Protein AF-0000000065789751 (afdb_homodimer)

pLDDT: mean 86.47, std 15.75, range [20.45, 98.56]

InterPro domains:
  IPR000896 Hemocyanin/hexamerin middle domain [PF00372] (161-437)
  IPR005203 Hemocyanin, C-terminal [PF03723] (447-679)
  IPR005204 Hemocyanin, N-terminal [PF03722] (34-156)
  IPR008922 Di-copper centre-containing domain superfamily [G3DSA:1.10.1280.10] (160-444)
  IPR008922 Di-copper centre-containing domain superfamily [SSF48056] (162-445)
  IPR013788 Hemocyanin/hexamerin [PR00187] (224-237)
  IPR013788 Hemocyanin/hexamerin [PR00187] (238-255)
  IPR013788 Hemocyanin/hexamerin [PR00187] (271-283)
  IPR013788 Hemocyanin/hexamerin [PR00187] (423-438)
  IPR013788 Hemocyanin/hexamerin [PS00209] (227-246)
  IPR013788 Hemocyanin/hexamerin [PS00210] (420-428)
  IPR013788 Hemocyanin/hexamerin [PTHR11511] (4-683)
  IPR014756 Immunoglobulin E-set [SSF81296] (447-680)
  IPR036697 Hemocyanin, N-terminal domain superfamily [G3DSA:1.20.1370.10] (34-159)
  IPR036697 Hemocyanin, N-terminal domain superfamily [SSF48050] (34-160)
  IPR037020 Hemocyanin, C-terminal domain superfamily [G3DSA:2.60.40.1520] (445-703)

Secondary structure (DSSP, 8-state):
-HHHHHHHHHHHHHT-----------EEE--HHHHHHHHHHHHTTTTTTS--TTSHHHHHHHH--TTTTGGGBS-HHHHHHHHHHHHH--PPTTS---TTSHHHHHHHHHHHHHHHTBSSHHHHHHHHHHHHHHS-HHHHHHHHHHHHHH-GGGTT-----HHHH-GGGTS-HHHHHHHHHHHHHTS-S-HHHHHHTTEEEETTEEEEE-----TTT-SSGGGGGHHHHT-HHHHHHHHHHHHHS-TTS--GGGGGGGGTHHHHHHHHHHHHHHHHHHHHHHTT--SPPP--TTS-B---B----B-SSSBPP-B-TTB--SSTTTHHHHHHHHHHHHHHHHHHHHTEEEETTEEEETTSTTHHHHHHHHHHT-TTSS-TTS---TT--HHHHHHHHHTTPPPPSSSS-----GGG-TTTGGGSHHHHHHHHHHHHHHHHHHTTSPPPPHHHH--TTEEEEEEEEPPEEEEEEEEEEE-GGGS---HHHHHS-----EEEEEEEEEE---EEEEEEEESS-EEEEEEEEEEESB-TTSPBPPHHHHGGGPEEEEEEEEEEPSEEEEEEEEGGG-TTEEPPPPPHHHHHHHHHTTEEEHHHHH-TTSEEGGGSS---BTT-EEEEEEEEEEE--------TTGGGT-SSSSPTTTTSSS---GGGG--TTEEEEEEEEEE-S-SSGGGGSSS-SS---S-----/-HHHHHHHHHHHHHT-----------EEE--HHHHHHHHHHHHTTTTTTS--TTSHHHHHHHH--TTTTGGGBS-HHHHHHHHHHHHH--PPTTS---TTSHHHHHHHHHHHHHHHTBSSHHHHHHHHHHHHHHS-HHHHHHHHHHHHHH-GGGTT-----HHHH-GGGTS-HHHHHHHHHHHHHTS-S-HHHHHHTTEEEETTEEEEE-----TTT-SSGGGGGHHHHT-HHHHHHHHHHHHHS-TTS--GGGGGGGGTHHHHHHHHHHHHHHHHHHHHHHTT--SPPP--TTS-B---B----B-SSSBPP-B-TTB--S-TTTHHHHHHHHHHHHHHHHHHHHTEEEETTEEEETTSTTHHHHHHHHHHT-TTSS-TT--S-TT--HHHHHHHHHTTPPPPSSSS-----GGG-TTTGGGSHHHHHHHHHHHHHHHHHHTTSPPPPHHHH--TTEEEEEEEEPPEEEEEEEEEEE-GGGS---HHHHHS-----EEEEEEEEEE---EEEEEEEESS-EEEEEEEEEEESB-TTSPBPPHHHHGGGPEEEEEEEEEEPSEEEEEEEEGGG-TTEEPPPPPHHHHHHHHHTTEEEHHHHH-TTSEEGGGSS---BTT-EEEEEEEEEEE--------TTGGGT-SSSSPTTTTSSS---GGGG--TTEEEEEEEEEE-S-SSGGGGPSS-SS---S-----

Organism: Manduca sexta (NCBI:txid7130)

Radius of gyration: 35.44 Å; Cα contacts (8 Å, |Δi|>4): 2575; chains: 2; bounding box: 70×118×83 Å

Sequence (1406 aa):
MKTVIILAGLVALALGSEVPVKHSFKVKDVDAAFVERQKKVLDLFQDVDQVNPNDEYYKIGKEYNIEANIDNYSNKKAVEEFLQLYRTGFLPKYYEFSPFYDRLRDEAIGVFHLFYYAKDFDTFYKSAAWARVYLNEGQFLYAYYIAVIQRKDTQGFVVPAPYEVYPQFFANLNTMLKVYRTKMQDGVVSADLAAQHGIVKEKNYYVYYANYSNSLVYNNEEQRLSYFTEDIGLNSYYYYFHSHLPFWWNSERYGALKSRRGEIYYYFYQQLMARYYFERLSNGLGDIPEFSWYSPVKSGYYPLMSSYYYPFAQRPNYWNVHSEENYEKVRFLDTYEMSFLQFLQNGHFKAFDQKIDFHDFKAINFVGNYWQDNADLYGEEVTKDYQRSYEIIARQVLGAAPKPFDKYTFMPSALDFYQTSLRDPMFYQLYNRILKYIYEYKQYLQPYSSEKLAFKGVKVVDVVVDKLVTFFEYYDFDASNSVFWSKEEVKSSYPHDFKIRQPRLNHKPFSVSIDIKSEAAVDAVVKIFMAPKYDDNGFPLKLENNWNKFFELDWFTYKFVAGDNKIVRNSNDFLIFKDDSVPMTELYKLLEQNKVPHDMSEDYGYLPKRLMLPRGTEGGFPFQFFVFVYPFNADSKDLAPFEAFIQDNKPLGYPFDRPVVDAYFKQHNMFFKDVFVYHDGEYFPYKFNVPSHVMHSNVVPKHMKTVIILAGLVALALGSEVPVKHSFKVKDVDAAFVERQKKVLDLFQDVDQVNPNDEYYKIGKEYNIEANIDNYSNKKAVEEFLQLYRTGFLPKYYEFSPFYDRLRDEAIGVFHLFYYAKDFDTFYKSAAWARVYLNEGQFLYAYYIAVIQRKDTQGFVVPAPYEVYPQFFANLNTMLKVYRTKMQDGVVSADLAAQHGIVKEKNYYVYYANYSNSLVYNNEEQRLSYFTEDIGLNSYYYYFHSHLPFWWNSERYGALKSRRGEIYYYFYQQLMARYYFERLSNGLGDIPEFSWYSPVKSGYYPLMSSYYYPFAQRPNYWNVHSEENYEKVRFLDTYEMSFLQFLQNGHFKAFDQKIDFHDFKAINFVGNYWQDNADLYGEEVTKDYQRSYEIIARQVLGAAPKPFDKYTFMPSALDFYQTSLRDPMFYQLYNRILKYIYEYKQYLQPYSSEKLAFKGVKVVDVVVDKLVTFFEYYDFDASNSVFWSKEEVKSSYPHDFKIRQPRLNHKPFSVSIDIKSEAAVDAVVKIFMAPKYDDNGFPLKLENNWNKFFELDWFTYKFVAGDNKIVRNSNDFLIFKDDSVPMTELYKLLEQNKVPHDMSEDYGYLPKRLMLPRGTEGGFPFQFFVFVYPFNADSKDLAPFEAFIQDNKPLGYPFDRPVVDAYFKQHNMFFKDVFVYHDGEYFPYKFNVPSHVMHSNVVPKH

Structure (mmCIF, N/CA/C/O backbone):
data_AF-0000000065789751-model_v1
#
loop_
_entity.id
_entity.type
_entity.pdbx_description
1 polymer 'Arylphorin subunit beta'
#
loop_
_atom_site.group_PDB
_atom_site.id
_atom_site.type_symbol
_atom_site.label_atom_id
_atom_site.label_alt_id
_atom_site.label_comp_id
_atom_site.label_asym_id
_atom_site.label_entity_id
_atom_site.label_seq_id
_atom_site.pdbx_PDB_ins_code
_atom_site.Cartn_x
_atom_site.Cartn_y
_atom_site.Cartn_z
_atom_site.occupancy
_atom_site.B_iso_or_equiv
_atom_site.auth_seq_id
_atom_site.auth_comp_id
_atom_site.auth_asym_id
_atom_site.auth_atom_id
_atom_site.pdbx_PDB_model_num
ATOM 1 N N . MET A 1 1 ? -34.25 -2.006 12.555 1 27.34 1 MET A N 1
ATOM 2 C CA . MET A 1 1 ? -34.562 -3.217 11.797 1 27.34 1 MET A CA 1
ATOM 3 C C . MET A 1 1 ? -33.312 -3.736 11.086 1 27.34 1 MET A C 1
ATOM 5 O O . MET A 1 1 ? -33.156 -4.945 10.914 1 27.34 1 MET A O 1
ATOM 9 N N . LYS A 1 2 ? -32.5 -2.736 10.586 1 33.53 2 LYS A N 1
ATOM 10 C CA . LYS A 1 2 ? -31.297 -3.16 9.906 1 33.53 2 LYS A CA 1
ATOM 11 C C . LYS A 1 2 ? -30.297 -3.766 10.898 1 33.53 2 LYS A C 1
ATOM 13 O O . LYS A 1 2 ? -29.547 -4.68 10.547 1 33.53 2 LYS A O 1
ATOM 18 N N . THR A 1 3 ? -30.406 -3.223 12.133 1 36.12 3 THR A N 1
ATOM 19 C CA . THR A 1 3 ? -29.562 -3.766 13.188 1 36.12 3 THR A CA 1
ATOM 20 C C . THR A 1 3 ? -29.938 -5.211 13.5 1 36.12 3 THR A C 1
ATOM 22 O O . THR A 1 3 ? -29.062 -6.047 13.742 1 36.12 3 THR A O 1
ATOM 25 N N . VAL A 1 4 ? -31.297 -5.414 13.531 1 39 4 VAL A N 1
ATOM 26 C CA . VAL A 1 4 ? -31.812 -6.719 13.922 1 39 4 VAL A CA 1
ATOM 27 C C . VAL A 1 4 ? -31.484 -7.75 12.844 1 39 4 VAL A C 1
ATOM 29 O O . VAL A 1 4 ? -31.141 -8.891 13.148 1 39 4 VAL A O 1
ATOM 32 N N . ILE A 1 5 ? -31.578 -7.344 11.625 1 38.19 5 ILE A N 1
ATOM 33 C CA . ILE A 1 5 ? -31.344 -8.266 10.516 1 38.19 5 ILE A CA 1
ATOM 34 C C . ILE A 1 5 ? -29.859 -8.57 10.406 1 38.19 5 ILE A C 1
ATOM 36 O O . ILE A 1 5 ? -29.469 -9.719 10.156 1 38.19 5 ILE A O 1
ATOM 40 N N . ILE A 1 6 ? -29.078 -7.656 10.797 1 39.62 6 ILE A N 1
ATOM 41 C CA . ILE A 1 6 ? -27.641 -7.852 10.828 1 39.62 6 ILE A CA 1
ATOM 42 C C . ILE A 1 6 ? -27.281 -8.82 11.953 1 39.62 6 ILE A C 1
ATOM 44 O O . ILE A 1 6 ? -26.453 -9.719 11.766 1 39.62 6 ILE A O 1
ATOM 48 N N . LEU A 1 7 ? -28.031 -8.727 13.055 1 40.28 7 LEU A N 1
ATOM 49 C CA . LEU A 1 7 ? -27.812 -9.625 14.18 1 40.28 7 LEU A CA 1
ATOM 50 C C . LEU A 1 7 ? -28.25 -11.047 13.828 1 40.28 7 LEU A C 1
ATOM 52 O O . LEU A 1 7 ? -27.594 -12.016 14.203 1 40.28 7 LEU A O 1
ATOM 56 N N . ALA A 1 8 ? -29.391 -11.156 13.289 1 40.75 8 ALA A N 1
ATOM 57 C CA . ALA A 1 8 ? -29.938 -12.469 12.977 1 40.75 8 ALA A CA 1
ATOM 58 C C . ALA A 1 8 ? -29.078 -13.195 11.945 1 40.75 8 ALA A C 1
ATOM 60 O O . ALA A 1 8 ? -28.891 -14.406 12.023 1 40.75 8 ALA A O 1
ATOM 61 N N . GLY A 1 9 ? -28.531 -12.594 10.953 1 39.56 9 GLY A N 1
ATOM 62 C CA . GLY A 1 9 ? -27.609 -13.203 10.008 1 39.56 9 GLY A CA 1
ATOM 63 C C . GLY A 1 9 ? -26.281 -13.594 10.625 1 39.56 9 GLY A C 1
ATOM 64 O O . GLY A 1 9 ? -25.703 -14.625 10.266 1 39.56 9 GLY A O 1
ATOM 65 N N . LEU A 1 10 ? -25.891 -12.898 11.602 1 40.59 10 LEU A N 1
ATOM 66 C CA . LEU A 1 10 ? -24.672 -13.164 12.344 1 40.59 10 LEU A CA 1
ATOM 67 C C . LEU A 1 10 ? -24.844 -14.359 13.273 1 40.59 10 LEU A C 1
ATOM 69 O O . LEU A 1 10 ? -23.922 -15.156 13.445 1 40.59 10 LEU A O 1
ATOM 73 N N . VAL A 1 11 ? -25.938 -14.398 14.078 1 41.47 11 VAL A N 1
ATOM 74 C CA . VAL A 1 11 ? -26.219 -15.57 14.906 1 41.47 11 VAL A CA 1
ATOM 75 C C . VAL A 1 11 ? -26.266 -16.828 14.031 1 41.47 11 VAL A C 1
ATOM 77 O O . VAL A 1 11 ? -25.781 -17.891 14.438 1 41.47 11 VAL A O 1
ATOM 80 N N . ALA A 1 12 ? -26.891 -16.703 12.953 1 38.91 12 ALA A N 1
ATOM 81 C CA . ALA A 1 12 ? -26.953 -17.891 12.102 1 38.91 12 ALA A CA 1
ATOM 82 C C . ALA A 1 12 ? -25.547 -18.281 11.617 1 38.91 12 ALA A C 1
ATOM 84 O O . ALA A 1 12 ? -25.281 -19.469 11.391 1 38.91 12 ALA A O 1
ATOM 85 N N . LEU A 1 13 ? -24.734 -17.344 11.422 1 41.69 13 LEU A N 1
ATOM 86 C CA . LEU A 1 13 ? -23.375 -17.703 11.031 1 41.69 13 LEU A CA 1
ATOM 87 C C . LEU A 1 13 ? -22.641 -18.375 12.18 1 41.69 13 LEU A C 1
ATOM 89 O O . LEU A 1 13 ? -21.781 -19.234 11.961 1 41.69 13 LEU A O 1
ATOM 93 N N . ALA A 1 14 ? -22.75 -17.891 13.43 1 38.88 14 ALA A N 1
ATOM 94 C CA . ALA A 1 14 ? -22.172 -18.609 14.562 1 38.88 14 ALA A CA 1
ATOM 95 C C . ALA A 1 14 ? -22.656 -20.047 14.633 1 38.88 14 ALA A C 1
ATOM 97 O O . ALA A 1 14 ? -22 -20.906 15.195 1 38.88 14 ALA A O 1
ATOM 98 N N . LEU A 1 15 ? -23.969 -20.156 14.672 1 36.88 15 LEU A N 1
ATOM 99 C CA . LEU A 1 15 ? -24.438 -21.531 14.734 1 36.88 15 LEU A CA 1
ATOM 100 C C . LEU A 1 15 ? -24 -22.312 13.5 1 36.88 15 LEU A C 1
ATOM 102 O O . LEU A 1 15 ? -24.547 -23.391 13.211 1 36.88 15 LEU A O 1
ATOM 106 N N . GLY A 1 16 ? -23.516 -21.656 12.531 1 35.94 16 GLY A N 1
ATOM 107 C CA . GLY A 1 16 ? -23.125 -22.469 11.391 1 35.94 16 GLY A CA 1
ATOM 108 C C . GLY A 1 16 ? -22.297 -23.688 11.781 1 35.94 16 GLY A C 1
ATOM 109 O O . GLY A 1 16 ? -21.578 -23.656 12.773 1 35.94 16 GLY A O 1
ATOM 110 N N . SER A 1 17 ? -22.828 -24.812 11.398 1 37.44 17 SER A N 1
ATOM 111 C CA . SER A 1 17 ? -22.312 -26.172 11.32 1 37.44 17 SER A CA 1
ATOM 112 C C . SER A 1 17 ? -20.844 -26.188 10.945 1 37.44 17 SER A C 1
ATOM 114 O O . SER A 1 17 ? -20.359 -25.281 10.242 1 37.44 17 SER A O 1
ATOM 116 N N . GLU A 1 18 ? -20.031 -26.688 11.773 1 41 18 GLU A N 1
ATOM 117 C CA . GLU A 1 18 ? -18.703 -27.188 11.422 1 41 18 GLU A CA 1
ATOM 118 C C . GLU A 1 18 ? -18.609 -27.516 9.938 1 41 18 GLU A C 1
ATOM 120 O O . GLU A 1 18 ? -19.406 -28.297 9.414 1 41 18 GLU A O 1
ATOM 125 N N . VAL A 1 19 ? -18.562 -26.703 9.188 1 40.47 19 VAL A N 1
ATOM 126 C CA . VAL A 1 19 ? -18.266 -27.172 7.84 1 40.47 19 VAL A CA 1
ATOM 127 C C . VAL A 1 19 ? -17.156 -28.219 7.898 1 40.47 19 VAL A C 1
ATOM 129 O O . VAL A 1 19 ? -15.984 -27.891 8.117 1 40.47 19 VAL A O 1
ATOM 132 N N . PRO A 1 20 ? -17.375 -29.312 8.547 1 43.41 20 PRO A N 1
ATOM 133 C CA . PRO A 1 20 ? -16.297 -30.297 8.438 1 43.41 20 PRO A CA 1
ATOM 134 C C . PRO A 1 20 ? -15.969 -30.641 6.984 1 43.41 20 PRO A C 1
ATOM 136 O O . PRO A 1 20 ? -16.812 -31.172 6.266 1 43.41 20 PRO A O 1
ATOM 139 N N . VAL A 1 21 ? -15.578 -30 6.164 1 45.81 21 VAL A N 1
ATOM 140 C CA . VAL A 1 21 ? -15.305 -30.641 4.879 1 45.81 21 VAL A CA 1
ATOM 141 C C . VAL A 1 21 ? -14.242 -31.719 5.059 1 45.81 21 VAL A C 1
ATOM 143 O O . VAL A 1 21 ? -13.086 -31.422 5.371 1 45.81 21 VAL A O 1
ATOM 146 N N . LYS A 1 22 ? -14.578 -32.844 5.488 1 50.69 22 LYS A N 1
ATOM 147 C CA . LYS A 1 22 ? -13.664 -33.969 5.434 1 50.69 22 LYS A CA 1
ATOM 148 C C . LYS A 1 22 ? -13.102 -34.156 4.023 1 50.69 22 LYS A C 1
ATOM 150 O O . LYS A 1 22 ? -13.852 -34.406 3.084 1 50.69 22 LYS A O 1
ATOM 155 N N . HIS A 1 23 ? -12 -33.531 3.715 1 61.28 23 HIS A N 1
ATOM 156 C CA . HIS A 1 23 ? -11.352 -33.719 2.42 1 61.28 23 HIS A CA 1
ATOM 157 C C . HIS A 1 23 ? -10.742 -35.094 2.297 1 61.28 23 HIS A C 1
ATOM 159 O O . HIS A 1 23 ? -9.945 -35.5 3.141 1 61.28 23 HIS A O 1
ATOM 165 N N . SER A 1 24 ? -11.445 -36 1.68 1 73.94 24 SER A N 1
ATOM 166 C CA . SER A 1 24 ? -10.859 -37.312 1.408 1 73.94 24 SER A CA 1
ATOM 167 C C . SER A 1 24 ? -9.727 -37.219 0.395 1 73.94 24 SER A C 1
ATOM 169 O O . SER A 1 24 ? -9.883 -36.625 -0.668 1 73.94 24 SER A O 1
ATOM 171 N N . PHE A 1 25 ? -8.492 -37.5 0.925 1 84.81 25 PHE A N 1
ATOM 172 C CA . PHE A 1 25 ? -7.336 -37.562 0.041 1 84.81 25 PHE A CA 1
ATOM 173 C C . PHE A 1 25 ? -6.578 -38.844 0.214 1 84.81 25 PHE A C 1
ATOM 175 O O . PHE A 1 25 ? -6.703 -39.531 1.243 1 84.81 25 PHE A O 1
ATOM 182 N N . LYS A 1 26 ? -5.98 -39.219 -0.856 1 88.81 26 LYS A N 1
ATOM 183 C CA . LYS A 1 26 ? -5.191 -40.438 -0.838 1 88.81 26 LYS A CA 1
ATOM 184 C C . LYS A 1 26 ? -3.934 -40.281 0.011 1 88.81 26 LYS A C 1
ATOM 186 O O . LYS A 1 26 ? -3.297 -39.219 -0.016 1 88.81 26 LYS A O 1
ATOM 191 N N . VAL A 1 27 ? -3.549 -41.344 0.786 1 93.56 27 VAL A N 1
ATOM 192 C CA . VAL A 1 27 ? -2.369 -41.312 1.645 1 93.56 27 VAL A CA 1
ATOM 193 C C . VAL A 1 27 ? -1.405 -42.438 1.264 1 93.56 27 VAL A C 1
ATOM 195 O O . VAL A 1 27 ? -1.802 -43.406 0.629 1 93.56 27 VAL A O 1
ATOM 198 N N . LYS A 1 28 ? -0.257 -42.25 1.501 1 93.56 28 LYS A N 1
ATOM 199 C CA . LYS A 1 28 ? 0.771 -43.25 1.303 1 93.56 28 LYS A CA 1
ATOM 200 C C . LYS A 1 28 ? 1.51 -43.562 2.605 1 93.56 28 LYS A C 1
ATOM 202 O O . LYS A 1 28 ? 1.759 -42.656 3.402 1 93.56 28 LYS A O 1
ATOM 207 N N . ASP A 1 29 ? 1.923 -44.812 2.771 1 95.56 29 ASP A N 1
ATOM 208 C CA . ASP A 1 29 ? 2.629 -45.25 3.979 1 95.56 29 ASP A CA 1
ATOM 209 C C . ASP A 1 29 ? 4.121 -44.938 3.875 1 95.56 29 ASP A C 1
ATOM 211 O O . ASP A 1 29 ? 4.711 -45.062 2.799 1 95.56 29 ASP A O 1
ATOM 215 N N . VAL A 1 30 ? 4.695 -44.594 4.941 1 96.44 30 VAL A N 1
ATOM 216 C CA . VAL A 1 30 ? 6.125 -44.281 4.996 1 96.44 30 VAL A CA 1
ATOM 217 C C . VAL A 1 30 ? 6.734 -44.938 6.238 1 96.44 30 VAL A C 1
ATOM 219 O O . VAL A 1 30 ? 6.016 -45.344 7.156 1 96.44 30 VAL A O 1
ATOM 222 N N . ASP A 1 31 ? 8.039 -45.094 6.324 1 95.38 31 ASP A N 1
ATOM 223 C CA . ASP A 1 31 ? 8.695 -45.75 7.449 1 95.38 31 ASP A CA 1
ATOM 224 C C . ASP A 1 31 ? 9.055 -44.75 8.539 1 95.38 31 ASP A C 1
ATOM 226 O O . ASP A 1 31 ? 8.891 -43.531 8.359 1 95.38 31 ASP A O 1
ATOM 230 N N . ALA A 1 32 ? 9.547 -45.281 9.617 1 95.81 32 ALA A N 1
ATOM 231 C CA . ALA A 1 32 ? 9.812 -44.469 10.805 1 95.81 32 ALA A CA 1
ATOM 232 C C . ALA A 1 32 ? 10.945 -43.469 10.547 1 95.81 32 ALA A C 1
ATOM 234 O O . ALA A 1 32 ? 10.93 -42.344 11.07 1 95.81 32 ALA A O 1
ATOM 235 N N . ALA A 1 33 ? 11.961 -43.875 9.906 1 95.62 33 ALA A N 1
ATOM 236 C CA . ALA A 1 33 ? 13.078 -43 9.586 1 95.62 33 ALA A CA 1
ATOM 237 C C . ALA A 1 33 ? 12.617 -41.812 8.727 1 95.62 33 ALA A C 1
ATOM 239 O O . ALA A 1 33 ? 13.07 -40.688 8.93 1 95.62 33 ALA A O 1
ATOM 240 N N . PHE A 1 34 ? 11.75 -42.156 7.781 1 96.44 34 PHE A N 1
ATOM 241 C CA . PHE A 1 34 ? 11.148 -41.125 6.945 1 96.44 34 PHE A CA 1
ATOM 242 C C . PHE A 1 34 ? 10.391 -40.125 7.801 1 96.44 34 PHE A C 1
ATOM 244 O O . PHE A 1 34 ? 10.516 -38.906 7.602 1 96.44 34 PHE A O 1
ATOM 251 N N . VAL A 1 35 ? 9.609 -40.562 8.742 1 97.62 35 VAL A N 1
ATOM 252 C CA . VAL A 1 35 ? 8.766 -39.75 9.578 1 97.62 35 VAL A CA 1
ATOM 253 C C . VAL A 1 35 ? 9.633 -38.781 10.398 1 97.62 35 VAL A C 1
ATOM 255 O O . VAL A 1 35 ? 9.32 -37.594 10.523 1 97.62 35 VAL A O 1
ATOM 258 N N . GLU A 1 36 ? 10.664 -39.281 10.992 1 96.75 36 GLU A N 1
ATOM 259 C CA . GLU A 1 36 ? 11.562 -38.469 11.797 1 96.75 36 GLU A CA 1
ATOM 260 C C . GLU A 1 36 ? 12.164 -37.344 10.961 1 96.75 36 GLU A C 1
ATOM 262 O O . GLU A 1 36 ? 12.18 -36.188 11.391 1 96.75 36 GLU A O 1
ATOM 267 N N . ARG A 1 37 ? 12.68 -37.688 9.805 1 97.19 37 ARG A N 1
ATOM 268 C CA . ARG A 1 37 ? 13.305 -36.688 8.922 1 97.19 37 ARG A CA 1
ATOM 269 C C . ARG A 1 37 ? 12.273 -35.719 8.398 1 97.19 37 ARG A C 1
ATOM 271 O O . ARG A 1 37 ? 12.547 -34.5 8.297 1 97.19 37 ARG A O 1
ATOM 278 N N . GLN A 1 38 ? 11.07 -36.188 8.031 1 97.31 38 GLN A N 1
ATOM 279 C CA . GLN A 1 38 ? 9.992 -35.344 7.543 1 97.31 38 GLN A CA 1
ATOM 280 C C . GLN A 1 38 ? 9.594 -34.312 8.586 1 97.31 38 GLN A C 1
ATOM 282 O O . GLN A 1 38 ? 9.352 -33.156 8.242 1 97.31 38 GLN A O 1
ATOM 287 N N . LYS A 1 39 ? 9.516 -34.719 9.781 1 96.12 39 LYS A N 1
ATOM 288 C CA . LYS A 1 39 ? 9.164 -33.781 10.859 1 96.12 39 LYS A CA 1
ATOM 289 C C . LYS A 1 39 ? 10.227 -32.688 11 1 96.12 39 LYS A C 1
ATOM 291 O O . LYS A 1 39 ? 9.898 -31.516 11.18 1 96.12 39 LYS A O 1
ATOM 296 N N . LYS A 1 40 ? 11.469 -33.094 10.945 1 96.19 40 LYS A N 1
ATOM 297 C CA . LYS A 1 40 ? 12.562 -32.125 11.016 1 96.19 40 LYS A CA 1
ATOM 298 C C . LYS A 1 40 ? 12.461 -31.094 9.898 1 96.19 40 LYS A C 1
ATOM 300 O O . LYS A 1 40 ? 12.672 -29.891 10.117 1 96.19 40 LYS A O 1
ATOM 305 N N . VAL A 1 41 ? 12.133 -31.594 8.727 1 97 41 VAL A N 1
ATOM 306 C CA . VAL A 1 41 ? 12.008 -30.719 7.566 1 97 41 VAL A CA 1
ATOM 307 C C . VAL A 1 41 ? 10.852 -29.734 7.773 1 97 41 VAL A C 1
ATOM 309 O O . VAL A 1 41 ? 11 -28.531 7.531 1 97 41 VAL A O 1
ATOM 312 N N . LEU A 1 42 ? 9.75 -30.188 8.227 1 95.88 42 LEU A N 1
ATOM 313 C CA . LEU A 1 42 ? 8.562 -29.359 8.422 1 95.88 42 LEU A CA 1
ATOM 314 C C . LEU A 1 42 ? 8.789 -28.312 9.5 1 95.88 42 LEU A C 1
ATOM 316 O O . LEU A 1 42 ? 8.312 -27.188 9.391 1 95.88 42 LEU A O 1
ATOM 320 N N . ASP A 1 43 ? 9.547 -28.641 10.477 1 93.38 43 ASP A N 1
ATOM 321 C CA . ASP A 1 43 ? 9.805 -27.75 11.602 1 93.38 43 ASP A CA 1
ATOM 322 C C . ASP A 1 43 ? 10.508 -26.469 11.141 1 93.38 43 ASP A C 1
ATOM 324 O O . ASP A 1 43 ? 10.297 -25.406 11.719 1 93.38 43 ASP A O 1
ATOM 328 N N . LEU A 1 44 ? 11.25 -26.562 10.156 1 96.19 44 LEU A N 1
ATOM 329 C CA . LEU A 1 44 ? 12.031 -25.422 9.695 1 96.19 44 LEU A CA 1
ATOM 330 C C . LEU A 1 44 ? 11.164 -24.453 8.898 1 96.19 44 LEU A C 1
ATOM 332 O O . LEU A 1 44 ? 11.578 -23.328 8.617 1 96.19 44 LEU A O 1
ATOM 336 N N . PHE A 1 45 ? 9.914 -24.859 8.57 1 95.25 45 PHE A N 1
ATOM 337 C CA . PHE A 1 45 ? 8.984 -23.984 7.871 1 95.25 45 PHE A CA 1
ATOM 338 C C . PHE A 1 45 ? 8.125 -23.203 8.859 1 95.25 45 PHE A C 1
ATOM 340 O O . PHE A 1 45 ? 7.395 -22.297 8.469 1 95.25 45 PHE A O 1
ATOM 347 N N . GLN A 1 46 ? 8.258 -23.516 10.086 1 90.62 46 GLN A N 1
ATOM 348 C CA . GLN A 1 46 ? 7.398 -22.906 11.094 1 90.62 46 GLN A CA 1
ATOM 349 C C . GLN A 1 46 ? 7.996 -21.594 11.602 1 90.62 46 GLN A C 1
ATOM 351 O O . GLN A 1 46 ? 9.18 -21.531 11.938 1 90.62 46 GLN A O 1
ATOM 356 N N . ASP A 1 47 ? 7.195 -20.531 11.672 1 89.5 47 ASP A N 1
ATOM 357 C CA . ASP A 1 47 ? 7.559 -19.234 12.242 1 89.5 47 ASP A CA 1
ATOM 358 C C . ASP A 1 47 ? 8.898 -18.75 11.688 1 89.5 47 ASP A C 1
ATOM 360 O O . ASP A 1 47 ? 9.805 -18.406 12.453 1 89.5 47 ASP A O 1
ATOM 364 N N . VAL A 1 48 ? 8.977 -18.719 10.477 1 89.88 48 VAL A N 1
ATOM 365 C CA . VAL A 1 48 ? 10.25 -18.516 9.797 1 89.88 48 VAL A CA 1
ATOM 366 C C . VAL A 1 48 ? 10.758 -17.109 10.062 1 89.88 48 VAL A C 1
ATOM 368 O O . VAL A 1 48 ? 11.969 -16.875 10.102 1 89.88 48 VAL A O 1
ATOM 371 N N . ASP A 1 49 ? 9.922 -16.141 10.328 1 88.75 49 ASP A N 1
ATOM 372 C CA . ASP A 1 49 ? 10.328 -14.75 10.492 1 88.75 49 ASP A CA 1
ATOM 373 C C . ASP A 1 49 ? 10.789 -14.477 11.922 1 88.75 49 ASP A C 1
ATOM 375 O O . ASP A 1 49 ? 11.109 -13.344 12.273 1 88.75 49 ASP A O 1
ATOM 379 N N . GLN A 1 50 ? 10.805 -15.492 12.727 1 89.38 50 GLN A N 1
ATOM 380 C CA . GLN A 1 50 ? 11.336 -15.383 14.086 1 89.38 50 GLN A CA 1
ATOM 381 C C . GLN A 1 50 ? 12.109 -16.641 14.477 1 89.38 50 GLN A C 1
ATOM 383 O O . GLN A 1 50 ? 11.789 -17.734 14.023 1 89.38 50 GLN A O 1
ATOM 388 N N . VAL A 1 51 ? 13.141 -16.516 15.234 1 87.75 51 VAL A N 1
ATOM 389 C CA . VAL A 1 51 ? 13.914 -17.656 15.703 1 87.75 51 VAL A CA 1
ATOM 390 C C . VAL A 1 51 ? 13.359 -18.141 17.047 1 87.75 51 VAL A C 1
ATOM 392 O O . VAL A 1 51 ? 12.727 -17.375 17.766 1 87.75 51 VAL A O 1
ATOM 395 N N . ASN A 1 52 ? 13.508 -19.344 17.25 1 87.75 52 ASN A N 1
ATOM 396 C CA . ASN A 1 52 ? 13.172 -19.953 18.531 1 87.75 52 ASN A CA 1
ATOM 397 C C . ASN A 1 52 ? 14.398 -20.547 19.203 1 87.75 52 ASN A C 1
ATOM 399 O O . ASN A 1 52 ? 14.773 -21.688 18.922 1 87.75 52 ASN A O 1
ATOM 403 N N . PRO A 1 53 ? 14.93 -19.859 20.156 1 86.31 53 PRO A N 1
ATOM 404 C CA . PRO A 1 53 ? 16.172 -20.312 20.797 1 86.31 53 PRO A CA 1
ATOM 405 C C . PRO A 1 53 ? 15.984 -21.625 21.562 1 86.31 53 PRO A C 1
ATOM 407 O O . PRO A 1 53 ? 16.969 -22.281 21.906 1 86.31 53 PRO A O 1
ATOM 410 N N . ASN A 1 54 ? 14.758 -21.984 21.844 1 85.38 54 ASN A N 1
ATOM 411 C CA . ASN A 1 54 ? 14.5 -23.188 22.625 1 85.38 54 ASN A CA 1
ATOM 412 C C . ASN A 1 54 ? 14.367 -24.422 21.734 1 85.38 54 ASN A C 1
ATOM 414 O O . ASN A 1 54 ? 14.312 -25.547 22.219 1 85.38 54 ASN A O 1
ATOM 418 N N . ASP A 1 55 ? 14.328 -24.188 20.516 1 88.25 55 ASP A N 1
ATOM 419 C CA . ASP A 1 55 ? 14.141 -25.297 19.594 1 88.25 55 ASP A CA 1
ATOM 420 C C . ASP A 1 55 ? 15.477 -25.969 19.266 1 88.25 55 ASP A C 1
ATOM 422 O O . ASP A 1 55 ? 16.531 -25.344 19.359 1 88.25 55 ASP A O 1
ATOM 426 N N . GLU A 1 56 ? 15.406 -27.172 18.891 1 91.44 56 GLU A N 1
ATOM 427 C CA . GLU A 1 56 ? 16.594 -27.969 18.578 1 91.44 56 GLU A CA 1
ATOM 428 C C . GLU A 1 56 ? 17.344 -27.391 17.375 1 91.44 56 GLU A C 1
ATOM 430 O O . GLU A 1 56 ? 18.578 -27.391 17.359 1 91.44 56 GLU A O 1
ATOM 435 N N . TYR A 1 57 ? 16.625 -26.938 16.344 1 93.75 57 TYR A N 1
ATOM 436 C CA . TYR A 1 57 ? 17.281 -26.422 15.148 1 93.75 57 TYR A CA 1
ATOM 437 C C . TYR A 1 57 ? 18.172 -25.234 15.477 1 93.75 57 TYR A C 1
ATOM 439 O O . TYR A 1 57 ? 19.188 -25.016 14.82 1 93.75 57 TYR A O 1
ATOM 447 N N . TYR A 1 58 ? 17.734 -24.391 16.484 1 93.19 58 TYR A N 1
ATOM 448 C CA . TYR A 1 58 ? 18.484 -23.188 16.844 1 93.19 58 TYR A CA 1
ATOM 449 C C . TYR A 1 58 ? 19.844 -23.562 17.453 1 93.19 58 TYR A C 1
ATOM 451 O O . TYR A 1 58 ? 20.859 -22.969 17.109 1 93.19 58 TYR A O 1
ATOM 459 N N . LYS A 1 59 ? 19.844 -24.531 18.344 1 94.81 59 LYS A N 1
ATOM 460 C CA . LYS A 1 59 ? 21.078 -25 18.969 1 94.81 59 LYS A CA 1
ATOM 461 C C . LYS A 1 59 ? 22.016 -25.594 17.938 1 94.81 59 LYS A C 1
ATOM 463 O O . LYS A 1 59 ? 23.219 -25.281 17.922 1 94.81 59 LYS A O 1
ATOM 468 N N . ILE A 1 60 ? 21.469 -26.406 17.109 1 96.94 60 ILE A N 1
ATOM 469 C CA . ILE A 1 60 ? 22.25 -27.031 16.047 1 96.94 60 ILE A CA 1
ATOM 470 C C . ILE A 1 60 ? 22.828 -25.969 15.133 1 96.94 60 ILE A C 1
ATOM 472 O O . ILE A 1 60 ? 24.016 -26.031 14.773 1 96.94 60 ILE A O 1
ATOM 476 N N . GLY A 1 61 ? 22.016 -25.062 14.727 1 96.25 61 GLY A N 1
ATOM 477 C CA . GLY A 1 61 ? 22.438 -24 13.828 1 96.25 61 GLY A CA 1
ATOM 478 C C . GLY A 1 61 ? 23.547 -23.141 14.406 1 96.25 61 GLY A C 1
ATOM 479 O O . GLY A 1 61 ? 24.453 -22.719 13.68 1 96.25 61 GLY A O 1
ATOM 480 N N . LYS A 1 62 ? 23.5 -22.875 15.656 1 94.31 62 LYS A N 1
ATOM 481 C CA . LYS A 1 62 ? 24.516 -22.047 16.312 1 94.31 62 LYS A CA 1
ATOM 482 C C . LYS A 1 62 ? 25.844 -22.797 16.438 1 94.31 62 LYS A C 1
ATOM 484 O O . LYS A 1 62 ? 26.906 -22.188 16.391 1 94.31 62 LYS A O 1
ATOM 489 N N . GLU A 1 63 ? 25.766 -24.047 16.578 1 96 63 GLU A N 1
ATOM 490 C CA . GLU A 1 63 ? 26.953 -24.859 16.828 1 96 63 GLU A CA 1
ATOM 491 C C . GLU A 1 63 ? 27.625 -25.297 15.531 1 96 63 GLU A C 1
ATOM 493 O O . GLU A 1 63 ? 28.828 -25.531 15.492 1 96 63 GLU A O 1
ATOM 498 N N . TYR A 1 64 ? 26.875 -25.469 14.508 1 97.31 64 TYR A N 1
ATOM 499 C CA . TYR A 1 64 ? 27.391 -26.047 13.266 1 97.31 64 TYR A CA 1
ATOM 500 C C . TYR A 1 64 ? 28.281 -25.047 12.531 1 97.31 64 TYR A C 1
ATOM 502 O O . TYR A 1 64 ? 27.906 -23.891 12.344 1 97.31 64 TYR A O 1
ATOM 510 N N . ASN A 1 65 ? 29.438 -25.469 12.219 1 97.19 65 ASN A N 1
ATOM 511 C CA . ASN A 1 65 ? 30.391 -24.688 11.438 1 97.19 65 ASN A CA 1
ATOM 512 C C . ASN A 1 65 ? 30.562 -25.25 10.031 1 97.19 65 ASN A C 1
ATOM 514 O O . ASN A 1 65 ? 31.234 -26.266 9.844 1 97.19 65 ASN A O 1
ATOM 518 N N . ILE A 1 66 ? 30.109 -24.594 9.039 1 97.38 66 ILE A N 1
ATOM 519 C CA . ILE A 1 66 ? 30.078 -25.062 7.652 1 97.38 66 ILE A CA 1
ATOM 520 C C . ILE A 1 66 ? 31.5 -25.266 7.145 1 97.38 66 ILE A C 1
ATOM 522 O O . ILE A 1 66 ? 31.812 -26.281 6.52 1 97.38 66 ILE A O 1
ATOM 526 N N . GLU A 1 67 ? 32.375 -24.297 7.422 1 96.12 67 GLU A N 1
ATOM 527 C CA . GLU A 1 67 ? 33.75 -24.344 6.934 1 96.12 67 GLU A CA 1
ATOM 528 C C . GLU A 1 67 ? 34.5 -25.516 7.547 1 96.12 67 GLU A C 1
ATOM 530 O O . GLU A 1 67 ? 35.25 -26.203 6.859 1 96.12 67 GLU A O 1
ATOM 535 N N . ALA A 1 68 ? 34.344 -25.75 8.836 1 96.81 68 ALA A N 1
ATOM 536 C CA . ALA A 1 68 ? 35.031 -26.844 9.539 1 96.81 68 ALA A CA 1
ATOM 537 C C . ALA A 1 68 ? 34.531 -28.203 9.031 1 96.81 68 ALA A C 1
ATOM 539 O O . ALA A 1 68 ? 35.219 -29.203 9.156 1 96.81 68 ALA A O 1
ATOM 540 N N . ASN A 1 69 ? 33.375 -28.234 8.422 1 97.81 69 ASN A N 1
ATOM 541 C CA . ASN A 1 69 ? 32.781 -29.469 7.961 1 97.81 69 ASN A CA 1
ATOM 542 C C . ASN A 1 69 ? 32.688 -29.516 6.438 1 97.81 69 ASN A C 1
ATOM 544 O O . ASN A 1 69 ? 31.75 -30.109 5.887 1 97.81 69 ASN A O 1
ATOM 548 N N . ILE A 1 70 ? 33.469 -28.891 5.75 1 97 70 ILE A N 1
ATOM 549 C CA . ILE A 1 70 ? 33.406 -28.719 4.301 1 97 70 ILE A CA 1
ATOM 550 C C . ILE A 1 70 ? 33.531 -30.078 3.613 1 97 70 ILE A C 1
ATOM 552 O O . ILE A 1 70 ? 33.031 -30.266 2.502 1 97 70 ILE A O 1
ATOM 556 N N . ASP A 1 71 ? 34.125 -31.062 4.242 1 97 71 ASP A N 1
ATOM 557 C CA . ASP A 1 71 ? 34.312 -32.406 3.674 1 97 71 ASP A CA 1
ATOM 558 C C . ASP A 1 71 ? 32.969 -33.156 3.574 1 97 71 ASP A C 1
ATOM 560 O O . ASP A 1 71 ? 32.875 -34.156 2.871 1 97 71 ASP A O 1
ATOM 564 N N . ASN A 1 72 ? 32 -32.688 4.242 1 97.94 72 ASN A N 1
ATOM 565 C CA . ASN A 1 72 ? 30.688 -33.344 4.238 1 97.94 72 ASN A CA 1
ATOM 566 C C . ASN A 1 72 ? 29.844 -32.875 3.041 1 97.94 72 ASN A C 1
ATOM 568 O O . ASN A 1 72 ? 28.688 -33.281 2.916 1 97.94 72 ASN A O 1
ATOM 572 N N . TYR A 1 73 ? 30.438 -32.156 2.178 1 97.94 73 TYR A N 1
ATOM 573 C CA . TYR A 1 73 ? 29.75 -31.688 0.975 1 97.94 73 TYR A CA 1
ATOM 574 C C . TYR A 1 73 ? 30.391 -32.281 -0.277 1 97.94 73 TYR A C 1
ATOM 576 O O . TYR A 1 73 ? 31.625 -32.375 -0.354 1 97.94 73 TYR A O 1
ATOM 584 N N . SER A 1 74 ? 29.641 -32.656 -1.22 1 96.5 74 SER A N 1
ATOM 585 C CA . SER A 1 74 ? 30.109 -33.312 -2.434 1 96.5 74 SER A CA 1
ATOM 586 C C . SER A 1 74 ? 30.828 -32.312 -3.35 1 96.5 74 SER A C 1
ATOM 588 O O . SER A 1 74 ? 31.734 -32.688 -4.098 1 96.5 74 SER A O 1
ATOM 590 N N . ASN A 1 75 ? 30.391 -31.109 -3.381 1 96.25 75 ASN A N 1
ATOM 591 C CA . ASN A 1 75 ? 31.016 -30.031 -4.152 1 96.25 75 ASN A CA 1
ATOM 592 C C . ASN A 1 75 ? 31.594 -28.953 -3.248 1 96.25 75 ASN A C 1
ATOM 594 O O . ASN A 1 75 ? 30.984 -27.922 -3.029 1 96.25 75 ASN A O 1
ATOM 598 N N . LYS A 1 76 ? 32.812 -29.125 -2.881 1 96.5 76 LYS A N 1
ATOM 599 C CA . LYS A 1 76 ? 33.5 -28.25 -1.93 1 96.5 76 LYS A CA 1
ATOM 600 C C . LYS A 1 76 ? 33.656 -26.844 -2.502 1 96.5 76 LYS A C 1
ATOM 602 O O . LYS A 1 76 ? 33.562 -25.859 -1.775 1 96.5 76 LYS A O 1
ATOM 607 N N . LYS A 1 77 ? 33.906 -26.797 -3.744 1 94.81 77 LYS A N 1
ATOM 608 C CA . LYS A 1 77 ? 34.125 -25.5 -4.391 1 94.81 77 LYS A CA 1
ATOM 609 C C . LYS A 1 77 ? 32.875 -24.625 -4.273 1 94.81 77 LYS A C 1
ATOM 611 O O . LYS A 1 77 ? 33 -23.422 -4.008 1 94.81 77 LYS A O 1
ATOM 616 N N . ALA A 1 78 ? 31.734 -25.172 -4.543 1 94.88 78 ALA A N 1
ATOM 617 C CA . ALA A 1 78 ? 30.469 -24.422 -4.434 1 94.88 78 ALA A CA 1
ATOM 618 C C . ALA A 1 78 ? 30.266 -23.891 -3.016 1 94.88 78 ALA A C 1
ATOM 620 O O . ALA A 1 78 ? 29.766 -22.781 -2.824 1 94.88 78 ALA A O 1
ATOM 621 N N . VAL A 1 79 ? 30.625 -24.656 -2.033 1 97 79 VAL A N 1
ATOM 622 C CA . VAL A 1 79 ? 30.484 -24.266 -0.636 1 97 79 VAL A CA 1
ATOM 623 C C . VAL A 1 79 ? 31.469 -23.156 -0.304 1 97 79 VAL A C 1
ATOM 625 O O . VAL A 1 79 ? 31.141 -22.219 0.425 1 97 79 VAL A O 1
ATOM 628 N N . GLU A 1 80 ? 32.688 -23.266 -0.835 1 95.56 80 GLU A N 1
ATOM 629 C CA . GLU A 1 80 ? 33.688 -22.219 -0.646 1 95.56 80 GLU A CA 1
ATOM 630 C C . GLU A 1 80 ? 33.219 -20.906 -1.255 1 95.56 80 GLU A C 1
ATOM 632 O O . GLU A 1 80 ? 33.438 -19.828 -0.675 1 95.56 80 GLU A O 1
ATOM 637 N N . GLU A 1 81 ? 32.625 -21.031 -2.383 1 93.25 81 GLU A N 1
ATOM 638 C CA . GLU A 1 81 ? 32.094 -19.844 -3.031 1 93.25 81 GLU A CA 1
ATOM 639 C C . GLU A 1 81 ? 31 -19.203 -2.188 1 93.25 81 GLU A C 1
ATOM 641 O O . GLU A 1 81 ? 30.938 -17.969 -2.08 1 93.25 81 GLU A O 1
ATOM 646 N N . PHE A 1 82 ? 30.156 -20 -1.647 1 96.06 82 PHE A N 1
ATOM 647 C CA . PHE A 1 82 ? 29.125 -19.5 -0.745 1 96.06 82 PHE A CA 1
ATOM 648 C C . PHE A 1 82 ? 29.75 -18.781 0.439 1 96.06 82 PHE A C 1
ATOM 650 O O . PHE A 1 82 ? 29.312 -17.688 0.804 1 96.06 82 PHE A O 1
ATOM 657 N N . LEU A 1 83 ? 30.719 -19.422 1.032 1 94.88 83 LEU A N 1
ATOM 658 C CA . LEU A 1 83 ? 31.359 -18.844 2.213 1 94.88 83 LEU A CA 1
ATOM 659 C C . LEU A 1 83 ? 32.062 -17.531 1.87 1 94.88 83 LEU A C 1
ATOM 661 O O . LEU A 1 83 ? 32.062 -16.594 2.676 1 94.88 83 LEU A O 1
ATOM 665 N N . GLN A 1 84 ? 32.625 -17.469 0.717 1 91.06 84 GLN A N 1
ATOM 666 C CA . GLN A 1 84 ? 33.25 -16.234 0.269 1 91.06 84 GLN A CA 1
ATOM 667 C C . GLN A 1 84 ? 32.188 -15.125 0.111 1 91.06 84 GLN A C 1
ATOM 669 O O . GLN A 1 84 ? 32.406 -13.992 0.549 1 91.06 84 GLN A O 1
ATOM 674 N N . LEU A 1 85 ? 31.109 -15.5 -0.533 1 90.88 85 LEU A N 1
ATOM 675 C CA . LEU A 1 85 ? 30.031 -14.539 -0.705 1 90.88 85 LEU A CA 1
ATOM 676 C C . LEU A 1 85 ? 29.469 -14.102 0.645 1 90.88 85 LEU A C 1
ATOM 678 O O . LEU A 1 85 ? 29.172 -12.922 0.846 1 90.88 85 LEU A O 1
ATOM 682 N N . TYR A 1 86 ? 29.297 -15.023 1.519 1 92.69 86 TYR A N 1
ATOM 683 C CA . TYR A 1 86 ? 28.75 -14.758 2.844 1 92.69 86 TYR A CA 1
ATOM 684 C C . TYR A 1 86 ? 29.641 -13.797 3.617 1 92.69 86 TYR A C 1
ATOM 686 O O . TYR A 1 86 ? 29.156 -12.898 4.309 1 92.69 86 TYR A O 1
ATOM 694 N N . ARG A 1 87 ? 30.938 -13.883 3.477 1 89.75 87 ARG A N 1
ATOM 695 C CA . ARG A 1 87 ? 31.906 -13.047 4.188 1 89.75 87 ARG A CA 1
ATOM 696 C C . ARG A 1 87 ? 31.906 -11.625 3.643 1 89.75 87 ARG A C 1
ATOM 698 O O . ARG A 1 87 ? 32.188 -10.672 4.379 1 89.75 87 ARG A O 1
ATOM 705 N N . THR A 1 88 ? 31.562 -11.461 2.387 1 85.88 88 THR A N 1
ATOM 706 C CA . THR A 1 88 ? 31.562 -10.133 1.771 1 85.88 88 THR A CA 1
ATOM 707 C C . THR A 1 88 ? 30.266 -9.406 2.061 1 85.88 88 THR A C 1
ATOM 709 O O . THR A 1 88 ? 30.188 -8.18 1.964 1 85.88 88 THR A O 1
ATOM 712 N N . GLY A 1 89 ? 29.25 -10.141 2.348 1 86.69 89 GLY A N 1
ATOM 713 C CA . GLY A 1 89 ? 27.969 -9.531 2.656 1 86.69 89 GLY A CA 1
ATOM 714 C C . GLY A 1 89 ? 26.797 -10.289 2.088 1 86.69 89 GLY A C 1
ATOM 715 O O . GLY A 1 89 ? 26.859 -10.797 0.967 1 86.69 89 GLY A O 1
ATOM 716 N N . PHE A 1 90 ? 25.766 -10.453 2.859 1 90.38 90 PHE A N 1
ATOM 717 C CA . PHE A 1 90 ? 24.547 -11.164 2.506 1 90.38 90 PHE A CA 1
ATOM 718 C C . PHE A 1 90 ? 23.328 -10.32 2.844 1 90.38 90 PHE A C 1
ATOM 720 O O . PHE A 1 90 ? 23.391 -9.414 3.674 1 90.38 90 PHE A O 1
ATOM 727 N N . LEU A 1 91 ? 22.266 -10.609 2.047 1 92.69 91 LEU A N 1
ATOM 728 C CA . LEU A 1 91 ? 21 -9.961 2.355 1 92.69 91 LEU A CA 1
ATOM 729 C C . LEU A 1 91 ? 20.688 -10.07 3.844 1 92.69 91 LEU A C 1
ATOM 731 O O . LEU A 1 91 ? 20.625 -11.172 4.391 1 92.69 91 LEU A O 1
ATOM 735 N N . PRO A 1 92 ? 20.547 -8.93 4.504 1 88.69 92 PRO A N 1
ATOM 736 C CA . PRO A 1 92 ? 20.234 -8.984 5.934 1 88.69 92 PRO A CA 1
ATOM 737 C C . PRO A 1 92 ? 18.859 -9.57 6.215 1 88.69 92 PRO A C 1
ATOM 739 O O . PRO A 1 92 ? 18 -9.617 5.32 1 88.69 92 PRO A O 1
ATOM 742 N N . LYS A 1 93 ? 18.641 -10.016 7.434 1 89.75 93 LYS A N 1
ATOM 743 C CA . LYS A 1 93 ? 17.328 -10.469 7.871 1 89.75 93 LYS A CA 1
ATOM 744 C C . LYS A 1 93 ? 16.312 -9.336 7.801 1 89.75 93 LYS A C 1
ATOM 746 O O . LYS A 1 93 ? 16.656 -8.164 7.926 1 89.75 93 LYS A O 1
ATOM 751 N N . TYR A 1 94 ? 15.086 -9.664 7.527 1 87.25 94 TYR A N 1
ATOM 752 C CA . TYR A 1 94 ? 13.938 -8.773 7.562 1 87.25 94 TYR A CA 1
ATOM 753 C C . TYR A 1 94 ? 13.945 -7.816 6.379 1 87.25 94 TYR A C 1
ATOM 755 O O . TYR A 1 94 ? 13.539 -6.656 6.5 1 87.25 94 TYR A O 1
ATOM 763 N N . TYR A 1 95 ? 14.656 -8.203 5.355 1 89.31 95 TYR A N 1
ATOM 764 C CA . TYR A 1 95 ? 14.547 -7.57 4.047 1 89.31 95 TYR A CA 1
ATOM 765 C C . TYR A 1 95 ? 13.773 -8.445 3.076 1 89.31 95 TYR A C 1
ATOM 767 O O . TYR A 1 95 ? 13.711 -9.672 3.246 1 89.31 95 TYR A O 1
ATOM 775 N N . GLU A 1 96 ? 13.203 -7.781 2.113 1 91.94 96 GLU A N 1
ATOM 776 C CA . GLU A 1 96 ? 12.438 -8.523 1.114 1 91.94 96 GLU A CA 1
ATOM 777 C C . GLU A 1 96 ? 13.359 -9.281 0.16 1 91.94 96 GLU A C 1
ATOM 779 O O . GLU A 1 96 ? 14.414 -8.766 -0.227 1 91.94 96 GLU A O 1
ATOM 784 N N . PHE A 1 97 ? 12.898 -10.469 -0.221 1 95.75 97 PHE A N 1
ATOM 785 C CA . PHE A 1 97 ? 13.664 -11.266 -1.17 1 95.75 97 PHE A CA 1
ATOM 786 C C . PHE A 1 97 ? 12.844 -11.547 -2.428 1 95.75 97 PHE A C 1
ATOM 788 O O . PHE A 1 97 ? 11.656 -11.859 -2.346 1 95.75 97 PHE A O 1
ATOM 795 N N . SER A 1 98 ? 13.477 -11.352 -3.582 1 96 98 SER A N 1
ATOM 796 C CA . SER A 1 98 ? 12.945 -11.766 -4.875 1 96 98 SER A CA 1
ATOM 797 C C . SER A 1 98 ? 14.031 -12.383 -5.75 1 96 98 SER A C 1
ATOM 799 O O . SER A 1 98 ? 15.156 -11.875 -5.797 1 96 98 SER A O 1
ATOM 801 N N . PRO A 1 99 ? 13.719 -13.461 -6.387 1 95.62 99 PRO A N 1
ATOM 802 C CA . PRO A 1 99 ? 14.727 -14.078 -7.262 1 95.62 99 PRO A CA 1
ATOM 803 C C . PRO A 1 99 ? 14.969 -13.273 -8.539 1 95.62 99 PRO A C 1
ATOM 805 O O . PRO A 1 99 ? 15.844 -13.617 -9.328 1 95.62 99 PRO A O 1
ATOM 808 N N . PHE A 1 100 ? 14.281 -12.195 -8.75 1 94.81 100 PHE A N 1
ATOM 809 C CA . PHE A 1 100 ? 14.352 -11.477 -10.016 1 94.81 100 PHE A CA 1
ATOM 810 C C . PHE A 1 100 ? 15.344 -10.32 -9.93 1 94.81 100 PHE A C 1
ATOM 812 O O . PHE A 1 100 ? 15.516 -9.57 -10.891 1 94.81 100 PHE A O 1
ATOM 819 N N . TYR A 1 101 ? 15.984 -10.156 -8.812 1 92.88 101 TYR A N 1
ATOM 820 C CA . TYR A 1 101 ? 17.078 -9.203 -8.656 1 92.88 101 TYR A CA 1
ATOM 821 C C . TYR A 1 101 ? 18.422 -9.93 -8.555 1 92.88 101 TYR A C 1
ATOM 823 O O . TYR A 1 101 ? 18.562 -10.891 -7.797 1 92.88 101 TYR A O 1
ATOM 831 N N . ASP A 1 102 ? 19.359 -9.516 -9.195 1 89 102 ASP A N 1
ATOM 832 C CA . ASP A 1 102 ? 20.594 -10.25 -9.477 1 89 102 ASP A CA 1
ATOM 833 C C . ASP A 1 102 ? 21.328 -10.617 -8.188 1 89 102 ASP A C 1
ATOM 835 O O . ASP A 1 102 ? 21.625 -11.789 -7.957 1 89 102 ASP A O 1
ATOM 839 N N . ARG A 1 103 ? 21.594 -9.641 -7.391 1 90.12 103 ARG A N 1
ATOM 840 C CA . ARG A 1 103 ? 22.344 -9.906 -6.172 1 90.12 103 ARG A CA 1
ATOM 841 C C . ARG A 1 103 ? 21.578 -10.844 -5.246 1 90.12 103 ARG A C 1
ATOM 843 O O . ARG A 1 103 ? 22.156 -11.75 -4.652 1 90.12 103 ARG A O 1
ATOM 850 N N . LEU A 1 104 ? 20.328 -10.617 -5.121 1 94.56 104 LEU A N 1
ATOM 851 C CA . LEU A 1 104 ? 19.5 -11.469 -4.285 1 94.56 104 LEU A CA 1
ATOM 852 C C . LEU A 1 104 ? 19.484 -12.898 -4.805 1 94.56 104 LEU A C 1
ATOM 854 O O . LEU A 1 104 ? 19.625 -13.852 -4.031 1 94.56 104 LEU A O 1
ATOM 858 N N . ARG A 1 105 ? 19.375 -13.039 -6.082 1 93.94 105 ARG A N 1
ATOM 859 C CA . ARG A 1 105 ? 19.359 -14.352 -6.719 1 93.94 105 ARG A CA 1
ATOM 860 C C . ARG A 1 105 ? 20.688 -15.078 -6.531 1 93.94 105 ARG A C 1
ATOM 862 O O . ARG A 1 105 ? 20.703 -16.266 -6.188 1 93.94 105 ARG A O 1
ATOM 869 N N . ASP A 1 106 ? 21.781 -14.391 -6.754 1 91.94 106 ASP A N 1
ATOM 870 C CA . ASP A 1 106 ? 23.109 -14.984 -6.629 1 91.94 106 ASP A CA 1
ATOM 871 C C . ASP A 1 106 ? 23.328 -15.539 -5.223 1 91.94 106 ASP A C 1
ATOM 873 O O . ASP A 1 106 ? 23.859 -16.641 -5.059 1 91.94 106 ASP A O 1
ATOM 877 N N . GLU A 1 107 ? 22.922 -14.758 -4.301 1 95.69 107 GLU A N 1
ATOM 878 C CA . GLU A 1 107 ? 23.062 -15.195 -2.916 1 95.69 107 GLU A CA 1
ATOM 879 C C . GLU A 1 107 ? 22.188 -16.406 -2.631 1 95.69 107 GLU A C 1
ATOM 881 O O . GLU A 1 107 ? 22.625 -17.359 -1.969 1 95.69 107 GLU A O 1
ATOM 886 N N . ALA A 1 108 ? 20.984 -16.391 -3.15 1 96.62 108 ALA A N 1
ATOM 887 C CA . ALA A 1 108 ? 20.062 -17.516 -2.949 1 96.62 108 ALA A CA 1
ATOM 888 C C . ALA A 1 108 ? 20.609 -18.781 -3.607 1 96.62 108 ALA A C 1
ATOM 890 O O . ALA A 1 108 ? 20.422 -19.891 -3.088 1 96.62 108 ALA A O 1
ATOM 891 N N . ILE A 1 109 ? 21.203 -18.625 -4.77 1 95 109 ILE A N 1
ATOM 892 C CA . ILE A 1 109 ? 21.812 -19.766 -5.461 1 95 109 ILE A CA 1
ATOM 893 C C . ILE A 1 109 ? 22.938 -20.344 -4.602 1 95 109 ILE A C 1
ATOM 895 O O . ILE A 1 109 ? 23.062 -21.578 -4.492 1 95 109 ILE A O 1
ATOM 899 N N . GLY A 1 110 ? 23.734 -19.469 -4.016 1 95.88 110 GLY A N 1
ATOM 900 C CA . GLY A 1 110 ? 24.75 -19.953 -3.088 1 95.88 110 GLY A CA 1
ATOM 901 C C . GLY A 1 110 ? 24.188 -20.766 -1.942 1 95.88 110 GLY A C 1
ATOM 902 O O . GLY A 1 110 ? 24.734 -21.812 -1.584 1 95.88 110 GLY A O 1
ATOM 903 N N . VAL A 1 111 ? 23.094 -20.312 -1.361 1 97.88 111 VAL A N 1
ATOM 904 C CA . VAL A 1 111 ? 22.438 -21.016 -0.267 1 97.88 111 VAL A CA 1
ATOM 905 C C . VAL A 1 111 ? 21.922 -22.359 -0.762 1 97.88 111 VAL A C 1
ATOM 907 O O . VAL A 1 111 ? 22.047 -23.375 -0.072 1 97.88 111 VAL A O 1
ATOM 910 N N . PHE A 1 112 ? 21.328 -22.406 -1.921 1 96.94 112 PHE A N 1
ATOM 911 C CA . PHE A 1 112 ? 20.844 -23.641 -2.514 1 96.94 112 PHE A CA 1
ATOM 912 C C . PHE A 1 112 ? 21.984 -24.641 -2.68 1 96.94 112 PHE A C 1
ATOM 914 O O . PHE A 1 112 ? 21.828 -25.828 -2.363 1 96.94 112 PHE A O 1
ATOM 921 N N . HIS A 1 113 ? 23.094 -24.188 -3.199 1 96.5 113 HIS A N 1
ATOM 922 C CA . HIS A 1 113 ? 24.25 -25.062 -3.391 1 96.5 113 HIS A CA 1
ATOM 923 C C . HIS A 1 113 ? 24.703 -25.688 -2.068 1 96.5 113 HIS A C 1
ATOM 925 O O . HIS A 1 113 ? 25.062 -26.859 -2.018 1 96.5 113 HIS A O 1
ATOM 931 N N . LEU A 1 114 ? 24.672 -24.859 -1.061 1 97.62 114 LEU A N 1
ATOM 932 C CA . LEU A 1 114 ? 25.016 -25.359 0.27 1 97.62 114 LEU A CA 1
ATOM 933 C C . LEU A 1 114 ? 24.109 -26.516 0.673 1 97.62 114 LEU A C 1
ATOM 935 O O . LEU A 1 114 ? 24.578 -27.516 1.229 1 97.62 114 LEU A O 1
ATOM 939 N N . PHE A 1 115 ? 22.812 -26.438 0.409 1 98.19 115 PHE A N 1
ATOM 940 C CA . PHE A 1 115 ? 21.828 -27.453 0.754 1 98.19 115 PHE A CA 1
ATOM 941 C C . PHE A 1 115 ? 21.953 -28.656 -0.174 1 98.19 115 PHE A C 1
ATOM 943 O O . PHE A 1 115 ? 21.984 -29.797 0.285 1 98.19 115 PHE A O 1
ATOM 950 N N . TYR A 1 116 ? 22.031 -28.391 -1.445 1 95.94 116 TYR A N 1
ATOM 951 C CA . TYR A 1 116 ? 21.938 -29.406 -2.48 1 95.94 116 TYR A CA 1
ATOM 952 C C . TYR A 1 116 ? 23.156 -30.328 -2.439 1 95.94 116 TYR A C 1
ATOM 954 O O . TYR A 1 116 ? 23.047 -31.531 -2.658 1 95.94 116 TYR A O 1
ATOM 962 N N . TYR A 1 117 ? 24.375 -29.812 -2.162 1 96.88 117 TYR A N 1
ATOM 963 C CA . TYR A 1 117 ? 25.609 -30.594 -2.252 1 96.88 117 TYR A CA 1
ATOM 964 C C . TYR A 1 117 ? 25.953 -31.234 -0.915 1 96.88 117 TYR A C 1
ATOM 966 O O . TYR A 1 117 ? 26.984 -31.875 -0.774 1 96.88 117 TYR A O 1
ATOM 974 N N . ALA A 1 118 ? 25.078 -31.016 0.089 1 98.25 118 ALA A N 1
ATOM 975 C CA . ALA A 1 118 ? 25.25 -31.812 1.301 1 98.25 118 ALA A CA 1
ATOM 976 C C . ALA A 1 118 ? 25.188 -33.312 0.987 1 98.25 118 ALA A C 1
ATOM 978 O O . ALA A 1 118 ? 24.281 -33.781 0.293 1 98.25 118 ALA A O 1
ATOM 979 N N . LYS A 1 119 ? 26.062 -34.125 1.516 1 97.31 119 LYS A N 1
ATOM 980 C CA . LYS A 1 119 ? 26.219 -35.5 1.124 1 97.31 119 LYS A CA 1
ATOM 981 C C . LYS A 1 119 ? 25.078 -36.375 1.664 1 97.31 119 LYS A C 1
ATOM 983 O O . LYS A 1 119 ? 24.734 -37.375 1.067 1 97.31 119 LYS A O 1
ATOM 988 N N . ASP A 1 120 ? 24.672 -36 2.838 1 97.12 120 ASP A N 1
ATOM 989 C CA . ASP A 1 120 ? 23.641 -36.781 3.496 1 97.12 120 ASP A CA 1
ATOM 990 C C . ASP A 1 120 ? 22.609 -35.875 4.176 1 97.12 120 ASP A C 1
ATOM 992 O O . ASP A 1 120 ? 22.766 -34.656 4.188 1 97.12 120 ASP A O 1
ATOM 996 N N . PHE A 1 121 ? 21.562 -36.5 4.672 1 97.94 121 PHE A N 1
ATOM 997 C CA . PHE A 1 121 ? 20.469 -35.75 5.277 1 97.94 121 PHE A CA 1
ATOM 998 C C . PHE A 1 121 ? 20.953 -35 6.508 1 97.94 121 PHE A C 1
ATOM 1000 O O . PHE A 1 121 ? 20.516 -33.875 6.766 1 97.94 121 PHE A O 1
ATOM 1007 N N . ASP A 1 122 ? 21.812 -35.594 7.281 1 97.62 122 ASP A N 1
ATOM 1008 C CA . ASP A 1 122 ? 22.312 -34.969 8.5 1 97.62 122 ASP A CA 1
ATOM 1009 C C . ASP A 1 122 ? 23.031 -33.656 8.18 1 97.62 122 ASP A C 1
ATOM 1011 O O . ASP A 1 122 ? 22.797 -32.625 8.828 1 97.62 122 ASP A O 1
ATOM 1015 N N . THR A 1 123 ? 23.953 -33.688 7.199 1 98.25 123 THR A N 1
ATOM 1016 C CA . THR A 1 123 ? 24.656 -32.5 6.781 1 98.25 123 THR A CA 1
ATOM 1017 C C . THR A 1 123 ? 23.688 -31.453 6.227 1 98.25 123 THR A C 1
ATOM 1019 O O . THR A 1 123 ? 23.828 -30.266 6.488 1 98.25 123 THR A O 1
ATOM 1022 N N . PHE A 1 124 ? 22.781 -31.984 5.418 1 98.38 124 PHE A N 1
ATOM 1023 C CA . PHE A 1 124 ? 21.75 -31.109 4.875 1 98.38 124 PHE A CA 1
ATOM 1024 C C . PHE A 1 124 ? 21 -30.406 5.992 1 98.38 124 PHE A C 1
ATOM 1026 O O . PHE A 1 124 ? 20.844 -29.188 5.98 1 98.38 124 PHE A O 1
ATOM 1033 N N . TYR A 1 125 ? 20.484 -31.141 6.965 1 98.44 125 TYR A N 1
ATOM 1034 C CA . TYR A 1 125 ? 19.688 -30.594 8.055 1 98.44 125 TYR A CA 1
ATOM 1035 C C . TYR A 1 125 ? 20.484 -29.594 8.883 1 98.44 125 TYR A C 1
ATOM 1037 O O . TYR A 1 125 ? 19.969 -28.547 9.258 1 98.44 125 TYR A O 1
ATOM 1045 N N . LYS A 1 126 ? 21.75 -29.891 9.227 1 98.38 126 LYS A N 1
ATOM 1046 C CA . LYS A 1 126 ? 22.594 -28.984 10 1 98.38 126 LYS A CA 1
ATOM 1047 C C . LYS A 1 126 ? 22.844 -27.672 9.242 1 98.38 126 LYS A C 1
ATOM 1049 O O . LYS A 1 126 ? 22.828 -26.594 9.836 1 98.38 126 LYS A O 1
ATOM 1054 N N . SER A 1 127 ? 23.062 -27.812 7.918 1 98.56 127 SER A N 1
ATOM 1055 C CA . SER A 1 127 ? 23.234 -26.625 7.082 1 98.56 127 SER A CA 1
ATOM 1056 C C . SER A 1 127 ? 21.969 -25.781 7.059 1 98.56 127 SER A C 1
ATOM 1058 O O . SER A 1 127 ? 22.047 -24.547 7.121 1 98.56 127 SER A O 1
ATOM 1060 N N . ALA A 1 128 ? 20.828 -26.453 6.914 1 98.56 128 ALA A N 1
ATOM 1061 C CA . ALA A 1 128 ? 19.547 -25.766 6.887 1 98.56 128 ALA A CA 1
ATOM 1062 C C . ALA A 1 128 ? 19.266 -25.078 8.227 1 98.56 128 ALA A C 1
ATOM 1064 O O . ALA A 1 128 ? 18.766 -23.953 8.266 1 98.56 128 ALA A O 1
ATOM 1065 N N . ALA A 1 129 ? 19.547 -25.766 9.273 1 98.19 129 ALA A N 1
ATOM 1066 C CA . ALA A 1 129 ? 19.375 -25.172 10.602 1 98.19 129 ALA A CA 1
ATOM 1067 C C . ALA A 1 129 ? 20.25 -23.938 10.773 1 98.19 129 ALA A C 1
ATOM 1069 O O . ALA A 1 129 ? 19.797 -22.922 11.312 1 98.19 129 ALA A O 1
ATOM 1070 N N . TRP A 1 130 ? 21.5 -24.031 10.359 1 97.81 130 TRP A N 1
ATOM 1071 C CA . TRP A 1 130 ? 22.391 -22.891 10.383 1 97.81 130 TRP A CA 1
ATOM 1072 C C . TRP A 1 130 ? 21.812 -21.719 9.594 1 97.81 130 TRP A C 1
ATOM 1074 O O . TRP A 1 130 ? 21.781 -20.594 10.078 1 97.81 130 TRP A O 1
ATOM 1084 N N . ALA A 1 131 ? 21.375 -21.984 8.398 1 97.88 131 ALA A N 1
ATOM 1085 C CA . ALA A 1 131 ? 20.828 -20.953 7.52 1 97.88 131 ALA A CA 1
ATOM 1086 C C . ALA A 1 131 ? 19.562 -20.328 8.117 1 97.88 131 ALA A C 1
ATOM 1088 O O . ALA A 1 131 ? 19.344 -19.125 7.988 1 97.88 131 ALA A O 1
ATOM 1089 N N . ARG A 1 132 ? 18.734 -21.172 8.742 1 96.31 132 ARG A N 1
ATOM 1090 C CA . ARG A 1 132 ? 17.516 -20.688 9.398 1 96.31 132 ARG A CA 1
ATOM 1091 C C . ARG A 1 132 ? 17.844 -19.672 10.484 1 96.31 132 ARG A C 1
ATOM 1093 O O . ARG A 1 132 ? 17.062 -18.75 10.719 1 96.31 132 ARG A O 1
ATOM 1100 N N . VAL A 1 133 ? 18.906 -19.797 11.109 1 93.94 133 VAL A N 1
ATOM 1101 C CA . VAL A 1 133 ? 19.312 -18.938 12.219 1 93.94 133 VAL A CA 1
ATOM 1102 C C . VAL A 1 133 ? 19.938 -17.656 11.68 1 93.94 133 VAL A C 1
ATOM 1104 O O . VAL A 1 133 ? 19.656 -16.562 12.188 1 93.94 133 VAL A O 1
ATOM 1107 N N . TYR A 1 134 ? 20.703 -17.734 10.594 1 92.75 134 TYR A N 1
ATOM 1108 C CA . TYR A 1 134 ? 21.578 -16.609 10.297 1 92.75 134 TYR A CA 1
ATOM 1109 C C . TYR A 1 134 ? 21.172 -15.906 9.016 1 92.75 134 TYR A C 1
ATOM 1111 O O . TYR A 1 134 ? 21.484 -14.734 8.812 1 92.75 134 TYR A O 1
ATOM 1119 N N . LEU A 1 135 ? 20.5 -16.531 8.148 1 95.94 135 LEU A N 1
ATOM 1120 C CA . LEU A 1 135 ? 20.266 -15.953 6.828 1 95.94 135 LEU A CA 1
ATOM 1121 C C . LEU A 1 135 ? 18.891 -15.305 6.762 1 95.94 135 LEU A C 1
ATOM 1123 O O . LEU A 1 135 ? 18.047 -15.508 7.645 1 95.94 135 LEU A O 1
ATOM 1127 N N . ASN A 1 136 ? 18.703 -14.477 5.699 1 95.06 136 ASN A N 1
ATOM 1128 C CA . ASN A 1 136 ? 17.406 -13.859 5.41 1 95.06 136 ASN A CA 1
ATOM 1129 C C . ASN A 1 136 ? 16.312 -14.906 5.246 1 95.06 136 ASN A C 1
ATOM 1131 O O . ASN A 1 136 ? 16.531 -15.961 4.648 1 95.06 136 ASN A O 1
ATOM 1135 N N . GLU A 1 137 ? 15.203 -14.648 5.738 1 94.88 137 GLU A N 1
ATOM 1136 C CA . GLU A 1 137 ? 14.094 -15.602 5.785 1 94.88 137 GLU A CA 1
ATOM 1137 C C . GLU A 1 137 ? 13.609 -15.953 4.383 1 94.88 137 GLU A C 1
ATOM 1139 O O . GLU A 1 137 ? 13.359 -17.125 4.082 1 94.88 137 GLU A O 1
ATOM 1144 N N . GLY A 1 138 ? 13.391 -14.93 3.535 1 95.12 138 GLY A N 1
ATOM 1145 C CA . GLY A 1 138 ? 12.953 -15.18 2.174 1 95.12 138 GLY A CA 1
ATOM 1146 C C . GLY A 1 138 ? 13.945 -15.977 1.355 1 95.12 138 GLY A C 1
ATOM 1147 O O . GLY A 1 138 ? 13.562 -16.844 0.574 1 95.12 138 GLY A O 1
ATOM 1148 N N . GLN A 1 139 ? 15.234 -15.664 1.541 1 96.38 139 GLN A N 1
ATOM 1149 C CA . GLN A 1 139 ? 16.297 -16.391 0.856 1 96.38 139 GLN A CA 1
ATOM 1150 C C . GLN A 1 139 ? 16.359 -17.844 1.316 1 96.38 139 GLN A C 1
ATOM 1152 O O . GLN A 1 139 ? 16.531 -18.75 0.502 1 96.38 139 GLN A O 1
ATOM 1157 N N . PHE A 1 140 ? 16.25 -18 2.617 1 97.5 140 PHE A N 1
ATOM 1158 C CA . PHE A 1 140 ? 16.266 -19.344 3.195 1 97.5 140 PHE A CA 1
ATOM 1159 C C . PHE A 1 140 ? 15.109 -20.172 2.645 1 97.5 140 PHE A C 1
ATOM 1161 O O . PHE A 1 140 ? 15.312 -21.297 2.17 1 97.5 140 PHE A O 1
ATOM 1168 N N . LEU A 1 141 ? 13.883 -19.594 2.645 1 97.38 141 LEU A N 1
ATOM 1169 C CA . LEU A 1 141 ? 12.688 -20.328 2.229 1 97.38 141 LEU A CA 1
ATOM 1170 C C . LEU A 1 141 ? 12.773 -20.703 0.754 1 97.38 141 LEU A C 1
ATOM 1172 O O . LEU A 1 141 ? 12.438 -21.828 0.38 1 97.38 141 LEU A O 1
ATOM 1176 N N . TYR A 1 142 ? 13.195 -19.75 -0.068 1 97.44 142 TYR A N 1
ATOM 1177 C CA . TYR A 1 142 ? 13.312 -20.016 -1.5 1 97.44 142 TYR A CA 1
ATOM 1178 C C . TYR A 1 142 ? 14.266 -21.172 -1.771 1 97.44 142 TYR A C 1
ATOM 1180 O O . TYR A 1 142 ? 13.906 -22.125 -2.469 1 97.44 142 TYR A O 1
ATOM 1188 N N . ALA A 1 143 ? 15.453 -21.141 -1.172 1 97.94 143 ALA A N 1
ATOM 1189 C CA . ALA A 1 143 ? 16.469 -22.172 -1.371 1 97.94 143 ALA A CA 1
ATOM 1190 C C . ALA A 1 143 ? 16.031 -23.5 -0.732 1 97.94 143 ALA A C 1
ATOM 1192 O O . ALA A 1 143 ? 16.281 -24.562 -1.286 1 97.94 143 ALA A O 1
ATOM 1193 N N . TYR A 1 144 ? 15.398 -23.359 0.415 1 98.25 144 TYR A N 1
ATOM 1194 C CA . TYR A 1 144 ? 15 -24.547 1.18 1 98.25 144 TYR A CA 1
ATOM 1195 C C . TYR A 1 144 ? 13.922 -25.328 0.448 1 98.25 144 TYR A C 1
ATOM 1197 O O . TYR A 1 144 ? 14 -26.562 0.352 1 98.25 144 TYR A O 1
ATOM 1205 N N . TYR A 1 145 ? 12.906 -24.656 -0.111 1 96.56 145 TYR A N 1
ATOM 1206 C CA . TYR A 1 145 ? 11.875 -25.312 -0.909 1 96.56 145 TYR A CA 1
ATOM 1207 C C . TYR A 1 145 ? 12.492 -26.109 -2.049 1 96.56 145 TYR A C 1
ATOM 1209 O O . TYR A 1 145 ? 12.188 -27.297 -2.219 1 96.56 145 TYR A O 1
ATOM 1217 N N . ILE A 1 146 ? 13.344 -25.484 -2.779 1 95.5 146 ILE A N 1
ATOM 1218 C CA . ILE A 1 146 ? 13.93 -26.094 -3.971 1 95.5 146 ILE A CA 1
ATOM 1219 C C . ILE A 1 146 ? 14.82 -27.281 -3.566 1 95.5 146 ILE A C 1
ATOM 1221 O O . ILE A 1 146 ? 14.781 -28.328 -4.195 1 95.5 146 ILE A O 1
ATOM 1225 N N . ALA A 1 147 ? 15.586 -27.125 -2.506 1 96.88 147 ALA A N 1
ATOM 1226 C CA . ALA A 1 147 ? 16.5 -28.172 -2.064 1 96.88 147 ALA A CA 1
ATOM 1227 C C . ALA A 1 147 ? 15.734 -29.422 -1.63 1 96.88 147 ALA A C 1
ATOM 1229 O O . ALA A 1 147 ? 16.094 -30.547 -2 1 96.88 147 ALA A O 1
ATOM 1230 N N . VAL A 1 148 ? 14.656 -29.234 -0.861 1 96.5 148 VAL A N 1
ATOM 1231 C CA . VAL A 1 148 ? 13.883 -30.359 -0.363 1 96.5 148 VAL A CA 1
ATOM 1232 C C . VAL A 1 148 ? 13.258 -31.109 -1.535 1 96.5 148 VAL A C 1
ATOM 1234 O O . VAL A 1 148 ? 13.188 -32.344 -1.525 1 96.5 148 VAL A O 1
ATOM 1237 N N . ILE A 1 149 ? 12.875 -30.422 -2.547 1 90.62 149 ILE A N 1
ATOM 1238 C CA . ILE A 1 149 ? 12.211 -31.016 -3.705 1 90.62 149 ILE A CA 1
ATOM 1239 C C . ILE A 1 149 ? 13.234 -31.734 -4.578 1 90.62 149 ILE A C 1
ATOM 1241 O O . ILE A 1 149 ? 12.938 -32.781 -5.156 1 90.62 149 ILE A O 1
ATOM 1245 N N . GLN A 1 150 ? 14.477 -31.328 -4.562 1 89.69 150 GLN A N 1
ATOM 1246 C CA . GLN A 1 150 ? 15.422 -31.766 -5.586 1 89.69 150 GLN A CA 1
ATOM 1247 C C . GLN A 1 150 ? 16.391 -32.812 -5.031 1 89.69 150 GLN A C 1
ATOM 1249 O O . GLN A 1 150 ? 16.922 -33.625 -5.785 1 89.69 150 GLN A O 1
ATOM 1254 N N . ARG A 1 151 ? 16.641 -32.812 -3.791 1 93.56 151 ARG A N 1
ATOM 1255 C CA . ARG A 1 151 ? 17.625 -33.719 -3.232 1 93.56 151 ARG A CA 1
ATOM 1256 C C . ARG A 1 151 ? 17.141 -35.156 -3.283 1 93.56 151 ARG A C 1
ATOM 1258 O O . ARG A 1 151 ? 15.953 -35.438 -3.072 1 93.56 151 ARG A O 1
ATOM 1265 N N . LYS A 1 152 ? 18.047 -36.062 -3.424 1 89.75 152 LYS A N 1
ATOM 1266 C CA . LYS A 1 152 ? 17.719 -37.469 -3.545 1 89.75 152 LYS A CA 1
ATOM 1267 C C . LYS A 1 152 ? 17.266 -38.031 -2.209 1 89.75 152 LYS A C 1
ATOM 1269 O O . LYS A 1 152 ? 16.359 -38.875 -2.164 1 89.75 152 LYS A O 1
ATOM 1274 N N . ASP A 1 153 ? 17.906 -37.656 -1.155 1 94.38 153 ASP A N 1
ATOM 1275 C CA . ASP A 1 153 ? 17.609 -38.219 0.154 1 94.38 153 ASP A CA 1
ATOM 1276 C C . ASP A 1 153 ? 16.375 -37.594 0.774 1 94.38 153 ASP A C 1
ATOM 1278 O O . ASP A 1 153 ? 16.016 -37.875 1.916 1 94.38 153 ASP A O 1
ATOM 1282 N N . THR A 1 154 ? 15.742 -36.625 0.094 1 94.81 154 THR A N 1
ATOM 1283 C CA . THR A 1 154 ? 14.492 -36.031 0.566 1 94.81 154 THR A CA 1
ATOM 1284 C C . THR A 1 154 ? 13.352 -36.344 -0.396 1 94.81 154 THR A C 1
ATOM 1286 O O . THR A 1 154 ? 12.297 -35.719 -0.35 1 94.81 154 THR A O 1
ATOM 1289 N N . GLN A 1 155 ? 13.57 -37.25 -1.247 1 90.12 155 GLN A N 1
ATOM 1290 C CA . GLN A 1 155 ? 12.539 -37.656 -2.193 1 90.12 155 GLN A CA 1
ATOM 1291 C C . GLN A 1 155 ? 11.289 -38.156 -1.466 1 90.12 155 GLN A C 1
ATOM 1293 O O . GLN A 1 155 ? 11.375 -38.938 -0.529 1 90.12 155 GLN A O 1
ATOM 1298 N N . GLY A 1 156 ? 10.172 -37.625 -1.884 1 91.31 156 GLY A N 1
ATOM 1299 C CA . GLY A 1 156 ? 8.906 -38.031 -1.303 1 91.31 156 GLY A CA 1
ATOM 1300 C C . GLY A 1 156 ? 8.469 -37.156 -0.145 1 91.31 156 GLY A C 1
ATOM 1301 O O . GLY A 1 156 ? 7.316 -37.219 0.292 1 91.31 156 GLY A O 1
ATOM 1302 N N . PHE A 1 157 ? 9.375 -36.312 0.377 1 95.56 157 PHE A N 1
ATOM 1303 C CA . PHE A 1 157 ? 9 -35.438 1.47 1 95.56 157 PHE A CA 1
ATOM 1304 C C . PHE A 1 157 ? 7.926 -34.438 1.026 1 95.56 157 PHE A C 1
ATOM 1306 O O . PHE A 1 157 ? 7.883 -34.062 -0.141 1 95.56 157 PHE A O 1
ATOM 1313 N N . VAL A 1 158 ? 7.098 -34.156 1.988 1 95.31 158 VAL A N 1
ATOM 1314 C CA . VAL A 1 158 ? 6.023 -33.188 1.734 1 95.31 158 VAL A CA 1
ATOM 1315 C C . VAL A 1 158 ? 6.402 -31.828 2.297 1 95.31 158 VAL A C 1
ATOM 1317 O O . VAL A 1 158 ? 6.949 -31.734 3.396 1 95.31 158 VAL A O 1
ATOM 1320 N N . VAL A 1 159 ? 6.215 -30.797 1.53 1 95.06 159 VAL A N 1
ATOM 1321 C CA . VAL A 1 159 ? 6.441 -29.422 1.974 1 95.06 159 VAL A CA 1
ATOM 1322 C C . VAL A 1 159 ? 5.105 -28.703 2.158 1 95.06 159 VAL A C 1
ATOM 1324 O O . VAL A 1 159 ? 4.117 -29.047 1.501 1 95.06 159 VAL A O 1
ATOM 1327 N N . PRO A 1 160 ? 5.023 -27.797 3.104 1 94.94 160 PRO A N 1
ATOM 1328 C CA . PRO A 1 160 ? 3.771 -27.062 3.281 1 94.94 160 PRO A CA 1
ATOM 1329 C C . PRO A 1 160 ? 3.402 -26.219 2.059 1 94.94 160 PRO A C 1
ATOM 1331 O O . PRO A 1 160 ? 4.281 -25.828 1.29 1 94.94 160 PRO A O 1
ATOM 1334 N N . ALA A 1 161 ? 2.096 -25.969 1.953 1 94.88 161 ALA A N 1
ATOM 1335 C CA . ALA A 1 161 ? 1.649 -25.094 0.882 1 94.88 161 ALA A CA 1
ATOM 1336 C C . ALA A 1 161 ? 2.246 -23.688 1.042 1 94.88 161 ALA A C 1
ATOM 1338 O O . ALA A 1 161 ? 2.35 -23.172 2.158 1 94.88 161 ALA A O 1
ATOM 1339 N N . PRO A 1 162 ? 2.613 -23.062 -0.02 1 95.44 162 PRO A N 1
ATOM 1340 C CA . PRO A 1 162 ? 3.197 -21.719 0.052 1 95.44 162 PRO A CA 1
ATOM 1341 C C . PRO A 1 162 ? 2.303 -20.719 0.787 1 95.44 162 PRO A C 1
ATOM 1343 O O . PRO A 1 162 ? 2.803 -19.812 1.453 1 95.44 162 PRO A O 1
ATOM 1346 N N . TYR A 1 163 ? 0.986 -20.875 0.678 1 95.62 163 TYR A N 1
ATOM 1347 C CA . TYR A 1 163 ? 0.101 -19.906 1.302 1 95.62 163 TYR A CA 1
ATOM 1348 C C . TYR A 1 163 ? 0.106 -20.047 2.818 1 95.62 163 TYR A C 1
ATOM 1350 O O . TYR A 1 163 ? -0.348 -19.156 3.537 1 95.62 163 TYR A O 1
ATOM 1358 N N . GLU A 1 164 ? 0.612 -21.172 3.338 1 95.19 164 GLU A N 1
ATOM 1359 C CA . GLU A 1 164 ? 0.756 -21.328 4.781 1 95.19 164 GLU A CA 1
ATOM 1360 C C . GLU A 1 164 ? 2.104 -20.797 5.262 1 95.19 164 GLU A C 1
ATOM 1362 O O . GLU A 1 164 ? 2.24 -20.391 6.418 1 95.19 164 GLU A O 1
ATOM 1367 N N . VAL A 1 165 ? 3.047 -20.812 4.352 1 95.25 165 VAL A N 1
ATOM 1368 C CA . VAL A 1 165 ? 4.395 -20.375 4.691 1 95.25 165 VAL A CA 1
ATOM 1369 C C . VAL A 1 165 ? 4.508 -18.859 4.504 1 95.25 165 VAL A C 1
ATOM 1371 O O . VAL A 1 165 ? 5.184 -18.188 5.281 1 95.25 165 VAL A O 1
ATOM 1374 N N . TYR A 1 166 ? 3.824 -18.344 3.447 1 93.56 166 TYR A N 1
ATOM 1375 C CA . TYR A 1 166 ? 3.816 -16.938 3.098 1 93.56 166 TYR A CA 1
ATOM 1376 C C . TYR A 1 166 ? 2.4 -16.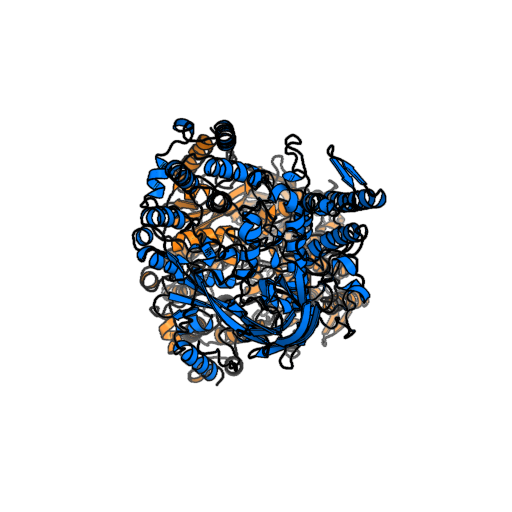375 3.131 1 93.56 166 TYR A C 1
ATOM 1378 O O . TYR A 1 166 ? 1.911 -15.844 2.129 1 93.56 166 TYR A O 1
ATOM 1386 N N . PRO A 1 167 ? 1.766 -16.328 4.223 1 93.81 167 PRO A N 1
ATOM 1387 C CA . PRO A 1 167 ? 0.369 -15.898 4.188 1 93.81 167 PRO A CA 1
ATOM 1388 C C . PRO A 1 167 ? 0.211 -14.469 3.66 1 93.81 167 PRO A C 1
ATOM 1390 O O . PRO A 1 167 ? -0.791 -14.156 3.012 1 93.81 167 PRO A O 1
ATOM 1393 N N . GLN A 1 168 ? 1.132 -13.602 3.863 1 92.81 168 GLN A N 1
ATOM 1394 C CA . GLN A 1 168 ? 1.04 -12.203 3.457 1 92.81 168 GLN A CA 1
ATOM 1395 C C . GLN A 1 168 ? 0.986 -12.078 1.937 1 92.81 168 GLN A C 1
ATOM 1397 O O . GLN A 1 168 ? 0.453 -11.094 1.409 1 92.81 168 GLN A O 1
ATOM 1402 N N . PHE A 1 169 ? 1.483 -13.07 1.242 1 94.38 169 PHE A N 1
ATOM 1403 C CA . PHE A 1 169 ? 1.481 -13.039 -0.216 1 94.38 169 PHE A CA 1
ATOM 1404 C C . PHE A 1 169 ? 0.17 -13.586 -0.767 1 94.38 169 PHE A C 1
ATOM 1406 O O . PHE A 1 169 ? -0.072 -13.531 -1.975 1 94.38 169 PHE A O 1
ATOM 1413 N N . PHE A 1 170 ? -0.684 -14.039 0.126 1 94 170 PHE A N 1
ATOM 1414 C CA . PHE A 1 170 ? -1.888 -14.711 -0.359 1 94 170 PHE A CA 1
ATOM 1415 C C . PHE A 1 170 ? -3.137 -14.078 0.243 1 94 170 PHE A C 1
ATOM 1417 O O . PHE A 1 170 ? -4.254 -14.523 -0.018 1 94 170 PHE A O 1
ATOM 1424 N N . ALA A 1 171 ? -2.936 -13.07 1.043 1 91.06 171 ALA A N 1
ATOM 1425 C CA . ALA A 1 171 ? -4.066 -12.359 1.632 1 91.06 171 ALA A CA 1
ATOM 1426 C C . ALA A 1 171 ? -3.846 -10.852 1.59 1 91.06 171 ALA A C 1
ATOM 1428 O O . ALA A 1 171 ? -2.705 -10.383 1.637 1 91.06 171 ALA A O 1
ATOM 1429 N N . ASN A 1 172 ? -4.934 -10.109 1.584 1 89.31 172 ASN A N 1
ATOM 1430 C CA . ASN A 1 172 ? -4.84 -8.656 1.57 1 89.31 172 ASN A CA 1
ATOM 1431 C C . ASN A 1 172 ? -4.445 -8.102 2.938 1 89.31 172 ASN A C 1
ATOM 1433 O O . ASN A 1 172 ? -4.605 -8.781 3.953 1 89.31 172 ASN A O 1
ATOM 1437 N N . LEU A 1 173 ? -3.982 -6.898 2.906 1 89.38 173 LEU A N 1
ATOM 1438 C CA . LEU A 1 173 ? -3.518 -6.254 4.129 1 89.38 173 LEU A CA 1
ATOM 1439 C C . LEU A 1 173 ? -4.641 -6.16 5.156 1 89.38 173 LEU A C 1
ATOM 1441 O O . LEU A 1 173 ? -4.406 -6.328 6.355 1 89.38 173 LEU A O 1
ATOM 1445 N N . ASN A 1 174 ? -5.832 -5.84 4.723 1 88.06 174 ASN A N 1
ATOM 1446 C CA . ASN A 1 174 ? -6.973 -5.754 5.633 1 88.06 174 ASN A CA 1
ATOM 1447 C C . ASN A 1 174 ? -7.145 -7.039 6.438 1 88.06 174 ASN A C 1
ATOM 1449 O O . ASN A 1 174 ? -7.371 -6.992 7.648 1 88.06 174 ASN A O 1
ATOM 1453 N N . THR A 1 175 ? -7.035 -8.172 5.754 1 90.75 175 THR A N 1
ATOM 1454 C CA . THR A 1 175 ? -7.156 -9.477 6.406 1 90.75 175 THR A CA 1
ATOM 1455 C C . THR A 1 175 ? -5.984 -9.719 7.352 1 90.75 175 THR A C 1
ATOM 1457 O O . THR A 1 175 ? -6.176 -10.211 8.469 1 90.75 175 THR A O 1
ATOM 1460 N N . MET A 1 176 ? -4.816 -9.344 6.949 1 92.06 176 MET A N 1
ATOM 1461 C CA . MET A 1 176 ? -3.639 -9.539 7.789 1 92.06 176 MET A CA 1
ATOM 1462 C C . MET A 1 176 ? -3.736 -8.695 9.062 1 92.06 176 MET A C 1
ATOM 1464 O O . MET A 1 176 ? -3.352 -9.148 10.141 1 92.06 176 MET A O 1
ATOM 1468 N N . LEU A 1 177 ? -4.207 -7.508 8.891 1 90.81 177 LEU A N 1
ATOM 1469 C CA . LEU A 1 177 ? -4.344 -6.629 10.055 1 90.81 177 LEU A CA 1
ATOM 1470 C C . LEU A 1 177 ? -5.355 -7.191 11.047 1 90.81 177 LEU A C 1
ATOM 1472 O O . LEU A 1 177 ? -5.199 -7.023 12.258 1 90.81 177 LEU A O 1
ATOM 1476 N N . LYS A 1 178 ? -6.406 -7.863 10.578 1 92.06 178 LYS A N 1
ATOM 1477 C CA . LYS A 1 178 ? -7.348 -8.547 11.461 1 92.06 178 LYS A CA 1
ATOM 1478 C C . LYS A 1 178 ? -6.656 -9.656 12.25 1 92.06 178 LYS A C 1
ATOM 1480 O O . LYS A 1 178 ? -6.914 -9.828 13.445 1 92.06 178 LYS A O 1
ATOM 1485 N N . VAL A 1 179 ? -5.816 -10.359 11.531 1 94.06 179 VAL A N 1
ATOM 1486 C CA . VAL A 1 179 ? -5.062 -11.43 12.172 1 94.06 179 VAL A CA 1
ATOM 1487 C C . VAL A 1 179 ? -4.152 -10.844 13.258 1 94.06 179 VAL A C 1
ATOM 1489 O O . VAL A 1 179 ? -4.105 -11.352 14.375 1 94.06 179 VAL A O 1
ATOM 1492 N N . TYR A 1 180 ? -3.439 -9.75 12.961 1 93.12 180 TYR A N 1
ATOM 1493 C CA . TYR A 1 180 ? -2.545 -9.109 13.922 1 93.12 180 TYR A CA 1
ATOM 1494 C C . TYR A 1 180 ? -3.318 -8.609 15.133 1 93.12 180 TYR A C 1
ATOM 1496 O O . TYR A 1 180 ? -2.859 -8.742 16.266 1 93.12 180 TYR A O 1
ATOM 1504 N N . ARG A 1 181 ? -4.43 -8.039 14.844 1 92.12 181 ARG A N 1
ATOM 1505 C CA . ARG A 1 181 ? -5.27 -7.523 15.914 1 92.12 181 ARG A CA 1
ATOM 1506 C C . ARG A 1 181 ? -5.652 -8.633 16.891 1 92.12 181 ARG A C 1
ATOM 1508 O O . ARG A 1 181 ? -5.547 -8.461 18.109 1 92.12 181 ARG A O 1
ATOM 1515 N N . THR A 1 182 ? -6.129 -9.742 16.359 1 94.12 182 THR A N 1
ATOM 1516 C CA . THR A 1 182 ? -6.535 -10.875 17.188 1 94.12 182 THR A CA 1
ATOM 1517 C C . THR A 1 182 ? -5.363 -11.391 18.016 1 94.12 182 THR A C 1
ATOM 1519 O O . THR A 1 182 ? -5.527 -11.727 19.188 1 94.12 182 THR A O 1
ATOM 1522 N N . LYS A 1 183 ? -4.219 -11.453 17.391 1 94.12 183 LYS A N 1
ATOM 1523 C CA . LYS A 1 183 ? -3.027 -11.906 18.094 1 94.12 183 LYS A CA 1
ATOM 1524 C C . LYS A 1 183 ? -2.643 -10.93 19.203 1 94.12 183 LYS A C 1
ATOM 1526 O O . LYS A 1 183 ? -2.314 -11.352 20.328 1 94.12 183 LYS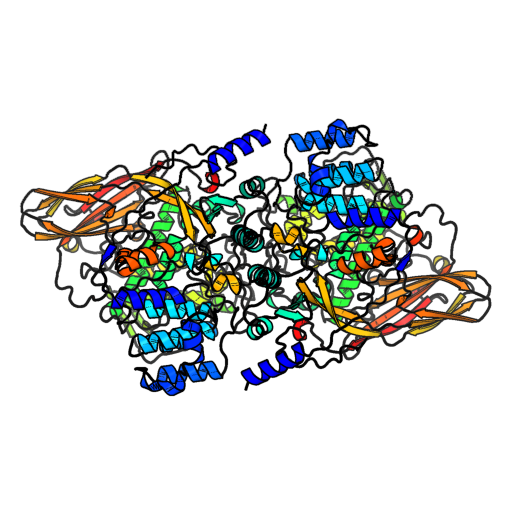 A O 1
ATOM 1531 N N . MET A 1 184 ? -2.637 -9.648 18.953 1 92.88 184 MET A N 1
ATOM 1532 C CA . MET A 1 184 ? -2.262 -8.633 19.938 1 92.88 184 MET A CA 1
ATOM 1533 C C . MET A 1 184 ? -3.236 -8.617 21.109 1 92.88 184 MET A C 1
ATOM 1535 O O . MET A 1 184 ? -2.83 -8.438 22.266 1 92.88 184 MET A O 1
ATOM 1539 N N . GLN A 1 185 ? -4.516 -8.859 20.781 1 90.88 185 GLN A N 1
ATOM 1540 C CA . GLN A 1 185 ? -5.551 -8.836 21.812 1 90.88 185 GLN A CA 1
ATOM 1541 C C . GLN A 1 185 ? -5.59 -10.148 22.594 1 90.88 185 GLN A C 1
ATOM 1543 O O . GLN A 1 185 ? -6.223 -10.234 23.641 1 90.88 185 GLN A O 1
ATOM 1548 N N . ASP A 1 186 ? -4.824 -11.117 22.031 1 88.88 186 ASP A N 1
ATOM 1549 C CA . ASP A 1 186 ? -4.969 -12.477 22.562 1 88.88 186 ASP A CA 1
ATOM 1550 C C . ASP A 1 186 ? -6.43 -12.914 22.562 1 88.88 186 ASP A C 1
ATOM 1552 O O . ASP A 1 186 ? -6.965 -13.305 23.594 1 88.88 186 ASP A O 1
ATOM 1556 N N . GLY A 1 187 ? -7.016 -12.773 21.406 1 89.12 187 GLY A N 1
ATOM 1557 C CA . GLY A 1 187 ? -8.438 -13.031 21.219 1 89.12 187 GLY A CA 1
ATOM 1558 C C . GLY A 1 187 ? -9.195 -11.828 20.688 1 89.12 187 GLY A C 1
ATOM 1559 O O . GLY A 1 187 ? -8.703 -11.102 19.828 1 89.12 187 GLY A O 1
ATOM 1560 N N . VAL A 1 188 ? -10.492 -11.781 21.016 1 87.19 188 VAL A N 1
ATOM 1561 C CA . VAL A 1 188 ? -11.32 -10.656 20.609 1 87.19 188 VAL A CA 1
ATOM 1562 C C . VAL A 1 188 ? -11.992 -10.047 21.844 1 87.19 188 VAL A C 1
ATOM 1564 O O . VAL A 1 188 ? -12.398 -10.773 22.766 1 87.19 188 VAL A O 1
ATOM 1567 N N . VAL A 1 189 ? -12.109 -8.758 21.906 1 82.81 189 VAL A N 1
ATOM 1568 C CA . VAL A 1 189 ? -12.688 -8.062 23.047 1 82.81 189 VAL A CA 1
ATOM 1569 C C . VAL A 1 189 ? -14.211 -8.219 23.031 1 82.81 189 VAL A C 1
ATOM 1571 O O . VAL A 1 189 ? -14.82 -8.477 24.062 1 82.81 189 VAL A O 1
ATOM 1574 N N . SER A 1 190 ? -14.797 -7.969 21.906 1 80.88 190 SER A N 1
ATOM 1575 C CA . SER A 1 190 ? -16.234 -8.141 21.688 1 80.88 190 SER A CA 1
ATOM 1576 C C . SER A 1 190 ? -16.516 -9.039 20.484 1 80.88 190 SER A C 1
ATOM 1578 O O . SER A 1 190 ? -16.188 -8.688 19.359 1 80.88 190 SER A O 1
ATOM 1580 N N . ALA A 1 191 ? -17.109 -10.195 20.766 1 82.38 191 ALA A N 1
ATOM 1581 C CA . ALA A 1 191 ? -17.375 -11.172 19.719 1 82.38 191 ALA A CA 1
ATOM 1582 C C . ALA A 1 191 ? -18.312 -10.602 18.672 1 82.38 191 ALA A C 1
ATOM 1584 O O . ALA A 1 191 ? -18.172 -10.867 17.469 1 82.38 191 ALA A O 1
ATOM 1585 N N . ASP A 1 192 ? -19.266 -9.789 19.141 1 79.69 192 ASP A N 1
ATOM 1586 C CA . ASP A 1 192 ? -20.25 -9.227 18.234 1 79.69 192 ASP A CA 1
ATOM 1587 C C . ASP A 1 192 ? -19.594 -8.219 17.281 1 79.69 192 ASP A C 1
ATOM 1589 O O . ASP A 1 192 ? -19.859 -8.242 16.078 1 79.69 192 ASP A O 1
ATOM 1593 N N . LEU A 1 193 ? -18.812 -7.426 17.844 1 79.69 193 LEU A N 1
ATOM 1594 C CA . LEU A 1 193 ? -18.141 -6.43 17.031 1 79.69 193 LEU A CA 1
ATOM 1595 C C . LEU A 1 193 ? -17.141 -7.094 16.078 1 79.69 193 LEU A C 1
ATOM 1597 O O . LEU A 1 193 ? -16.984 -6.664 14.93 1 79.69 193 LEU A O 1
ATOM 1601 N N . ALA A 1 194 ? -16.484 -8.062 16.594 1 85.69 194 ALA A N 1
ATOM 1602 C CA . ALA A 1 194 ? -15.531 -8.789 15.773 1 85.69 194 ALA A CA 1
ATOM 1603 C C . ALA A 1 194 ? -16.219 -9.453 14.586 1 85.69 194 ALA A C 1
ATOM 1605 O O . ALA A 1 194 ? -15.695 -9.445 13.469 1 85.69 194 ALA A O 1
ATOM 1606 N N . ALA A 1 195 ? -17.344 -10 14.82 1 82.75 195 ALA A N 1
ATOM 1607 C CA . ALA A 1 195 ? -18.094 -10.672 13.758 1 82.75 195 ALA A CA 1
ATOM 1608 C C . ALA A 1 195 ? -18.5 -9.68 12.672 1 82.75 195 ALA A C 1
ATOM 1610 O O . ALA A 1 195 ? -18.516 -10.023 11.484 1 82.75 195 ALA A O 1
ATOM 1611 N N . GLN A 1 196 ? -18.797 -8.484 13.102 1 77.5 196 GLN A N 1
ATOM 1612 C CA . GLN A 1 196 ? -19.156 -7.449 12.148 1 77.5 196 GLN A CA 1
ATOM 1613 C C . GLN A 1 196 ? -17.969 -7.066 11.266 1 77.5 196 GLN A C 1
ATOM 1615 O O . GLN A 1 196 ? -18.156 -6.57 10.148 1 77.5 196 GLN A O 1
ATOM 1620 N N . HIS A 1 197 ? -16.938 -7.406 11.828 1 80.06 197 HIS A N 1
ATOM 1621 C CA . HIS A 1 197 ? -15.727 -7.066 11.094 1 80.06 197 HIS A CA 1
ATOM 1622 C C . HIS A 1 197 ? -15.148 -8.289 10.398 1 80.06 197 HIS A C 1
ATOM 1624 O O . HIS A 1 197 ? -14.008 -8.258 9.93 1 80.06 197 HIS A O 1
ATOM 1630 N N . GLY A 1 198 ? -15.797 -9.375 10.359 1 83.31 198 GLY A N 1
ATOM 1631 C CA . GLY A 1 198 ? -15.383 -10.555 9.617 1 83.31 198 GLY A CA 1
ATOM 1632 C C . GLY A 1 198 ? -14.445 -11.453 10.406 1 83.31 198 GLY A C 1
ATOM 1633 O O . GLY A 1 198 ? -13.625 -12.156 9.82 1 83.31 198 GLY A O 1
ATOM 1634 N N . ILE A 1 199 ? -14.438 -11.352 11.703 1 89.38 199 ILE A N 1
ATOM 1635 C CA . ILE A 1 199 ? -13.664 -12.227 12.594 1 89.38 199 ILE A CA 1
ATOM 1636 C C . ILE A 1 199 ? -14.617 -13.086 13.422 1 89.38 199 ILE A C 1
ATOM 1638 O O . ILE A 1 199 ? -15.445 -12.555 14.164 1 89.38 199 ILE A O 1
ATOM 1642 N N . VAL A 1 200 ? -14.508 -14.398 13.297 1 89.56 200 VAL A N 1
ATOM 1643 C CA . VAL A 1 200 ? -15.398 -15.297 14.031 1 89.56 200 VAL A CA 1
ATOM 1644 C C . VAL A 1 200 ? -14.578 -16.391 14.719 1 89.56 200 VAL A C 1
ATOM 1646 O O . VAL A 1 200 ? -13.625 -16.906 14.141 1 89.56 200 VAL 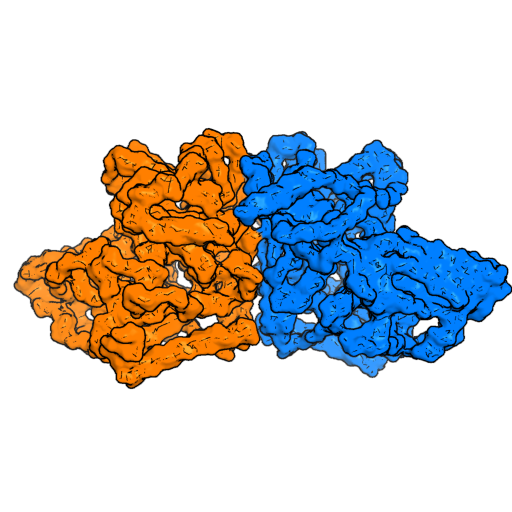A O 1
ATOM 1649 N N . LYS A 1 201 ? -14.898 -16.625 15.906 1 89.56 201 LYS A N 1
ATOM 1650 C CA . LYS A 1 201 ? -14.266 -17.734 16.609 1 89.56 201 LYS A CA 1
ATOM 1651 C C . LYS A 1 201 ? -15.008 -19.047 16.375 1 89.56 201 LYS A C 1
ATOM 1653 O O . LYS A 1 201 ? -16.219 -19.125 16.562 1 89.56 201 LYS A O 1
ATOM 1658 N N . GLU A 1 202 ? -14.359 -19.953 15.812 1 87.06 202 GLU A N 1
ATOM 1659 C CA . GLU A 1 202 ? -14.867 -21.312 15.609 1 87.06 202 GLU A CA 1
ATOM 1660 C C . GLU A 1 202 ? -14.031 -22.344 16.359 1 87.06 202 GLU A C 1
ATOM 1662 O O . GLU A 1 202 ? -12.836 -22.484 16.094 1 87.06 202 GLU A O 1
ATOM 1667 N N . LYS A 1 203 ? -14.578 -22.984 17.25 1 83.62 203 LYS A N 1
ATOM 1668 C CA . LYS A 1 203 ? -13.859 -23.953 18.078 1 83.62 203 LYS A CA 1
ATOM 1669 C C . LYS A 1 203 ? -12.695 -23.297 18.797 1 83.62 203 LYS A C 1
ATOM 1671 O O . LYS A 1 203 ? -12.891 -22.297 19.5 1 83.62 203 LYS A O 1
ATOM 1676 N N . ASN A 1 204 ? -11.531 -23.766 18.469 1 83.94 204 ASN A N 1
ATOM 1677 C CA . ASN A 1 204 ? -10.367 -23.234 19.172 1 83.94 204 ASN A CA 1
ATOM 1678 C C . ASN A 1 204 ? -9.523 -22.344 18.266 1 83.94 204 ASN A C 1
ATOM 1680 O O . ASN A 1 204 ? -8.359 -22.078 18.562 1 83.94 204 ASN A O 1
ATOM 1684 N N . TYR A 1 205 ? -10.141 -21.922 17.172 1 90 205 TYR A N 1
ATOM 1685 C CA . TYR A 1 205 ? -9.398 -21.031 16.297 1 90 205 TYR A CA 1
ATOM 1686 C C . TYR A 1 205 ? -10.273 -19.875 15.812 1 90 205 TYR A C 1
ATOM 1688 O O . TYR A 1 205 ? -11.492 -19.906 15.977 1 90 205 TYR A O 1
ATOM 1696 N N . TYR A 1 206 ? -9.656 -18.828 15.391 1 92.44 206 TYR A N 1
ATOM 1697 C CA . TYR A 1 206 ? -10.328 -17.672 14.812 1 92.44 206 TYR A CA 1
ATOM 1698 C C . TYR A 1 206 ? -10.328 -17.734 13.289 1 92.44 206 TYR A C 1
ATOM 1700 O O . TYR A 1 206 ? -9.328 -18.141 12.688 1 92.44 206 TYR A O 1
ATOM 1708 N N . VAL A 1 207 ? -11.445 -17.406 12.672 1 92.38 207 VAL A N 1
ATOM 1709 C CA . VAL A 1 207 ? -11.602 -17.406 11.219 1 92.38 207 VAL A CA 1
ATOM 1710 C C . VAL A 1 207 ? -11.75 -15.977 10.719 1 92.38 207 VAL A C 1
ATOM 1712 O O . VAL A 1 207 ? -12.555 -15.203 11.242 1 92.38 207 VAL A O 1
ATOM 1715 N N . TYR A 1 208 ? -10.961 -15.617 9.789 1 91.88 208 TYR A N 1
ATOM 1716 C CA . TYR A 1 208 ? -10.992 -14.305 9.164 1 91.88 208 TYR A CA 1
ATOM 1717 C C . TYR A 1 208 ? -11.516 -14.398 7.734 1 91.88 208 TYR A C 1
ATOM 1719 O O . TYR A 1 208 ? -10.867 -14.992 6.867 1 91.88 208 TYR A O 1
ATOM 1727 N N . TYR A 1 209 ? -12.57 -13.789 7.438 1 85.62 209 TYR A N 1
ATOM 1728 C CA . TYR A 1 209 ? -13.148 -13.82 6.098 1 85.62 209 TYR A CA 1
ATOM 1729 C C . TYR A 1 209 ? -12.406 -12.867 5.168 1 85.62 209 TYR A C 1
ATOM 1731 O O . TYR A 1 209 ? -12.258 -11.68 5.469 1 85.62 209 TYR A O 1
ATOM 1739 N N . ALA A 1 210 ? -11.836 -13.406 4.168 1 82.5 210 ALA A N 1
ATOM 1740 C CA . ALA A 1 210 ? -11.086 -12.625 3.191 1 82.5 210 ALA A CA 1
ATOM 1741 C C . ALA A 1 210 ? -11.836 -12.539 1.865 1 82.5 210 ALA A C 1
ATOM 1743 O O . ALA A 1 210 ? -12.32 -13.555 1.354 1 82.5 210 ALA A O 1
ATOM 1744 N N . ASN A 1 211 ? -12.141 -11.266 1.441 1 66.12 211 ASN A N 1
ATOM 1745 C CA . ASN A 1 211 ? -12.781 -11.102 0.143 1 66.12 211 ASN A CA 1
ATOM 1746 C C . ASN A 1 211 ? -11.828 -10.492 -0.883 1 66.12 211 ASN A C 1
ATOM 1748 O O . ASN A 1 211 ? -11.258 -9.43 -0.65 1 66.12 211 ASN A O 1
ATOM 1752 N N . TYR A 1 212 ? -11.445 -11.227 -1.769 1 61.28 212 TYR A N 1
ATOM 1753 C CA . TYR A 1 212 ? -10.539 -10.711 -2.789 1 61.28 212 TYR A CA 1
ATOM 1754 C C . TYR A 1 212 ? -11.305 -9.938 -3.854 1 61.28 212 TYR A C 1
ATOM 1756 O O . TYR A 1 212 ? -10.711 -9.18 -4.629 1 61.28 212 TYR A O 1
ATOM 1764 N N . SER A 1 213 ? -12.562 -10.203 -4.098 1 57.47 213 SER A N 1
ATOM 1765 C CA . SER A 1 213 ? -13.273 -9.602 -5.227 1 57.47 213 SER A CA 1
ATOM 1766 C C . SER A 1 213 ? -13.828 -8.234 -4.863 1 57.47 213 SER A C 1
ATOM 1768 O O . SER A 1 213 ? -15.016 -7.969 -5.062 1 57.47 213 SER A O 1
ATOM 1770 N N . ASN A 1 214 ? -13 -7.621 -4.02 1 52 214 ASN A N 1
ATOM 1771 C CA . ASN A 1 214 ? -13.656 -6.328 -3.85 1 52 214 ASN A CA 1
ATOM 1772 C C . ASN A 1 214 ? -13.289 -5.363 -4.973 1 52 214 ASN A C 1
ATOM 1774 O O . ASN A 1 214 ? -12.234 -5.5 -5.594 1 52 214 ASN A O 1
ATOM 1778 N N . SER A 1 215 ? -14.281 -4.898 -5.586 1 44.25 215 SER A N 1
ATOM 1779 C CA . SER A 1 215 ? -14.172 -3.947 -6.688 1 44.25 215 SER A CA 1
ATOM 1780 C C . SER A 1 215 ? -13.023 -2.971 -6.461 1 44.25 215 SER A C 1
ATOM 1782 O O . SER A 1 215 ? -12.617 -2.256 -7.383 1 44.25 215 SER A O 1
ATOM 1784 N N . LEU A 1 216 ? -12.438 -2.904 -5.305 1 49.28 216 LEU A N 1
ATOM 1785 C CA . LEU A 1 216 ? -11.398 -1.9 -5.129 1 49.28 216 LEU A CA 1
ATOM 1786 C C . LEU A 1 216 ? -10.102 -2.334 -5.816 1 49.28 216 LEU A C 1
ATOM 1788 O O . LEU A 1 216 ? -9.312 -1.491 -6.238 1 49.28 216 LEU A O 1
ATOM 1792 N N . VAL A 1 217 ? -9.969 -3.635 -6.023 1 49.84 217 VAL A N 1
ATOM 1793 C CA . VAL A 1 217 ? -8.688 -4.18 -6.465 1 49.84 217 VAL A CA 1
ATOM 1794 C C . VAL A 1 217 ? -8.555 -4.02 -7.977 1 49.84 217 VAL A C 1
ATOM 1796 O O . VAL A 1 217 ? -7.453 -3.789 -8.484 1 49.84 217 VAL A O 1
ATOM 1799 N N . TYR A 1 218 ? -9.789 -3.945 -8.633 1 51.84 218 TYR A N 1
ATOM 1800 C CA . TYR A 1 218 ? -9.766 -3.898 -10.094 1 51.84 218 TYR A CA 1
ATOM 1801 C C . TYR A 1 218 ? -10.633 -2.762 -10.617 1 51.84 218 TYR A C 1
ATOM 1803 O O . TYR A 1 218 ? -11.852 -2.768 -10.445 1 51.84 218 TYR A O 1
ATOM 1811 N N . ASN A 1 219 ? -9.906 -1.828 -10.977 1 59.81 219 ASN A N 1
ATOM 1812 C CA . ASN A 1 219 ? -10.703 -0.759 -11.562 1 59.81 219 ASN A CA 1
ATOM 1813 C C . ASN A 1 219 ? -10.914 -0.974 -13.062 1 59.81 219 ASN A C 1
ATOM 1815 O O . ASN A 1 219 ? -10.781 -0.04 -13.852 1 59.81 219 ASN A O 1
ATOM 1819 N N . ASN A 1 220 ? -10.977 -2.23 -13.383 1 71.69 220 ASN A N 1
ATOM 1820 C CA . ASN A 1 220 ? -11.258 -2.609 -14.766 1 71.69 220 ASN A CA 1
ATOM 1821 C C . ASN A 1 220 ? -12.016 -3.932 -14.836 1 71.69 220 ASN A C 1
ATOM 1823 O O . ASN A 1 220 ? -12.375 -4.504 -13.812 1 71.69 220 ASN A O 1
ATOM 1827 N N . GLU A 1 221 ? -12.242 -4.355 -16.047 1 79.25 221 GLU A N 1
ATOM 1828 C CA . GLU A 1 221 ? -13.102 -5.516 -16.266 1 79.25 221 GLU A CA 1
ATOM 1829 C C . GLU A 1 221 ? -12.43 -6.801 -15.789 1 79.25 221 GLU A C 1
ATOM 1831 O O . GLU A 1 221 ? -13.094 -7.816 -15.57 1 79.25 221 GLU A O 1
ATOM 1836 N N . GLU A 1 222 ? -11.148 -6.727 -15.555 1 85.44 222 GLU A N 1
ATOM 1837 C CA . GLU A 1 222 ? -10.406 -7.918 -15.156 1 85.44 222 GLU A CA 1
ATOM 1838 C C . GLU A 1 222 ? -10.781 -8.344 -13.734 1 85.44 222 GLU A C 1
ATOM 1840 O O . GLU A 1 222 ? -10.492 -9.477 -13.328 1 85.44 222 GLU A O 1
ATOM 1845 N N . GLN A 1 223 ? -11.438 -7.531 -13.039 1 79.56 223 GLN A N 1
ATOM 1846 C CA . GLN A 1 223 ? -11.883 -7.824 -11.68 1 79.56 223 GLN A CA 1
ATOM 1847 C C . GLN A 1 223 ? -12.836 -9.016 -11.648 1 79.56 223 GLN A C 1
ATOM 1849 O O . GLN A 1 223 ? -12.93 -9.719 -10.641 1 79.56 223 GLN A O 1
ATOM 1854 N N . ARG A 1 224 ? -13.508 -9.227 -12.75 1 83.38 224 ARG A N 1
ATOM 1855 C CA . ARG A 1 224 ? -14.469 -10.32 -12.844 1 83.38 224 ARG A CA 1
ATOM 1856 C C . ARG A 1 224 ? -13.773 -11.672 -12.727 1 83.38 224 ARG A C 1
ATOM 1858 O O . ARG A 1 224 ? -14.414 -12.672 -12.391 1 83.38 224 ARG A O 1
ATOM 1865 N N . LEU A 1 225 ? -12.484 -11.703 -12.922 1 90.44 225 LEU A N 1
ATOM 1866 C CA . LEU A 1 225 ? -11.727 -12.945 -12.945 1 90.44 225 LEU A CA 1
ATOM 1867 C C . LEU A 1 225 ? -10.977 -13.148 -11.633 1 90.44 225 LEU A C 1
ATOM 1869 O O . LEU A 1 225 ? -10.211 -14.109 -11.492 1 90.44 225 LEU A O 1
ATOM 1873 N N . SER A 1 226 ? -11.234 -12.297 -10.633 1 88 226 SER A N 1
ATOM 1874 C CA . SER A 1 226 ? -10.445 -12.281 -9.406 1 88 226 SER A CA 1
ATOM 1875 C C . SER A 1 226 ? -10.539 -13.609 -8.664 1 88 226 SER A C 1
ATOM 1877 O O . SER A 1 226 ? -9.586 -14.039 -8.016 1 88 226 SER A O 1
ATOM 1879 N N . TYR A 1 227 ? -11.719 -14.344 -8.75 1 89.31 227 TYR A N 1
ATOM 1880 C CA . TYR A 1 227 ? -11.859 -15.617 -8.062 1 89.31 227 TYR A CA 1
ATOM 1881 C C . TYR A 1 227 ? -10.852 -16.641 -8.594 1 89.31 227 TYR A C 1
ATOM 1883 O O . TYR A 1 227 ? -10.438 -17.547 -7.867 1 89.31 227 TYR A O 1
ATOM 1891 N N . PHE A 1 228 ? -10.43 -16.484 -9.828 1 93.81 228 PHE A N 1
ATOM 1892 C CA . PHE A 1 228 ? -9.461 -17.391 -10.438 1 93.81 228 PHE A CA 1
ATOM 1893 C C . PHE A 1 228 ? -8.039 -16.875 -10.227 1 93.81 228 PHE A C 1
ATOM 1895 O O . PHE A 1 228 ? -7.172 -17.625 -9.773 1 93.81 228 PHE A O 1
ATOM 1902 N N . THR A 1 229 ? -7.797 -15.57 -10.5 1 93.94 229 THR A N 1
ATOM 1903 C CA . THR A 1 229 ? -6.441 -15.031 -10.469 1 93.94 229 THR A CA 1
ATOM 1904 C C . THR A 1 229 ? -5.938 -14.914 -9.031 1 93.94 229 THR A C 1
ATOM 1906 O O . THR A 1 229 ? -4.73 -15 -8.789 1 93.94 229 THR A O 1
ATOM 1909 N N . GLU A 1 230 ? -6.805 -14.797 -8.062 1 91.88 230 GLU A N 1
ATOM 1910 C CA . GLU A 1 230 ? -6.426 -14.664 -6.66 1 91.88 230 GLU A CA 1
ATOM 1911 C C . GLU A 1 230 ? -6.465 -16.016 -5.945 1 91.88 230 GLU A C 1
ATOM 1913 O O . GLU A 1 230 ? -6.168 -16.094 -4.75 1 91.88 230 GLU A O 1
ATOM 1918 N N . ASP A 1 231 ? -6.84 -17.047 -6.645 1 94.38 231 ASP A N 1
ATOM 1919 C CA . ASP A 1 231 ? -6.918 -18.375 -6.031 1 94.38 231 ASP A CA 1
ATOM 1920 C C . ASP A 1 231 ? -5.578 -18.781 -5.43 1 94.38 231 ASP A C 1
ATOM 1922 O O . ASP A 1 231 ? -4.547 -18.734 -6.102 1 94.38 231 ASP A O 1
ATOM 1926 N N . ILE A 1 232 ? -5.57 -19.203 -4.227 1 94.5 232 ILE A N 1
ATOM 1927 C CA . ILE A 1 232 ? -4.332 -19.484 -3.51 1 94.5 232 ILE A CA 1
ATOM 1928 C C . ILE A 1 232 ? -3.705 -20.781 -4.039 1 94.5 232 ILE A C 1
ATOM 1930 O O . ILE A 1 232 ? -2.48 -20.922 -4.051 1 94.5 232 ILE A O 1
ATOM 1934 N N . GLY A 1 233 ? -4.523 -21.719 -4.453 1 95.56 233 GLY A N 1
ATOM 1935 C CA . GLY A 1 233 ? -4.004 -22.938 -5.043 1 95.56 233 GLY A CA 1
ATOM 1936 C C . GLY A 1 233 ? -3.33 -22.719 -6.383 1 95.56 233 GLY A C 1
ATOM 1937 O O . GLY A 1 233 ? -2.305 -23.344 -6.676 1 95.56 233 GLY A O 1
ATOM 1938 N N . LEU A 1 234 ? -3.957 -21.844 -7.18 1 97 234 LEU A N 1
ATOM 1939 C CA . LEU A 1 234 ? -3.387 -21.531 -8.484 1 97 234 LEU A CA 1
ATOM 1940 C C . LEU A 1 234 ? -2.025 -20.859 -8.344 1 97 234 LEU A C 1
ATOM 1942 O O . LEU A 1 234 ? -1.071 -21.234 -9.031 1 97 234 LEU A O 1
ATOM 1946 N N . ASN A 1 235 ? -1.952 -19.922 -7.477 1 96.62 235 ASN A N 1
ATOM 1947 C CA . ASN A 1 235 ? -0.691 -19.219 -7.27 1 96.62 235 ASN A CA 1
ATOM 1948 C C . ASN A 1 235 ? 0.365 -20.125 -6.652 1 96.62 235 ASN A C 1
ATOM 1950 O O . ASN A 1 235 ? 1.556 -19.984 -6.938 1 96.62 235 ASN A O 1
ATOM 1954 N N . SER A 1 236 ? -0.052 -21.047 -5.824 1 96.31 236 SER A N 1
ATOM 1955 C CA . SER A 1 236 ? 0.871 -22.047 -5.289 1 96.31 236 SER A CA 1
ATOM 1956 C C . SER A 1 236 ? 1.382 -22.969 -6.391 1 96.31 236 SER A C 1
ATOM 1958 O O . SER A 1 236 ? 2.559 -23.344 -6.402 1 96.31 236 SER A O 1
ATOM 1960 N N . TYR A 1 237 ? 0.423 -23.359 -7.281 1 96.19 237 TYR A N 1
ATOM 1961 C CA . TYR A 1 237 ? 0.782 -24.172 -8.438 1 96.19 237 TYR A CA 1
ATOM 1962 C C . TYR A 1 237 ? 1.903 -23.516 -9.234 1 96.19 237 TYR A C 1
ATOM 1964 O O . TYR A 1 237 ? 2.869 -24.188 -9.617 1 96.19 237 TYR A O 1
ATOM 1972 N N . TYR A 1 238 ? 1.774 -22.219 -9.438 1 97.31 238 TYR A N 1
ATOM 1973 C CA . TYR A 1 238 ? 2.779 -21.484 -10.18 1 97.31 238 TYR A CA 1
ATOM 1974 C C . TYR A 1 238 ? 4.109 -21.453 -9.438 1 97.31 238 TYR A C 1
ATOM 1976 O O . TYR A 1 238 ? 5.172 -21.594 -10.047 1 97.31 238 TYR A O 1
ATOM 1984 N N . TYR A 1 239 ? 4.066 -21.312 -8.172 1 96.44 239 TYR A N 1
ATOM 1985 C CA . TYR A 1 239 ? 5.27 -21.328 -7.348 1 96.44 239 TYR A CA 1
ATOM 1986 C C . TYR A 1 239 ? 5.977 -22.672 -7.434 1 96.44 239 TYR A C 1
ATOM 1988 O O . TYR A 1 239 ? 7.203 -22.734 -7.566 1 96.44 239 TYR A O 1
ATOM 1996 N N . TYR A 1 240 ? 5.285 -23.766 -7.383 1 94.44 240 TYR A N 1
ATOM 1997 C CA . TYR A 1 240 ? 5.863 -25.109 -7.438 1 94.44 240 TYR A CA 1
ATOM 1998 C C . TYR A 1 240 ? 6.5 -25.359 -8.797 1 94.44 240 TYR A C 1
ATOM 2000 O O . TYR A 1 240 ? 7.559 -26 -8.875 1 94.44 240 TYR A O 1
ATOM 2008 N N . PHE A 1 241 ? 5.805 -24.875 -9.812 1 93.94 241 PHE A N 1
ATOM 2009 C CA . PHE A 1 241 ? 6.348 -25.062 -11.148 1 93.94 241 PHE A CA 1
ATOM 2010 C C . PHE A 1 241 ? 7.766 -24.516 -11.242 1 93.94 241 PHE A C 1
ATOM 2012 O O . PHE A 1 241 ? 8.664 -25.172 -11.773 1 93.94 241 PHE A O 1
ATOM 2019 N N . HIS A 1 242 ? 7.98 -23.391 -10.688 1 93.81 242 HIS A N 1
ATOM 2020 C CA . HIS A 1 242 ? 9.273 -22.734 -10.805 1 93.81 242 HIS A CA 1
ATOM 2021 C C . HIS A 1 242 ? 10.242 -23.234 -9.727 1 93.81 242 HIS A C 1
ATOM 2023 O O . HIS A 1 242 ? 11.445 -22.969 -9.805 1 93.81 242 HIS A O 1
ATOM 2029 N N . SER A 1 243 ? 9.719 -23.938 -8.742 1 91 243 SER A N 1
ATOM 2030 C CA . SER A 1 243 ? 10.586 -24.547 -7.746 1 91 243 SER A CA 1
ATOM 2031 C C . SER A 1 243 ? 11.148 -25.875 -8.242 1 91 243 SER A C 1
ATOM 2033 O O . SER A 1 243 ? 12.211 -26.312 -7.801 1 91 243 SER A O 1
ATOM 2035 N N . HIS A 1 244 ? 10.43 -26.516 -9.156 1 86.25 244 HIS A N 1
ATOM 2036 C CA . HIS A 1 244 ? 10.867 -27.781 -9.711 1 86.25 244 HIS A CA 1
ATOM 2037 C C . HIS A 1 244 ? 12.117 -27.609 -10.562 1 86.25 244 HIS A C 1
ATOM 2039 O O . HIS A 1 244 ? 13.016 -28.469 -10.547 1 86.25 244 HIS A O 1
ATOM 2045 N N . LEU A 1 245 ? 12.078 -26.625 -11.336 1 85 245 LEU A N 1
ATOM 2046 C CA . LEU A 1 245 ? 13.25 -26.312 -12.148 1 85 245 LEU A CA 1
ATOM 2047 C C . LEU A 1 245 ? 13.422 -24.812 -12.297 1 85 245 LEU A C 1
ATOM 2049 O O . LEU A 1 245 ? 13.031 -24.234 -13.32 1 85 245 LEU A O 1
ATOM 2053 N N . PRO A 1 246 ? 14.102 -24.297 -11.328 1 91.38 246 PRO A N 1
ATOM 2054 C CA . PRO A 1 246 ? 14.32 -22.859 -11.398 1 91.38 246 PRO A CA 1
ATOM 2055 C C . PRO A 1 246 ? 15.055 -22.438 -12.672 1 91.38 246 PRO A C 1
ATOM 2057 O O . PRO A 1 246 ? 15.914 -23.172 -13.164 1 91.38 246 PRO A O 1
ATOM 2060 N N . PHE A 1 247 ? 14.789 -21.25 -13.188 1 91.25 247 PHE A N 1
ATOM 2061 C CA . PHE A 1 247 ? 15.328 -20.797 -14.461 1 91.25 247 PHE A CA 1
ATOM 2062 C C . PHE A 1 247 ? 16.844 -20.688 -14.398 1 91.25 247 PHE A C 1
ATOM 2064 O O . PHE A 1 247 ? 17.531 -20.812 -15.422 1 91.25 247 PHE A O 1
ATOM 2071 N N . TRP A 1 248 ? 17.469 -20.547 -13.219 1 90.06 248 TRP A N 1
ATOM 2072 C CA . TRP A 1 248 ? 18.891 -20.328 -13.078 1 90.06 248 TRP A CA 1
ATOM 2073 C C . TRP A 1 248 ? 19.641 -21.656 -12.914 1 90.06 248 TRP A C 1
ATOM 2075 O O . TRP A 1 248 ? 20.875 -21.672 -12.852 1 90.06 248 TRP A O 1
ATOM 2085 N N . TRP A 1 249 ? 18.969 -22.734 -12.797 1 88 249 TRP A N 1
ATOM 2086 C CA . TRP A 1 249 ? 19.562 -24.047 -12.57 1 88 249 TRP A CA 1
ATOM 2087 C C . TRP A 1 249 ? 19.531 -24.891 -13.844 1 88 249 TRP A C 1
ATOM 2089 O O . TRP A 1 249 ? 18.562 -24.828 -14.609 1 88 249 TRP A O 1
ATOM 2099 N N . ASN A 1 250 ? 20.531 -25.609 -14.07 1 83.5 250 ASN A N 1
ATOM 2100 C CA . ASN A 1 250 ? 20.578 -26.469 -15.258 1 83.5 250 ASN A CA 1
ATOM 2101 C C . ASN A 1 250 ? 19.859 -27.797 -15.023 1 83.5 250 ASN A C 1
ATOM 2103 O O . ASN A 1 250 ? 19.734 -28.25 -13.883 1 83.5 250 ASN A O 1
ATOM 2107 N N . SER A 1 251 ? 19.422 -28.406 -16.047 1 76.31 251 SER A N 1
ATOM 2108 C CA . SER A 1 251 ? 18.578 -29.594 -15.945 1 76.31 251 SER A CA 1
ATOM 2109 C C . SER A 1 251 ? 19.406 -30.859 -16.109 1 76.31 251 SER A C 1
ATOM 2111 O O . SER A 1 251 ? 18.859 -31.938 -16.406 1 76.31 251 SER A O 1
ATOM 2113 N N . GLU A 1 252 ? 20.594 -30.812 -15.93 1 72 252 GLU A N 1
ATOM 2114 C CA . GLU A 1 252 ? 21.469 -31.969 -16.141 1 72 252 GLU A CA 1
ATOM 2115 C C . GLU A 1 252 ? 21.031 -33.156 -15.297 1 72 252 GLU A C 1
ATOM 2117 O O . GLU A 1 252 ? 21.078 -34.312 -15.742 1 72 252 GLU A O 1
ATOM 2122 N N . ARG A 1 253 ? 20.547 -32.844 -14.227 1 69.25 253 ARG A N 1
ATOM 2123 C CA . ARG A 1 253 ? 20.125 -33.875 -13.305 1 69.25 253 ARG A CA 1
ATOM 2124 C C . ARG A 1 253 ? 18.891 -34.625 -13.828 1 69.25 253 ARG A C 1
ATOM 2126 O O . ARG A 1 253 ? 18.625 -35.75 -13.422 1 69.25 253 ARG A O 1
ATOM 2133 N N . TYR A 1 254 ? 18.297 -33.969 -14.727 1 68.25 254 TYR A N 1
ATOM 2134 C CA . TYR A 1 254 ? 17.016 -34.531 -15.141 1 68.25 254 TYR A CA 1
ATOM 2135 C C . TYR A 1 254 ? 17.172 -35.375 -16.406 1 68.25 254 TYR A C 1
ATOM 2137 O O . TYR A 1 254 ? 16.188 -35.844 -16.969 1 68.25 254 TYR A O 1
ATOM 2145 N N . GLY A 1 255 ? 18.391 -35.625 -16.734 1 63.53 255 GLY A N 1
ATOM 2146 C CA . GLY A 1 255 ? 18.641 -36.562 -17.828 1 63.53 255 GLY A CA 1
ATOM 2147 C C . GLY A 1 255 ? 17.891 -36.188 -19.094 1 63.53 255 GLY A C 1
ATOM 2148 O O . GLY A 1 255 ? 18.125 -35.125 -19.672 1 63.53 255 GLY A O 1
ATOM 2149 N N . ALA A 1 256 ? 16.844 -37 -19.281 1 58.5 256 ALA A N 1
ATOM 2150 C CA . ALA A 1 256 ? 16.062 -36.906 -20.5 1 58.5 256 ALA A CA 1
ATOM 2151 C C . ALA A 1 256 ? 15.258 -35.594 -20.547 1 58.5 256 ALA A C 1
ATOM 2153 O O . ALA A 1 256 ? 14.898 -35.125 -21.609 1 58.5 256 ALA A O 1
ATOM 2154 N N . LEU A 1 257 ? 15.047 -35.031 -19.516 1 68.25 257 LEU A N 1
ATOM 2155 C CA . LEU A 1 257 ? 14.258 -33.812 -19.484 1 68.25 257 LEU A CA 1
ATOM 2156 C C . LEU A 1 257 ? 15.086 -32.594 -19.938 1 68.25 257 LEU A C 1
ATOM 2158 O O . LEU A 1 257 ? 14.539 -31.562 -20.281 1 68.25 257 LEU A O 1
ATOM 2162 N N . LYS A 1 258 ? 16.297 -32.906 -20.016 1 74.81 258 LYS A N 1
ATOM 2163 C CA . LYS A 1 258 ? 17.156 -31.828 -20.469 1 74.81 258 LYS A CA 1
ATOM 2164 C C . LYS A 1 258 ? 16.781 -31.391 -21.891 1 74.81 258 LYS A C 1
ATOM 2166 O O . LYS A 1 258 ? 16.812 -30.188 -22.203 1 74.81 258 LYS A O 1
ATOM 2171 N N . SER A 1 259 ? 16.281 -32.344 -22.578 1 80 259 SER A N 1
ATOM 2172 C CA . SER A 1 259 ? 15.984 -32.062 -23.984 1 80 259 SER A CA 1
ATOM 2173 C C . SER A 1 259 ? 14.539 -31.625 -24.172 1 80 259 SER A C 1
ATOM 2175 O O . SER A 1 259 ? 14.109 -31.312 -25.281 1 80 259 SER A O 1
ATOM 2177 N N . ARG A 1 260 ? 13.758 -31.469 -23.078 1 87.5 260 ARG A N 1
ATOM 2178 C CA . ARG A 1 260 ? 12.352 -31.109 -23.234 1 87.5 260 ARG A CA 1
ATOM 2179 C C . ARG A 1 260 ? 11.977 -29.938 -22.328 1 87.5 260 ARG A C 1
ATOM 2181 O O . ARG A 1 260 ? 10.805 -29.578 -22.219 1 87.5 260 ARG A O 1
ATOM 2188 N N . ARG A 1 261 ? 12.906 -29.359 -21.641 1 89.81 261 ARG A N 1
ATOM 2189 C CA . ARG A 1 261 ? 12.625 -28.266 -20.719 1 89.81 261 ARG A CA 1
ATOM 2190 C C . ARG A 1 261 ? 11.891 -27.125 -21.406 1 89.81 261 ARG A C 1
ATOM 2192 O O . ARG A 1 261 ? 10.898 -26.609 -20.891 1 89.81 261 ARG A O 1
ATOM 2199 N N . GLY A 1 262 ? 12.477 -26.75 -22.547 1 92.25 262 GLY A N 1
ATOM 2200 C CA . GLY A 1 262 ? 11.82 -25.703 -23.312 1 92.25 262 GLY A CA 1
ATOM 2201 C C . GLY A 1 262 ? 10.406 -26.047 -23.734 1 92.25 262 GLY A C 1
ATOM 2202 O O . GLY A 1 262 ? 9.531 -25.188 -23.766 1 92.25 262 GLY A O 1
ATOM 2203 N N . GLU A 1 263 ? 10.195 -27.328 -24.062 1 93.44 263 GLU A N 1
ATOM 2204 C CA . GLU A 1 263 ? 8.867 -27.812 -24.406 1 93.44 263 GLU A CA 1
ATOM 2205 C C . GLU A 1 263 ? 7.918 -27.734 -23.219 1 93.44 263 GLU A C 1
ATOM 2207 O O . GLU A 1 263 ? 6.762 -27.312 -23.359 1 93.44 263 GLU A O 1
ATOM 2212 N N . ILE A 1 264 ? 8.414 -28.047 -22.062 1 92.44 264 ILE A N 1
ATOM 2213 C CA . ILE A 1 264 ? 7.629 -28.016 -20.828 1 92.44 264 ILE A CA 1
ATOM 2214 C C . ILE A 1 264 ? 7.238 -26.562 -20.516 1 92.44 264 ILE A C 1
ATOM 2216 O O . ILE A 1 264 ? 6.102 -26.297 -20.125 1 92.44 264 ILE A O 1
ATOM 2220 N N . TYR A 1 265 ? 8.211 -25.703 -20.703 1 94.94 265 TYR A N 1
ATOM 2221 C CA . TYR A 1 265 ? 7.945 -24.281 -20.5 1 94.94 265 TYR A CA 1
ATOM 2222 C C . TYR A 1 265 ? 6.801 -23.812 -21.391 1 94.94 265 TYR A C 1
ATOM 2224 O O . TYR A 1 265 ? 5.848 -23.188 -20.922 1 94.94 265 TYR A O 1
ATOM 2232 N N . TYR A 1 266 ? 6.891 -24.125 -22.641 1 96.38 266 TYR A N 1
ATOM 2233 C CA . TYR A 1 266 ? 5.852 -23.75 -23.594 1 96.38 266 TYR A CA 1
ATOM 2234 C C . TYR A 1 266 ? 4.504 -24.344 -23.188 1 96.38 266 TYR A C 1
ATOM 2236 O O . TYR A 1 266 ? 3.506 -23.625 -23.109 1 96.38 266 TYR A O 1
ATOM 2244 N N . TYR A 1 267 ? 4.508 -25.609 -22.984 1 95.69 267 TYR A N 1
ATOM 2245 C CA . TYR A 1 267 ? 3.281 -26.328 -22.672 1 95.69 267 TYR A CA 1
ATOM 2246 C C . TYR A 1 267 ? 2.607 -25.75 -21.438 1 95.69 267 TYR A C 1
ATOM 2248 O O . TYR A 1 267 ? 1.394 -25.531 -21.422 1 95.69 267 TYR A O 1
ATOM 2256 N N . PHE A 1 268 ? 3.385 -25.484 -20.406 1 96.38 268 PHE A N 1
ATOM 2257 C CA . PHE A 1 268 ? 2.861 -24.953 -19.156 1 96.38 268 PHE A CA 1
ATOM 2258 C C . PHE A 1 268 ? 2.119 -23.641 -19.391 1 96.38 268 PHE A C 1
ATOM 2260 O O . PHE A 1 268 ? 0.968 -23.5 -18.984 1 96.38 268 PHE A O 1
ATOM 2267 N N . TYR A 1 269 ? 2.742 -22.734 -20.047 1 97.88 269 TYR A N 1
ATOM 2268 C CA . TYR A 1 269 ? 2.156 -21.406 -20.234 1 97.88 269 TYR A CA 1
ATOM 2269 C C . TYR A 1 269 ? 1.005 -21.453 -21.234 1 97.88 269 TYR A C 1
ATOM 2271 O O . TYR A 1 269 ? 0.032 -20.703 -21.109 1 97.88 269 TYR A O 1
ATOM 2279 N N . GLN A 1 270 ? 1.147 -22.312 -22.219 1 97.88 270 GLN A N 1
ATOM 2280 C CA . GLN A 1 270 ? 0.036 -22.469 -23.156 1 97.88 270 GLN A CA 1
ATOM 2281 C C . GLN A 1 270 ? -1.223 -22.953 -22.438 1 97.88 270 GLN A C 1
ATOM 2283 O O . GLN A 1 270 ? -2.314 -22.438 -22.672 1 97.88 270 GLN A O 1
ATOM 2288 N N . GLN A 1 271 ? -1.064 -23.953 -21.562 1 97 271 GLN A N 1
ATOM 2289 C CA . GLN A 1 271 ? -2.197 -24.484 -20.812 1 97 271 GLN A CA 1
ATOM 2290 C C . GLN A 1 271 ? -2.76 -23.438 -19.844 1 97 271 GLN A C 1
ATOM 2292 O O . GLN A 1 271 ? -3.977 -23.297 -19.719 1 97 271 GLN A O 1
ATOM 2297 N N . LEU A 1 272 ? -1.867 -22.688 -19.219 1 97.69 272 LEU A N 1
ATOM 2298 C CA . LEU A 1 272 ? -2.297 -21.656 -18.281 1 97.69 272 LEU A CA 1
ATOM 2299 C C . LEU A 1 272 ? -3.068 -20.562 -18.984 1 97.69 272 LEU A C 1
ATOM 2301 O O . LEU A 1 272 ? -4.09 -20.078 -18.484 1 97.69 272 LEU A O 1
ATOM 2305 N N . MET A 1 273 ? -2.605 -20.109 -20.156 1 97.88 273 MET A N 1
ATOM 2306 C CA . MET A 1 273 ? -3.279 -19.047 -20.906 1 97.88 273 MET A CA 1
ATOM 2307 C C . MET A 1 273 ? -4.625 -19.531 -21.438 1 97.88 273 MET A C 1
ATOM 2309 O O . MET A 1 273 ? -5.594 -18.781 -21.484 1 97.88 273 MET A O 1
ATOM 2313 N N . ALA A 1 274 ? -4.637 -20.781 -21.844 1 97.06 274 ALA A N 1
ATOM 2314 C CA . ALA A 1 274 ? -5.902 -21.344 -22.312 1 97.06 274 ALA A CA 1
ATOM 2315 C C . ALA A 1 274 ? -6.941 -21.359 -21.188 1 97.06 274 ALA A C 1
ATOM 2317 O O . ALA A 1 274 ? -8.086 -20.953 -21.406 1 97.06 274 ALA A O 1
ATOM 2318 N N . ARG A 1 275 ? -6.52 -21.797 -20.062 1 97.12 275 ARG A N 1
ATOM 2319 C CA . ARG A 1 275 ? -7.418 -21.844 -18.906 1 97.12 275 ARG A CA 1
ATOM 2320 C C . ARG A 1 275 ? -7.898 -20.453 -18.531 1 97.12 275 ARG A C 1
ATOM 2322 O O . ARG A 1 275 ? -9.07 -20.266 -18.188 1 97.12 275 ARG A O 1
ATOM 2329 N N . TYR A 1 276 ? -7.004 -19.516 -18.516 1 97.44 276 TYR A N 1
ATOM 2330 C CA . TYR A 1 276 ? -7.355 -18.125 -18.25 1 97.44 276 TYR A CA 1
ATOM 2331 C C . TYR A 1 276 ? -8.352 -17.609 -19.297 1 97.44 276 TYR A C 1
ATOM 2333 O O . TYR A 1 276 ? -9.305 -16.906 -18.938 1 97.44 276 TYR A O 1
ATOM 2341 N N . TYR A 1 277 ? -8.156 -17.938 -20.531 1 96.62 277 TYR A N 1
ATOM 2342 C CA . TYR A 1 277 ? -9.039 -17.531 -21.625 1 96.62 277 TYR A CA 1
ATOM 2343 C C . TYR A 1 277 ? -10.453 -18.062 -21.406 1 96.62 277 TYR A C 1
ATOM 2345 O O . TYR A 1 277 ? -11.438 -17.375 -21.688 1 96.62 277 TYR A O 1
ATOM 2353 N N . PHE A 1 278 ? -10.57 -19.344 -20.922 1 97.19 278 PHE A N 1
ATOM 2354 C CA . PHE A 1 278 ? -11.875 -19.906 -20.625 1 97.19 278 PHE A CA 1
ATOM 2355 C C . PHE A 1 278 ? -12.641 -19.047 -19.625 1 97.19 278 PHE A C 1
ATOM 2357 O O . PHE A 1 278 ? -13.828 -18.781 -19.812 1 97.19 278 PHE A O 1
ATOM 2364 N N . GLU A 1 279 ? -11.875 -18.641 -18.562 1 96.25 279 GLU A N 1
ATOM 2365 C CA . GLU A 1 279 ? -12.492 -17.797 -17.547 1 96.25 279 GLU A CA 1
ATOM 2366 C C . GLU A 1 279 ? -12.961 -16.469 -18.141 1 96.25 279 GLU A C 1
ATOM 2368 O O . GLU A 1 279 ? -14 -15.93 -17.734 1 96.25 279 GLU A O 1
ATOM 2373 N N . ARG A 1 280 ? -12.172 -15.898 -19.016 1 95.06 280 ARG A N 1
ATOM 2374 C CA . ARG A 1 280 ? -12.547 -14.648 -19.656 1 95.06 280 ARG A CA 1
ATOM 2375 C C . ARG A 1 280 ? -13.836 -14.805 -20.453 1 95.06 280 ARG A C 1
ATOM 2377 O O . ARG A 1 280 ? -14.742 -13.969 -20.344 1 95.06 280 ARG A O 1
ATOM 2384 N N . LEU A 1 281 ? -14.008 -15.844 -21.156 1 92.94 281 LEU A N 1
ATOM 2385 C CA . LEU A 1 281 ? -15.18 -16.062 -21.984 1 92.94 281 LEU A CA 1
ATOM 2386 C C . LEU A 1 281 ? -16.438 -16.219 -21.141 1 92.94 281 LEU A C 1
ATOM 2388 O O . LEU A 1 281 ? -17.469 -15.609 -21.438 1 92.94 281 LEU A O 1
ATOM 2392 N N . SER A 1 282 ? -16.344 -17.047 -20.172 1 92.5 282 SER A N 1
ATOM 2393 C CA . SER A 1 282 ? -17.516 -17.312 -19.344 1 92.5 282 SER A CA 1
ATOM 2394 C C . SER A 1 282 ? -17.922 -16.062 -18.547 1 92.5 282 SER A C 1
ATOM 2396 O O . SER A 1 282 ? -19.031 -16 -18.016 1 92.5 282 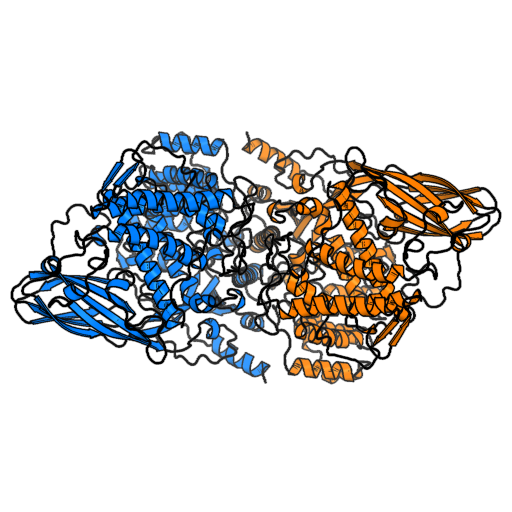SER A O 1
ATOM 2398 N N . ASN A 1 283 ? -17.031 -15.094 -18.438 1 90.38 283 ASN A N 1
ATOM 2399 C CA . ASN A 1 283 ? -17.328 -13.836 -17.766 1 90.38 283 ASN A CA 1
ATOM 2400 C C . ASN A 1 283 ? -17.625 -12.719 -18.766 1 90.38 283 ASN A C 1
ATOM 2402 O O . ASN A 1 283 ? -17.625 -11.539 -18.406 1 90.38 283 ASN A O 1
ATOM 2406 N N . GLY A 1 284 ? -17.781 -13.062 -19.969 1 87.06 284 GLY A N 1
ATOM 2407 C CA . GLY A 1 284 ? -18.188 -12.109 -20.984 1 87.06 284 GLY A CA 1
ATOM 2408 C C . GLY A 1 284 ? -17.031 -11.305 -21.547 1 87.06 284 GLY A C 1
ATOM 2409 O O . GLY A 1 284 ? -17.234 -10.281 -22.203 1 87.06 284 GLY A O 1
ATOM 2410 N N . LEU A 1 285 ? -15.883 -11.758 -21.172 1 91.25 285 LEU A N 1
ATOM 2411 C CA . LEU A 1 285 ? -14.711 -11.094 -21.719 1 91.25 285 LEU A CA 1
ATOM 2412 C C . LEU A 1 285 ? -14.227 -11.828 -22.969 1 91.25 285 LEU A C 1
ATOM 2414 O O . LEU A 1 285 ? -14.836 -12.805 -23.406 1 91.25 285 LEU A O 1
ATOM 2418 N N . GLY A 1 286 ? -13.289 -11.43 -23.719 1 89.81 286 GLY A N 1
ATOM 2419 C CA . GLY A 1 286 ? -12.781 -12 -24.953 1 89.81 286 GLY A CA 1
ATOM 2420 C C . GLY A 1 286 ? -11.312 -12.375 -24.891 1 89.81 286 GLY A C 1
ATOM 2421 O O . GLY A 1 286 ? -10.844 -12.867 -23.859 1 89.81 286 GLY A O 1
ATOM 2422 N N . ASP A 1 287 ? -10.648 -12.141 -25.875 1 91.19 287 ASP A N 1
ATOM 2423 C CA . ASP A 1 287 ? -9.234 -12.484 -25.969 1 91.19 287 ASP A CA 1
ATOM 2424 C C . ASP A 1 287 ? -8.414 -11.75 -24.922 1 91.19 287 ASP A C 1
ATOM 2426 O O . ASP A 1 287 ? -8.82 -10.688 -24.438 1 91.19 287 ASP A O 1
ATOM 2430 N N . ILE A 1 288 ? -7.367 -12.375 -24.547 1 94.56 288 ILE A N 1
ATOM 2431 C CA . ILE A 1 288 ? -6.422 -11.688 -23.672 1 94.56 288 ILE A CA 1
ATOM 2432 C C . ILE A 1 288 ? -5.918 -10.414 -24.344 1 94.56 288 ILE A C 1
ATOM 2434 O O . ILE A 1 288 ? -5.406 -10.461 -25.469 1 94.56 288 ILE A O 1
ATOM 2438 N N . PRO A 1 289 ? -6.062 -9.312 -23.688 1 92.56 289 PRO A N 1
ATOM 2439 C CA . PRO A 1 289 ? -5.645 -8.055 -24.312 1 92.56 289 PRO A CA 1
ATOM 2440 C C . PRO A 1 289 ? -4.152 -8.031 -24.641 1 92.56 289 PRO A C 1
ATOM 2442 O O . PRO A 1 289 ? -3.354 -8.664 -23.953 1 92.56 289 PRO A O 1
ATOM 2445 N N . GLU A 1 290 ? -3.834 -7.363 -25.688 1 93 290 GLU A N 1
ATOM 2446 C CA . GLU A 1 290 ? -2.443 -7.133 -26.062 1 93 290 GLU A CA 1
ATOM 2447 C C . GLU A 1 290 ? -1.978 -5.746 -25.625 1 93 290 GLU A C 1
ATOM 2449 O O . GLU A 1 290 ? -2.797 -4.863 -25.375 1 93 290 GLU A O 1
ATOM 2454 N N . PHE A 1 291 ? -0.643 -5.602 -25.469 1 93.31 291 PHE A N 1
ATOM 2455 C CA . PHE A 1 291 ? -0.083 -4.309 -25.094 1 93.31 291 PHE A CA 1
ATOM 2456 C C . PHE A 1 291 ? 1.136 -3.98 -25.953 1 93.31 291 PHE A C 1
ATOM 2458 O O . PHE A 1 291 ? 1.663 -4.848 -26.656 1 93.31 291 PHE A O 1
ATOM 2465 N N . SER A 1 292 ? 1.47 -2.734 -26.031 1 91.75 292 SER A N 1
ATOM 2466 C CA . SER A 1 292 ? 2.666 -2.238 -26.703 1 91.75 292 SER A CA 1
ATOM 2467 C C . SER A 1 292 ? 3.658 -1.65 -25.719 1 91.75 292 SER A C 1
ATOM 2469 O O . SER A 1 292 ? 3.26 -1.021 -24.734 1 91.75 292 SER A O 1
ATOM 2471 N N . TRP A 1 293 ? 4.926 -1.931 -26.016 1 93.12 293 TRP A N 1
ATOM 2472 C CA . TRP A 1 293 ? 5.957 -1.345 -25.156 1 93.12 293 TRP A CA 1
ATOM 2473 C C . TRP A 1 293 ? 6.008 0.17 -25.328 1 93.12 293 TRP A C 1
ATOM 2475 O O . TRP A 1 293 ? 6.641 0.869 -24.531 1 93.12 293 TRP A O 1
ATOM 2485 N N . TYR A 1 294 ? 5.367 0.686 -26.359 1 88.69 294 TYR A N 1
ATOM 2486 C CA . TYR A 1 294 ? 5.535 2.09 -26.703 1 88.69 294 TYR A CA 1
ATOM 2487 C C . TYR A 1 294 ? 4.246 2.869 -26.484 1 88.69 294 TYR A C 1
ATOM 2489 O O . TYR A 1 294 ? 4.16 4.051 -26.828 1 88.69 294 TYR A O 1
ATOM 2497 N N . SER A 1 295 ? 3.217 2.271 -25.906 1 87.31 295 SER A N 1
ATOM 2498 C CA . SER A 1 295 ? 1.954 2.912 -25.562 1 87.31 295 SER A CA 1
ATOM 2499 C C . SER A 1 295 ? 1.579 2.631 -24.109 1 87.31 295 SER A C 1
ATOM 2501 O O . SER A 1 295 ? 2.018 1.634 -23.531 1 87.31 295 SER A O 1
ATOM 2503 N N . PRO A 1 296 ? 0.723 3.574 -23.5 1 87.56 296 PRO A N 1
ATOM 2504 C CA . PRO A 1 296 ? 0.287 3.299 -22.141 1 87.56 296 PRO A CA 1
ATOM 2505 C C . PRO A 1 296 ? -0.462 1.976 -22 1 87.56 296 PRO A C 1
ATOM 2507 O O . PRO A 1 296 ? -1.282 1.641 -22.859 1 87.56 296 PRO A O 1
ATOM 2510 N N . VAL A 1 297 ? -0.111 1.234 -21 1 90.12 297 VAL A N 1
ATOM 2511 C CA . VAL A 1 297 ? -0.77 -0.043 -20.75 1 90.12 297 VAL A CA 1
ATOM 2512 C C . VAL A 1 297 ? -2.158 0.201 -20.172 1 90.12 297 VAL A C 1
ATOM 2514 O O . VAL A 1 297 ? -2.299 0.875 -19.141 1 90.12 297 VAL A O 1
ATOM 2517 N N . LYS A 1 298 ? -3.096 -0.369 -20.641 1 84.69 298 LYS A N 1
ATOM 2518 C CA . LYS A 1 298 ? -4.488 -0.056 -20.328 1 84.69 298 LYS A CA 1
ATOM 2519 C C . LYS A 1 298 ? -4.895 -0.659 -18.984 1 84.69 298 LYS A C 1
ATOM 2521 O O . LYS A 1 298 ? -5.66 -0.052 -18.234 1 84.69 298 LYS A O 1
ATOM 2526 N N . SER A 1 299 ? -4.43 -1.819 -18.719 1 87 299 SER A N 1
ATOM 2527 C CA . SER A 1 299 ? -4.902 -2.545 -17.547 1 87 299 SER A CA 1
ATOM 2528 C C . SER A 1 299 ? -4.082 -2.186 -16.312 1 87 299 SER A C 1
ATOM 2530 O O . SER A 1 299 ? -2.883 -2.467 -16.25 1 87 299 SER A O 1
ATOM 2532 N N . GLY A 1 300 ? -4.715 -1.573 -15.352 1 87.81 300 GLY A N 1
ATOM 2533 C CA . GLY A 1 300 ? -4.09 -1.321 -14.062 1 87.81 300 GLY A CA 1
ATOM 2534 C C . GLY A 1 300 ? -4.289 -2.453 -13.078 1 87.81 300 GLY A C 1
ATOM 2535 O O . GLY A 1 300 ? -5.035 -3.396 -13.344 1 87.81 300 GLY A O 1
ATOM 2536 N N . TYR A 1 301 ? -3.578 -2.471 -12 1 90.38 301 TYR A N 1
ATOM 2537 C CA . TYR A 1 301 ? -3.682 -3.459 -10.93 1 90.38 301 TYR A CA 1
ATOM 2538 C C . TYR A 1 301 ? -3.283 -2.857 -9.586 1 90.38 301 TYR A C 1
ATOM 2540 O O . TYR A 1 301 ? -2.174 -2.338 -9.438 1 90.38 301 TYR A O 1
ATOM 2548 N N . TYR A 1 302 ? -4.16 -2.912 -8.656 1 87.31 302 TYR A N 1
ATOM 2549 C CA . TYR A 1 302 ? -3.934 -2.385 -7.312 1 87.31 302 TYR A CA 1
ATOM 2550 C C . TYR A 1 302 ? -3.914 -3.506 -6.281 1 87.31 302 TYR A C 1
ATOM 2552 O O . TYR A 1 302 ? -4.922 -3.762 -5.613 1 87.31 302 TYR A O 1
ATOM 2560 N N . PRO A 1 303 ? -2.721 -4.082 -6.141 1 88.5 303 PRO A N 1
ATOM 2561 C CA . PRO A 1 303 ? -2.658 -5.117 -5.105 1 88.5 303 PRO A CA 1
ATOM 2562 C C . PRO A 1 303 ? -2.834 -4.555 -3.697 1 88.5 303 PRO A C 1
ATOM 2564 O O . PRO A 1 303 ? -2.131 -3.617 -3.311 1 88.5 303 PRO A O 1
ATOM 2567 N N . LEU A 1 304 ? -3.846 -4.859 -2.965 1 86.25 304 LEU A N 1
ATOM 2568 C CA . LEU A 1 304 ? -4.07 -4.375 -1.606 1 86.25 304 LEU A CA 1
ATOM 2569 C C . LEU A 1 304 ? -3.359 -5.262 -0.589 1 86.25 304 LEU A C 1
ATOM 2571 O O . LEU A 1 304 ? -3.904 -5.547 0.479 1 86.25 304 LEU A O 1
ATOM 2575 N N . MET A 1 305 ? -2.172 -5.738 -1.034 1 88.62 305 MET A N 1
ATOM 2576 C CA . MET A 1 305 ? -1.359 -6.605 -0.183 1 88.62 305 MET A CA 1
ATOM 2577 C C . MET A 1 305 ? -0.115 -5.875 0.308 1 88.62 305 MET A C 1
ATOM 2579 O O . MET A 1 305 ? 0.247 -4.828 -0.229 1 88.62 305 MET A O 1
ATOM 2583 N N . SER A 1 306 ? 0.383 -6.363 1.293 1 85.88 306 SER A N 1
ATOM 2584 C CA . SER A 1 306 ? 1.702 -5.953 1.764 1 85.88 306 SER A CA 1
ATOM 2585 C C . SER A 1 306 ? 2.643 -7.148 1.88 1 85.88 306 SER A C 1
ATOM 2587 O O . SER A 1 306 ? 2.195 -8.281 2.076 1 85.88 306 SER A O 1
ATOM 2589 N N . SER A 1 307 ? 3.855 -6.773 1.597 1 83.75 307 SER A N 1
ATOM 2590 C CA . SER A 1 307 ? 4.859 -7.77 1.96 1 83.75 307 SER A CA 1
ATOM 2591 C C . SER A 1 307 ? 5.133 -7.754 3.459 1 83.75 307 SER A C 1
ATOM 2593 O O . SER A 1 307 ? 4.285 -7.336 4.246 1 83.75 307 SER A O 1
ATOM 2595 N N . TYR A 1 308 ? 6.195 -8.273 3.818 1 75.12 308 TYR A N 1
ATOM 2596 C CA . TYR A 1 308 ? 6.57 -8.297 5.227 1 75.12 308 TYR A CA 1
ATOM 2597 C C . TYR A 1 308 ? 6.988 -6.914 5.707 1 75.12 308 TYR A C 1
ATOM 2599 O O . TYR A 1 308 ? 6.984 -6.637 6.91 1 75.12 308 TYR A O 1
ATOM 2607 N N . TYR A 1 309 ? 7.117 -6 4.59 1 77.81 309 TYR A N 1
ATOM 2608 C CA . TYR A 1 309 ? 7.762 -4.77 5.047 1 77.81 309 TYR A CA 1
ATOM 2609 C C . TYR A 1 309 ? 7.215 -3.559 4.301 1 77.81 309 TYR A C 1
ATOM 2611 O O . TYR A 1 309 ? 7.34 -2.426 4.77 1 77.81 309 TYR A O 1
ATOM 2619 N N . TYR A 1 310 ? 6.613 -3.846 3.121 1 84.75 310 TYR A N 1
ATOM 2620 C CA . TYR A 1 310 ? 6.164 -2.738 2.285 1 84.75 310 TYR A CA 1
ATOM 2621 C C . TYR A 1 310 ? 4.812 -3.045 1.653 1 84.75 310 TYR A C 1
ATOM 2623 O O . TYR A 1 310 ? 4.488 -4.207 1.404 1 84.75 310 TYR A O 1
ATOM 2631 N N . PRO A 1 311 ? 4.043 -1.996 1.422 1 88.88 311 PRO A N 1
ATOM 2632 C CA . PRO A 1 311 ? 2.922 -2.227 0.508 1 88.88 311 PRO A CA 1
ATOM 2633 C C . PRO A 1 311 ? 3.375 -2.535 -0.917 1 88.88 311 PRO A C 1
ATOM 2635 O O . PRO A 1 311 ? 4.422 -2.051 -1.354 1 88.88 311 PRO A O 1
ATOM 2638 N N . PHE A 1 312 ? 2.623 -3.258 -1.624 1 92.44 312 PHE A N 1
ATOM 2639 C CA . PHE A 1 312 ? 2.951 -3.584 -3.006 1 92.44 312 PHE A CA 1
ATOM 2640 C C . PHE A 1 312 ? 2.771 -2.367 -3.908 1 92.44 312 PHE A C 1
ATOM 2642 O O . PHE A 1 312 ? 1.888 -1.541 -3.674 1 92.44 312 PHE A O 1
ATOM 2649 N N . ALA A 1 313 ? 3.609 -2.277 -4.898 1 92.06 313 ALA A N 1
ATOM 2650 C CA . ALA A 1 313 ? 3.484 -1.232 -5.91 1 92.06 313 ALA A CA 1
ATOM 2651 C C . ALA A 1 313 ? 2.146 -1.332 -6.641 1 92.06 313 ALA A C 1
ATOM 2653 O O . ALA A 1 313 ? 1.674 -2.432 -6.934 1 92.06 313 ALA A O 1
ATOM 2654 N N . GLN A 1 314 ? 1.573 -0.215 -6.883 1 90.81 314 GLN A N 1
ATOM 2655 C CA . GLN A 1 314 ? 0.296 -0.128 -7.586 1 90.81 314 GLN A CA 1
ATOM 2656 C C . GLN A 1 314 ? 0.474 0.461 -8.984 1 90.81 314 GLN A C 1
ATOM 2658 O O . GLN A 1 314 ? 1.307 1.347 -9.188 1 90.81 314 GLN A O 1
ATOM 2663 N N . ARG A 1 315 ? -0.247 -0.085 -9.961 1 91.31 315 ARG A N 1
ATOM 2664 C CA . ARG A 1 315 ? -0.204 0.386 -11.344 1 91.31 315 ARG A CA 1
ATOM 2665 C C . ARG A 1 315 ? -1.564 0.917 -11.781 1 91.31 315 ARG A C 1
ATOM 2667 O O . ARG A 1 315 ? -2.523 0.152 -11.914 1 91.31 315 ARG A O 1
ATOM 2674 N N . PRO A 1 316 ? -1.689 2.195 -12.031 1 85.88 316 PRO A N 1
ATOM 2675 C CA . PRO A 1 316 ? -2.961 2.734 -12.516 1 85.88 316 PRO A CA 1
ATOM 2676 C C . PRO A 1 316 ? -3.248 2.354 -13.961 1 85.88 316 PRO A C 1
ATOM 2678 O O . PRO A 1 316 ? -2.332 1.972 -14.695 1 85.88 316 PRO A O 1
ATOM 2681 N N . ASN A 1 317 ? -4.523 2.416 -14.359 1 83.81 317 ASN A N 1
ATOM 2682 C CA . ASN A 1 317 ? -4.863 2.26 -15.773 1 83.81 317 ASN A CA 1
ATOM 2683 C C . ASN A 1 317 ? -4.117 3.264 -16.641 1 83.81 317 ASN A C 1
ATOM 2685 O O . ASN A 1 317 ? -3.857 4.391 -16.219 1 83.81 317 ASN A O 1
ATOM 2689 N N . TYR A 1 318 ? -3.684 2.764 -17.828 1 84.56 318 TYR A N 1
ATOM 2690 C CA . TYR A 1 318 ? -3.01 3.568 -18.844 1 84.56 318 TYR A CA 1
ATOM 2691 C C . TYR A 1 318 ? -1.682 4.102 -18.312 1 84.56 318 TYR A C 1
ATOM 2693 O O . TYR A 1 318 ? -1.354 5.273 -18.516 1 84.56 318 TYR A O 1
ATOM 2701 N N . TRP A 1 319 ? -1.047 3.281 -17.578 1 86.56 319 TRP A N 1
ATOM 2702 C CA . TRP A 1 319 ? 0.29 3.59 -17.078 1 86.56 319 TRP A CA 1
ATOM 2703 C C . TRP A 1 319 ? 1.286 3.701 -18.234 1 86.56 319 TRP A C 1
ATOM 2705 O O . TRP A 1 319 ? 1.303 2.855 -19.125 1 86.56 319 TRP A O 1
ATOM 2715 N N . ASN A 1 320 ? 2.117 4.754 -18.141 1 85.25 320 ASN A N 1
ATOM 2716 C CA . ASN A 1 320 ? 3.088 4.984 -19.219 1 85.25 320 ASN A CA 1
ATOM 2717 C C . ASN A 1 320 ? 4.324 4.102 -19.047 1 85.25 320 ASN A C 1
ATOM 2719 O O . ASN A 1 320 ? 5.242 4.453 -18.297 1 85.25 320 ASN A O 1
ATOM 2723 N N . VAL A 1 321 ? 4.375 3.107 -19.875 1 86.75 321 VAL A N 1
ATOM 2724 C CA . VAL A 1 321 ? 5.469 2.148 -19.781 1 86.75 321 VAL A CA 1
ATOM 2725 C C . VAL A 1 321 ? 6.73 2.744 -20.406 1 86.75 321 VAL A C 1
ATOM 2727 O O . VAL A 1 321 ? 7.836 2.539 -19.906 1 86.75 321 VAL A O 1
ATOM 2730 N N . HIS A 1 322 ? 6.547 3.494 -21.5 1 85.81 322 HIS A N 1
ATOM 2731 C CA . HIS A 1 322 ? 7.672 4.082 -22.219 1 85.81 322 HIS A CA 1
ATOM 2732 C C . HIS A 1 322 ? 8.062 5.434 -21.625 1 85.81 322 HIS A C 1
ATOM 2734 O O . HIS A 1 322 ? 7.801 6.477 -22.219 1 85.81 322 HIS A O 1
ATOM 2740 N N . SER A 1 323 ? 8.641 5.391 -20.453 1 81.25 323 SER A N 1
ATOM 2741 C CA . SER A 1 323 ? 9.094 6.582 -19.75 1 81.25 323 SER A CA 1
ATOM 2742 C C . SER A 1 323 ? 10.609 6.695 -19.781 1 81.25 323 SER A C 1
ATOM 2744 O O . SER A 1 323 ? 11.305 5.762 -20.188 1 81.25 323 SER A O 1
ATOM 2746 N N . GLU A 1 324 ? 11.133 7.758 -19.344 1 76.19 324 GLU A N 1
ATOM 2747 C CA . GLU A 1 324 ? 12.578 7.957 -19.281 1 76.19 324 GLU A CA 1
ATOM 2748 C C . GLU A 1 324 ? 13.234 6.945 -18.344 1 76.19 324 GLU A C 1
ATOM 2750 O O . GLU A 1 324 ? 14.367 6.527 -18.578 1 76.19 324 GLU A O 1
ATOM 2755 N N . GLU A 1 325 ? 12.492 6.578 -17.438 1 77.56 325 GLU A N 1
ATOM 2756 C CA . GLU A 1 325 ? 13.039 5.641 -16.453 1 77.56 325 GLU A CA 1
ATOM 2757 C C . GLU A 1 325 ? 13.133 4.234 -17.047 1 77.56 325 GLU A C 1
ATOM 2759 O O . GLU A 1 325 ? 14 3.453 -16.656 1 77.56 325 GLU A O 1
ATOM 2764 N N . ASN A 1 326 ? 12.258 3.926 -17.984 1 86.19 326 ASN A N 1
ATOM 2765 C CA . ASN A 1 326 ? 12.172 2.566 -18.5 1 86.19 326 ASN A CA 1
ATOM 2766 C C . ASN A 1 326 ? 12.719 2.475 -19.922 1 86.19 326 ASN A C 1
ATOM 2768 O O . ASN A 1 326 ? 12.719 1.398 -20.531 1 86.19 326 ASN A O 1
ATOM 2772 N N . TYR A 1 327 ? 13.32 3.479 -20.422 1 85.25 327 TYR A N 1
ATOM 2773 C CA . TYR A 1 327 ? 13.648 3.576 -21.828 1 85.25 327 TYR A CA 1
ATOM 2774 C C . TYR A 1 327 ? 14.617 2.475 -22.25 1 85.25 327 TYR A C 1
ATOM 2776 O O . TYR A 1 327 ? 14.398 1.797 -23.25 1 85.25 327 TYR A O 1
ATOM 2784 N N . GLU A 1 328 ? 15.664 2.26 -21.5 1 85 328 GLU A N 1
ATOM 2785 C CA . GLU A 1 328 ? 16.656 1.25 -21.859 1 85 328 GLU A CA 1
ATOM 2786 C C . GLU A 1 328 ? 16.078 -0.158 -21.75 1 85 328 GLU A C 1
ATOM 2788 O O . GLU A 1 328 ? 16.391 -1.025 -22.562 1 85 328 GLU A O 1
ATOM 2793 N N . LYS A 1 329 ? 15.297 -0.316 -20.75 1 91 329 LYS A N 1
ATOM 2794 C CA . LYS A 1 329 ? 14.68 -1.623 -20.562 1 91 329 LYS A CA 1
ATOM 2795 C C . LYS A 1 329 ? 13.703 -1.935 -21.688 1 91 329 LYS A C 1
ATOM 2797 O O . LYS A 1 329 ? 13.672 -3.059 -22.203 1 91 329 LYS A O 1
ATOM 2802 N N . VAL A 1 330 ? 12.945 -0.942 -22.094 1 92.44 330 VAL A N 1
ATOM 2803 C CA . VAL A 1 330 ? 11.984 -1.111 -23.172 1 92.44 330 VAL A CA 1
ATOM 2804 C C . VAL A 1 330 ? 12.727 -1.392 -24.484 1 92.44 330 VAL A C 1
ATOM 2806 O O . VAL A 1 330 ? 12.312 -2.25 -25.266 1 92.44 330 VAL A O 1
ATOM 2809 N N . ARG A 1 331 ? 13.789 -0.662 -24.719 1 88.31 331 ARG A N 1
ATOM 2810 C CA . ARG A 1 331 ? 14.602 -0.9 -25.906 1 88.31 331 ARG A CA 1
ATOM 2811 C C . ARG A 1 331 ? 15.141 -2.328 -25.922 1 88.31 331 ARG A C 1
ATOM 2813 O O . ARG A 1 331 ? 15.125 -2.988 -26.969 1 88.31 331 ARG A O 1
ATOM 2820 N N . PHE A 1 332 ? 15.586 -2.74 -24.828 1 91.69 332 PHE A N 1
ATOM 2821 C CA . PHE A 1 332 ? 16.062 -4.109 -24.719 1 91.69 332 PHE A CA 1
ATOM 2822 C C . PHE A 1 332 ? 14.969 -5.105 -25.047 1 91.69 332 PHE A C 1
ATOM 2824 O O . PHE A 1 332 ? 15.18 -6.043 -25.812 1 91.69 332 PHE A O 1
ATOM 2831 N N . LEU A 1 333 ? 13.82 -4.949 -24.453 1 94.88 333 LEU A N 1
ATOM 2832 C CA . LEU A 1 333 ? 12.703 -5.863 -24.641 1 94.88 333 LEU A CA 1
ATOM 2833 C C . LEU A 1 333 ? 12.289 -5.906 -26.109 1 94.88 333 LEU A C 1
ATOM 2835 O O . LEU A 1 333 ? 12.086 -6.988 -26.672 1 94.88 333 LEU A O 1
ATOM 2839 N N . ASP A 1 334 ? 12.227 -4.773 -26.656 1 91.69 334 ASP A N 1
ATOM 2840 C CA . ASP A 1 334 ? 11.852 -4.684 -28.078 1 91.69 334 ASP A CA 1
ATOM 2841 C C . ASP A 1 334 ? 12.906 -5.348 -28.953 1 91.69 334 ASP A C 1
ATOM 2843 O O . ASP A 1 334 ? 12.562 -6.082 -29.891 1 91.69 334 ASP A O 1
ATOM 2847 N N . THR A 1 335 ? 14.195 -5.102 -28.688 1 90.94 335 THR A N 1
ATOM 2848 C CA . THR A 1 335 ? 15.289 -5.684 -29.453 1 90.94 335 THR A CA 1
ATOM 2849 C C . THR A 1 335 ? 15.297 -7.203 -29.328 1 90.94 335 THR A C 1
ATOM 2851 O O . THR A 1 335 ? 15.555 -7.918 -30.297 1 90.94 335 THR A O 1
ATOM 2854 N N . TYR A 1 336 ? 15.031 -7.633 -28.125 1 92.69 336 TYR A N 1
ATOM 2855 C CA . TYR A 1 336 ? 14.977 -9.07 -27.875 1 92.69 336 TYR A CA 1
ATOM 2856 C C . TYR A 1 336 ? 13.906 -9.734 -28.734 1 92.69 336 TYR A C 1
ATOM 2858 O O . TYR A 1 336 ? 14.141 -10.789 -29.328 1 92.69 336 TYR A O 1
ATOM 2866 N N . GLU A 1 337 ? 12.766 -9.195 -28.812 1 94.62 337 GLU A N 1
ATOM 2867 C CA . GLU A 1 337 ? 11.656 -9.703 -29.609 1 94.62 337 GLU A CA 1
ATOM 2868 C C . GLU A 1 337 ? 11.984 -9.664 -31.094 1 94.62 337 GLU A C 1
ATOM 2870 O O . GLU A 1 337 ? 11.734 -10.633 -31.812 1 94.62 337 GLU A O 1
ATOM 2875 N N . MET A 1 338 ? 12.57 -8.586 -31.516 1 89.31 338 MET A N 1
ATOM 2876 C CA . MET A 1 338 ? 12.914 -8.422 -32.938 1 89.31 338 MET A CA 1
ATOM 2877 C C . MET A 1 338 ? 14.016 -9.406 -33.344 1 89.31 338 MET A C 1
ATOM 2879 O O . MET A 1 338 ? 14.008 -9.914 -34.469 1 89.31 338 MET A O 1
ATOM 2883 N N . SER A 1 339 ? 14.969 -9.555 -32.438 1 88.19 339 SER A N 1
ATOM 2884 C CA . SER A 1 339 ? 16.016 -10.523 -32.719 1 88.19 339 SER A CA 1
ATOM 2885 C C . SER A 1 339 ? 15.453 -11.922 -32.938 1 88.19 339 SER A C 1
ATOM 2887 O O . SER A 1 339 ? 15.883 -12.633 -33.844 1 88.19 339 SER A O 1
ATOM 2889 N N . PHE A 1 340 ? 14.539 -12.289 -32.125 1 91.75 340 PHE A N 1
ATOM 2890 C CA . PHE A 1 340 ? 13.914 -13.594 -32.312 1 91.75 340 PHE A CA 1
ATOM 2891 C C . PHE A 1 340 ? 13.211 -13.688 -33.656 1 91.75 340 PHE A C 1
ATOM 2893 O O . PHE A 1 340 ? 13.305 -14.711 -34.344 1 91.75 340 PHE A O 1
ATOM 2900 N N . LEU A 1 341 ? 12.469 -12.641 -34.062 1 89.56 341 LEU A N 1
ATOM 2901 C CA . LEU A 1 341 ? 11.781 -12.609 -35.344 1 89.56 341 LEU A CA 1
ATOM 2902 C C . LEU A 1 341 ? 12.773 -12.719 -36.5 1 89.56 341 LEU A C 1
ATOM 2904 O O . LEU A 1 341 ? 12.484 -13.352 -37.5 1 89.56 341 LEU A O 1
ATOM 2908 N N . GLN A 1 342 ? 13.891 -12.125 -36.281 1 85.94 342 GLN A N 1
ATOM 2909 C CA . GLN A 1 342 ? 14.922 -12.211 -37.312 1 85.94 342 GLN A CA 1
ATOM 2910 C C . GLN A 1 342 ? 15.461 -13.641 -37.406 1 85.94 342 GLN A C 1
ATOM 2912 O O . GLN A 1 342 ? 15.719 -14.117 -38.531 1 85.94 342 GLN A O 1
ATOM 2917 N N . PHE A 1 343 ? 15.625 -14.266 -36.281 1 86.81 343 PHE A N 1
ATOM 2918 C CA . PHE A 1 343 ? 16.031 -15.672 -36.312 1 86.81 343 PHE A CA 1
ATOM 2919 C C . PHE A 1 343 ? 15 -16.516 -37.062 1 86.81 343 PHE A C 1
ATOM 2921 O O . PHE A 1 343 ? 15.367 -17.391 -37.844 1 86.81 343 PHE A O 1
ATOM 2928 N N . LEU A 1 344 ? 13.781 -16.266 -36.844 1 88.31 344 LEU A N 1
ATOM 2929 C CA . LEU A 1 344 ? 12.703 -17.016 -37.469 1 88.31 344 LEU A CA 1
ATOM 2930 C C . LEU A 1 344 ? 12.711 -16.797 -38.969 1 88.31 344 LEU A C 1
ATOM 2932 O O . LEU A 1 344 ? 12.57 -17.75 -39.75 1 88.31 344 LEU A O 1
ATOM 2936 N N . GLN A 1 345 ? 12.875 -15.617 -39.406 1 84.5 345 GLN A N 1
ATOM 2937 C CA . GLN A 1 345 ? 12.867 -15.289 -40.844 1 84.5 345 GLN A CA 1
ATOM 2938 C C . GLN A 1 345 ? 14.016 -15.969 -41.562 1 84.5 345 GLN A C 1
ATOM 2940 O O . GLN A 1 345 ? 13.883 -16.344 -42.75 1 84.5 345 GLN A O 1
ATOM 2945 N N . ASN A 1 346 ? 15.055 -16.156 -40.844 1 84.44 346 ASN A N 1
ATOM 2946 C CA . ASN A 1 346 ? 16.203 -16.844 -41.406 1 84.44 346 ASN A CA 1
ATOM 2947 C C . ASN A 1 346 ? 16.031 -18.359 -41.406 1 84.44 346 ASN A C 1
ATOM 2949 O O . ASN A 1 346 ? 16.766 -19.078 -42.094 1 84.44 346 ASN A O 1
ATOM 2953 N N . GLY A 1 347 ? 15.047 -18.781 -40.656 1 80.38 347 GLY A N 1
ATOM 2954 C CA . GLY A 1 347 ? 14.727 -20.188 -40.594 1 80.38 347 GLY A CA 1
ATOM 2955 C C . GLY A 1 347 ? 15.648 -20.969 -39.656 1 80.38 347 GLY A C 1
ATOM 2956 O O . GLY A 1 347 ? 15.445 -22.156 -39.438 1 80.38 347 GLY A O 1
ATOM 2957 N N . HIS A 1 348 ? 16.734 -20.359 -39.312 1 82.31 348 HIS A N 1
ATOM 2958 C CA . HIS A 1 348 ? 17.703 -21 -38.438 1 82.31 348 HIS A CA 1
ATOM 2959 C C . HIS A 1 348 ? 18.188 -20.047 -37.344 1 82.31 348 HIS A C 1
ATOM 2961 O O . HIS A 1 348 ? 18.109 -18.828 -37.5 1 82.31 348 HIS A O 1
ATOM 2967 N N . PHE A 1 349 ? 18.375 -20.719 -36.25 1 77.44 349 PHE A N 1
ATOM 2968 C CA . PHE A 1 349 ? 19.047 -20 -35.188 1 77.44 349 PHE A CA 1
ATOM 2969 C C . PHE A 1 349 ? 20.531 -20.344 -35.125 1 77.44 349 PHE A C 1
ATOM 2971 O O . PHE A 1 349 ? 20.906 -21.516 -35.188 1 77.44 349 PHE A O 1
ATOM 2978 N N . LYS A 1 350 ? 21.281 -19.422 -35.438 1 73.25 350 LYS A N 1
ATOM 2979 C CA . LYS A 1 350 ? 22.719 -19.625 -35.312 1 73.25 350 LYS A CA 1
ATOM 2980 C C . LYS A 1 350 ? 23.312 -18.688 -34.25 1 73.25 350 LYS A C 1
ATOM 2982 O O . LYS A 1 350 ? 23.594 -17.531 -34.531 1 73.25 350 LYS A O 1
ATOM 2987 N N . ALA A 1 351 ? 23.156 -19.078 -33.031 1 63.66 351 ALA A N 1
ATOM 2988 C CA . ALA A 1 351 ? 23.797 -18.328 -31.969 1 63.66 351 ALA A CA 1
ATOM 2989 C C . ALA A 1 351 ? 24.234 -19.266 -30.844 1 63.66 351 ALA A C 1
ATOM 2991 O O . ALA A 1 351 ? 23.766 -20.406 -30.75 1 63.66 351 ALA A O 1
ATOM 2992 N N . PHE A 1 352 ? 25.109 -18.781 -29.984 1 60.88 352 PHE A N 1
ATOM 2993 C CA . PHE A 1 352 ? 25.594 -19.5 -28.812 1 60.88 352 PHE A CA 1
ATOM 2994 C C . PHE A 1 352 ? 26.172 -20.859 -29.203 1 60.88 352 PHE A C 1
ATOM 2996 O O . PHE A 1 352 ? 25.938 -21.859 -28.531 1 60.88 352 PHE A O 1
ATOM 3003 N N . ASP A 1 353 ? 26.688 -20.953 -30.391 1 64.06 353 ASP A N 1
ATOM 3004 C CA . ASP A 1 353 ? 27.344 -22.125 -30.938 1 64.06 353 ASP A CA 1
ATOM 3005 C C . ASP A 1 353 ? 26.328 -23.234 -31.219 1 64.06 353 ASP A C 1
ATOM 3007 O O . ASP A 1 353 ? 26.641 -24.422 -31.062 1 64.06 353 ASP A O 1
ATOM 3011 N N . GLN A 1 354 ? 25.125 -22.812 -31.25 1 73.38 354 GLN A N 1
ATOM 3012 C CA . GLN A 1 354 ? 24.078 -23.781 -31.578 1 73.38 354 GLN A CA 1
ATOM 3013 C C . GLN A 1 354 ? 23.422 -23.453 -32.906 1 73.38 354 GLN A C 1
ATOM 3015 O O . GLN A 1 354 ? 23.266 -22.266 -33.25 1 73.38 354 GLN A O 1
ATOM 3020 N N . LYS A 1 355 ? 23.375 -24.438 -33.656 1 80.12 355 LYS A N 1
ATOM 3021 C CA . LYS A 1 355 ? 22.609 -24.312 -34.875 1 80.12 355 LYS A CA 1
ATOM 3022 C C . LYS A 1 355 ? 21.297 -25.078 -34.781 1 80.12 355 LYS A C 1
ATOM 3024 O O . LYS A 1 355 ? 21.297 -26.297 -34.594 1 80.12 355 LYS A O 1
ATOM 3029 N N . ILE A 1 356 ? 20.281 -24.344 -34.781 1 86.25 356 ILE A N 1
ATOM 3030 C CA . ILE A 1 356 ? 18.969 -24.953 -34.625 1 86.25 356 ILE A CA 1
ATOM 3031 C C . ILE A 1 356 ? 18.125 -24.719 -35.875 1 86.25 356 ILE A C 1
ATOM 3033 O O . ILE A 1 356 ? 18.047 -23.594 -36.375 1 86.25 356 ILE A O 1
ATOM 3037 N N . ASP A 1 357 ? 17.609 -25.781 -36.375 1 88.75 357 ASP A N 1
ATOM 3038 C CA . ASP A 1 357 ? 16.672 -25.719 -37.5 1 88.75 357 ASP A CA 1
ATOM 3039 C C . ASP A 1 357 ? 15.227 -25.625 -37 1 88.75 357 ASP A C 1
ATOM 3041 O O . ASP A 1 357 ? 14.727 -26.578 -36.406 1 88.75 357 ASP A O 1
ATOM 3045 N N . PHE A 1 358 ? 14.578 -24.562 -37.312 1 89.69 358 PHE A N 1
ATOM 3046 C CA . PHE A 1 358 ? 13.234 -24.297 -36.812 1 89.69 358 PHE A CA 1
ATOM 3047 C C . PHE A 1 358 ? 12.211 -25.219 -37.469 1 89.69 358 PHE A C 1
ATOM 3049 O O . PHE A 1 358 ? 11.078 -25.328 -37 1 89.69 358 PHE A O 1
ATOM 3056 N N . HIS A 1 359 ? 12.602 -25.906 -38.5 1 89.44 359 HIS A N 1
ATOM 3057 C CA . HIS A 1 359 ? 11.695 -26.844 -39.125 1 89.44 359 HIS A CA 1
ATOM 3058 C C . HIS A 1 359 ? 11.695 -28.188 -38.375 1 89.44 359 HIS A C 1
ATOM 3060 O O . HIS A 1 359 ? 10.836 -29.031 -38.656 1 89.44 359 HIS A O 1
ATOM 3066 N N . ASP A 1 360 ? 12.656 -28.312 -37.531 1 88.88 360 ASP A N 1
ATOM 3067 C CA . ASP A 1 360 ? 12.688 -29.469 -36.656 1 88.88 360 ASP A CA 1
ATOM 3068 C C . ASP A 1 360 ? 11.797 -29.266 -35.438 1 88.88 360 ASP A C 1
ATOM 3070 O O . ASP A 1 360 ? 11.875 -28.234 -34.781 1 88.88 360 ASP A O 1
ATOM 3074 N N . PHE A 1 361 ? 10.969 -30.297 -35.156 1 87.06 361 PHE A N 1
ATOM 3075 C CA . PHE A 1 361 ? 10.031 -30.172 -34.062 1 87.06 361 PHE A CA 1
ATOM 3076 C C . PHE A 1 361 ? 10.773 -30.109 -32.719 1 87.06 361 PHE A C 1
ATOM 3078 O O . PHE A 1 361 ? 10.258 -29.594 -31.734 1 87.06 361 PHE A O 1
ATOM 3085 N N . LYS A 1 362 ? 11.992 -30.547 -32.656 1 87.31 362 LYS A N 1
ATOM 3086 C CA . LYS A 1 362 ? 12.797 -30.531 -31.438 1 87.31 362 LYS A CA 1
ATOM 3087 C C . LYS A 1 362 ? 13.273 -29.109 -31.109 1 87.31 362 LYS A C 1
ATOM 3089 O O . LYS A 1 362 ? 13.711 -28.844 -29.984 1 87.31 362 LYS A O 1
ATOM 3094 N N . ALA A 1 363 ? 13.102 -28.266 -32.062 1 91.56 363 ALA A N 1
ATOM 3095 C CA . ALA A 1 363 ? 13.547 -26.875 -31.891 1 91.56 363 ALA A CA 1
ATOM 3096 C C . ALA A 1 363 ? 12.742 -26.188 -30.781 1 91.56 363 ALA A C 1
ATOM 3098 O O . ALA A 1 363 ? 13.172 -25.156 -30.25 1 91.56 363 ALA A O 1
ATOM 3099 N N . ILE A 1 364 ? 11.586 -26.766 -30.422 1 93.19 364 ILE A N 1
ATOM 3100 C CA . ILE A 1 364 ? 10.75 -26.188 -29.375 1 93.19 364 ILE A CA 1
ATOM 3101 C C . ILE A 1 364 ? 11.531 -26.109 -28.062 1 93.19 364 ILE A C 1
ATOM 3103 O O . ILE A 1 364 ? 11.344 -25.188 -27.281 1 93.19 364 ILE A O 1
ATOM 3107 N N . ASN A 1 365 ? 12.406 -27.062 -27.859 1 90.56 365 ASN A N 1
ATOM 3108 C CA . ASN A 1 365 ? 13.242 -27.031 -26.656 1 90.56 365 ASN A CA 1
ATOM 3109 C C . ASN A 1 365 ? 14.102 -25.766 -26.609 1 90.56 365 ASN A C 1
ATOM 3111 O O . ASN A 1 365 ? 14.188 -25.109 -25.578 1 90.56 365 ASN A O 1
ATOM 3115 N N . PHE A 1 366 ? 14.688 -25.484 -27.703 1 89.12 366 PHE A N 1
ATOM 3116 C CA . PHE A 1 366 ? 15.5 -24.266 -27.781 1 89.12 366 PHE A CA 1
ATOM 3117 C C . PHE A 1 366 ? 14.633 -23.031 -27.625 1 89.12 366 PHE A C 1
ATOM 3119 O O . PHE A 1 366 ? 14.992 -22.109 -26.891 1 89.12 366 PHE A O 1
ATOM 3126 N N . VAL A 1 367 ? 13.523 -22.969 -28.359 1 93.25 367 VAL A N 1
ATOM 3127 C CA . VAL A 1 367 ? 12.656 -21.797 -28.359 1 93.25 367 VAL A CA 1
ATOM 3128 C C . VAL A 1 367 ? 12.156 -21.516 -26.953 1 93.25 367 VAL A C 1
ATOM 3130 O O . VAL A 1 367 ? 12.172 -20.375 -26.5 1 93.25 367 VAL A O 1
ATOM 3133 N N . GLY A 1 368 ? 11.711 -22.578 -26.281 1 93.94 368 GLY A N 1
ATOM 3134 C CA . GLY A 1 368 ? 11.281 -22.438 -24.891 1 93.94 368 GLY A CA 1
ATOM 3135 C C . GLY A 1 368 ? 12.391 -21.953 -23.984 1 93.94 368 GLY A C 1
ATOM 3136 O O . GLY A 1 368 ? 12.18 -21.078 -23.141 1 93.94 368 GLY A O 1
ATOM 3137 N N . ASN A 1 369 ? 13.586 -22.516 -24.109 1 91.12 369 ASN A N 1
ATOM 3138 C CA . ASN A 1 369 ? 14.742 -22.094 -23.312 1 91.12 369 ASN A CA 1
ATOM 3139 C C . ASN A 1 369 ? 15.109 -20.641 -23.578 1 91.12 369 ASN A C 1
ATOM 3141 O O . ASN A 1 369 ? 15.5 -19.906 -22.672 1 91.12 369 ASN A O 1
ATOM 3145 N N . TYR A 1 370 ? 14.992 -20.234 -24.828 1 90.25 370 TYR A N 1
ATOM 3146 C CA . TYR A 1 370 ? 15.32 -18.875 -25.25 1 90.25 370 TYR A CA 1
ATOM 3147 C C . TYR A 1 370 ? 14.43 -17.875 -24.547 1 90.25 370 TYR A C 1
ATOM 3149 O O . TYR A 1 370 ? 14.914 -16.891 -23.984 1 90.25 370 TYR A O 1
ATOM 3157 N N . TRP A 1 371 ? 13.195 -18.125 -24.547 1 94.12 371 TRP A N 1
ATOM 3158 C CA . TRP A 1 371 ? 12.25 -17.156 -24.016 1 94.12 371 TRP A CA 1
ATOM 3159 C C . TRP A 1 371 ? 12.281 -17.156 -22.484 1 94.12 371 TRP A C 1
ATOM 3161 O O . TRP A 1 371 ? 12.102 -16.109 -21.844 1 94.12 371 TRP A O 1
ATOM 3171 N N . GLN A 1 372 ? 12.539 -18.328 -21.906 1 92.44 372 GLN A N 1
ATOM 3172 C CA . GLN A 1 372 ? 12.695 -18.359 -20.469 1 92.44 372 GLN A CA 1
ATOM 3173 C C . GLN A 1 372 ? 14.062 -17.828 -20.047 1 92.44 372 GLN A C 1
ATOM 3175 O O . GLN A 1 372 ? 14.25 -17.406 -18.891 1 92.44 372 GLN A O 1
ATOM 3180 N N . ASP A 1 373 ? 14.953 -17.828 -21.031 1 88.94 373 ASP A N 1
ATOM 3181 C CA . ASP A 1 373 ? 16.344 -17.453 -20.75 1 88.94 373 ASP A CA 1
ATOM 3182 C C . ASP A 1 373 ? 16.891 -18.25 -19.578 1 88.94 373 ASP A C 1
ATOM 3184 O O . ASP A 1 373 ? 17.391 -17.656 -18.609 1 88.94 373 ASP A O 1
ATOM 3188 N N . ASN A 1 374 ? 16.797 -19.516 -19.656 1 88.88 374 ASN A N 1
ATOM 3189 C CA . ASN A 1 374 ? 17.203 -20.359 -18.531 1 88.88 374 ASN A CA 1
ATOM 3190 C C . ASN A 1 374 ? 18.625 -20.891 -18.703 1 88.88 374 ASN A C 1
ATOM 3192 O O . ASN A 1 374 ? 19.281 -20.609 -19.703 1 88.88 374 ASN A O 1
ATOM 3196 N N . ALA A 1 375 ? 19.109 -21.609 -17.781 1 85.19 375 ALA A N 1
ATOM 3197 C CA . ALA A 1 375 ? 20.516 -22.031 -17.688 1 85.19 375 ALA A CA 1
ATOM 3198 C C . ALA A 1 375 ? 20.875 -23.016 -18.797 1 85.19 375 ALA A C 1
ATOM 3200 O O . ALA A 1 375 ? 22.047 -23.203 -19.109 1 85.19 375 ALA A O 1
ATOM 3201 N N . ASP A 1 376 ? 19.875 -23.672 -19.422 1 83.31 376 ASP A N 1
ATOM 3202 C CA . ASP A 1 376 ? 20.156 -24.672 -20.438 1 83.31 376 ASP A CA 1
ATOM 3203 C C . ASP A 1 376 ? 20.375 -24.031 -21.797 1 83.31 376 ASP A C 1
ATOM 3205 O O . ASP A 1 376 ? 20.812 -24.688 -22.75 1 83.31 376 ASP A O 1
ATOM 3209 N N . LEU A 1 377 ? 19.969 -22.812 -21.906 1 79.81 377 LEU A N 1
ATOM 3210 C CA . LEU A 1 377 ? 20.141 -22.109 -23.172 1 79.81 377 LEU A CA 1
ATOM 3211 C C . LEU A 1 377 ? 21.625 -22.031 -23.562 1 79.81 377 LEU A C 1
ATOM 3213 O O . LEU A 1 377 ? 21.969 -22.172 -24.734 1 79.81 377 LEU A O 1
ATOM 3217 N N . TYR A 1 378 ? 22.469 -21.812 -22.391 1 67.06 378 TYR A N 1
ATOM 3218 C CA . TYR A 1 378 ? 23.875 -21.547 -22.641 1 67.06 378 TYR A CA 1
ATOM 3219 C C . TYR A 1 378 ? 24.719 -22.781 -22.391 1 67.06 378 TYR A C 1
ATOM 3221 O O . TYR A 1 378 ? 24.359 -23.625 -21.562 1 67.06 378 TYR A O 1
ATOM 3229 N N . GLY A 1 379 ? 25.109 -23.531 -23.375 1 56.72 379 GLY A N 1
ATOM 3230 C CA . GLY A 1 379 ? 26 -24.625 -23.062 1 56.72 379 GLY A CA 1
ATOM 3231 C C . GLY A 1 379 ? 26.781 -24.422 -21.781 1 56.72 379 GLY A C 1
ATOM 3232 O O . GLY A 1 379 ? 26.562 -23.438 -21.062 1 56.72 379 GLY A O 1
ATOM 3233 N N . GLU A 1 380 ? 27.516 -25.469 -21.234 1 47.88 380 GLU A N 1
ATOM 3234 C CA . GLU A 1 380 ? 28.25 -25.484 -19.984 1 47.88 380 GLU A CA 1
ATOM 3235 C C . GLU A 1 380 ? 28.953 -24.156 -19.734 1 47.88 380 GLU A C 1
ATOM 3237 O O . GLU A 1 380 ? 29.125 -23.734 -18.594 1 47.88 380 GLU A O 1
ATOM 3242 N N . GLU A 1 381 ? 29.562 -23.625 -20.797 1 43.69 381 GLU A N 1
ATOM 3243 C CA . GLU A 1 381 ? 30.562 -22.594 -20.594 1 43.69 381 GLU A CA 1
ATOM 3244 C C . GLU A 1 381 ? 29.938 -21.203 -20.547 1 43.69 381 GLU A C 1
ATOM 3246 O O . GLU A 1 381 ? 30.625 -20.219 -20.297 1 43.69 381 GLU A O 1
ATOM 3251 N N . VAL A 1 382 ? 29 -21 -21.172 1 45.31 382 VAL A N 1
ATOM 3252 C CA . VAL A 1 382 ? 28.641 -19.594 -21.344 1 45.31 382 VAL A CA 1
ATOM 3253 C C . VAL A 1 382 ? 28.109 -19.047 -20.016 1 45.31 382 VAL A C 1
ATOM 3255 O O . VAL A 1 382 ? 27.078 -19.516 -19.516 1 45.31 382 VAL A O 1
ATOM 3258 N N . THR A 1 383 ? 29 -18.812 -19.281 1 41.94 383 THR A N 1
ATOM 3259 C CA . THR A 1 383 ? 28.844 -18.141 -18 1 41.94 383 THR A CA 1
ATOM 3260 C C . THR A 1 383 ? 27.641 -17.188 -18.016 1 41.94 383 THR A C 1
ATOM 3262 O O . THR A 1 383 ? 27.172 -16.797 -19.078 1 41.94 383 THR A O 1
ATOM 3265 N N . LYS A 1 384 ? 27.406 -16.422 -16.844 1 46.59 384 LYS A N 1
ATOM 3266 C CA . LYS A 1 384 ? 26.625 -15.805 -15.773 1 46.59 384 LYS A CA 1
ATOM 3267 C C . LYS A 1 384 ? 25.969 -14.508 -16.234 1 46.59 384 LYS A C 1
ATOM 3269 O O . LYS A 1 384 ? 25.438 -13.758 -15.43 1 46.59 384 LYS A O 1
ATOM 3274 N N . ASP A 1 385 ? 26.484 -13.938 -17.281 1 45.44 385 ASP A N 1
ATOM 3275 C CA . ASP A 1 385 ? 25.891 -12.609 -17.172 1 45.44 385 ASP A CA 1
ATOM 3276 C C . ASP A 1 385 ? 24.375 -12.664 -17.344 1 45.44 385 ASP A C 1
ATOM 3278 O O . ASP A 1 385 ? 23.859 -12.477 -18.453 1 45.44 385 ASP A O 1
ATOM 3282 N N . TYR A 1 386 ? 23.797 -13.609 -16.703 1 49.59 386 TYR A N 1
ATOM 3283 C CA . TYR A 1 386 ? 22.328 -13.625 -16.656 1 49.59 386 TYR A CA 1
ATOM 3284 C C . TYR A 1 386 ? 21.766 -12.211 -16.781 1 49.59 386 TYR A C 1
ATOM 3286 O O . TYR A 1 386 ? 20.594 -11.977 -16.5 1 49.59 386 TYR A O 1
ATOM 3294 N N . GLN A 1 387 ? 22.625 -11.234 -17.047 1 52.62 387 GLN A N 1
ATOM 3295 C CA . GLN A 1 387 ? 22.219 -9.852 -16.797 1 52.62 387 GLN A CA 1
ATOM 3296 C C . GLN A 1 387 ? 21.031 -9.461 -17.641 1 52.62 387 GLN A C 1
ATOM 3298 O O . GLN A 1 387 ? 20.266 -8.555 -17.281 1 52.62 387 GLN A O 1
ATOM 3303 N N . ARG A 1 388 ? 20.672 -10.289 -18.75 1 70.06 388 ARG A N 1
ATOM 3304 C CA . ARG A 1 388 ? 19.547 -9.562 -19.344 1 70.06 388 ARG A CA 1
ATOM 3305 C C . ARG A 1 388 ? 18.438 -10.516 -19.766 1 70.06 388 ARG A C 1
ATOM 3307 O O . ARG A 1 388 ? 18.438 -11.008 -20.906 1 70.06 388 ARG A O 1
ATOM 3314 N N . SER A 1 389 ? 17.656 -11.102 -18.844 1 88.75 389 SER A N 1
ATOM 3315 C CA . SER A 1 389 ? 16.484 -11.938 -19.078 1 88.75 389 SER A CA 1
ATOM 3316 C C . SER A 1 389 ? 15.289 -11.102 -19.547 1 88.75 389 SER A C 1
ATOM 3318 O O . SER A 1 389 ? 14.961 -10.086 -18.922 1 88.75 389 SER A O 1
ATOM 3320 N N . TYR A 1 390 ? 14.766 -11.586 -20.672 1 93.69 390 TYR A N 1
ATOM 3321 C CA . TYR A 1 390 ? 13.57 -10.93 -21.188 1 93.69 390 TYR A CA 1
ATOM 3322 C C . TYR A 1 390 ? 12.461 -10.906 -20.141 1 93.69 390 TYR A C 1
ATOM 3324 O O . TYR A 1 390 ? 11.883 -9.852 -19.875 1 93.69 390 TYR A O 1
ATOM 3332 N N . GLU A 1 391 ? 12.227 -12.047 -19.516 1 95.56 391 GLU A N 1
ATOM 3333 C CA . GLU A 1 391 ? 11.133 -12.164 -18.562 1 95.56 391 GLU A CA 1
ATOM 3334 C C . GLU A 1 391 ? 11.359 -11.258 -17.359 1 95.56 391 GLU A C 1
ATOM 3336 O O . GLU A 1 391 ? 10.43 -10.594 -16.891 1 95.56 391 GLU A O 1
ATOM 3341 N N . ILE A 1 392 ? 12.57 -11.219 -16.859 1 94.75 392 ILE A N 1
ATOM 3342 C CA . ILE A 1 392 ? 12.867 -10.453 -15.648 1 94.75 392 ILE A CA 1
ATOM 3343 C C . ILE A 1 392 ? 12.688 -8.969 -15.93 1 94.75 392 ILE A C 1
ATOM 3345 O O . ILE A 1 392 ? 12.023 -8.266 -15.164 1 94.75 392 ILE A O 1
ATOM 3349 N N . ILE A 1 393 ? 13.227 -8.5 -17.047 1 94 393 ILE A N 1
ATOM 3350 C CA . ILE A 1 393 ? 13.156 -7.082 -17.391 1 94 393 ILE A CA 1
ATOM 3351 C C . ILE A 1 393 ? 11.711 -6.688 -17.688 1 94 393 ILE A C 1
ATOM 3353 O O . ILE A 1 393 ? 11.258 -5.621 -17.266 1 94 393 ILE A O 1
ATOM 3357 N N . ALA A 1 394 ? 11 -7.539 -18.375 1 96.69 394 ALA A N 1
ATOM 3358 C CA . ALA A 1 394 ? 9.594 -7.262 -18.688 1 96.69 394 ALA A CA 1
ATOM 3359 C C . ALA A 1 394 ? 8.766 -7.148 -17.406 1 96.69 394 ALA A C 1
ATOM 3361 O O . ALA A 1 394 ? 7.922 -6.262 -17.281 1 96.69 394 ALA A O 1
ATOM 3362 N N . ARG A 1 395 ? 9 -8.078 -16.484 1 96.56 395 ARG A N 1
ATOM 3363 C CA . ARG A 1 395 ? 8.297 -8.062 -15.211 1 96.56 395 ARG A CA 1
ATOM 3364 C C . ARG A 1 395 ? 8.594 -6.781 -14.438 1 96.56 395 ARG A C 1
ATOM 3366 O O . ARG A 1 395 ? 7.699 -6.195 -13.82 1 96.56 395 ARG A O 1
ATOM 3373 N N . GLN A 1 396 ? 9.836 -6.352 -14.453 1 93.56 396 GLN A N 1
ATOM 3374 C CA . GLN A 1 396 ? 10.234 -5.141 -13.742 1 93.56 396 GLN A CA 1
ATOM 3375 C C . GLN A 1 396 ? 9.57 -3.906 -14.336 1 93.56 396 GLN A C 1
ATOM 3377 O O . GLN A 1 396 ? 9.102 -3.029 -13.609 1 93.56 396 GLN A O 1
ATOM 3382 N N . VAL A 1 397 ? 9.516 -3.852 -15.656 1 93.94 397 VAL A N 1
ATOM 3383 C CA . VAL A 1 397 ? 8.938 -2.701 -16.344 1 93.94 397 VAL A CA 1
ATOM 3384 C C . VAL A 1 397 ? 7.43 -2.668 -16.125 1 93.94 397 VAL A C 1
ATOM 3386 O O . VAL A 1 397 ? 6.867 -1.626 -15.773 1 93.94 397 VAL A O 1
ATOM 3389 N N . LEU A 1 398 ? 6.781 -3.83 -16.219 1 95.81 398 LEU A N 1
ATOM 3390 C CA . LEU A 1 398 ? 5.328 -3.9 -16.156 1 95.81 398 LEU A CA 1
ATOM 3391 C C . LEU A 1 398 ? 4.84 -3.855 -14.711 1 95.81 398 LEU A C 1
ATOM 3393 O O . LEU A 1 398 ? 3.66 -3.613 -14.461 1 95.81 398 LEU A O 1
ATOM 3397 N N . GLY A 1 399 ? 5.727 -4.105 -13.781 1 93.88 399 GLY A N 1
ATOM 3398 C CA . GLY A 1 399 ? 5.363 -4.051 -12.367 1 93.88 399 GLY A CA 1
ATOM 3399 C C . GLY A 1 399 ? 5.125 -2.641 -11.867 1 93.88 399 GLY A C 1
ATOM 3400 O O . GLY A 1 399 ? 4.492 -2.447 -10.828 1 93.88 399 GLY A O 1
ATOM 3401 N N . ALA A 1 400 ? 5.656 -1.625 -12.555 1 90.75 400 ALA A N 1
ATOM 3402 C CA . ALA A 1 400 ? 5.445 -0.2 -12.312 1 90.75 400 ALA A CA 1
ATOM 3403 C C . ALA A 1 400 ? 6.031 0.219 -10.969 1 90.75 400 ALA A C 1
ATOM 3405 O O . ALA A 1 400 ? 5.609 1.222 -10.391 1 90.75 400 ALA A O 1
ATOM 3406 N N . ALA A 1 401 ? 6.879 -0.61 -10.398 1 88.94 401 ALA A N 1
ATOM 3407 C CA . ALA A 1 401 ? 7.598 -0.212 -9.188 1 88.94 401 ALA A CA 1
ATOM 3408 C C . ALA A 1 401 ? 8.734 0.746 -9.516 1 88.94 401 ALA A C 1
ATOM 3410 O O . ALA A 1 401 ? 9.336 0.663 -10.594 1 88.94 401 ALA A O 1
ATOM 3411 N N . PRO A 1 402 ? 9.055 1.642 -8.617 1 84.06 402 PRO A N 1
ATOM 3412 C CA . PRO A 1 402 ? 10.242 2.477 -8.836 1 84.06 402 PRO A CA 1
ATOM 3413 C C . PRO A 1 402 ? 11.539 1.67 -8.836 1 84.06 402 PRO A C 1
ATOM 3415 O O . PRO A 1 402 ? 11.547 0.508 -8.422 1 84.06 402 PRO A O 1
ATOM 3418 N N . LYS A 1 403 ? 12.562 2.277 -9.328 1 83.38 403 LYS A N 1
ATOM 3419 C CA . LYS A 1 403 ? 13.875 1.638 -9.32 1 83.38 403 LYS A CA 1
ATOM 3420 C C . LYS A 1 403 ? 14.312 1.3 -7.898 1 83.38 403 LYS A C 1
ATOM 3422 O O . LYS A 1 403 ? 14.039 2.055 -6.965 1 83.38 403 LYS A O 1
ATOM 3427 N N . PRO A 1 404 ? 15.008 0.2 -7.812 1 84.5 404 PRO A N 1
ATOM 3428 C CA . PRO A 1 404 ? 15.5 -0.166 -6.484 1 84.5 404 PRO A CA 1
ATOM 3429 C C . PRO A 1 404 ? 16.422 0.9 -5.883 1 84.5 404 PRO A C 1
ATOM 3431 O O . PRO A 1 404 ? 17.156 1.562 -6.605 1 84.5 404 PRO A O 1
ATOM 3434 N N . PHE A 1 405 ? 16.422 1.006 -4.598 1 75.19 405 PHE A N 1
ATOM 3435 C CA . PHE A 1 405 ? 17.234 1.992 -3.881 1 75.19 405 PHE A CA 1
ATOM 3436 C C . PHE A 1 405 ? 18.688 1.562 -3.818 1 75.19 405 PHE A C 1
ATOM 3438 O O . PHE A 1 405 ? 19.594 2.393 -3.939 1 75.19 405 PHE A O 1
ATOM 3445 N N . ASP A 1 406 ? 18.828 0.282 -3.469 1 81.12 406 ASP A N 1
ATOM 3446 C CA . ASP A 1 406 ? 20.156 -0.344 -3.438 1 81.12 406 ASP A CA 1
ATOM 3447 C C . ASP A 1 406 ? 20.062 -1.817 -3.828 1 81.12 406 ASP A C 1
ATOM 3449 O O . ASP A 1 406 ? 19.078 -2.256 -4.414 1 81.12 406 ASP A O 1
ATOM 3453 N N . LYS A 1 407 ? 21.094 -2.459 -3.605 1 84.5 407 LYS A N 1
ATOM 3454 C CA . LYS A 1 407 ? 21.172 -3.842 -4.066 1 84.5 407 LYS A CA 1
ATOM 3455 C C . LYS A 1 407 ? 20.219 -4.742 -3.275 1 84.5 407 LYS A C 1
ATOM 3457 O O . LYS A 1 407 ? 19.906 -5.848 -3.709 1 84.5 407 LYS A O 1
ATOM 3462 N N . TYR A 1 408 ? 19.688 -4.246 -2.098 1 87.25 408 TYR A N 1
ATOM 3463 C CA . TYR A 1 408 ? 18.891 -5.117 -1.253 1 87.25 408 TYR A CA 1
ATOM 3464 C C . TYR A 1 408 ? 17.5 -4.535 -1.039 1 87.25 408 TYR A C 1
ATOM 3466 O O . TYR A 1 408 ? 16.594 -5.223 -0.549 1 87.25 408 TYR A O 1
ATOM 3474 N N . THR A 1 409 ? 17.25 -3.246 -1.441 1 85.62 409 THR A N 1
ATOM 3475 C CA . THR A 1 409 ? 16 -2.576 -1.1 1 85.62 409 THR A CA 1
ATOM 3476 C C . THR A 1 409 ? 15.211 -2.232 -2.357 1 85.62 409 THR A C 1
ATOM 3478 O O . THR A 1 409 ? 15.68 -1.469 -3.205 1 85.62 409 THR A O 1
ATOM 3481 N N . PHE A 1 410 ? 14.055 -2.834 -2.461 1 89.12 410 PHE A N 1
ATOM 3482 C CA . PHE A 1 410 ? 13.164 -2.568 -3.582 1 89.12 410 PHE A CA 1
ATOM 3483 C C . PHE A 1 410 ? 11.711 -2.549 -3.125 1 89.12 410 PHE A C 1
ATOM 3485 O O . PHE A 1 410 ? 11.367 -3.143 -2.1 1 89.12 410 PHE A O 1
ATOM 3492 N N . MET A 1 411 ? 10.906 -1.791 -3.795 1 89.31 411 MET A N 1
ATOM 3493 C CA . MET A 1 411 ? 9.461 -1.853 -3.58 1 89.31 411 MET A CA 1
ATOM 3494 C C . MET A 1 411 ? 8.859 -3.051 -4.301 1 89.31 411 MET A C 1
ATOM 3496 O O . MET A 1 411 ? 8.977 -3.176 -5.52 1 89.31 411 MET A O 1
ATOM 3500 N N . PRO A 1 412 ? 8.219 -3.924 -3.594 1 93.56 412 PRO A N 1
ATOM 3501 C CA . PRO A 1 412 ? 7.691 -5.133 -4.223 1 93.56 412 PRO A CA 1
ATOM 3502 C C . PRO A 1 412 ? 6.508 -4.848 -5.148 1 93.56 412 PRO A C 1
ATOM 3504 O O . PRO A 1 412 ? 5.66 -4.012 -4.836 1 93.56 412 PRO A O 1
ATOM 3507 N N . SER A 1 413 ? 6.48 -5.438 -6.309 1 94.94 413 SER A N 1
ATOM 3508 C CA . SER A 1 413 ? 5.32 -5.527 -7.191 1 94.94 413 SER A CA 1
ATOM 3509 C C . SER A 1 413 ? 4.781 -6.953 -7.254 1 94.94 413 SER A C 1
ATOM 3511 O O . SER A 1 413 ? 5.469 -7.898 -6.859 1 94.94 413 SER A O 1
ATOM 3513 N N . ALA A 1 414 ? 3.586 -7.133 -7.727 1 95.62 414 ALA A N 1
ATOM 3514 C CA . ALA A 1 414 ? 3.002 -8.469 -7.832 1 95.62 414 ALA A CA 1
ATOM 3515 C C . ALA A 1 414 ? 3.826 -9.352 -8.758 1 95.62 414 ALA A C 1
ATOM 3517 O O . ALA A 1 414 ? 3.855 -10.578 -8.594 1 95.62 414 ALA A O 1
ATOM 3518 N N . LEU A 1 415 ? 4.57 -8.758 -9.672 1 97.31 415 LEU A N 1
ATOM 3519 C CA . LEU A 1 415 ? 5.297 -9.516 -10.68 1 97.31 415 LEU A CA 1
ATOM 3520 C C . LEU A 1 415 ? 6.695 -9.875 -10.195 1 97.31 415 LEU A C 1
ATOM 3522 O O . LEU A 1 415 ? 7.449 -10.555 -10.898 1 97.31 415 LEU A O 1
ATOM 3526 N N . ASP A 1 416 ? 7.016 -9.523 -8.922 1 96.62 416 ASP A N 1
ATOM 3527 C CA . ASP A 1 416 ? 8.344 -9.789 -8.375 1 96.62 416 ASP A CA 1
ATOM 3528 C C . ASP A 1 416 ? 8.406 -11.172 -7.723 1 96.62 416 ASP A C 1
ATOM 3530 O O . ASP A 1 416 ? 9.477 -11.633 -7.34 1 96.62 416 ASP A O 1
ATOM 3534 N N . PHE A 1 417 ? 7.246 -11.828 -7.598 1 97 417 PHE A N 1
ATOM 3535 C CA . PHE A 1 417 ? 7.176 -13.094 -6.875 1 97 417 PHE A CA 1
ATOM 3536 C C . PHE A 1 417 ? 6.336 -14.109 -7.637 1 97 417 PHE A C 1
ATOM 3538 O O . PHE A 1 417 ? 5.305 -13.758 -8.219 1 97 417 PHE A O 1
ATOM 3545 N N . TYR A 1 418 ? 6.762 -15.32 -7.621 1 97.19 418 TYR A N 1
ATOM 3546 C CA . TYR A 1 418 ? 5.957 -16.375 -8.242 1 97.19 418 TYR A CA 1
ATOM 3547 C C . TYR A 1 418 ? 4.641 -16.562 -7.492 1 97.19 418 TYR A C 1
ATOM 3549 O O . TYR A 1 418 ? 3.627 -16.922 -8.094 1 97.19 418 TYR A O 1
ATOM 3557 N N . GLN A 1 419 ? 4.613 -16.25 -6.223 1 96.44 419 GLN A N 1
ATOM 3558 C CA . GLN A 1 419 ? 3.445 -16.422 -5.363 1 96.44 419 GLN A CA 1
ATOM 3559 C C . GLN A 1 419 ? 2.344 -15.43 -5.719 1 96.44 419 GLN A C 1
ATOM 3561 O O . GLN A 1 419 ? 1.171 -15.664 -5.422 1 96.44 419 GLN A O 1
ATOM 3566 N N . THR A 1 420 ? 2.736 -14.297 -6.352 1 96.56 420 THR A N 1
ATOM 3567 C CA . THR A 1 420 ? 1.763 -13.219 -6.504 1 96.56 420 THR A CA 1
ATOM 3568 C C . THR A 1 420 ? 1.59 -12.852 -7.977 1 96.56 420 THR A C 1
ATOM 3570 O O . THR A 1 420 ? 0.67 -12.117 -8.336 1 96.56 420 THR A O 1
ATOM 3573 N N . SER A 1 421 ? 2.305 -13.414 -8.883 1 97.56 421 SER A N 1
ATOM 3574 C CA . SER A 1 421 ? 2.385 -12.969 -10.273 1 97.56 421 SER A CA 1
ATOM 3575 C C . SER A 1 421 ? 1.06 -13.18 -11 1 97.56 421 SER A C 1
ATOM 3577 O O . SER A 1 421 ? 0.655 -12.352 -11.82 1 97.56 421 SER A O 1
ATOM 3579 N N . LEU A 1 422 ? 0.391 -14.242 -10.703 1 97.5 422 LEU A N 1
ATOM 3580 C CA . LEU A 1 422 ? -0.789 -14.594 -11.484 1 97.5 422 LEU A CA 1
ATOM 3581 C C . LEU A 1 422 ? -1.955 -13.672 -11.164 1 97.5 422 LEU A C 1
ATOM 3583 O O . LEU A 1 422 ? -2.951 -13.641 -11.883 1 97.5 422 LEU A O 1
ATOM 3587 N N . ARG A 1 423 ? -1.797 -12.883 -10.172 1 94.56 423 ARG A N 1
ATOM 3588 C CA . ARG A 1 423 ? -2.861 -11.961 -9.781 1 94.56 423 ARG A CA 1
ATOM 3589 C C . ARG A 1 423 ? -2.932 -10.773 -10.734 1 94.56 423 ARG A C 1
ATOM 3591 O O . ARG A 1 423 ? -3.992 -10.172 -10.906 1 94.56 423 ARG A O 1
ATOM 3598 N N . ASP A 1 424 ? -1.86 -10.414 -11.281 1 95.69 424 ASP A N 1
ATOM 3599 C CA . ASP A 1 424 ? -1.749 -9.227 -12.125 1 95.69 424 ASP A CA 1
ATOM 3600 C C . ASP A 1 424 ? -2.201 -9.516 -13.555 1 95.69 424 ASP A C 1
ATOM 3602 O O . ASP A 1 424 ? -1.627 -10.375 -14.227 1 95.69 424 ASP A O 1
ATOM 3606 N N . PRO A 1 425 ? -3.131 -8.734 -14.078 1 94.5 425 PRO A N 1
ATOM 3607 C CA . PRO A 1 425 ? -3.564 -8.945 -15.461 1 94.5 425 PRO A CA 1
ATOM 3608 C C . PRO A 1 425 ? -2.424 -8.805 -16.469 1 94.5 425 PRO A C 1
ATOM 3610 O O . PRO A 1 425 ? -2.445 -9.438 -17.516 1 94.5 425 PRO A O 1
ATOM 3613 N N . MET A 1 426 ? -1.428 -8.008 -16.141 1 96.19 426 MET A N 1
ATOM 3614 C CA . MET A 1 426 ? -0.318 -7.809 -17.062 1 96.19 426 MET A CA 1
ATOM 3615 C C . MET A 1 426 ? 0.509 -9.078 -17.203 1 96.19 426 MET A C 1
ATOM 3617 O O . MET A 1 426 ? 1.179 -9.281 -18.219 1 96.19 426 MET A O 1
ATOM 3621 N N . PHE A 1 427 ? 0.479 -9.945 -16.219 1 97.75 427 PHE A N 1
ATOM 3622 C CA . PHE A 1 427 ? 1.141 -11.234 -16.328 1 97.75 427 PHE A CA 1
ATOM 3623 C C . PHE A 1 427 ? 0.618 -12.008 -17.547 1 97.75 427 PHE A C 1
ATOM 3625 O O . PHE A 1 427 ? 1.4 -12.508 -18.359 1 97.75 427 PHE A O 1
ATOM 3632 N N . TYR A 1 428 ? -0.647 -12.062 -17.625 1 97.81 428 TYR A N 1
ATOM 3633 C CA . TYR A 1 428 ? -1.283 -12.836 -18.672 1 97.81 428 TYR A CA 1
ATOM 3634 C C . TYR A 1 428 ? -1.034 -12.203 -20.047 1 97.81 428 TYR A C 1
ATOM 3636 O O . TYR A 1 428 ? -0.828 -12.914 -21.031 1 97.81 428 TYR A O 1
ATOM 3644 N N . GLN A 1 429 ? -1.057 -10.914 -20.094 1 97.25 429 GLN A N 1
ATOM 3645 C CA . GLN A 1 429 ? -0.775 -10.234 -21.344 1 97.25 429 GLN A CA 1
ATOM 3646 C C . GLN A 1 429 ? 0.672 -10.461 -21.781 1 97.25 429 GLN A C 1
ATOM 3648 O O . GLN A 1 429 ? 0.946 -10.688 -22.969 1 97.25 429 GLN A O 1
ATOM 3653 N N . LEU A 1 430 ? 1.551 -10.398 -20.844 1 97.94 430 LEU A N 1
ATOM 3654 C CA . LEU A 1 430 ? 2.969 -10.594 -21.125 1 97.94 430 LEU A CA 1
ATOM 3655 C C . LEU A 1 430 ? 3.223 -12 -21.672 1 97.94 430 LEU A C 1
ATOM 3657 O O . LEU A 1 430 ? 3.873 -12.164 -22.703 1 97.94 430 LEU A O 1
ATOM 3661 N N . TYR A 1 431 ? 2.764 -12.984 -21 1 98.19 431 TYR A N 1
ATOM 3662 C CA . TYR A 1 431 ? 3.068 -14.352 -21.406 1 98.19 431 TYR A CA 1
ATOM 3663 C C . TYR A 1 431 ? 2.279 -14.75 -22.641 1 98.19 431 TYR A C 1
ATOM 3665 O O . TYR A 1 431 ? 2.73 -15.578 -23.438 1 98.19 431 TYR A O 1
ATOM 3673 N N . ASN A 1 432 ? 1.089 -14.164 -22.781 1 97.69 432 ASN A N 1
ATOM 3674 C CA . ASN A 1 432 ? 0.419 -14.328 -24.062 1 97.69 432 ASN A CA 1
ATOM 3675 C C . ASN A 1 432 ? 1.26 -13.781 -25.203 1 97.69 432 ASN A C 1
ATOM 3677 O O . ASN A 1 432 ? 1.277 -14.344 -26.297 1 97.69 432 ASN A O 1
ATOM 3681 N N . ARG A 1 433 ? 1.888 -12.695 -24.984 1 96.88 433 ARG A N 1
ATOM 3682 C CA . ARG A 1 433 ? 2.779 -12.094 -25.969 1 96.88 433 ARG A CA 1
ATOM 3683 C C . ARG A 1 433 ? 3.941 -13.031 -26.297 1 96.88 433 ARG A C 1
ATOM 3685 O O . ARG A 1 433 ? 4.266 -13.25 -27.453 1 96.88 433 ARG A O 1
ATOM 3692 N N . ILE A 1 434 ? 4.562 -13.562 -25.312 1 97.88 434 ILE A N 1
ATOM 3693 C CA . ILE A 1 434 ? 5.645 -14.523 -25.484 1 97.88 434 ILE A CA 1
ATOM 3694 C C . ILE A 1 434 ? 5.148 -15.719 -26.312 1 97.88 434 ILE A C 1
ATOM 3696 O O . ILE A 1 434 ? 5.805 -16.141 -27.25 1 97.88 434 ILE A O 1
ATOM 3700 N N . LEU A 1 435 ? 3.986 -16.234 -25.969 1 97.75 435 LEU A N 1
ATOM 3701 C CA . LEU A 1 435 ? 3.428 -17.391 -26.688 1 97.75 435 LEU A CA 1
ATOM 3702 C C . LEU A 1 435 ? 3.168 -17.062 -28.141 1 97.75 435 LEU A C 1
ATOM 3704 O O . LEU A 1 435 ? 3.322 -17.906 -29.016 1 97.75 435 LEU A O 1
ATOM 3708 N N . LYS A 1 436 ? 2.783 -15.867 -28.406 1 96.12 436 LYS A N 1
ATOM 3709 C CA . LYS A 1 436 ? 2.537 -15.477 -29.797 1 96.12 436 LYS A CA 1
ATOM 3710 C C . LYS A 1 436 ? 3.807 -15.586 -30.625 1 96.12 436 LYS A C 1
ATOM 3712 O O . LYS A 1 436 ? 3.754 -15.992 -31.797 1 96.12 436 LYS A O 1
ATOM 3717 N N . TYR A 1 437 ? 4.902 -15.219 -30.078 1 95.56 437 TYR A N 1
ATOM 3718 C CA . TYR A 1 437 ? 6.168 -15.398 -30.781 1 95.56 437 TYR A CA 1
ATOM 3719 C C . TYR A 1 437 ? 6.496 -16.875 -30.953 1 95.56 437 TYR A C 1
ATOM 3721 O O . TYR A 1 437 ? 7.031 -17.281 -31.984 1 95.56 437 TYR A O 1
ATOM 3729 N N . ILE A 1 438 ? 6.18 -17.656 -29.938 1 96.81 438 ILE A N 1
ATOM 3730 C CA . ILE A 1 438 ? 6.422 -19.094 -30.047 1 96.81 438 ILE A CA 1
ATOM 3731 C C . ILE A 1 438 ? 5.504 -19.703 -31.109 1 96.81 438 ILE A C 1
ATOM 3733 O O . ILE A 1 438 ? 5.906 -20.594 -31.844 1 96.81 438 ILE A O 1
ATOM 3737 N N . TYR A 1 439 ? 4.277 -19.219 -31.172 1 95.62 439 TYR A N 1
ATOM 3738 C CA . TYR A 1 439 ? 3.355 -19.672 -32.188 1 95.62 439 TYR A CA 1
ATOM 3739 C C . TYR A 1 439 ? 3.877 -19.344 -33.594 1 95.62 439 TYR A C 1
ATOM 3741 O O . TYR A 1 439 ? 3.66 -20.094 -34.531 1 95.62 439 TYR A O 1
ATOM 3749 N N . GLU A 1 440 ? 4.512 -18.203 -33.719 1 92.56 440 GLU A N 1
ATOM 3750 C CA . GLU A 1 440 ? 5.129 -17.875 -35 1 92.56 440 GLU A CA 1
ATOM 3751 C C . GLU A 1 440 ? 6.172 -18.906 -35.406 1 92.56 440 GLU A C 1
ATOM 3753 O O . GLU A 1 440 ? 6.266 -19.297 -36.562 1 92.56 440 GLU A O 1
ATOM 3758 N N . TYR A 1 441 ? 6.945 -19.344 -34.5 1 93.69 441 TYR A N 1
ATOM 3759 C CA . TYR A 1 441 ? 7.867 -20.453 -34.75 1 93.69 441 TYR A CA 1
ATOM 3760 C C . TYR A 1 441 ? 7.109 -21.719 -35.125 1 93.69 441 TYR A C 1
ATOM 3762 O O . TYR A 1 441 ? 7.488 -22.422 -36.094 1 93.69 441 TYR A O 1
ATOM 3770 N N . LYS A 1 442 ? 6.031 -22 -34.344 1 95 442 LYS A N 1
ATOM 3771 C CA . LYS A 1 442 ? 5.285 -23.234 -34.562 1 95 442 LYS A CA 1
ATOM 3772 C C . LYS A 1 442 ? 4.715 -23.297 -36 1 95 442 LYS A C 1
ATOM 3774 O O . LYS A 1 442 ? 4.457 -24.375 -36.5 1 95 442 LYS A O 1
ATOM 3779 N N . GLN A 1 443 ? 4.582 -22.203 -36.656 1 90.56 443 GLN A N 1
ATOM 3780 C CA . GLN A 1 443 ? 4.078 -22.141 -38 1 90.56 443 GLN A CA 1
ATOM 3781 C C . GLN A 1 443 ? 5.074 -22.75 -39 1 90.56 443 GLN A C 1
ATOM 3783 O O . GLN A 1 443 ? 4.711 -23.109 -40.125 1 90.56 443 GLN A O 1
ATOM 3788 N N . TYR A 1 444 ? 6.301 -22.875 -38.625 1 90.38 444 TYR A N 1
ATOM 3789 C CA . TYR A 1 444 ? 7.316 -23.469 -39.469 1 90.38 444 TYR A CA 1
ATOM 3790 C C . TYR A 1 444 ? 7.223 -24.984 -39.438 1 90.38 444 TYR A C 1
ATOM 3792 O O . TYR A 1 444 ? 7.797 -25.672 -40.281 1 90.38 444 TYR A O 1
ATOM 3800 N N . LEU A 1 445 ? 6.512 -25.531 -38.469 1 92.81 445 LEU A N 1
ATOM 3801 C CA . LEU A 1 445 ? 6.336 -26.969 -38.375 1 92.81 445 LEU A CA 1
ATOM 3802 C C . LEU A 1 445 ? 5.227 -27.453 -39.312 1 92.81 445 LEU A C 1
ATOM 3804 O O . LEU A 1 445 ? 4.184 -26.797 -39.438 1 92.81 445 LEU A O 1
ATOM 3808 N N . GLN A 1 446 ? 5.477 -28.547 -39.906 1 92.75 446 GLN A N 1
ATOM 3809 C CA . GLN A 1 446 ? 4.434 -29.141 -40.75 1 92.75 446 GLN A CA 1
ATOM 3810 C C . GLN A 1 446 ? 3.33 -29.75 -39.906 1 92.75 446 GLN A C 1
ATOM 3812 O O . GLN A 1 446 ? 3.609 -30.484 -38.938 1 92.75 446 GLN A O 1
ATOM 3817 N N . PRO A 1 447 ? 2.078 -29.422 -40.219 1 94.06 447 PRO A N 1
ATOM 3818 C CA . PRO A 1 447 ? 0.992 -30.094 -39.5 1 94.06 447 PRO A CA 1
ATOM 3819 C C . PRO A 1 447 ? 1.073 -31.609 -39.625 1 94.06 447 PRO A C 1
ATOM 3821 O O . PRO A 1 447 ? 1.633 -32.125 -40.594 1 94.06 447 PRO A O 1
ATOM 3824 N N . TYR A 1 448 ? 0.574 -32.219 -38.625 1 95.19 448 TYR A N 1
ATOM 3825 C CA . TYR A 1 448 ? 0.529 -33.688 -38.719 1 95.19 448 TYR A CA 1
ATOM 3826 C C . TYR A 1 448 ? -0.335 -34.125 -39.906 1 95.19 448 TYR A C 1
ATOM 3828 O O . TYR A 1 448 ? -1.394 -33.531 -40.156 1 95.19 448 TYR A O 1
ATOM 3836 N N . SER A 1 449 ? 0.15 -35.188 -40.594 1 94.56 449 SER A N 1
ATOM 3837 C CA . SER A 1 449 ? -0.63 -35.719 -41.688 1 94.56 449 SER A CA 1
ATOM 3838 C C . SER A 1 449 ? -1.801 -36.562 -41.188 1 94.56 449 SER A C 1
ATOM 3840 O O . SER A 1 449 ? -1.814 -36.969 -40.031 1 94.56 449 SER A O 1
ATOM 3842 N N . SER A 1 450 ? -2.721 -36.781 -42.094 1 94.31 450 SER A N 1
ATOM 3843 C CA . SER A 1 450 ? -3.881 -37.594 -41.75 1 94.31 450 SER A CA 1
ATOM 3844 C C . SER A 1 450 ? -3.463 -39 -41.344 1 94.31 450 SER A C 1
ATOM 3846 O O . SER A 1 450 ? -4.055 -39.594 -40.438 1 94.31 450 SER A O 1
ATOM 3848 N N . GLU A 1 451 ? -2.395 -39.469 -41.969 1 93.88 451 GLU A N 1
ATOM 3849 C CA . GLU A 1 451 ? -1.908 -40.844 -41.688 1 93.88 451 GLU A CA 1
ATOM 3850 C C . GLU A 1 451 ? -1.308 -40.938 -40.281 1 93.88 451 GLU A C 1
ATOM 3852 O O . GLU A 1 451 ? -1.518 -41.906 -39.562 1 93.88 451 GLU A O 1
ATOM 3857 N N . LYS A 1 452 ? -0.63 -39.875 -39.938 1 92.62 452 LYS A N 1
ATOM 3858 C CA . LYS A 1 452 ? 0.022 -39.875 -38.625 1 92.62 452 LYS A CA 1
ATOM 3859 C C . LYS A 1 452 ? -1.004 -39.781 -37.5 1 92.62 452 LYS A C 1
ATOM 3861 O O . LYS A 1 452 ? -0.763 -40.25 -36.406 1 92.62 452 LYS A O 1
ATOM 3866 N N . LEU A 1 453 ? -2.117 -39.188 -37.781 1 95.62 453 LEU A N 1
ATOM 3867 C CA . LEU A 1 453 ? -3.145 -38.969 -36.75 1 95.62 453 LEU A CA 1
ATOM 3868 C C . LEU A 1 453 ? -4.105 -40.125 -36.688 1 95.62 453 LEU A C 1
ATOM 3870 O O . LEU A 1 453 ? -4.828 -40.281 -35.688 1 95.62 453 LEU A O 1
ATOM 3874 N N . ALA A 1 454 ? -4.066 -40.969 -37.688 1 95.06 454 ALA A N 1
ATOM 3875 C CA . ALA A 1 454 ? -5.039 -42.031 -37.781 1 95.06 454 ALA A CA 1
ATOM 3876 C C . ALA A 1 454 ? -4.637 -43.219 -36.906 1 95.06 454 ALA A C 1
ATOM 3878 O O . ALA A 1 454 ? -3.451 -43.438 -36.625 1 95.06 454 ALA A O 1
ATOM 3879 N N . PHE A 1 455 ? -5.551 -43.906 -36.375 1 96 455 PHE A N 1
ATOM 3880 C CA . PHE A 1 455 ? -5.418 -45.188 -35.688 1 96 455 PHE A CA 1
ATOM 3881 C C . PHE A 1 455 ? -6.281 -46.25 -36.375 1 96 455 PHE A C 1
ATOM 3883 O O . PHE A 1 455 ? -7.438 -46.438 -36 1 96 455 PHE A O 1
ATOM 3890 N N . LYS A 1 456 ? -5.648 -46.875 -37.312 1 94.06 456 LYS A N 1
ATOM 3891 C CA . LYS A 1 456 ? -6.402 -47.812 -38.125 1 94.06 456 LYS A CA 1
ATOM 3892 C C . LYS A 1 456 ? -7 -48.938 -37.281 1 94.06 456 LYS A C 1
ATOM 3894 O O . LYS A 1 456 ? -6.316 -49.531 -36.438 1 94.06 456 LYS A O 1
ATOM 3899 N N . GLY A 1 457 ? -8.25 -49.188 -37.469 1 95.25 457 GLY A N 1
ATOM 3900 C CA . GLY A 1 457 ? -8.938 -50.281 -36.812 1 95.25 457 GLY A CA 1
ATOM 3901 C C . GLY A 1 457 ? -9.586 -49.844 -35.5 1 95.25 457 GLY A C 1
ATOM 3902 O O . GLY A 1 457 ? -10.242 -50.656 -34.844 1 95.25 457 GLY A O 1
ATOM 3903 N N . VAL A 1 458 ? -9.453 -48.656 -35.062 1 97.19 458 VAL A N 1
ATOM 3904 C CA . VAL A 1 458 ? -10.031 -48.188 -33.812 1 97.19 458 VAL A CA 1
ATOM 3905 C C . VAL A 1 458 ? -10.977 -47 -34.094 1 97.19 458 VAL A C 1
ATOM 3907 O O . VAL A 1 458 ? -10.594 -46.062 -34.75 1 97.19 458 VAL A O 1
ATOM 3910 N N . LYS A 1 459 ? -12.18 -47.062 -33.625 1 97.19 459 LYS A N 1
ATOM 3911 C CA . LYS A 1 459 ? -13.188 -46.031 -33.812 1 97.19 459 LYS A CA 1
ATOM 3912 C C . LYS A 1 459 ? -13.836 -45.625 -32.5 1 97.19 459 LYS A C 1
ATOM 3914 O O . LYS A 1 459 ? -14.289 -46.469 -31.734 1 97.19 459 LYS A O 1
ATOM 3919 N N . VAL A 1 460 ? -13.82 -44.344 -32.219 1 98 460 VAL A N 1
ATOM 3920 C CA . VAL A 1 460 ? -14.602 -43.812 -31.109 1 98 460 VAL A CA 1
ATOM 3921 C C . VAL A 1 460 ? -16.062 -43.656 -31.531 1 98 460 VAL A C 1
ATOM 3923 O O . VAL A 1 460 ? -16.391 -42.781 -32.344 1 98 460 VAL A O 1
ATOM 3926 N N . VAL A 1 461 ? -16.891 -44.375 -30.953 1 96.81 461 VAL A N 1
ATOM 3927 C CA . VAL A 1 461 ? -18.281 -44.438 -31.391 1 96.81 461 VAL A CA 1
ATOM 3928 C C . VAL A 1 461 ? -19.094 -43.344 -30.719 1 96.81 461 VAL A C 1
ATOM 3930 O O . VAL A 1 461 ? -19.953 -42.719 -31.359 1 96.81 461 VAL A O 1
ATOM 3933 N N . ASP A 1 462 ? -18.812 -43.219 -29.453 1 96.62 462 ASP A N 1
ATOM 3934 C CA . ASP A 1 462 ? -19.594 -42.25 -28.719 1 96.62 462 ASP A CA 1
ATOM 3935 C C . ASP A 1 462 ? -18.875 -41.812 -27.453 1 96.62 462 ASP A C 1
ATOM 3937 O O . ASP A 1 462 ? -18.031 -42.531 -26.922 1 96.62 462 ASP A O 1
ATOM 3941 N N . VAL A 1 463 ? -19.172 -40.562 -27.109 1 98.12 463 VAL A N 1
ATOM 3942 C CA . VAL A 1 463 ? -18.688 -40 -25.859 1 98.12 463 VAL A CA 1
ATOM 3943 C C . VAL A 1 463 ? -19.828 -39.375 -25.094 1 98.12 463 VAL A C 1
ATOM 3945 O O . VAL A 1 463 ? -20.547 -38.5 -25.641 1 98.12 463 VAL A O 1
ATOM 3948 N N . VAL A 1 464 ? -20.031 -39.812 -23.906 1 97.94 464 VAL A N 1
ATOM 3949 C CA . VAL A 1 464 ? -21.047 -39.219 -23.047 1 97.94 464 VAL A CA 1
ATOM 3950 C C . VAL A 1 464 ? -20.406 -38.594 -21.812 1 97.94 464 VAL A C 1
ATOM 3952 O O . VAL A 1 464 ? -19.578 -39.25 -21.141 1 97.94 464 VAL A O 1
ATOM 3955 N N . VAL A 1 465 ? -20.734 -37.375 -21.594 1 98.06 465 VAL A N 1
ATOM 3956 C CA . VAL A 1 465 ? -20.188 -36.625 -20.453 1 98.06 465 VAL A CA 1
ATOM 3957 C C . VAL A 1 465 ? -21.297 -36.281 -19.484 1 98.06 465 VAL A C 1
ATOM 3959 O O . VAL A 1 465 ? -22.359 -35.781 -19.891 1 98.06 465 VAL A O 1
ATOM 3962 N N . ASP A 1 466 ? -21.031 -36.531 -18.25 1 97.44 466 ASP A N 1
ATOM 3963 C CA . ASP A 1 466 ? -21.984 -36.125 -17.219 1 97.44 466 ASP A CA 1
ATOM 3964 C C . ASP A 1 466 ? -22.141 -34.594 -17.203 1 97.44 466 ASP A C 1
ATOM 3966 O O . ASP A 1 466 ? -21.328 -33.875 -17.766 1 97.44 466 ASP A O 1
ATOM 3970 N N . LYS A 1 467 ? -23.234 -34.188 -16.562 1 97 467 LYS A N 1
ATOM 3971 C CA . LYS A 1 467 ? -23.438 -32.75 -16.422 1 97 467 LYS A CA 1
ATOM 3972 C C . LYS A 1 467 ? -22.297 -32.094 -15.672 1 97 467 LYS A C 1
ATOM 3974 O O . LYS A 1 467 ? -21.891 -32.562 -14.609 1 97 467 LYS A O 1
ATOM 3979 N N . LEU A 1 468 ? -21.75 -31.078 -16.266 1 98.25 468 LEU A N 1
ATOM 3980 C CA . LEU A 1 468 ? -20.641 -30.344 -15.648 1 98.25 468 LEU A CA 1
ATOM 3981 C C . LEU A 1 468 ? -21.156 -29.156 -14.836 1 98.25 468 LEU A C 1
ATOM 3983 O O . LEU A 1 468 ? -21.75 -28.234 -15.383 1 98.25 468 LEU A O 1
ATOM 3987 N N . VAL A 1 469 ? -20.875 -29.188 -13.508 1 97.38 469 VAL A N 1
ATOM 3988 C CA . VAL A 1 469 ? -21.438 -28.156 -12.625 1 97.38 469 VAL A CA 1
ATOM 3989 C C . VAL A 1 469 ? -20.344 -27.578 -11.727 1 97.38 469 VAL A C 1
ATOM 3991 O O . VAL A 1 469 ? -19.703 -28.328 -10.984 1 97.38 469 VAL A O 1
ATOM 3994 N N . THR A 1 470 ? -20.172 -26.281 -11.781 1 96.75 470 THR A N 1
ATOM 3995 C CA . THR A 1 470 ? -19.25 -25.594 -10.898 1 96.75 470 THR A CA 1
ATOM 3996 C C . THR A 1 470 ? -19.984 -24.891 -9.773 1 96.75 470 THR A C 1
ATOM 3998 O O . THR A 1 470 ? -21.203 -24.703 -9.852 1 96.75 470 THR A O 1
ATOM 4001 N N . PHE A 1 471 ? -19.297 -24.516 -8.727 1 93.31 471 PHE A N 1
ATOM 4002 C CA . PHE A 1 471 ? -19.828 -23.797 -7.586 1 93.31 471 PHE A CA 1
ATOM 4003 C C . PHE A 1 471 ? -18.703 -23.156 -6.773 1 93.31 471 PHE A C 1
ATOM 4005 O O . PHE A 1 471 ? -17.531 -23.438 -7.02 1 93.31 471 PHE A O 1
ATOM 4012 N N . PHE A 1 472 ? -19.031 -22.234 -5.91 1 88.94 472 PHE A N 1
ATOM 4013 C CA . PHE A 1 472 ? -18.078 -21.688 -4.961 1 88.94 472 PHE A CA 1
ATOM 4014 C C . PHE A 1 472 ? -18.234 -22.344 -3.594 1 88.94 472 PHE A C 1
ATOM 4016 O O . PHE A 1 472 ? -19.344 -22.688 -3.191 1 88.94 472 PHE A O 1
ATOM 4023 N N . GLU A 1 473 ? -17.125 -22.562 -2.949 1 88 473 GLU A N 1
ATOM 4024 C CA . GLU A 1 473 ? -17.125 -23.078 -1.587 1 88 473 GLU A CA 1
ATOM 4025 C C . GLU A 1 473 ? -16.078 -22.406 -0.727 1 88 473 GLU A C 1
ATOM 4027 O O . GLU A 1 473 ? -15.102 -21.844 -1.25 1 88 473 GLU A O 1
ATOM 4032 N N . TYR A 1 474 ? -16.234 -22.406 0.575 1 86.56 474 TYR A N 1
ATOM 4033 C CA . TYR A 1 474 ? -15.25 -21.828 1.485 1 86.56 474 TYR A CA 1
ATOM 4034 C C . TYR A 1 474 ? -14.055 -22.766 1.666 1 86.56 474 TYR A C 1
ATOM 4036 O O . TYR A 1 474 ? -14.211 -23.984 1.666 1 86.56 474 TYR A O 1
ATOM 4044 N N . TYR A 1 475 ? -12.961 -22.188 1.758 1 90 475 TYR A N 1
ATOM 4045 C CA . TYR A 1 475 ? -11.727 -22.875 2.107 1 90 475 TYR A CA 1
ATOM 4046 C C . TYR A 1 475 ? -10.961 -22.109 3.176 1 90 475 TYR A C 1
ATOM 4048 O O . TYR A 1 475 ? -10.875 -20.891 3.129 1 90 475 TYR A O 1
ATOM 4056 N N . ASP A 1 476 ? -10.453 -22.828 4.168 1 91.25 476 ASP A N 1
ATOM 4057 C CA . ASP A 1 476 ? -9.68 -22.234 5.25 1 91.25 476 ASP A CA 1
ATOM 4058 C C . ASP A 1 476 ? -8.203 -22.609 5.137 1 91.25 476 ASP A C 1
ATOM 4060 O O . ASP A 1 476 ? -7.875 -23.781 4.887 1 91.25 476 ASP A O 1
ATOM 4064 N N . PHE A 1 477 ? -7.367 -21.703 5.262 1 93.06 477 PHE A N 1
ATOM 4065 C CA . PHE A 1 477 ? -5.953 -22.031 5.367 1 93.06 477 PHE A CA 1
ATOM 4066 C C . PHE A 1 477 ? -5.32 -21.359 6.574 1 93.06 477 PHE A C 1
ATOM 4068 O O . PHE A 1 477 ? -5.797 -20.312 7.023 1 93.06 477 PHE A O 1
ATOM 4075 N N . ASP A 1 478 ? -4.293 -21.984 7.066 1 94.06 478 ASP A N 1
ATOM 4076 C CA . ASP A 1 478 ? -3.629 -21.547 8.289 1 94.06 478 ASP A CA 1
ATOM 4077 C C . ASP A 1 478 ? -2.686 -20.375 8.016 1 94.06 478 ASP A C 1
ATOM 4079 O O . ASP A 1 478 ? -1.83 -20.453 7.137 1 94.06 478 ASP A O 1
ATOM 4083 N N . ALA A 1 479 ? -2.875 -19.281 8.805 1 93.81 479 ALA A N 1
ATOM 4084 C CA . ALA A 1 479 ? -2.041 -18.094 8.625 1 93.81 479 ALA A CA 1
ATOM 4085 C C . ALA A 1 479 ? -1.166 -17.844 9.852 1 93.81 479 ALA A C 1
ATOM 4087 O O . ALA A 1 479 ? -0.728 -16.719 10.086 1 93.81 479 ALA A O 1
ATOM 4088 N N . SER A 1 480 ? -0.881 -18.797 10.594 1 92.31 480 SER A N 1
ATOM 4089 C CA . SER A 1 480 ? -0.154 -18.672 11.852 1 92.31 480 SER A CA 1
ATOM 4090 C C . SER A 1 480 ? 1.271 -18.172 11.617 1 92.31 480 SER A C 1
ATOM 4092 O O . SER A 1 480 ? 1.853 -17.516 12.477 1 92.31 480 SER A O 1
ATOM 4094 N N . ASN A 1 481 ? 1.81 -18.438 10.414 1 92 481 ASN A N 1
ATOM 4095 C CA . ASN A 1 481 ? 3.164 -18 10.102 1 92 481 ASN A CA 1
ATOM 4096 C C . ASN A 1 481 ? 3.234 -16.484 9.922 1 92 481 ASN A C 1
ATOM 4098 O O . ASN A 1 481 ? 4.324 -15.922 9.812 1 92 481 ASN A O 1
ATOM 4102 N N . SER A 1 482 ? 2.119 -15.812 10.016 1 92.44 482 SER A N 1
ATOM 4103 C CA . SER A 1 482 ? 2.104 -14.359 9.828 1 92.44 482 SER A CA 1
ATOM 4104 C C . SER A 1 482 ? 2.232 -13.633 11.164 1 92.44 482 SER A C 1
ATOM 4106 O O . SER A 1 482 ? 2.51 -12.438 11.203 1 92.44 482 SER A O 1
ATOM 4108 N N . VAL A 1 483 ? 2.039 -14.32 12.242 1 93.19 483 VAL A N 1
ATOM 4109 C CA . VAL A 1 483 ? 2.062 -13.664 13.547 1 93.19 483 VAL A CA 1
ATOM 4110 C C . VAL A 1 483 ? 3.361 -14.016 14.273 1 93.19 483 VAL A C 1
ATOM 4112 O O . VAL A 1 483 ? 4.105 -14.898 13.844 1 93.19 483 VAL A O 1
ATOM 4115 N N . PHE A 1 484 ? 3.646 -13.312 15.32 1 92 484 PHE A N 1
ATOM 4116 C CA .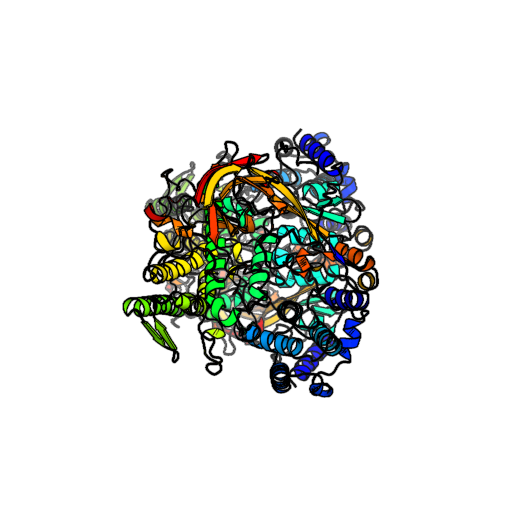 PHE A 1 484 ? 4.859 -13.5 16.109 1 92 484 PHE A CA 1
ATOM 4117 C C . PHE A 1 484 ? 4.52 -13.961 17.531 1 92 484 PHE A C 1
ATOM 4119 O O . PHE A 1 484 ? 3.531 -13.516 18.109 1 92 484 PHE A O 1
ATOM 4126 N N . TRP A 1 485 ? 5.301 -14.82 17.984 1 91.31 485 TRP A N 1
ATOM 4127 C CA . TRP A 1 485 ? 5.031 -15.461 19.266 1 91.31 485 TRP A CA 1
ATOM 4128 C C . TRP A 1 485 ? 5.957 -14.922 20.344 1 91.31 485 TRP A C 1
ATOM 4130 O O . TRP A 1 485 ? 7.117 -14.602 20.078 1 91.31 485 TRP A O 1
ATOM 4140 N N . SER A 1 486 ? 5.391 -14.844 21.516 1 88.81 486 SER A N 1
ATOM 4141 C CA . SER A 1 486 ? 6.211 -14.469 22.672 1 88.81 486 SER A CA 1
ATOM 4142 C C . SER A 1 486 ? 7.141 -15.609 23.078 1 88.81 486 SER A C 1
ATOM 4144 O O . SER A 1 486 ? 6.965 -16.75 22.625 1 88.81 486 SER A O 1
ATOM 4146 N N . LYS A 1 487 ? 8.117 -15.312 23.922 1 83.88 487 LYS A N 1
ATOM 4147 C CA . LYS A 1 487 ? 9.055 -16.328 24.422 1 83.88 487 LYS A CA 1
ATOM 4148 C C . LYS A 1 487 ? 8.32 -17.438 25.172 1 83.88 487 LYS A C 1
ATOM 4150 O O . LYS A 1 487 ? 8.703 -18.594 25.078 1 83.88 487 LYS A O 1
ATOM 4155 N N . GLU A 1 488 ? 7.25 -17.047 25.797 1 83 488 GLU A N 1
ATOM 4156 C CA . GLU A 1 488 ? 6.484 -18.016 26.578 1 83 488 GLU A CA 1
ATOM 4157 C C . GLU A 1 488 ? 5.625 -18.891 25.672 1 83 488 GLU A C 1
ATOM 4159 O O . GLU A 1 488 ? 5.453 -20.078 25.938 1 83 488 GLU A O 1
ATOM 4164 N N . GLU A 1 489 ? 5.109 -18.297 24.656 1 83.56 489 GLU A N 1
ATOM 4165 C CA . GLU A 1 489 ? 4.238 -19.031 23.75 1 83.56 489 GLU A CA 1
ATOM 4166 C C . GLU A 1 489 ? 5.031 -20.047 22.938 1 83.56 489 GLU A C 1
ATOM 4168 O O . GLU A 1 489 ? 4.512 -21.109 22.578 1 83.56 489 GLU A O 1
ATOM 4173 N N . VAL A 1 490 ? 6.223 -19.688 22.594 1 78.5 490 VAL A N 1
ATOM 4174 C CA . VAL A 1 490 ? 7.043 -20.547 21.75 1 78.5 490 VAL A CA 1
ATOM 4175 C C . VAL A 1 490 ? 7.406 -21.812 22.5 1 78.5 490 VAL A C 1
ATOM 4177 O O . VAL A 1 490 ? 7.656 -22.859 21.891 1 78.5 490 VAL A O 1
ATOM 4180 N N . LYS A 1 491 ? 7.461 -21.703 23.797 1 74.06 491 LYS A N 1
ATOM 4181 C CA . LYS A 1 491 ? 7.785 -22.875 24.609 1 74.06 491 LYS A CA 1
ATOM 4182 C C . LYS A 1 491 ? 6.652 -23.891 24.578 1 74.06 491 LYS A C 1
ATOM 4184 O O . LYS A 1 491 ? 6.891 -25.094 24.719 1 74.06 491 LYS A O 1
ATOM 4189 N N . SER A 1 492 ? 5.539 -23.203 24.5 1 66.06 492 SER A N 1
ATOM 4190 C CA . SER A 1 492 ? 4.387 -24.109 24.484 1 66.06 492 SER A CA 1
ATOM 4191 C C . SER A 1 492 ? 4.016 -24.5 23.062 1 66.06 492 SER A C 1
ATOM 4193 O O . SER A 1 492 ? 4.613 -24.016 22.094 1 66.06 492 SER A O 1
ATOM 4195 N N . SER A 1 493 ? 3.061 -25.469 22.875 1 60.91 493 SER A N 1
ATOM 4196 C CA . SER A 1 493 ? 2.666 -25.969 21.562 1 60.91 493 SER A CA 1
ATOM 4197 C C . SER A 1 493 ? 2.236 -24.828 20.641 1 60.91 493 SER A C 1
ATOM 4199 O O . SER A 1 493 ? 1.729 -23.797 21.109 1 60.91 493 SER A O 1
ATOM 4201 N N . TYR A 1 494 ? 2.758 -24.688 19.484 1 62.56 494 TYR A N 1
ATOM 4202 C CA . TYR A 1 494 ? 2.486 -23.734 18.406 1 62.56 494 TYR A CA 1
ATOM 4203 C C . TYR A 1 494 ? 0.995 -23.672 18.109 1 62.56 494 TYR A C 1
ATOM 4205 O O . TYR A 1 494 ? 0.438 -24.594 17.5 1 62.56 494 TYR A O 1
ATOM 4213 N N . PRO A 1 495 ? 0.39 -22.594 18.641 1 65.81 495 PRO A N 1
ATOM 4214 C CA . PRO A 1 495 ? -1.04 -22.516 18.344 1 65.81 495 PRO A CA 1
ATOM 4215 C C . PRO A 1 495 ? -1.316 -22.219 16.859 1 65.81 495 PRO A C 1
ATOM 4217 O O . PRO A 1 495 ? -0.55 -21.5 16.219 1 65.81 495 PRO A O 1
ATOM 4220 N N . HIS A 1 496 ? -2.086 -22.984 16.297 1 69 496 HIS A N 1
ATOM 4221 C CA . HIS A 1 496 ? -2.559 -22.766 14.938 1 69 496 HIS A CA 1
ATOM 4222 C C . HIS A 1 496 ? -3.994 -22.25 14.93 1 69 496 HIS A C 1
ATOM 4224 O O . HIS A 1 496 ? -4.848 -22.797 14.219 1 69 496 HIS A O 1
ATOM 4230 N N . ASP A 1 497 ? -4.125 -21.062 15.453 1 82.25 497 ASP A N 1
ATOM 4231 C CA . ASP A 1 497 ? -5.461 -20.562 15.773 1 82.25 497 ASP A CA 1
ATOM 4232 C C . ASP A 1 497 ? -5.906 -19.5 14.758 1 82.25 497 ASP A C 1
ATOM 4234 O O . ASP A 1 497 ? -6.949 -18.875 14.938 1 82.25 497 ASP A O 1
ATOM 4238 N N . PHE A 1 498 ? -5.191 -19.328 13.773 1 93.44 498 PHE A N 1
ATOM 4239 C CA . PHE A 1 498 ? -5.531 -18.25 12.844 1 93.44 498 PHE A CA 1
ATOM 4240 C C . PHE A 1 498 ? -5.816 -18.797 11.453 1 93.44 498 PHE A C 1
ATOM 4242 O O . PHE A 1 498 ? -4.895 -19.172 10.727 1 93.44 498 PHE A O 1
ATOM 4249 N N . LYS A 1 499 ? -7.062 -18.812 11.055 1 94 499 LYS A N 1
ATOM 4250 C CA . LYS A 1 499 ? -7.465 -19.375 9.766 1 94 499 LYS A CA 1
ATOM 4251 C C . LYS A 1 499 ? -8.094 -18.297 8.875 1 94 499 LYS A C 1
ATOM 4253 O O . LYS A 1 499 ? -8.961 -17.547 9.328 1 94 499 LYS A O 1
ATOM 4258 N N . ILE A 1 500 ? -7.602 -18.109 7.742 1 93.88 500 ILE A N 1
ATOM 4259 C CA . ILE A 1 500 ? -8.211 -17.219 6.762 1 93.88 500 ILE A CA 1
ATOM 4260 C C . ILE A 1 500 ? -9.164 -18 5.867 1 93.88 500 ILE A C 1
ATOM 4262 O O . ILE A 1 500 ? -8.797 -19.047 5.324 1 93.88 500 ILE A O 1
ATOM 4266 N N . ARG A 1 501 ? -10.453 -17.641 5.742 1 92.94 501 ARG A N 1
ATOM 4267 C CA . ARG A 1 501 ? -11.492 -18.312 4.953 1 92.94 501 ARG A CA 1
ATOM 4268 C C . ARG A 1 501 ? -11.773 -17.531 3.67 1 92.94 501 ARG A C 1
ATOM 4270 O O . ARG A 1 501 ? -12.062 -16.344 3.711 1 92.94 501 ARG A O 1
ATOM 4277 N N . GLN A 1 502 ? -11.68 -18.172 2.539 1 87.94 502 GLN A N 1
ATOM 4278 C CA . GLN A 1 502 ? -11.961 -17.547 1.252 1 87.94 502 GLN A CA 1
ATOM 4279 C C . GLN A 1 502 ? -12.844 -18.438 0.385 1 87.94 502 GLN A C 1
ATOM 4281 O O . GLN A 1 502 ? -12.75 -19.672 0.456 1 87.94 502 GLN A O 1
ATOM 4286 N N . PRO A 1 503 ? -13.695 -17.812 -0.408 1 87.44 503 PRO A N 1
ATOM 4287 C CA . PRO A 1 503 ? -14.414 -18.625 -1.405 1 87.44 503 PRO A CA 1
ATOM 4288 C C . PRO A 1 503 ? -13.523 -19.031 -2.58 1 87.44 503 PRO A C 1
ATOM 4290 O O . PRO A 1 503 ? -12.688 -18.25 -3.029 1 87.44 503 PRO A O 1
ATOM 4293 N N . ARG A 1 504 ? -13.758 -20.234 -3.059 1 91.25 504 ARG A N 1
ATOM 4294 C CA . ARG A 1 504 ? -12.977 -20.734 -4.188 1 91.25 504 ARG A CA 1
ATOM 4295 C C . ARG A 1 504 ? -13.867 -21.484 -5.176 1 91.25 504 ARG A C 1
ATOM 4297 O O . ARG A 1 504 ? -14.906 -22.016 -4.797 1 91.25 504 ARG A O 1
ATOM 4304 N N . LEU A 1 505 ? -13.414 -21.453 -6.352 1 93.75 505 LEU A N 1
ATOM 4305 C CA . LEU A 1 505 ? -14.117 -22.188 -7.402 1 93.75 505 LEU A CA 1
ATOM 4306 C C . LEU A 1 505 ? -13.875 -23.688 -7.273 1 93.75 505 LEU A C 1
ATOM 4308 O O . LEU A 1 505 ? -12.75 -24.109 -6.996 1 93.75 505 LEU A O 1
ATOM 4312 N N . ASN A 1 506 ? -14.922 -24.438 -7.379 1 95 506 ASN A N 1
ATOM 4313 C CA . ASN A 1 506 ? -14.875 -25.891 -7.422 1 95 506 ASN A CA 1
ATOM 4314 C C . ASN A 1 506 ? -15.914 -26.469 -8.383 1 95 506 ASN A C 1
ATOM 4316 O O . ASN A 1 506 ? -16.656 -25.719 -9.023 1 95 506 ASN A O 1
ATOM 4320 N N . HIS A 1 507 ? -15.93 -27.75 -8.609 1 96.94 507 HIS A N 1
ATOM 4321 C CA . HIS A 1 507 ? -16.906 -28.406 -9.461 1 96.94 507 HIS A CA 1
ATOM 4322 C C . HIS A 1 507 ? -17.328 -29.75 -8.891 1 96.94 507 HIS A C 1
ATOM 4324 O O . HIS A 1 507 ? -16.562 -30.375 -8.148 1 96.94 507 HIS A O 1
ATOM 4330 N N . LYS A 1 508 ? -18.484 -30.203 -9.266 1 96.31 508 LYS A N 1
ATOM 4331 C CA . LYS A 1 508 ? -18.938 -31.547 -8.914 1 96.31 508 LYS A CA 1
ATOM 4332 C C . LYS A 1 508 ? -18.203 -32.594 -9.742 1 96.31 508 LYS A C 1
ATOM 4334 O O . LYS A 1 508 ? -17.859 -32.375 -10.906 1 96.31 508 LYS A O 1
ATOM 4339 N N . PRO A 1 509 ? -17.953 -33.75 -9.078 1 96.19 509 PRO A N 1
ATOM 4340 C CA . PRO A 1 509 ? -17.344 -34.812 -9.867 1 96.19 509 PRO A CA 1
ATOM 4341 C C . PRO A 1 509 ? -18.203 -35.219 -11.062 1 96.19 509 PRO A C 1
ATOM 4343 O O . PRO A 1 509 ? -19.438 -35.188 -10.992 1 96.19 509 PRO A O 1
ATOM 4346 N N . PHE A 1 510 ? -17.562 -35.625 -12.125 1 97.88 510 PHE A N 1
ATOM 4347 C CA . PHE A 1 510 ? -18.25 -36.062 -13.328 1 97.88 510 PHE A CA 1
ATOM 4348 C C . PHE A 1 510 ? -17.5 -37.219 -13.984 1 97.88 510 PHE A C 1
ATOM 4350 O O . PHE A 1 510 ? -16.328 -37.438 -13.695 1 97.88 510 PHE A O 1
ATOM 4357 N N . SER A 1 511 ? -18.188 -37.906 -14.812 1 97.75 511 SER A N 1
ATOM 4358 C CA . SER A 1 511 ? -17.578 -39.031 -15.555 1 97.75 511 SER A CA 1
ATOM 4359 C C . SER A 1 511 ? -17.703 -38.812 -17.062 1 97.75 511 SER A C 1
ATOM 4361 O O . SER A 1 511 ? -18.641 -38.156 -17.531 1 97.75 511 SER A O 1
ATOM 4363 N N . VAL A 1 512 ? -16.75 -39.281 -17.719 1 98.12 512 VAL A N 1
ATOM 4364 C CA . VAL A 1 512 ? -16.734 -39.344 -19.172 1 98.12 512 VAL A CA 1
ATOM 4365 C C . VAL A 1 512 ? -16.781 -40.781 -19.641 1 98.12 512 VAL A C 1
ATOM 4367 O O . VAL A 1 512 ? -15.891 -41.562 -19.297 1 98.12 512 VAL A O 1
ATOM 4370 N N . SER A 1 513 ? -17.812 -41.125 -20.328 1 98 513 SER A N 1
ATOM 4371 C CA . SER A 1 513 ? -17.953 -42.469 -20.891 1 98 513 SER A CA 1
ATOM 4372 C C . SER A 1 513 ? -17.594 -42.469 -22.375 1 98 513 SER A C 1
ATOM 4374 O O . SER A 1 513 ? -18.203 -41.75 -23.172 1 98 513 SER A O 1
ATOM 4376 N N . ILE A 1 514 ? -16.672 -43.312 -22.719 1 98.19 514 ILE A N 1
ATOM 4377 C CA . ILE A 1 514 ? -16.188 -43.375 -24.094 1 98.19 514 ILE A CA 1
ATOM 4378 C C . ILE A 1 514 ? -16.438 -44.781 -24.656 1 98.19 514 ILE A C 1
ATOM 4380 O O . ILE A 1 514 ? -15.945 -45.781 -24.109 1 98.19 514 ILE A O 1
ATOM 4384 N N . ASP A 1 515 ? -17.156 -44.875 -25.703 1 97.75 515 ASP A N 1
ATOM 4385 C CA . ASP A 1 515 ? -17.406 -46.125 -26.406 1 97.75 515 ASP A CA 1
ATOM 4386 C C . ASP A 1 515 ? -16.469 -46.281 -27.594 1 97.75 515 ASP A C 1
ATOM 4388 O O . ASP A 1 515 ? -16.484 -45.438 -28.516 1 97.75 515 ASP A O 1
ATOM 4392 N N . ILE A 1 516 ? -15.695 -47.344 -27.578 1 97.69 516 ILE A N 1
ATOM 4393 C CA . ILE A 1 516 ? -14.688 -47.562 -28.625 1 97.69 516 ILE A CA 1
ATOM 4394 C C . ILE A 1 516 ? -14.883 -48.938 -29.266 1 97.69 516 ILE A C 1
ATOM 4396 O O . ILE A 1 516 ? -15.18 -49.906 -28.578 1 97.69 516 ILE A O 1
ATOM 4400 N N . LYS A 1 517 ? -14.805 -48.969 -30.562 1 97.31 517 LYS A N 1
ATOM 4401 C CA . LYS A 1 517 ? -14.758 -50.25 -31.312 1 97.31 517 LYS A CA 1
ATOM 4402 C C . LYS A 1 517 ? -13.367 -50.469 -31.906 1 97.31 517 LYS A C 1
ATOM 4404 O O . LYS A 1 517 ? -12.836 -49.625 -32.625 1 97.31 517 LYS A O 1
ATOM 4409 N N . SER A 1 518 ? -12.828 -51.594 -31.531 1 97.19 518 SER A N 1
ATOM 4410 C CA . SER A 1 518 ? -11.5 -51.938 -32.031 1 97.19 518 SER A CA 1
ATOM 4411 C C . SER A 1 518 ? -11.539 -53.25 -32.844 1 97.19 518 SER A C 1
ATOM 4413 O O . SER A 1 518 ? -12.227 -54.188 -32.438 1 97.19 518 SER A O 1
ATOM 4415 N N . GLU A 1 519 ? -10.805 -53.281 -33.906 1 96.12 519 GLU A N 1
ATOM 4416 C CA . GLU A 1 519 ? -10.766 -54.469 -34.75 1 96.12 519 GLU A CA 1
ATOM 4417 C C . GLU A 1 519 ? -9.859 -55.562 -34.125 1 96.12 519 GLU A C 1
ATOM 4419 O O . GLU A 1 519 ? -10.047 -56.75 -34.375 1 96.12 519 GLU A O 1
ATOM 4424 N N . ALA A 1 520 ? -8.883 -55.125 -33.406 1 94.81 520 ALA A N 1
ATOM 4425 C CA . ALA A 1 520 ? -7.93 -56.031 -32.781 1 94.81 520 ALA A CA 1
ATOM 4426 C C . ALA A 1 520 ? -7.586 -55.594 -31.359 1 94.81 520 ALA A C 1
ATOM 4428 O O . ALA A 1 520 ? -7.945 -54.469 -30.938 1 94.81 520 ALA A O 1
ATOM 4429 N N . ALA A 1 521 ? -7.031 -56.531 -30.656 1 94.38 521 ALA A N 1
ATOM 4430 C CA . ALA A 1 521 ? -6.492 -56.156 -29.359 1 94.38 521 ALA A CA 1
ATOM 4431 C C . ALA A 1 521 ? -5.246 -55.281 -29.5 1 94.38 521 ALA A C 1
ATOM 4433 O O . ALA A 1 521 ? -4.27 -55.688 -30.125 1 94.38 521 ALA A O 1
ATOM 4434 N N . VAL A 1 522 ? -5.316 -54.062 -28.938 1 92.5 522 VAL A N 1
ATOM 4435 C CA . VAL A 1 522 ? -4.203 -53.156 -29.125 1 92.5 522 VAL A CA 1
ATOM 4436 C C . VAL A 1 522 ? -4.062 -52.25 -27.891 1 92.5 522 VAL A C 1
ATOM 4438 O O . VAL A 1 522 ? -5.043 -52 -27.188 1 92.5 522 VAL A O 1
ATOM 4441 N N . ASP A 1 523 ? -2.869 -51.844 -27.641 1 90.31 523 ASP A N 1
ATOM 4442 C CA . ASP A 1 523 ? -2.6 -50.844 -26.594 1 90.31 523 ASP A CA 1
ATOM 4443 C C . ASP A 1 523 ? -2.734 -49.438 -27.141 1 90.31 523 ASP A C 1
ATOM 4445 O O . ASP A 1 523 ? -2.199 -49.125 -28.203 1 90.31 523 ASP A O 1
ATOM 4449 N N . ALA A 1 524 ? -3.504 -48.656 -26.391 1 93.06 524 ALA A N 1
ATOM 4450 C CA . ALA A 1 524 ? -3.797 -47.312 -26.906 1 93.06 524 ALA A CA 1
ATOM 4451 C C . ALA A 1 524 ? -3.629 -46.25 -25.812 1 93.06 524 ALA A C 1
ATOM 4453 O O . ALA A 1 524 ? -3.543 -46.594 -24.641 1 93.06 524 ALA A O 1
ATOM 4454 N N . VAL A 1 525 ? -3.396 -45 -26.266 1 93 525 VAL A N 1
ATOM 4455 C CA . VAL A 1 525 ? -3.428 -43.812 -25.406 1 93 525 VAL A CA 1
ATOM 4456 C C . VAL A 1 525 ? -4.707 -43.031 -25.656 1 93 525 VAL A C 1
ATOM 4458 O O . VAL A 1 525 ? -5.113 -42.844 -26.812 1 93 525 VAL A O 1
ATOM 4461 N N . VAL A 1 526 ? -5.379 -42.656 -24.609 1 95.31 526 VAL A N 1
ATOM 4462 C CA . VAL A 1 526 ? -6.578 -41.812 -24.703 1 95.31 526 VAL A CA 1
ATOM 4463 C C . VAL A 1 526 ? -6.309 -40.438 -24.094 1 95.31 526 VAL A C 1
ATOM 4465 O O . VAL A 1 526 ? -5.867 -40.344 -22.953 1 95.31 526 VAL A O 1
ATOM 4468 N N . LYS A 1 527 ? -6.555 -39.406 -24.859 1 95.94 527 LYS A N 1
ATOM 4469 C CA . LYS A 1 527 ? -6.453 -38.031 -24.375 1 95.94 527 LYS A CA 1
ATOM 4470 C C . LYS A 1 527 ? -7.809 -37.344 -24.438 1 95.94 527 LYS A C 1
ATOM 4472 O O . LYS A 1 527 ? -8.586 -37.562 -25.359 1 95.94 527 LYS A O 1
ATOM 4477 N N . ILE A 1 528 ? -8.07 -36.562 -23.469 1 97.62 528 ILE A N 1
ATOM 4478 C CA . ILE A 1 528 ? -9.273 -35.75 -23.406 1 97.62 528 ILE A CA 1
ATOM 4479 C C . ILE A 1 528 ? -8.883 -34.281 -23.281 1 97.62 528 ILE A C 1
ATOM 4481 O O . ILE A 1 528 ? -8.109 -33.906 -22.406 1 97.62 528 ILE A O 1
ATOM 4485 N N . PHE A 1 529 ? -9.383 -33.406 -24.188 1 97.94 529 PHE A N 1
ATOM 4486 C CA . PHE A 1 529 ? -9.156 -31.969 -24.188 1 97.94 529 PHE A CA 1
ATOM 4487 C C . PHE A 1 529 ? -10.469 -31.219 -24 1 97.94 529 PHE A C 1
ATOM 4489 O O . PHE A 1 529 ? -11.539 -31.75 -24.281 1 97.94 529 PHE A O 1
ATOM 4496 N N . MET A 1 530 ? -10.367 -30.031 -23.484 1 97.88 530 MET A N 1
ATOM 4497 C CA . MET A 1 530 ? -11.477 -29.094 -23.438 1 97.88 530 MET A CA 1
ATOM 4498 C C . MET A 1 530 ? -11.141 -27.812 -24.172 1 97.88 530 MET A C 1
ATOM 4500 O O . MET A 1 530 ? -10.008 -27.328 -24.125 1 97.88 530 MET A O 1
ATOM 4504 N N . ALA A 1 531 ? -12.102 -27.234 -24.891 1 96.88 531 ALA A N 1
ATOM 4505 C CA . ALA A 1 531 ? -11.938 -25.969 -25.609 1 96.88 531 ALA A CA 1
ATOM 4506 C C . ALA A 1 531 ? -13.273 -25.25 -25.75 1 96.88 531 ALA A C 1
ATOM 4508 O O . ALA A 1 531 ? -14.336 -25.859 -25.656 1 96.88 531 ALA A O 1
ATOM 4509 N N . PRO A 1 532 ? -13.195 -23.969 -25.922 1 93.38 532 PRO A N 1
ATOM 4510 C CA . PRO A 1 532 ? -14.453 -23.266 -26.203 1 93.38 532 PRO A CA 1
ATOM 4511 C C . PRO A 1 532 ? -15.062 -23.656 -27.547 1 93.38 532 PRO A C 1
ATOM 4513 O O . PRO A 1 532 ? -14.328 -23.906 -28.516 1 93.38 532 PRO A O 1
ATOM 4516 N N . LYS A 1 533 ? -16.312 -23.656 -27.578 1 91.44 533 LYS A N 1
ATOM 4517 C CA . LYS A 1 533 ? -17 -23.922 -28.828 1 91.44 533 LYS A CA 1
ATOM 4518 C C . LYS A 1 533 ? -17.109 -22.656 -29.672 1 91.44 533 LYS A C 1
ATOM 4520 O O . LYS A 1 533 ? -17 -22.719 -30.906 1 91.44 533 LYS A O 1
ATOM 4525 N N . TYR A 1 534 ? -17.281 -21.562 -28.969 1 89.31 534 TYR A N 1
ATOM 4526 C CA . TYR A 1 534 ? -17.484 -20.281 -29.625 1 89.31 534 TYR A CA 1
ATOM 4527 C C . TYR A 1 534 ? -16.484 -19.25 -29.125 1 89.31 534 TYR A C 1
ATOM 4529 O O . TYR A 1 534 ? -15.945 -19.375 -28.031 1 89.31 534 TYR A O 1
ATOM 4537 N N . ASP A 1 535 ? -16.203 -18.312 -29.969 1 84.31 535 ASP A N 1
ATOM 4538 C CA . ASP A 1 535 ? -15.406 -17.188 -29.516 1 84.31 535 ASP A CA 1
ATOM 4539 C C . ASP A 1 535 ? -16.266 -16.141 -28.812 1 84.31 535 ASP A C 1
ATOM 4541 O O . ASP A 1 535 ? -17.438 -16.391 -28.516 1 84.31 535 ASP A O 1
ATOM 4545 N N . ASP A 1 536 ? -15.695 -15.031 -28.469 1 83.06 536 ASP A N 1
ATOM 4546 C CA . ASP A 1 536 ? -16.359 -14.008 -27.656 1 83.06 536 ASP A CA 1
ATOM 4547 C C . ASP A 1 536 ? -17.484 -13.336 -28.438 1 83.06 536 ASP A C 1
ATOM 4549 O O . ASP A 1 536 ? -18.375 -12.719 -27.859 1 83.06 536 ASP A O 1
ATOM 4553 N N . ASN A 1 537 ? -17.453 -13.547 -29.797 1 77.81 537 ASN A N 1
ATOM 4554 C CA . ASN A 1 537 ? -18.516 -12.977 -30.625 1 77.81 537 ASN A CA 1
ATOM 4555 C C . ASN A 1 537 ? -19.609 -14 -30.922 1 77.81 537 ASN A C 1
ATOM 4557 O O . ASN A 1 537 ? -20.562 -13.695 -31.641 1 77.81 537 ASN A O 1
ATOM 4561 N N . GLY A 1 538 ? -19.406 -15.156 -30.438 1 80 538 GLY A N 1
ATOM 4562 C CA . GLY A 1 538 ? -20.422 -16.188 -30.625 1 80 538 GLY A CA 1
ATOM 4563 C C . GLY A 1 538 ? -20.219 -17 -31.891 1 80 538 GLY A C 1
ATOM 4564 O O . GLY A 1 538 ? -21.094 -17.781 -32.281 1 80 538 GLY A O 1
ATOM 4565 N N . PHE A 1 539 ? -19.109 -16.844 -32.531 1 82.06 539 PHE A N 1
ATOM 4566 C CA . PHE A 1 539 ? -18.812 -17.609 -33.719 1 82.06 539 PHE A CA 1
ATOM 4567 C C . PHE A 1 539 ? -18.109 -18.906 -33.375 1 82.06 539 PHE A C 1
ATOM 4569 O O . PHE A 1 539 ? -17.266 -18.938 -32.5 1 82.06 539 PHE A O 1
ATOM 4576 N N . PRO A 1 540 ? -18.469 -19.922 -34.062 1 86.19 540 PRO A N 1
ATOM 4577 C CA . PRO A 1 540 ? -17.766 -21.172 -33.812 1 86.19 540 PRO A CA 1
ATOM 4578 C C . PRO A 1 540 ? -16.266 -21.078 -34.094 1 86.19 540 PRO A C 1
ATOM 4580 O O . PRO A 1 540 ? -15.852 -20.469 -35.062 1 86.19 540 PRO A O 1
ATOM 4583 N N . LEU A 1 541 ? -15.555 -21.594 -33.25 1 85.19 541 LEU A N 1
ATOM 4584 C CA . LEU A 1 541 ? -14.102 -21.547 -33.344 1 85.19 541 LEU A CA 1
ATOM 4585 C C . LEU A 1 541 ? -13.609 -22.562 -34.375 1 85.19 541 LEU A C 1
ATOM 4587 O O . LEU A 1 541 ? -14.07 -23.703 -34.406 1 85.19 541 LEU A O 1
ATOM 4591 N N . LYS A 1 542 ? -12.828 -22.062 -35.25 1 86.44 542 LYS A N 1
ATOM 4592 C CA . LYS A 1 542 ? -12.148 -22.938 -36.219 1 86.44 542 LYS A CA 1
ATOM 4593 C C . LYS A 1 542 ? -10.906 -23.562 -35.562 1 86.44 542 LYS A C 1
ATOM 4595 O O . LYS A 1 542 ? -10.133 -22.875 -34.906 1 86.44 542 LYS A O 1
ATOM 4600 N N . LEU A 1 543 ? -10.758 -24.844 -35.781 1 91.25 543 LEU A N 1
ATOM 4601 C CA . LEU A 1 543 ? -9.656 -25.578 -35.156 1 91.25 543 LEU A CA 1
ATOM 4602 C C . LEU A 1 543 ? -8.312 -24.953 -35.562 1 91.25 543 LEU A C 1
ATOM 4604 O O . LEU A 1 543 ? -7.395 -24.891 -34.75 1 91.25 543 LEU A O 1
ATOM 4608 N N . GLU A 1 544 ? -8.203 -24.469 -36.781 1 90.69 544 GLU A N 1
ATOM 4609 C CA . GLU A 1 544 ? -6.949 -23.922 -37.281 1 90.69 544 GLU A CA 1
ATOM 4610 C C . GLU A 1 544 ? -6.547 -22.656 -36.562 1 90.69 544 GLU A C 1
ATOM 4612 O O . GLU A 1 544 ? -5.355 -22.391 -36.375 1 90.69 544 GLU A O 1
ATOM 4617 N N . ASN A 1 545 ? -7.527 -22.016 -36.094 1 87.62 545 ASN A N 1
ATOM 4618 C CA . ASN A 1 545 ? -7.242 -20.75 -35.438 1 87.62 545 ASN A CA 1
ATOM 4619 C C . ASN A 1 545 ? -7.203 -20.891 -33.906 1 87.62 545 ASN A C 1
ATOM 4621 O O . ASN A 1 545 ? -6.734 -20 -33.219 1 87.62 545 ASN A O 1
ATOM 4625 N N . ASN A 1 546 ? -7.613 -22.094 -33.438 1 90.81 546 ASN A N 1
ATOM 4626 C CA . ASN A 1 546 ? -7.793 -22.188 -31.984 1 90.81 546 ASN A CA 1
ATOM 4627 C C . ASN A 1 546 ? -7.164 -23.453 -31.422 1 90.81 546 ASN A C 1
ATOM 4629 O O . ASN A 1 546 ? -7.516 -23.891 -30.312 1 90.81 546 ASN A O 1
ATOM 4633 N N . TRP A 1 547 ? -6.281 -24.031 -32.219 1 94.25 547 TRP A N 1
ATOM 4634 C CA . TRP A 1 547 ? -5.617 -25.25 -31.766 1 94.25 547 TRP A CA 1
ATOM 4635 C C . TRP A 1 547 ? -4.875 -25.016 -30.453 1 94.25 547 TRP A C 1
ATOM 4637 O O . TRP A 1 547 ? -4.738 -25.922 -29.641 1 94.25 547 TRP A O 1
ATOM 4647 N N . ASN A 1 548 ? -4.402 -23.766 -30.234 1 94.69 548 ASN A N 1
ATOM 4648 C CA . ASN A 1 548 ? -3.607 -23.422 -29.062 1 94.69 548 ASN A CA 1
ATOM 4649 C C . ASN A 1 548 ? -4.492 -23.125 -27.844 1 94.69 548 ASN A C 1
ATOM 4651 O O . ASN A 1 548 ? -3.988 -22.797 -26.766 1 94.69 548 ASN A O 1
ATOM 4655 N N . LYS A 1 549 ? -5.801 -23.281 -27.969 1 95.19 549 LYS A N 1
ATOM 4656 C CA . LYS A 1 549 ? -6.727 -23 -26.875 1 95.19 549 LYS A CA 1
ATOM 4657 C C . LYS A 1 549 ? -7.309 -24.281 -26.297 1 95.19 549 LYS A C 1
ATOM 4659 O O . LYS A 1 549 ? -8.227 -24.25 -25.484 1 95.19 549 LYS A O 1
ATOM 4664 N N . PHE A 1 550 ? -6.812 -25.422 -26.734 1 96.88 550 PHE A N 1
ATOM 4665 C CA . PHE A 1 550 ? -7.258 -26.688 -26.188 1 96.88 550 PHE A CA 1
ATOM 4666 C C . PHE A 1 550 ? -6.52 -27.016 -24.891 1 96.88 550 PHE A C 1
ATOM 4668 O O . PHE A 1 550 ? -5.289 -27.109 -24.891 1 96.88 550 PHE A O 1
ATOM 4675 N N . PHE A 1 551 ? -7.242 -27.141 -23.859 1 97.56 551 PHE A N 1
ATOM 4676 C CA . PHE A 1 551 ? -6.766 -27.453 -22.516 1 97.56 551 PHE A CA 1
ATOM 4677 C C . PHE A 1 551 ? -6.84 -28.953 -22.234 1 97.56 551 PHE A C 1
ATOM 4679 O O . PHE A 1 551 ? -7.906 -29.547 -22.375 1 97.56 551 PHE A O 1
ATOM 4686 N N . GLU A 1 552 ? -5.719 -29.547 -21.906 1 96.44 552 GLU A N 1
ATOM 4687 C CA . GLU A 1 552 ? -5.672 -31 -21.688 1 96.44 552 GLU A CA 1
ATOM 4688 C C . GLU A 1 552 ? -6.262 -31.375 -20.328 1 96.44 552 GLU A C 1
ATOM 4690 O O . GLU A 1 552 ? -5.809 -30.875 -19.281 1 96.44 552 GLU A O 1
ATOM 4695 N N . LEU A 1 553 ? -7.227 -32.219 -20.297 1 97 553 LEU A N 1
ATOM 4696 C CA . LEU A 1 553 ? -7.91 -32.625 -19.078 1 97 553 LEU A CA 1
ATOM 4697 C C . LEU A 1 553 ? -7.352 -33.938 -18.547 1 97 553 LEU A C 1
ATOM 4699 O O . LEU A 1 553 ? -7.309 -34.188 -17.344 1 97 553 LEU A O 1
ATOM 4703 N N . ASP A 1 554 ? -7.074 -34.812 -19.469 1 94.69 554 ASP A N 1
ATOM 4704 C CA . ASP A 1 554 ? -6.637 -36.156 -19.047 1 94.69 554 ASP A CA 1
ATOM 4705 C C . ASP A 1 554 ? -5.777 -36.812 -20.109 1 94.69 554 ASP A C 1
ATOM 4707 O O . ASP A 1 554 ? -5.781 -36.406 -21.266 1 94.69 554 ASP A O 1
ATOM 4711 N N . TRP A 1 555 ? -5.039 -37.719 -19.656 1 92.06 555 TRP A N 1
ATOM 4712 C CA . TRP A 1 555 ? -4.141 -38.531 -20.484 1 92.06 555 TRP A CA 1
ATOM 4713 C C . TRP A 1 555 ? -3.854 -39.875 -19.828 1 92.06 555 TRP A C 1
ATOM 4715 O O . TRP A 1 555 ? -3.262 -39.938 -18.75 1 92.06 555 TRP A O 1
ATOM 4725 N N . PHE A 1 556 ? -4.305 -41.062 -20.469 1 90.25 556 PHE A N 1
ATOM 4726 C CA . PHE A 1 556 ? -4.094 -42.344 -19.844 1 90.25 556 PHE A CA 1
ATOM 4727 C C . PHE A 1 556 ? -3.963 -43.438 -20.891 1 90.25 556 PHE A C 1
ATOM 4729 O O . PHE A 1 556 ? -4.359 -43.25 -22.047 1 90.25 556 PHE A O 1
ATOM 4736 N N . THR A 1 557 ? -3.381 -44.5 -20.484 1 90.38 557 THR A N 1
ATOM 4737 C CA . THR A 1 557 ? -3.24 -45.656 -21.359 1 90.38 557 THR A CA 1
ATOM 4738 C C . THR A 1 557 ? -4.359 -46.656 -21.109 1 90.38 557 THR A C 1
ATOM 4740 O O . THR A 1 557 ? -4.926 -46.719 -20.016 1 90.38 557 THR A O 1
ATOM 4743 N N . TYR A 1 558 ? -4.73 -47.344 -22.156 1 91.81 558 TYR A N 1
ATOM 4744 C CA . TYR A 1 558 ? -5.777 -48.375 -22.078 1 91.81 558 TYR A CA 1
ATOM 4745 C C . TYR A 1 558 ? -5.504 -49.5 -23.047 1 91.81 558 TYR A C 1
ATOM 4747 O O . TYR A 1 558 ? -5.027 -49.281 -24.172 1 91.81 558 TYR A O 1
ATOM 4755 N N . LYS A 1 559 ? -5.785 -50.719 -22.625 1 93.19 559 LYS A N 1
ATOM 4756 C CA . LYS A 1 559 ? -5.68 -51.875 -23.469 1 93.19 559 LYS A CA 1
ATOM 4757 C C . LYS A 1 559 ? -7.043 -52.281 -24.031 1 93.19 559 LYS A C 1
ATOM 4759 O O . LYS A 1 559 ? -7.867 -52.844 -23.312 1 93.19 559 LYS A O 1
ATOM 4764 N N . PHE A 1 560 ? -7.141 -52.125 -25.328 1 95.25 560 PHE A N 1
ATOM 4765 C CA . PHE A 1 560 ? -8.406 -52.469 -25.984 1 95.25 560 PHE A CA 1
ATOM 4766 C C . PHE A 1 560 ? -8.461 -53.938 -26.359 1 95.25 560 PHE A C 1
ATOM 4768 O O . PHE A 1 560 ? -7.445 -54.531 -26.719 1 95.25 560 PHE A O 1
ATOM 4775 N N . VAL A 1 561 ? -9.656 -54.5 -26.281 1 96.06 561 VAL A N 1
ATOM 4776 C CA . VAL A 1 561 ? -9.93 -55.844 -26.828 1 96.06 561 VAL A CA 1
ATOM 4777 C C . VAL A 1 561 ? -10.656 -55.688 -28.172 1 96.06 561 VAL A C 1
ATOM 4779 O O . VAL A 1 561 ? -11.172 -54.625 -28.5 1 96.06 561 VAL A O 1
ATOM 4782 N N . ALA A 1 562 ? -10.625 -56.781 -28.938 1 96.5 562 ALA A N 1
ATOM 4783 C CA . ALA A 1 562 ? -11.352 -56.75 -30.203 1 96.5 562 ALA A CA 1
ATOM 4784 C C . ALA A 1 562 ? -12.859 -56.656 -29.969 1 96.5 562 ALA A C 1
ATOM 4786 O O . ALA A 1 562 ? -13.414 -57.344 -29.125 1 96.5 562 ALA A O 1
ATOM 4787 N N . GLY A 1 563 ? -13.445 -55.719 -30.672 1 96.25 563 GLY A N 1
ATOM 4788 C CA . GLY A 1 563 ? -14.875 -55.5 -30.5 1 96.25 563 GLY A CA 1
ATOM 4789 C C . GLY A 1 563 ? -15.188 -54.219 -29.75 1 96.25 563 GLY A C 1
ATOM 4790 O O . GLY A 1 563 ? -14.523 -53.188 -29.953 1 96.25 563 GLY A O 1
ATOM 4791 N N . ASP A 1 564 ? -16.25 -54.344 -29 1 96.38 564 ASP A N 1
ATOM 4792 C CA . ASP A 1 564 ? -16.734 -53.156 -28.281 1 96.38 564 ASP A CA 1
ATOM 4793 C C . ASP A 1 564 ? -16.016 -53 -26.953 1 96.38 564 ASP A C 1
ATOM 4795 O O . ASP A 1 564 ? -15.828 -53.969 -26.203 1 96.38 564 ASP A O 1
ATOM 4799 N N . ASN A 1 565 ? -15.453 -51.812 -26.672 1 97.38 565 ASN A N 1
ATOM 4800 C CA . ASN A 1 565 ? -14.82 -51.438 -25.422 1 97.38 565 ASN A CA 1
ATOM 4801 C C . ASN A 1 565 ? -15.531 -50.219 -24.797 1 97.38 565 ASN A C 1
ATOM 4803 O O . ASN A 1 565 ? -15.867 -49.25 -25.484 1 97.38 565 ASN A O 1
ATOM 4807 N N . LYS A 1 566 ? -15.82 -50.281 -23.547 1 96.12 566 LYS A N 1
ATOM 4808 C CA . LYS A 1 566 ? -16.438 -49.188 -22.812 1 96.12 566 LYS A CA 1
ATOM 4809 C C . LYS A 1 566 ? -15.508 -48.688 -21.703 1 96.12 566 LYS A C 1
ATOM 4811 O O . LYS A 1 566 ? -15.18 -49.438 -20.781 1 96.12 566 LYS A O 1
ATOM 4816 N N . ILE A 1 567 ? -15.133 -47.438 -21.828 1 96.69 567 ILE A N 1
ATOM 4817 C CA . ILE A 1 567 ? -14.297 -46.812 -20.812 1 96.69 567 ILE A CA 1
ATOM 4818 C C . ILE A 1 567 ? -15.109 -45.781 -20.016 1 96.69 567 ILE A C 1
ATOM 4820 O O . ILE A 1 567 ? -15.766 -44.906 -20.609 1 96.69 567 ILE A O 1
ATOM 4824 N N . VAL A 1 568 ? -15.18 -45.875 -18.781 1 96.94 568 VAL A N 1
ATOM 4825 C CA . VAL A 1 568 ? -15.75 -44.875 -17.906 1 96.94 568 VAL A CA 1
ATOM 4826 C C . VAL A 1 568 ? -14.656 -44.25 -17.031 1 96.94 568 VAL A C 1
ATOM 4828 O O . VAL A 1 568 ? -14.047 -44.938 -16.203 1 96.94 568 VAL A O 1
ATOM 4831 N N . ARG A 1 569 ? -14.352 -43.031 -17.281 1 95.69 569 ARG A N 1
ATOM 4832 C CA . ARG A 1 569 ? -13.297 -42.312 -16.562 1 95.69 569 ARG A CA 1
ATOM 4833 C C . ARG A 1 569 ? -13.875 -41.219 -15.68 1 95.69 569 ARG A C 1
ATOM 4835 O O . ARG A 1 569 ? -14.547 -40.312 -16.156 1 95.69 569 ARG A O 1
ATOM 4842 N N . ASN A 1 570 ? -13.664 -41.344 -14.406 1 96.31 570 ASN A N 1
ATOM 4843 C CA . ASN A 1 570 ? -14.133 -40.344 -13.461 1 96.31 570 ASN A CA 1
ATOM 4844 C C . ASN A 1 570 ? -13.141 -39.188 -13.336 1 96.31 570 ASN A C 1
ATOM 4846 O O . ASN A 1 570 ? -11.93 -39.406 -13.383 1 96.31 570 ASN A O 1
ATOM 4850 N N . SER A 1 571 ? -13.688 -38 -13.164 1 95.94 571 SER A N 1
ATOM 4851 C CA . SER A 1 571 ? -12.852 -36.812 -13.055 1 95.94 571 SER A CA 1
ATOM 4852 C C . SER A 1 571 ? -11.812 -36.969 -11.945 1 95.94 571 SER A C 1
ATOM 4854 O O . SER A 1 571 ? -10.719 -36.406 -12.031 1 95.94 571 SER A O 1
ATOM 4856 N N . ASN A 1 572 ? -12.039 -37.688 -10.898 1 92.19 572 ASN A N 1
ATOM 4857 C CA . ASN A 1 572 ? -11.109 -37.938 -9.797 1 92.19 572 ASN A CA 1
ATOM 4858 C C . ASN A 1 572 ? -9.914 -38.781 -10.25 1 92.19 572 ASN A C 1
ATOM 4860 O O . ASN A 1 572 ? -8.898 -38.812 -9.555 1 92.19 572 ASN A O 1
ATOM 4864 N N . ASP A 1 573 ? -10.062 -39.312 -11.422 1 91.5 573 ASP A N 1
ATOM 4865 C CA . ASP A 1 573 ? -8.992 -40.188 -11.922 1 91.5 573 ASP A CA 1
ATOM 4866 C C . ASP A 1 573 ? -8.164 -39.469 -12.992 1 91.5 573 ASP A C 1
ATOM 4868 O O . ASP A 1 573 ? -7.23 -40.062 -13.547 1 91.5 573 ASP A O 1
ATOM 4872 N N . PHE A 1 574 ? -8.516 -38.281 -13.289 1 94 574 PHE A N 1
ATOM 4873 C CA . PHE A 1 574 ? -7.734 -37.531 -14.258 1 94 574 PHE A CA 1
ATOM 4874 C C . PHE A 1 574 ? -6.301 -37.375 -13.781 1 94 574 PHE A C 1
ATOM 4876 O O . PHE A 1 574 ? -6.066 -37.031 -12.617 1 94 574 PHE A O 1
ATOM 4883 N N . LEU A 1 575 ? -5.379 -37.5 -14.539 1 87.62 575 LEU A N 1
ATOM 4884 C CA . LEU A 1 575 ? -3.977 -37.719 -14.188 1 87.62 575 LEU A CA 1
ATOM 4885 C C . LEU A 1 575 ? -3.314 -36.375 -13.836 1 87.62 575 LEU A C 1
ATOM 4887 O O . LEU A 1 575 ? -2.457 -36.344 -12.945 1 87.62 575 LEU A O 1
ATOM 4891 N N . ILE A 1 576 ? -3.602 -35.312 -14.43 1 89.75 576 ILE A N 1
ATOM 4892 C CA . ILE A 1 576 ? -2.77 -34.125 -14.375 1 89.75 576 ILE A CA 1
ATOM 4893 C C . ILE A 1 576 ? -3.346 -33.156 -13.352 1 89.75 576 ILE A C 1
ATOM 4895 O O . ILE A 1 576 ? -3.143 -31.938 -13.461 1 89.75 576 ILE A O 1
ATOM 4899 N N . PHE A 1 577 ? -4.117 -33.625 -12.391 1 93.44 577 PHE A N 1
ATOM 4900 C CA . PHE A 1 577 ? -4.699 -32.812 -11.344 1 93.44 577 PHE A CA 1
ATOM 4901 C C . PHE A 1 577 ? -4.438 -33.406 -9.961 1 93.44 577 PHE A C 1
ATOM 4903 O O . PHE A 1 577 ? -4.277 -34.625 -9.828 1 93.44 577 PHE A O 1
ATOM 4910 N N . LYS A 1 578 ? -4.355 -32.562 -8.984 1 92.69 578 LYS A N 1
ATOM 4911 C CA . LYS A 1 578 ? -4.113 -33.031 -7.625 1 92.69 578 LYS A CA 1
ATOM 4912 C C . LYS A 1 578 ? -5.117 -32.406 -6.648 1 92.69 578 LYS A C 1
ATOM 4914 O O . LYS A 1 578 ? -5.762 -31.422 -6.953 1 92.69 578 LYS A O 1
ATOM 4919 N N . ASP A 1 579 ? -5.168 -33.062 -5.523 1 91.94 579 ASP A N 1
ATOM 4920 C CA . ASP A 1 579 ? -5.969 -32.5 -4.438 1 91.94 579 ASP A CA 1
ATOM 4921 C C . ASP A 1 579 ? -5.281 -31.281 -3.809 1 91.94 579 ASP A C 1
ATOM 4923 O O . ASP A 1 579 ? -4.07 -31.109 -3.947 1 91.94 579 ASP A O 1
ATOM 4927 N N . ASP A 1 580 ? -6.086 -30.484 -3.182 1 91.12 580 ASP A N 1
ATOM 4928 C CA . ASP A 1 580 ? -5.508 -29.344 -2.469 1 91.12 580 ASP A CA 1
ATOM 4929 C C . ASP A 1 580 ? -4.59 -29.812 -1.34 1 91.12 580 ASP A C 1
ATOM 4931 O O . ASP A 1 580 ? -4.766 -30.906 -0.806 1 91.12 580 ASP A O 1
ATOM 4935 N N . SER A 1 581 ? -3.664 -28.969 -0.989 1 92.62 581 SER A N 1
ATOM 4936 C CA . SER A 1 581 ? -2.68 -29.312 0.029 1 92.62 581 SER A CA 1
ATOM 4937 C C . SER A 1 581 ? -3.328 -29.453 1.403 1 92.62 581 SER A C 1
ATOM 4939 O O . SER A 1 581 ? -4.25 -28.703 1.736 1 92.62 581 SER A O 1
ATOM 4941 N N . VAL A 1 582 ? -2.803 -30.391 2.082 1 92.69 582 VAL A N 1
ATOM 4942 C CA . VAL A 1 582 ? -3.225 -30.609 3.463 1 92.69 582 VAL A CA 1
ATOM 4943 C C . VAL A 1 582 ? -2.465 -29.656 4.383 1 92.69 582 VAL A C 1
ATOM 4945 O O . VAL A 1 582 ? -1.263 -29.438 4.215 1 92.69 582 VAL A O 1
ATOM 4948 N N . PRO A 1 583 ? -3.195 -29.094 5.305 1 91.25 583 PRO A N 1
ATOM 4949 C CA . PRO A 1 583 ? -2.525 -28.172 6.219 1 91.25 583 PRO A CA 1
ATOM 4950 C C . PRO A 1 583 ? -1.427 -28.844 7.039 1 91.25 583 PRO A C 1
ATOM 4952 O O . PRO A 1 583 ? -1.512 -30.031 7.328 1 91.25 583 PRO A O 1
ATOM 4955 N N . MET A 1 584 ? -0.483 -28.094 7.496 1 91.31 584 MET A N 1
ATOM 4956 C CA . MET A 1 584 ? 0.665 -28.594 8.25 1 91.31 584 MET A CA 1
ATOM 4957 C C . MET A 1 584 ? 0.217 -29.266 9.531 1 91.31 584 MET A C 1
ATOM 4959 O O . MET A 1 584 ? 0.805 -30.281 9.945 1 91.31 584 MET A O 1
ATOM 4963 N N . THR A 1 585 ? -0.782 -28.75 10.188 1 89 585 THR A N 1
ATOM 4964 C CA . THR A 1 585 ? -1.294 -29.328 11.43 1 89 585 THR A CA 1
ATOM 4965 C C . THR A 1 585 ? -1.805 -30.75 11.188 1 89 585 THR A C 1
ATOM 4967 O O . THR A 1 585 ? -1.591 -31.641 12.016 1 89 585 THR A O 1
ATOM 4970 N N . GLU A 1 586 ? -2.432 -30.906 10.094 1 90.5 586 GLU A N 1
ATOM 4971 C CA . GLU A 1 586 ? -2.939 -32.219 9.734 1 90.5 586 GLU A CA 1
ATOM 4972 C C . GLU A 1 586 ? -1.815 -33.156 9.258 1 90.5 586 GLU A C 1
ATOM 4974 O O . GLU A 1 586 ? -1.868 -34.375 9.461 1 90.5 586 GLU A O 1
ATOM 4979 N N . LEU A 1 587 ? -0.833 -32.562 8.633 1 93.75 587 LEU A N 1
ATOM 4980 C CA . LEU A 1 587 ? 0.324 -33.344 8.203 1 93.75 587 LEU A CA 1
ATOM 4981 C C . LEU A 1 587 ? 1.012 -34 9.391 1 93.75 587 LEU A C 1
ATOM 4983 O O . LEU A 1 587 ? 1.407 -35.156 9.32 1 93.75 587 LEU A O 1
ATOM 4987 N N . TYR A 1 588 ? 1.16 -33.281 10.477 1 92.56 588 TYR A N 1
ATOM 4988 C CA . TYR A 1 588 ? 1.791 -33.844 11.672 1 92.56 588 TYR A CA 1
ATOM 4989 C C . TYR A 1 588 ? 0.983 -35 12.219 1 92.56 588 TYR A C 1
ATOM 4991 O O . TYR A 1 588 ? 1.552 -36 12.68 1 92.56 588 TYR A O 1
ATOM 4999 N N . LYS A 1 589 ? -0.304 -34.906 12.172 1 92.62 589 LYS A N 1
ATOM 5000 C CA . LYS A 1 589 ? -1.16 -36 12.625 1 92.62 589 LYS A CA 1
ATOM 5001 C C . LYS A 1 589 ? -0.989 -37.219 11.75 1 92.62 589 LYS A C 1
ATOM 5003 O O . LYS A 1 589 ? -0.987 -38.344 12.25 1 92.62 589 LYS A O 1
ATOM 5008 N N . LEU A 1 590 ? -0.915 -36.969 10.469 1 95.31 590 LEU A N 1
ATOM 5009 C CA . LEU A 1 590 ? -0.714 -38.094 9.539 1 95.31 590 LEU A CA 1
ATOM 5010 C C . LEU A 1 590 ? 0.629 -38.75 9.781 1 95.31 590 LEU A C 1
ATOM 5012 O O . LEU A 1 590 ? 0.738 -40 9.672 1 95.31 590 LEU A O 1
ATOM 5016 N N . LEU A 1 591 ? 1.617 -37.969 10.078 1 96.31 591 LEU A N 1
ATOM 5017 C CA . LEU A 1 591 ? 2.951 -38.531 10.32 1 96.31 591 LEU A CA 1
ATOM 5018 C C . LEU A 1 591 ? 2.965 -39.406 11.555 1 96.31 591 LEU A C 1
ATOM 5020 O O . LEU A 1 591 ? 3.715 -40.375 11.617 1 96.31 591 LEU A O 1
ATOM 5024 N N . GLU A 1 592 ? 2.135 -39.094 12.531 1 95.81 592 GLU A N 1
ATOM 5025 C CA . GLU A 1 592 ? 2.006 -39.969 13.703 1 95.81 592 GLU A CA 1
ATOM 5026 C C . GLU A 1 592 ? 1.466 -41.344 13.328 1 95.81 592 GLU A C 1
ATOM 5028 O O . GLU A 1 592 ? 1.689 -42.312 14.047 1 95.81 592 GLU A O 1
ATOM 5033 N N . GLN A 1 593 ? 0.787 -41.406 12.242 1 96.44 593 GLN A N 1
ATOM 5034 C CA . GLN A 1 593 ? 0.228 -42.656 11.742 1 96.44 593 GLN A CA 1
ATOM 5035 C C . GLN A 1 593 ? 1.108 -43.25 10.648 1 96.44 593 GLN A C 1
ATOM 5037 O O . GLN A 1 593 ? 0.694 -44.156 9.953 1 96.44 593 GLN A O 1
ATOM 5042 N N . ASN A 1 594 ? 2.23 -42.656 10.445 1 96.62 594 ASN A N 1
ATOM 5043 C CA . ASN A 1 594 ? 3.186 -43.062 9.43 1 96.62 594 ASN A CA 1
ATOM 5044 C C . ASN A 1 594 ? 2.609 -42.938 8.023 1 96.62 594 ASN A C 1
ATOM 5046 O O . ASN A 1 594 ? 2.719 -43.875 7.219 1 96.62 594 ASN A O 1
ATOM 5050 N N . LYS A 1 595 ? 2.002 -41.844 7.828 1 96.56 595 LYS A N 1
ATOM 5051 C CA . LYS A 1 595 ? 1.387 -41.562 6.531 1 96.56 595 LYS A CA 1
ATOM 5052 C C . LYS A 1 595 ? 1.672 -40.156 6.059 1 96.56 595 LYS A C 1
ATOM 5054 O O . LYS A 1 595 ? 1.947 -39.281 6.871 1 96.56 595 LYS A O 1
ATOM 5059 N N . VAL A 1 596 ? 1.718 -39.906 4.762 1 96 596 VAL A N 1
ATOM 5060 C CA . VAL A 1 596 ? 1.756 -38.594 4.133 1 96 596 VAL A CA 1
ATOM 5061 C C . VAL A 1 596 ? 0.763 -38.562 2.975 1 96 596 VAL A C 1
ATOM 5063 O O . VAL A 1 596 ? 0.391 -39.594 2.422 1 96 596 VAL A O 1
ATOM 5066 N N . PRO A 1 597 ? 0.222 -37.375 2.689 1 94.19 597 PRO A N 1
ATOM 5067 C CA . PRO A 1 597 ? -0.643 -37.281 1.511 1 94.19 597 PRO A CA 1
ATOM 5068 C C . PRO A 1 597 ? 0.081 -37.656 0.218 1 94.19 597 PRO A C 1
ATOM 5070 O O . PRO A 1 597 ? 1.126 -37.094 -0.094 1 94.19 597 PRO A O 1
ATOM 5073 N N . HIS A 1 598 ? -0.516 -38.469 -0.499 1 92 598 HIS A N 1
ATOM 5074 C CA . HIS A 1 598 ? 0.108 -38.969 -1.711 1 92 598 HIS A CA 1
ATOM 5075 C C . HIS A 1 598 ? 0.391 -37.875 -2.707 1 92 598 HIS A C 1
ATOM 5077 O O . HIS A 1 598 ? 1.509 -37.75 -3.217 1 92 598 HIS A O 1
ATOM 5083 N N . ASP A 1 599 ? -0.545 -37.062 -3.027 1 89 599 ASP A N 1
ATOM 5084 C CA . ASP A 1 599 ? -0.433 -36.031 -4.051 1 89 599 ASP A CA 1
ATOM 5085 C C . ASP A 1 599 ? 0.639 -35 -3.68 1 89 599 ASP A C 1
ATOM 5087 O O . ASP A 1 599 ? 1.334 -34.469 -4.555 1 89 599 ASP A O 1
ATOM 5091 N N . MET A 1 600 ? 0.743 -34.688 -2.416 1 90.88 600 MET A N 1
ATOM 5092 C CA . MET A 1 600 ? 1.737 -33.719 -1.975 1 90.88 600 MET A CA 1
ATOM 5093 C C . MET A 1 600 ? 3.143 -34.312 -2.045 1 90.88 600 MET A C 1
ATOM 5095 O O . MET A 1 600 ? 4.121 -33.562 -2.18 1 90.88 600 MET A O 1
ATOM 5099 N N . SER A 1 601 ? 3.205 -35.562 -1.935 1 89.12 601 SER A N 1
ATOM 5100 C CA . SER A 1 601 ? 4.492 -36.25 -1.939 1 89.12 601 SER A CA 1
ATOM 5101 C C . SER A 1 601 ? 4.965 -36.531 -3.363 1 89.12 601 SER A C 1
ATOM 5103 O O . SER A 1 601 ? 6.133 -36.344 -3.688 1 89.12 601 SER A O 1
ATOM 5105 N N . GLU A 1 602 ? 4.023 -36.875 -4.227 1 83.62 602 GLU A N 1
ATOM 5106 C CA . GLU A 1 602 ? 4.422 -37.406 -5.527 1 83.62 602 GLU A CA 1
ATOM 5107 C C . GLU A 1 602 ? 3.977 -36.5 -6.66 1 83.62 602 GLU A C 1
ATOM 5109 O O . GLU A 1 602 ? 4.582 -36.469 -7.734 1 83.62 602 GLU A O 1
ATOM 5114 N N . ASP A 1 603 ? 2.953 -35.75 -6.453 1 80.19 603 ASP A N 1
ATOM 5115 C CA . ASP A 1 603 ? 2.322 -35 -7.551 1 80.19 603 ASP A CA 1
ATOM 5116 C C . ASP A 1 603 ? 2.16 -33.531 -7.211 1 80.19 603 ASP A C 1
ATOM 5118 O O . ASP A 1 603 ? 1.143 -32.938 -7.547 1 80.19 603 ASP A O 1
ATOM 5122 N N . TYR A 1 604 ? 3.049 -33.031 -6.535 1 76.81 604 TYR A N 1
ATOM 5123 C CA . TYR A 1 604 ? 2.877 -31.688 -5.977 1 76.81 604 TYR A CA 1
ATOM 5124 C C . TYR A 1 604 ? 2.877 -30.625 -7.074 1 76.81 604 TYR A C 1
ATOM 5126 O O . TYR A 1 604 ? 2.416 -29.5 -6.867 1 76.81 604 TYR A O 1
ATOM 5134 N N . GLY A 1 605 ? 3.262 -30.922 -8.305 1 84.31 605 GLY A N 1
ATOM 5135 C CA . GLY A 1 605 ? 3.398 -29.922 -9.359 1 84.31 605 GLY A CA 1
ATOM 5136 C C . GLY A 1 605 ? 2.174 -29.828 -10.25 1 84.31 605 GLY A C 1
ATOM 5137 O O . GLY A 1 605 ? 2.141 -29.031 -11.188 1 84.31 605 GLY A O 1
ATOM 5138 N N . TYR A 1 606 ? 1.104 -30.5 -9.922 1 90.12 606 TYR A N 1
ATOM 5139 C CA . TYR A 1 606 ? -0.079 -30.516 -10.773 1 90.12 606 TYR A CA 1
ATOM 5140 C C . TYR A 1 606 ? -1.062 -29.438 -10.375 1 90.12 606 TYR A C 1
ATOM 5142 O O . TYR A 1 606 ? -0.97 -28.875 -9.273 1 90.12 606 TYR A O 1
ATOM 5150 N N . LEU A 1 607 ? -1.925 -29.109 -11.281 1 95.06 607 LEU A N 1
ATOM 5151 C CA . LEU A 1 607 ? -2.977 -28.125 -11.07 1 95.06 607 LEU A CA 1
ATOM 5152 C C . LEU A 1 607 ? -4.016 -28.641 -10.078 1 95.06 607 LEU A C 1
ATOM 5154 O O . LEU A 1 607 ? -4.359 -29.828 -10.102 1 95.06 607 LEU A O 1
ATOM 5158 N N . PRO A 1 608 ? -4.523 -27.781 -9.18 1 95.19 608 PRO A N 1
ATOM 5159 C CA . PRO A 1 608 ? -5.59 -28.25 -8.289 1 95.19 608 PRO A CA 1
ATOM 5160 C C . PRO A 1 608 ? -6.781 -28.828 -9.047 1 95.19 608 PRO A C 1
ATOM 5162 O O . PRO A 1 608 ? -7.254 -28.234 -10.016 1 95.19 608 PRO A O 1
ATOM 5165 N N . LYS A 1 609 ? -7.25 -29.906 -8.586 1 95 609 LYS A N 1
ATOM 5166 C CA . LYS A 1 609 ? -8.359 -30.625 -9.203 1 95 609 LYS A CA 1
ATOM 5167 C C . LYS A 1 609 ? -9.602 -29.75 -9.289 1 95 609 LYS A C 1
ATOM 5169 O O . LYS A 1 609 ? -10.375 -29.859 -10.242 1 95 609 LYS A O 1
ATOM 5174 N N . ARG A 1 610 ? -9.805 -28.906 -8.344 1 95.44 610 ARG A N 1
ATOM 5175 C CA . ARG A 1 610 ? -10.992 -28.047 -8.305 1 95.44 610 ARG A CA 1
ATOM 5176 C C . ARG A 1 610 ? -11.008 -27.078 -9.477 1 95.44 610 ARG A C 1
ATOM 5178 O O . ARG A 1 610 ? -12.062 -26.547 -9.836 1 95.44 610 ARG A O 1
ATOM 5185 N N . LEU A 1 611 ? -9.906 -26.859 -10.102 1 96.38 611 LEU A N 1
ATOM 5186 C CA . LEU A 1 611 ? -9.812 -25.844 -11.141 1 96.38 611 LEU A CA 1
ATOM 5187 C C . LEU A 1 611 ? -9.844 -26.469 -12.523 1 96.38 611 LEU A C 1
ATOM 5189 O O . LEU A 1 611 ? -9.539 -25.812 -13.523 1 96.38 611 LEU A O 1
ATOM 5193 N N . MET A 1 612 ? -10.312 -27.703 -12.594 1 95.69 612 MET A N 1
ATOM 5194 C CA . MET A 1 612 ? -10.398 -28.453 -13.852 1 95.69 612 MET A CA 1
ATOM 5195 C C . MET A 1 612 ? -11.328 -27.75 -14.836 1 95.69 612 MET A C 1
ATOM 5197 O O . MET A 1 612 ? -11.109 -27.812 -16.047 1 95.69 612 MET A O 1
ATOM 5201 N N . LEU A 1 613 ? -12.391 -27.234 -14.305 1 97.69 613 LEU A N 1
ATOM 5202 C CA . LEU A 1 613 ? -13.414 -26.594 -15.133 1 97.69 613 LEU A CA 1
ATOM 5203 C C . LEU A 1 613 ? -13.461 -25.094 -14.891 1 97.69 613 LEU A C 1
ATOM 5205 O O . LEU A 1 613 ? -13.281 -24.641 -13.758 1 97.69 613 LEU A O 1
ATOM 5209 N N . PRO A 1 614 ? -13.633 -24.375 -15.969 1 97.25 614 PRO A N 1
ATOM 5210 C CA . PRO A 1 614 ? -13.906 -22.953 -15.766 1 97.25 614 PRO A CA 1
ATOM 5211 C C . PRO A 1 614 ? -15.289 -22.688 -15.156 1 97.25 614 PRO A C 1
ATOM 5213 O O . PRO A 1 614 ? -16.172 -23.547 -15.234 1 97.25 614 PRO A O 1
ATOM 5216 N N . ARG A 1 615 ? -15.406 -21.562 -14.57 1 95.56 615 ARG A N 1
ATOM 5217 C CA . ARG A 1 615 ? -16.719 -21.234 -14.023 1 95.56 615 ARG A CA 1
ATOM 5218 C C . ARG A 1 615 ? -17.781 -21.234 -15.117 1 95.56 615 ARG A C 1
ATOM 5220 O O . ARG A 1 615 ? -17.609 -20.578 -16.141 1 95.56 615 ARG A O 1
ATOM 5227 N N . GLY A 1 616 ? -18.844 -21.906 -14.875 1 95.19 616 GLY A N 1
ATOM 5228 C CA . GLY A 1 616 ? -19.969 -21.922 -15.812 1 95.19 616 GLY A CA 1
ATOM 5229 C C . GLY A 1 616 ? -20.938 -20.766 -15.594 1 95.19 616 GLY A C 1
ATOM 5230 O O . GLY A 1 616 ? -20.562 -19.734 -15.039 1 95.19 616 GLY A O 1
ATOM 5231 N N . THR A 1 617 ? -21.984 -20.891 -16.266 1 91.31 617 THR A N 1
ATOM 5232 C CA . THR A 1 617 ? -23.094 -19.969 -16.078 1 91.31 617 THR A CA 1
ATOM 5233 C C . THR A 1 617 ? -24.359 -20.719 -15.633 1 91.31 617 THR A C 1
ATOM 5235 O O . THR A 1 617 ? -24.391 -21.938 -15.656 1 91.31 617 THR A O 1
ATOM 5238 N N . GLU A 1 618 ? -25.344 -20 -15.227 1 87.69 618 GLU A N 1
ATOM 5239 C CA . GLU A 1 618 ? -26.578 -20.625 -14.773 1 87.69 618 GLU A CA 1
ATOM 5240 C C . GLU A 1 618 ? -27.234 -21.453 -15.891 1 87.69 618 GLU A C 1
ATOM 5242 O O . GLU A 1 618 ? -27.75 -22.531 -15.641 1 87.69 618 GLU A O 1
ATOM 5247 N N . GLY A 1 619 ? -27.188 -20.906 -17.062 1 90 619 GLY A N 1
ATOM 5248 C CA . GLY A 1 619 ? -27.797 -21.578 -18.188 1 90 619 GLY A CA 1
ATOM 5249 C C . GLY A 1 619 ? -26.844 -22.531 -18.906 1 90 619 GLY A C 1
ATOM 5250 O O . GLY A 1 619 ? -27.219 -23.141 -19.906 1 90 619 GLY A O 1
ATOM 5251 N N . GLY A 1 620 ? -25.672 -22.688 -18.422 1 93.19 620 GLY A N 1
ATOM 5252 C CA . GLY A 1 620 ? -24.672 -23.5 -19.078 1 93.19 620 GLY A CA 1
ATOM 5253 C C . GLY A 1 620 ? -23.875 -22.75 -20.125 1 93.19 620 GLY A C 1
ATOM 5254 O O . GLY A 1 620 ? -24.453 -22.172 -21.047 1 93.19 620 GLY A O 1
ATOM 5255 N N . PHE A 1 621 ? -22.656 -22.672 -19.984 1 94.06 621 PHE A N 1
ATOM 5256 C CA . PHE A 1 621 ? -21.781 -22.047 -20.969 1 94.06 621 PHE A CA 1
ATOM 5257 C C . PHE A 1 621 ? -21.234 -23.094 -21.938 1 94.06 621 PHE A C 1
ATOM 5259 O O . PHE A 1 621 ? -20.75 -24.141 -21.516 1 94.06 621 PHE A O 1
ATOM 5266 N N . PRO A 1 622 ? -21.203 -22.797 -23.156 1 94.62 622 PRO A N 1
ATOM 5267 C CA . PRO A 1 622 ? -20.859 -23.828 -24.141 1 94.62 622 PRO A CA 1
ATOM 5268 C C . PRO A 1 622 ? -19.344 -24.031 -24.281 1 94.62 622 PRO A C 1
ATOM 5270 O O . PRO A 1 622 ? -18.594 -23.078 -24.5 1 94.62 622 PRO A O 1
ATOM 5273 N N . PHE A 1 623 ? -18.922 -25.234 -24.156 1 96.94 623 PHE A N 1
ATOM 5274 C CA . PHE A 1 623 ? -17.578 -25.734 -24.422 1 96.94 623 PHE A CA 1
ATOM 5275 C C . PHE A 1 623 ? -17.641 -27 -25.266 1 96.94 623 PHE A C 1
ATOM 5277 O O . PHE A 1 623 ? -18.703 -27.375 -25.766 1 96.94 623 PHE A O 1
ATOM 5284 N N . GLN A 1 624 ? -16.469 -27.594 -25.594 1 96 624 GLN A N 1
ATOM 5285 C CA . GLN A 1 624 ? -16.391 -28.875 -26.266 1 96 624 GLN A CA 1
ATOM 5286 C C . GLN A 1 624 ? -15.258 -29.719 -25.703 1 96 624 GLN A C 1
ATOM 5288 O O . GLN A 1 624 ? -14.219 -29.188 -25.281 1 96 624 GLN A O 1
ATOM 5293 N N . PHE A 1 625 ? -15.547 -30.984 -25.594 1 97.75 625 PHE A N 1
ATOM 5294 C CA . PHE A 1 625 ? -14.492 -31.953 -25.312 1 97.75 625 PHE A CA 1
ATOM 5295 C C . PHE A 1 625 ? -13.977 -32.594 -26.594 1 97.75 625 PHE A C 1
ATOM 5297 O O . PHE A 1 625 ? -14.734 -32.781 -27.547 1 97.75 625 PHE A O 1
ATOM 5304 N N . PHE A 1 626 ? -12.734 -32.812 -26.703 1 97.44 626 PHE A N 1
ATOM 5305 C CA . PHE A 1 626 ? -12.094 -33.562 -27.781 1 97.44 626 PHE A CA 1
ATOM 5306 C C . PHE A 1 626 ? -11.398 -34.812 -27.25 1 97.44 626 PHE A C 1
ATOM 5308 O O . PHE A 1 626 ? -10.5 -34.719 -26.406 1 97.44 626 PHE A O 1
ATOM 5315 N N . VAL A 1 627 ? -11.852 -35.938 -27.656 1 98.06 627 VAL A N 1
ATOM 5316 C CA . VAL A 1 627 ? -11.258 -37.219 -27.281 1 98.06 627 VAL A CA 1
ATOM 5317 C C . VAL A 1 627 ? -10.422 -37.75 -28.438 1 98.06 627 VAL A C 1
ATOM 5319 O O . VAL A 1 627 ? -10.906 -37.875 -29.562 1 98.06 627 VAL A O 1
ATOM 5322 N N . PHE A 1 628 ? -9.219 -38.062 -28.188 1 97.75 628 PHE A N 1
ATOM 5323 C CA . PHE A 1 628 ? -8.258 -38.531 -29.188 1 97.75 628 PHE A CA 1
ATOM 5324 C C . PHE A 1 628 ? -7.598 -39.844 -28.734 1 97.75 628 PHE A C 1
ATOM 5326 O O . PHE A 1 628 ? -7.043 -39.906 -27.641 1 97.75 628 PHE A O 1
ATOM 5333 N N . VAL A 1 629 ? -7.734 -40.906 -29.531 1 96.81 629 VAL A N 1
ATOM 5334 C CA . VAL A 1 629 ? -7.145 -42.188 -29.234 1 96.81 629 VAL A CA 1
ATOM 5335 C C . VAL A 1 629 ? -6.051 -42.5 -30.25 1 96.81 629 VAL A C 1
ATOM 5337 O O . VAL A 1 629 ? -6.285 -42.438 -31.469 1 96.81 629 VAL A O 1
ATOM 5340 N N . TYR A 1 630 ? -4.898 -42.844 -29.828 1 94.5 630 TYR A N 1
ATOM 5341 C CA . TYR A 1 630 ? -3.793 -43.156 -30.734 1 94.5 630 TYR A CA 1
ATOM 5342 C C . TYR A 1 630 ? -2.936 -44.281 -30.188 1 94.5 630 TYR A C 1
ATOM 5344 O O . TYR A 1 630 ? -3.066 -44.688 -29.031 1 94.5 630 TYR A O 1
ATOM 5352 N N . PRO A 1 631 ? -2.084 -44.875 -30.969 1 91.69 631 PRO A N 1
ATOM 5353 C CA . PRO A 1 631 ? -1.324 -46.031 -30.531 1 91.69 631 PRO A CA 1
ATOM 5354 C C . PRO A 1 631 ? -0.291 -45.719 -29.453 1 91.69 631 PRO A C 1
ATOM 5356 O O . PRO A 1 631 ? 0.369 -44.688 -29.531 1 91.69 631 PRO A O 1
ATOM 5359 N N . PHE A 1 632 ? -0.281 -46.656 -28.516 1 88.75 632 PHE A N 1
ATOM 5360 C CA . PHE A 1 632 ? 0.713 -46.531 -27.453 1 88.75 632 PHE A CA 1
ATOM 5361 C C . PHE A 1 632 ? 2.066 -47.062 -27.906 1 88.75 632 PHE A C 1
ATOM 5363 O O . PHE A 1 632 ? 2.158 -48.156 -28.453 1 88.75 632 PHE A O 1
ATOM 5370 N N . ASN A 1 633 ? 3.08 -46.281 -27.875 1 76.69 633 ASN A N 1
ATOM 5371 C CA . ASN A 1 633 ? 4.449 -46.719 -28.156 1 76.69 633 ASN A CA 1
ATOM 5372 C C . ASN A 1 633 ? 5.297 -46.75 -26.875 1 76.69 633 ASN A C 1
ATOM 5374 O O . ASN A 1 633 ? 5.586 -45.688 -26.297 1 76.69 633 ASN A O 1
ATOM 5378 N N . ALA A 1 634 ? 5.582 -47.938 -26.266 1 63.44 634 ALA A N 1
ATOM 5379 C CA . ALA A 1 634 ? 6.277 -48.156 -25 1 63.44 634 ALA A CA 1
ATOM 5380 C C . ALA A 1 634 ? 7.738 -47.719 -25.094 1 63.44 634 ALA A C 1
ATOM 5382 O O . ALA A 1 634 ? 8.43 -47.594 -24.078 1 63.44 634 ALA A O 1
ATOM 5383 N N . ASP A 1 635 ? 8.359 -47.625 -26.234 1 56.56 635 ASP A N 1
ATOM 5384 C CA . ASP A 1 635 ? 9.797 -47.375 -26.281 1 56.56 635 ASP A CA 1
ATOM 5385 C C . ASP A 1 635 ? 10.164 -46.125 -25.516 1 56.56 635 ASP A C 1
ATOM 5387 O O . ASP A 1 635 ? 10.891 -45.281 -26.031 1 56.56 635 ASP A O 1
ATOM 5391 N N . SER A 1 636 ? 9.312 -45.812 -24.641 1 54.59 636 SER A N 1
ATOM 5392 C CA . SER A 1 636 ? 9.672 -44.562 -23.984 1 54.59 636 SER A CA 1
ATOM 5393 C C . SER A 1 636 ? 10.664 -44.812 -22.844 1 54.59 636 SER A C 1
ATOM 5395 O O . SER A 1 636 ? 10.328 -45.406 -21.844 1 54.59 636 SER A O 1
ATOM 5397 N N . LYS A 1 637 ? 11.938 -45.094 -23.188 1 51.28 637 LYS A N 1
ATOM 5398 C CA . LYS A 1 637 ? 13.008 -45.312 -22.219 1 51.28 637 LYS A CA 1
ATOM 5399 C C . LYS A 1 637 ? 12.891 -44.375 -21.016 1 51.28 637 LYS A C 1
ATOM 5401 O O . LYS A 1 637 ? 12.648 -44.812 -19.891 1 51.28 637 LYS A O 1
ATOM 5406 N N . ASP A 1 638 ? 13.93 -43.438 -20.922 1 45.16 638 ASP A N 1
ATOM 5407 C CA . ASP A 1 638 ? 14.562 -42.719 -19.812 1 45.16 638 ASP A CA 1
ATOM 5408 C C . ASP A 1 638 ? 13.727 -41.5 -19.391 1 45.16 638 ASP A C 1
ATOM 5410 O O . ASP A 1 638 ? 14.117 -40.375 -19.594 1 45.16 638 ASP A O 1
ATOM 5414 N N . LEU A 1 639 ? 12.57 -41.625 -19.234 1 50.09 639 LEU A N 1
ATOM 5415 C CA . LEU A 1 639 ? 11.875 -40.406 -18.828 1 50.09 639 LEU A CA 1
ATOM 5416 C C . LEU A 1 639 ? 11.867 -40.25 -17.312 1 50.09 639 LEU A C 1
ATOM 5418 O O . LEU A 1 639 ? 11.023 -39.531 -16.766 1 50.09 639 LEU A O 1
ATOM 5422 N N . ALA A 1 640 ? 12.555 -40.875 -16.5 1 46.06 640 ALA A N 1
ATOM 5423 C CA . ALA A 1 640 ? 12.617 -40.562 -15.07 1 46.06 640 ALA A CA 1
ATOM 5424 C C . ALA A 1 640 ? 13.023 -39.125 -14.836 1 46.06 640 ALA A C 1
ATOM 5426 O O . ALA A 1 640 ? 13.844 -38.562 -15.57 1 46.06 640 ALA A O 1
ATOM 5427 N N . PRO A 1 641 ? 12.586 -38.625 -13.758 1 41.44 641 PRO A N 1
ATOM 5428 C CA . PRO A 1 641 ? 11.484 -38.75 -12.812 1 41.44 641 PRO A CA 1
ATOM 5429 C C . PRO A 1 641 ? 10.133 -38.375 -13.422 1 41.44 641 PRO A C 1
ATOM 5431 O O . PRO A 1 641 ? 9.141 -38.25 -12.703 1 41.44 641 PRO A O 1
ATOM 5434 N N . PHE A 1 642 ? 10.109 -37.906 -14.641 1 49.03 642 PHE A N 1
ATOM 5435 C CA . PHE A 1 642 ? 8.82 -37.5 -15.195 1 49.03 642 PHE A CA 1
ATOM 5436 C C . PHE A 1 642 ? 8.102 -38.719 -15.805 1 49.03 642 PHE A C 1
ATOM 5438 O O . PHE A 1 642 ? 7.203 -38.531 -16.625 1 49.03 642 PHE A O 1
ATOM 5445 N N . GLU A 1 643 ? 8.703 -39.812 -15.508 1 50.81 643 GLU A N 1
ATOM 5446 C CA . GLU A 1 643 ? 8.102 -41.062 -15.984 1 50.81 643 GLU A CA 1
ATOM 5447 C C . GLU A 1 643 ? 6.602 -41.094 -15.695 1 50.81 643 GLU A C 1
ATOM 5449 O O . GLU A 1 643 ? 5.828 -41.656 -16.469 1 50.81 643 GLU A O 1
ATOM 5454 N N . ALA A 1 644 ? 6.461 -40.406 -14.586 1 49.06 644 ALA A N 1
ATOM 5455 C CA . ALA A 1 644 ? 5.051 -40.375 -14.203 1 49.06 644 ALA A CA 1
ATOM 5456 C C . ALA A 1 644 ? 4.246 -39.438 -15.094 1 49.06 644 ALA A C 1
ATOM 5458 O O . ALA A 1 644 ? 3.035 -39.625 -15.25 1 49.06 644 ALA A O 1
ATOM 5459 N N . PHE A 1 645 ? 4.992 -38.469 -15.633 1 54.12 645 PHE A N 1
ATOM 5460 C CA . PHE A 1 645 ? 4.266 -37.438 -16.344 1 54.12 645 PHE A CA 1
ATOM 5461 C C . PHE A 1 645 ? 4.176 -37.75 -17.828 1 54.12 645 PHE A C 1
ATOM 5463 O O . PHE A 1 645 ? 3.219 -37.375 -18.5 1 54.12 645 PHE A O 1
ATOM 5470 N N . ILE A 1 646 ? 5.195 -38.406 -18.344 1 56.94 646 ILE A N 1
ATOM 5471 C CA . ILE A 1 646 ? 5.227 -38.594 -19.781 1 56.94 646 ILE A CA 1
ATOM 5472 C C . ILE A 1 646 ? 4.887 -40.031 -20.141 1 56.94 646 ILE A C 1
ATOM 5474 O O . ILE A 1 646 ? 5.672 -40.938 -19.875 1 56.94 646 ILE A O 1
ATOM 5478 N N . GLN A 1 647 ? 3.648 -40.219 -20.516 1 54.41 647 GLN A N 1
ATOM 5479 C CA . GLN A 1 647 ? 3.09 -41.531 -20.828 1 54.41 647 GLN A CA 1
ATOM 5480 C C . GLN A 1 647 ? 3.637 -42.062 -22.156 1 54.41 647 GLN A C 1
ATOM 5482 O O . GLN A 1 647 ? 3.666 -43.281 -22.375 1 54.41 647 GLN A O 1
ATOM 5487 N N . ASP A 1 648 ? 4.02 -41.031 -23 1 66 648 ASP A N 1
ATOM 5488 C CA . ASP A 1 648 ? 4.508 -41.469 -24.297 1 66 648 ASP A CA 1
ATOM 5489 C C . ASP A 1 648 ? 5.531 -40.5 -24.875 1 66 648 ASP A C 1
ATOM 5491 O O . ASP A 1 648 ? 5.898 -39.531 -24.219 1 66 648 ASP A O 1
ATOM 5495 N N . ASN A 1 649 ? 6.133 -40.812 -25.984 1 75.69 649 ASN A N 1
ATOM 5496 C CA . ASN A 1 649 ? 7.223 -40.031 -26.578 1 75.69 649 ASN A CA 1
ATOM 5497 C C . ASN A 1 649 ? 6.695 -38.938 -27.5 1 75.69 649 ASN A C 1
ATOM 5499 O O . ASN A 1 649 ? 7.461 -38.344 -28.25 1 75.69 649 ASN A O 1
ATOM 5503 N N . LYS A 1 650 ? 5.414 -38.688 -27.438 1 87.06 650 LYS A N 1
ATOM 5504 C CA . LYS A 1 650 ? 4.852 -37.594 -28.25 1 87.06 650 LYS A CA 1
ATOM 5505 C C . LYS A 1 650 ? 5.07 -36.25 -27.594 1 87.06 650 LYS A C 1
ATOM 5507 O O . LYS A 1 650 ? 5.273 -36.156 -26.375 1 87.06 650 LYS A O 1
ATOM 5512 N N . PRO A 1 651 ? 5.086 -35.25 -28.438 1 89.44 651 PRO A N 1
ATOM 5513 C CA . PRO A 1 651 ? 5.203 -33.906 -27.844 1 89.44 651 PRO A CA 1
ATOM 5514 C C . PRO A 1 651 ? 4.074 -33.594 -26.875 1 89.44 651 PRO A C 1
ATOM 5516 O O . PRO A 1 651 ? 2.955 -34.094 -27.031 1 89.44 651 PRO A O 1
ATOM 5519 N N . LEU A 1 652 ? 4.387 -32.812 -25.891 1 91.62 652 LEU A N 1
ATOM 5520 C CA . LEU A 1 652 ? 3.355 -32.375 -24.953 1 91.62 652 LEU A CA 1
ATOM 5521 C C . LEU A 1 652 ? 2.279 -31.562 -25.672 1 91.62 652 LEU A C 1
ATOM 5523 O O . LEU A 1 652 ? 2.59 -30.688 -26.484 1 91.62 652 LEU A O 1
ATOM 5527 N N . GLY A 1 653 ? 1.039 -31.938 -25.422 1 93.12 653 GLY A N 1
ATOM 5528 C CA . GLY A 1 653 ? -0.069 -31.25 -26.078 1 93.12 653 GLY A CA 1
ATOM 5529 C C . GLY A 1 653 ? -0.485 -31.922 -27.375 1 93.12 653 GLY A C 1
ATOM 5530 O O . GLY A 1 653 ? -1.422 -31.469 -28.031 1 93.12 653 GLY A O 1
ATOM 5531 N N . TYR A 1 654 ? 0.217 -32.938 -27.75 1 94.06 654 TYR A N 1
ATOM 5532 C CA . TYR A 1 654 ? -0.137 -33.688 -28.953 1 94.06 654 TYR A CA 1
ATOM 5533 C C . TYR A 1 654 ? -1.609 -34.062 -28.938 1 94.06 654 TYR A C 1
ATOM 5535 O O . TYR A 1 654 ? -2.117 -34.562 -27.938 1 94.06 654 TYR A O 1
ATOM 5543 N N . PRO A 1 655 ? -2.42 -33.875 -30.016 1 95.56 655 PRO A N 1
ATOM 5544 C CA . PRO A 1 655 ? -1.952 -33.469 -31.344 1 95.56 655 PRO A CA 1
ATOM 5545 C C . PRO A 1 655 ? -2.041 -31.953 -31.547 1 95.56 655 PRO A C 1
ATOM 5547 O O . PRO A 1 655 ? -1.879 -31.469 -32.688 1 95.56 655 PRO A O 1
ATOM 5550 N N . PHE A 1 656 ? -2.318 -31.219 -30.5 1 96.31 656 PHE A N 1
ATOM 5551 C CA . PHE A 1 656 ? -2.5 -29.766 -30.625 1 96.31 656 PHE A CA 1
ATOM 5552 C C . PHE A 1 656 ? -1.226 -29.031 -30.234 1 96.31 656 PHE A C 1
ATOM 5554 O O . PHE A 1 656 ? -1.283 -27.922 -29.703 1 96.31 656 PHE A O 1
ATOM 5561 N N . ASP A 1 657 ? -0.034 -29.625 -30.375 1 94.81 657 ASP A N 1
ATOM 5562 C CA . ASP A 1 657 ? 1.257 -29.016 -30.062 1 94.81 657 ASP A CA 1
ATOM 5563 C C . ASP A 1 657 ? 1.762 -28.172 -31.219 1 94.81 657 ASP A C 1
ATOM 5565 O O . ASP A 1 657 ? 2.773 -27.469 -31.094 1 94.81 657 ASP A O 1
ATOM 5569 N N . ARG A 1 658 ? 1.111 -28.219 -32.344 1 94.25 658 ARG A N 1
ATOM 5570 C CA . ARG A 1 658 ? 1.447 -27.438 -33.531 1 94.25 658 ARG A CA 1
ATOM 5571 C C . ARG A 1 658 ? 0.202 -27.141 -34.344 1 94.25 658 ARG A C 1
ATOM 5573 O O . ARG A 1 658 ? -0.884 -27.641 -34.062 1 94.25 658 ARG A O 1
ATOM 5580 N N . PRO A 1 659 ? 0.378 -26.25 -35.375 1 93.81 659 PRO A N 1
ATOM 5581 C CA . PRO A 1 659 ? -0.791 -25.906 -36.188 1 93.81 659 PRO A CA 1
ATOM 5582 C C . PRO A 1 659 ? -1.46 -27.125 -36.812 1 93.81 659 PRO A C 1
ATOM 5584 O O . PRO A 1 659 ? -0.783 -28.094 -37.156 1 93.81 659 PRO A O 1
ATOM 5587 N N . VAL A 1 660 ? -2.781 -26.984 -37.031 1 95.5 660 VAL A N 1
ATOM 5588 C CA . VAL A 1 660 ? -3.559 -28.141 -37.438 1 95.5 660 VAL A CA 1
ATOM 5589 C C . VAL A 1 660 ? -4.277 -27.844 -38.75 1 95.5 660 VAL A C 1
ATOM 5591 O O . VAL A 1 660 ? -4.406 -26.672 -39.156 1 95.5 660 VAL A O 1
ATOM 5594 N N . VAL A 1 661 ? -4.621 -28.891 -39.438 1 92.25 661 VAL A N 1
ATOM 5595 C CA . VAL A 1 661 ? -5.527 -28.844 -40.594 1 92.25 661 VAL A CA 1
ATOM 5596 C C . VAL A 1 661 ? -6.863 -29.484 -40.219 1 92.25 661 VAL A C 1
ATOM 5598 O O . VAL A 1 661 ? -6.918 -30.672 -39.906 1 92.25 661 VAL A O 1
ATOM 5601 N N . ASP A 1 662 ? -7.863 -28.734 -40.281 1 91.19 662 ASP A N 1
ATOM 5602 C CA . ASP A 1 662 ? -9.188 -29.125 -39.812 1 91.19 662 ASP A CA 1
ATOM 5603 C C . ASP A 1 662 ? -9.633 -30.438 -40.438 1 91.19 662 ASP A C 1
ATOM 5605 O O . ASP A 1 662 ? -10.211 -31.297 -39.781 1 91.19 662 ASP A O 1
ATOM 5609 N N . ALA A 1 663 ? -9.375 -30.609 -41.656 1 90.75 663 ALA A N 1
ATOM 5610 C CA . ALA A 1 663 ? -9.828 -31.766 -42.406 1 90.75 663 ALA A CA 1
ATOM 5611 C C . ALA A 1 663 ? -9.219 -33.062 -41.875 1 90.75 663 ALA A C 1
ATOM 5613 O O . ALA A 1 663 ? -9.812 -34.125 -42 1 90.75 663 ALA A O 1
ATOM 5614 N N . TYR A 1 664 ? -8.109 -32.906 -41.25 1 93.56 664 TYR A N 1
ATOM 5615 C CA . TYR A 1 664 ? -7.406 -34.094 -40.781 1 93.56 664 TYR A CA 1
ATOM 5616 C C . TYR A 1 664 ? -7.914 -34.5 -39.406 1 93.56 664 TYR A C 1
ATOM 5618 O O . TYR A 1 664 ? -7.555 -35.594 -38.906 1 93.56 664 TYR A O 1
ATOM 5626 N N . PHE A 1 665 ? -8.742 -33.75 -38.812 1 93.81 665 PHE A N 1
ATOM 5627 C CA . PHE A 1 665 ? -9.25 -34.062 -37.469 1 93.81 665 PHE A CA 1
ATOM 5628 C C . PHE A 1 665 ? -10.656 -34.656 -37.531 1 93.81 665 PHE A C 1
ATOM 5630 O O . PHE A 1 665 ? -11.375 -34.656 -36.531 1 93.81 665 PHE A O 1
ATOM 5637 N N . LYS A 1 666 ? -11.008 -35.094 -38.75 1 90.44 666 LYS A N 1
ATOM 5638 C CA . LYS A 1 666 ? -12.25 -35.812 -38.938 1 90.44 666 LYS A CA 1
ATOM 5639 C C . LYS A 1 666 ? -11.977 -37.312 -39.156 1 90.44 666 LYS A C 1
ATOM 5641 O O . LYS A 1 666 ? -12.258 -37.844 -40.219 1 90.44 666 LYS A O 1
ATOM 5646 N N . GLN A 1 667 ? -11.383 -37.875 -38.156 1 93.94 667 GLN A N 1
ATOM 5647 C CA . GLN A 1 667 ? -10.984 -39.281 -38.219 1 93.94 667 GLN A CA 1
ATOM 5648 C C . GLN A 1 667 ? -11.789 -40.125 -37.25 1 93.94 667 GLN A C 1
ATOM 5650 O O . GLN A 1 667 ? -12.398 -39.594 -36.312 1 93.94 667 GLN A O 1
ATOM 5655 N N . HIS A 1 668 ? -11.742 -41.438 -37.438 1 95.12 668 HIS A N 1
ATOM 5656 C CA . HIS A 1 668 ? -12.562 -42.344 -36.656 1 95.12 668 HIS A CA 1
ATOM 5657 C C . HIS A 1 668 ? -12.062 -42.469 -35.219 1 95.12 668 HIS A C 1
ATOM 5659 O O . HIS A 1 668 ? -12.836 -42.781 -34.312 1 95.12 668 HIS A O 1
ATOM 5665 N N . ASN A 1 669 ? -10.828 -42.25 -35.031 1 97.38 669 ASN A N 1
ATOM 5666 C CA . ASN A 1 669 ? -10.266 -42.375 -33.688 1 97.38 669 ASN A CA 1
ATOM 5667 C C . ASN A 1 669 ? -10.367 -41.062 -32.906 1 97.38 669 ASN A C 1
ATOM 5669 O O . ASN A 1 669 ? -9.68 -40.875 -31.891 1 97.38 669 ASN A O 1
ATOM 5673 N N . MET A 1 670 ? -11.102 -40.125 -33.438 1 97.25 670 MET A N 1
ATOM 5674 C CA . MET A 1 670 ? -11.336 -38.844 -32.812 1 97.25 670 MET A CA 1
ATOM 5675 C C . MET A 1 670 ? -12.82 -38.594 -32.625 1 97.25 670 MET A C 1
ATOM 5677 O O . MET A 1 670 ? -13.648 -39.094 -33.375 1 97.25 670 MET A O 1
ATOM 5681 N N . PHE A 1 671 ? -13.164 -37.781 -31.562 1 97.31 671 PHE A N 1
ATOM 5682 C CA . PHE A 1 671 ? -14.562 -37.438 -31.312 1 97.31 671 PHE A CA 1
ATOM 5683 C C . PHE A 1 671 ? -14.68 -36.062 -30.625 1 97.31 671 PHE A C 1
ATOM 5685 O O . PHE A 1 671 ? -14.031 -35.844 -29.609 1 97.31 671 PHE A O 1
ATOM 5692 N N . PHE A 1 672 ? -15.43 -35.156 -31.203 1 95.62 672 PHE A N 1
ATOM 5693 C CA . PHE A 1 672 ? -15.766 -33.875 -30.594 1 95.62 672 PHE A CA 1
ATOM 5694 C C . PHE A 1 672 ? -17.141 -33.938 -29.938 1 95.62 672 PHE A C 1
ATOM 5696 O O . PHE A 1 672 ? -18.125 -34.344 -30.578 1 95.62 672 PHE A O 1
ATOM 5703 N N . LYS A 1 673 ? -17.188 -33.562 -28.688 1 97 673 LYS A N 1
ATOM 5704 C CA . LYS A 1 673 ? -18.453 -33.594 -27.953 1 97 673 LYS A CA 1
ATOM 5705 C C . LYS A 1 673 ? -18.766 -32.188 -27.391 1 97 673 LYS A C 1
ATOM 5707 O O . LYS A 1 673 ? -17.984 -31.641 -26.609 1 97 673 LYS A O 1
ATOM 5712 N N . ASP A 1 674 ? -19.875 -31.672 -27.766 1 96 674 ASP A N 1
ATOM 5713 C CA . ASP A 1 674 ? -20.344 -30.422 -27.172 1 96 674 ASP A CA 1
ATOM 5714 C C . ASP A 1 674 ? -20.766 -30.625 -25.719 1 96 674 ASP A C 1
ATOM 5716 O O . ASP A 1 674 ? -21.438 -31.609 -25.406 1 96 674 ASP A O 1
ATOM 5720 N N . VAL A 1 675 ? -20.281 -29.766 -24.922 1 97.44 675 VAL A N 1
ATOM 5721 C CA . VAL A 1 675 ? -20.641 -29.828 -23.5 1 97.44 675 VAL A CA 1
ATOM 5722 C C . VAL A 1 675 ? -21 -28.438 -23 1 97.44 675 VAL A C 1
ATOM 5724 O O . VAL A 1 675 ? -20.656 -27.438 -23.625 1 97.44 675 VAL A O 1
ATOM 5727 N N . PHE A 1 676 ? -21.75 -28.422 -21.875 1 96.81 676 PHE A N 1
ATOM 5728 C CA . PHE A 1 676 ? -22.125 -27.172 -21.203 1 96.81 676 PHE A CA 1
ATOM 5729 C C . PHE A 1 676 ? -21.688 -27.172 -19.75 1 96.81 676 PHE A C 1
ATOM 5731 O O . PHE A 1 676 ? -21.844 -28.172 -19.047 1 96.81 676 PHE A O 1
ATOM 5738 N N . VAL A 1 677 ? -21.062 -26.141 -19.344 1 97.56 677 VAL A N 1
ATOM 5739 C CA . VAL A 1 677 ? -20.641 -26 -17.953 1 97.56 677 VAL A CA 1
ATOM 5740 C C . VAL A 1 677 ? -21.609 -25.094 -17.203 1 97.56 677 VAL A C 1
ATOM 5742 O O . VAL A 1 677 ? -21.781 -23.922 -17.578 1 97.56 677 VAL A O 1
ATOM 5745 N N . TYR A 1 678 ? -22.156 -25.609 -16.188 1 96.38 678 TYR A N 1
ATOM 5746 C CA . TYR A 1 678 ? -23.141 -24.891 -15.398 1 96.38 678 TYR A CA 1
ATOM 5747 C C . TYR A 1 678 ? -22.531 -24.375 -14.102 1 96.38 678 TYR A C 1
ATOM 5749 O O . TYR A 1 678 ? -21.469 -24.828 -13.68 1 96.38 678 TYR A O 1
ATOM 5757 N N . HIS A 1 679 ? -23.094 -23.359 -13.562 1 94.44 679 HIS A N 1
ATOM 5758 C CA . HIS A 1 679 ? -22.703 -22.844 -12.258 1 94.44 679 HIS A CA 1
ATOM 5759 C C . HIS A 1 679 ? -23.875 -22.844 -11.289 1 94.44 679 HIS A C 1
ATOM 5761 O O . HIS A 1 679 ? -24.922 -22.25 -11.578 1 94.44 679 HIS A O 1
ATOM 5767 N N . ASP A 1 680 ? -23.641 -23.422 -10.227 1 91.56 680 ASP A N 1
ATOM 5768 C CA . ASP A 1 680 ? -24.672 -23.5 -9.188 1 91.56 680 ASP A CA 1
ATOM 5769 C C . ASP A 1 680 ? -24.344 -22.562 -8.023 1 91.56 680 ASP A C 1
ATOM 5771 O O . ASP A 1 680 ? -23.188 -22.422 -7.637 1 91.56 680 ASP A O 1
ATOM 5775 N N . GLY A 1 681 ? -25.344 -21.922 -7.543 1 83.25 681 GLY A N 1
ATOM 5776 C CA . GLY A 1 681 ? -25.172 -21.062 -6.375 1 83.25 681 GLY A CA 1
ATOM 5777 C C . GLY A 1 681 ? -24.891 -19.625 -6.723 1 83.25 681 GLY A C 1
ATOM 5778 O O . GLY A 1 681 ? -25.438 -19.094 -7.699 1 83.25 681 GLY A O 1
ATOM 5779 N N . GLU A 1 682 ? -24.094 -18.922 -5.82 1 76.31 682 GLU A N 1
ATOM 5780 C CA . GLU A 1 682 ? -23.812 -17.516 -5.988 1 76.31 682 GLU A CA 1
ATOM 5781 C C . GLU A 1 682 ? -22.922 -17.266 -7.203 1 76.31 682 GLU A C 1
ATOM 5783 O O . GLU A 1 682 ? -21.938 -18 -7.414 1 76.31 682 GLU A O 1
ATOM 5788 N N . TYR A 1 683 ? -23.344 -16.359 -7.922 1 68.44 683 TYR A N 1
ATOM 5789 C CA . TYR A 1 683 ? -22.625 -16.078 -9.156 1 68.44 683 TYR A CA 1
ATOM 5790 C C . TYR A 1 683 ? -21.297 -15.383 -8.875 1 68.44 683 TYR A C 1
ATOM 5792 O O . TYR A 1 683 ? -20.312 -15.594 -9.594 1 68.44 683 TYR A O 1
ATOM 5800 N N . PHE A 1 684 ? -21.375 -14.508 -7.762 1 68.38 684 PHE A N 1
ATOM 5801 C CA . PHE A 1 684 ? -20.156 -13.766 -7.43 1 68.38 684 PHE A CA 1
ATOM 5802 C C . PHE A 1 684 ? -19.641 -14.18 -6.059 1 68.38 684 PHE A C 1
ATOM 5804 O O . PHE A 1 684 ? -20.406 -14.328 -5.109 1 68.38 684 PHE A O 1
ATOM 5811 N N . PRO A 1 685 ? -18.328 -14.297 -5.965 1 63.81 685 PRO A N 1
ATOM 5812 C CA . PRO A 1 685 ? -17.734 -14.742 -4.703 1 63.81 685 PRO A CA 1
ATOM 5813 C C . PRO A 1 685 ? -18 -13.773 -3.551 1 63.81 685 PRO A C 1
ATOM 5815 O O . PRO A 1 685 ? -18.062 -14.188 -2.393 1 63.81 685 PRO A O 1
ATOM 5818 N N . TYR A 1 686 ? -18.031 -12.492 -3.871 1 57.62 686 TYR A N 1
ATOM 5819 C CA . TYR A 1 686 ? -18.156 -11.516 -2.803 1 57.62 686 TYR A CA 1
ATOM 5820 C C . TYR A 1 686 ? -19.469 -11.695 -2.051 1 57.62 686 TYR A C 1
ATOM 5822 O O . TYR A 1 686 ? -19.625 -11.188 -0.938 1 57.62 686 TYR A O 1
ATOM 5830 N N . LYS A 1 687 ? -20.422 -12.367 -2.637 1 59.41 687 LYS A N 1
ATOM 5831 C CA . LYS A 1 687 ? -21.688 -12.633 -1.969 1 59.41 687 LYS A CA 1
ATOM 5832 C C . LYS A 1 687 ? -21.5 -13.57 -0.786 1 59.41 687 LYS A C 1
ATOM 5834 O O . LYS A 1 687 ? -22.406 -13.719 0.049 1 59.41 687 LYS A O 1
ATOM 5839 N N . PHE A 1 688 ? -20.281 -14.125 -0.756 1 53.94 688 PHE A N 1
ATOM 5840 C CA . PHE A 1 688 ? -19.922 -14.977 0.372 1 53.94 688 PHE A CA 1
ATOM 5841 C C . PHE A 1 688 ? -19.375 -14.148 1.525 1 53.94 688 PHE A C 1
ATOM 5843 O O . PHE A 1 688 ? -19.125 -14.672 2.613 1 53.94 688 PHE A O 1
ATOM 5850 N N . ASN A 1 689 ? -19.078 -12.867 1.32 1 52.84 689 ASN A N 1
ATOM 5851 C CA . ASN A 1 689 ? -18.469 -12.031 2.348 1 52.84 689 ASN A CA 1
ATOM 5852 C C . ASN A 1 689 ? -19.406 -11.789 3.52 1 52.84 689 ASN A C 1
ATOM 5854 O O . ASN A 1 689 ? -20.625 -11.703 3.334 1 52.84 689 ASN A O 1
ATOM 5858 N N . VAL A 1 690 ? -18.906 -12.133 4.73 1 47.44 690 VAL A N 1
ATOM 5859 C CA . VAL A 1 690 ? -19.594 -11.805 5.977 1 47.44 690 VAL A CA 1
ATOM 5860 C C . VAL A 1 690 ? -19.312 -10.344 6.344 1 47.44 690 VAL A C 1
ATOM 5862 O O . VAL A 1 690 ? -18.172 -9.891 6.281 1 47.44 690 VAL A O 1
ATOM 5865 N N . PRO A 1 691 ? -20.391 -9.477 6.789 1 43.06 691 PRO A N 1
ATOM 5866 C CA . PRO A 1 691 ? -21.844 -9.68 6.883 1 43.06 691 PRO A CA 1
ATOM 5867 C C . PRO A 1 691 ? -22.531 -9.656 5.52 1 43.06 691 PRO A C 1
ATOM 5869 O O . PRO A 1 691 ? -22.312 -8.734 4.73 1 43.06 691 PRO A O 1
ATOM 5872 N N . SER A 1 692 ? -22.531 -10.781 4.898 1 42.38 692 SER A N 1
ATOM 5873 C CA . SER A 1 692 ? -23.328 -10.773 3.674 1 42.38 692 SER A CA 1
ATOM 5874 C C . SER A 1 692 ? -24.641 -10.023 3.873 1 42.38 692 SER A C 1
ATOM 5876 O O . SER A 1 692 ? -25.406 -10.336 4.785 1 42.38 692 SER A O 1
ATOM 5878 N N . HIS A 1 693 ? -24.641 -8.875 3.621 1 38.41 693 HIS A N 1
ATOM 5879 C CA . HIS A 1 693 ? -25.984 -8.305 3.572 1 38.41 693 HIS A CA 1
ATOM 5880 C C . HIS A 1 693 ? -26.922 -9.164 2.727 1 38.41 693 HIS A C 1
ATOM 5882 O O . HIS A 1 693 ? -28.094 -8.828 2.547 1 38.41 693 HIS A O 1
ATOM 5888 N N . VAL A 1 694 ? -26.312 -10.156 2.033 1 34.16 694 VAL A N 1
ATOM 5889 C CA . VAL A 1 694 ? -27.219 -10.914 1.168 1 34.16 694 VAL A CA 1
ATOM 5890 C C . VAL A 1 694 ? -27.266 -12.375 1.629 1 34.16 694 VAL A C 1
ATOM 5892 O O . VAL A 1 694 ? -26.25 -12.938 2.033 1 34.16 694 VAL A O 1
ATOM 5895 N N . MET A 1 695 ? -28.422 -12.914 1.893 1 32.72 695 MET A N 1
ATOM 5896 C CA . MET A 1 695 ? -28.781 -14.312 2.109 1 32.72 695 MET A CA 1
ATOM 5897 C C . MET A 1 695 ? -28.141 -15.211 1.057 1 32.72 695 MET A C 1
ATOM 5899 O O . MET A 1 695 ? -28.141 -14.883 -0.131 1 32.72 695 MET A O 1
ATOM 5903 N N . HIS A 1 696 ? -27.156 -16.125 1.497 1 38.31 696 HIS A N 1
ATOM 5904 C CA . HIS A 1 696 ? -26.594 -17.125 0.593 1 38.31 696 HIS A CA 1
ATOM 5905 C C . HIS A 1 696 ? -27.672 -18.094 0.129 1 38.31 696 HIS A C 1
ATOM 5907 O O . HIS A 1 696 ? -28.453 -18.609 0.941 1 38.31 696 HIS A O 1
ATOM 5913 N N . SER A 1 697 ? -28.062 -18.016 -0.942 1 33.75 697 SER A N 1
ATOM 5914 C CA . SER A 1 697 ? -29.047 -18.953 -1.467 1 33.75 697 SER A CA 1
ATOM 5915 C C . SER A 1 697 ? -28.438 -20.344 -1.607 1 33.75 697 SER A C 1
ATOM 5917 O O . SER A 1 697 ? -29.172 -21.312 -1.854 1 33.75 697 SER A O 1
ATOM 5919 N N . ASN A 1 698 ? -27.172 -20.5 -1.979 1 33.47 698 ASN A N 1
ATOM 5920 C CA . ASN A 1 698 ? -26.766 -21.844 -2.4 1 33.47 698 ASN A CA 1
ATOM 5921 C C . ASN A 1 698 ? -26.5 -22.75 -1.204 1 33.47 698 ASN A C 1
ATOM 5923 O O . ASN A 1 698 ? -25.938 -22.312 -0.199 1 33.47 698 ASN A O 1
ATOM 5927 N N . VAL A 1 699 ? -27.172 -23.859 -1.099 1 36 699 VAL A N 1
ATOM 5928 C CA . VAL A 1 699 ? -26.922 -25.031 -0.269 1 36 699 VAL A CA 1
ATOM 5929 C C . VAL A 1 699 ? -25.484 -25.484 -0.441 1 36 699 VAL A C 1
ATOM 5931 O O . VAL A 1 699 ? -25.078 -25.891 -1.534 1 36 699 VAL A O 1
ATOM 5934 N N . VAL A 1 700 ? -24.625 -24.906 0.161 1 35.91 700 VAL A N 1
ATOM 5935 C CA . VAL A 1 700 ? -23.297 -25.516 0.123 1 35.91 700 VAL A CA 1
ATOM 5936 C C . VAL A 1 700 ? -23.438 -27.031 0.283 1 35.91 700 VAL A C 1
ATOM 5938 O O . VAL A 1 700 ? -24.094 -27.516 1.208 1 35.91 700 VAL A O 1
ATOM 5941 N N . PRO A 1 701 ? -23.156 -27.891 -0.78 1 27.66 701 PRO A N 1
ATOM 5942 C CA . PRO A 1 701 ? -23.328 -29.328 -0.554 1 27.66 701 PRO A CA 1
ATOM 5943 C C . PRO A 1 701 ? -22.703 -29.797 0.761 1 27.66 701 PRO A C 1
ATOM 5945 O O . PRO A 1 701 ? -21.641 -29.312 1.152 1 27.66 701 PRO A O 1
ATOM 5948 N N . LYS A 1 702 ? -23.578 -30.266 1.688 1 27.39 702 LYS A N 1
ATOM 5949 C CA . LYS A 1 702 ? -23.109 -31.078 2.799 1 27.39 702 LYS A CA 1
ATOM 5950 C C . LYS A 1 702 ? -22.172 -32.188 2.312 1 27.39 702 LYS A C 1
ATOM 5952 O O . LYS A 1 702 ? -22.594 -33.062 1.562 1 27.39 702 LYS A O 1
ATOM 5957 N N . HIS A 1 703 ? -20.891 -31.828 1.89 1 20.45 703 HIS A N 1
ATOM 5958 C CA . HIS A 1 703 ? -20.203 -33.094 1.759 1 20.45 703 HIS A CA 1
ATOM 5959 C C . HIS A 1 703 ? -20.094 -33.812 3.104 1 20.45 703 HIS A C 1
ATOM 5961 O O . HIS A 1 703 ? -19.891 -33.156 4.137 1 20.45 703 HIS A O 1
ATOM 5967 N N . MET B 1 1 ? 34.625 -8.289 9.43 1 27.19 1 MET B N 1
ATOM 5968 C CA . MET B 1 1 ? 34.875 -6.914 9.828 1 27.19 1 MET B CA 1
ATOM 5969 C C . MET B 1 1 ? 33.625 -6.07 9.758 1 27.19 1 MET B C 1
ATOM 5971 O O . MET B 1 1 ? 33.438 -5.145 10.547 1 27.19 1 MET B O 1
ATOM 5975 N N . LYS B 1 2 ? 32.812 -6.383 8.688 1 34.28 2 LYS B N 1
ATOM 5976 C CA . LYS B 1 2 ? 31.562 -5.621 8.57 1 34.28 2 LYS B CA 1
ATOM 5977 C C . LYS B 1 2 ? 30.594 -5.973 9.695 1 34.28 2 LYS B C 1
ATOM 5979 O O . LYS B 1 2 ? 29.828 -5.125 10.156 1 34.28 2 LYS B O 1
ATOM 5984 N N . THR B 1 3 ? 30.734 -7.262 10.109 1 36.84 3 THR B N 1
ATOM 5985 C CA . THR B 1 3 ? 29.906 -7.695 11.227 1 36.84 3 THR B CA 1
ATOM 5986 C C . THR B 1 3 ? 30.281 -6.953 12.5 1 36.84 3 THR B C 1
ATOM 5988 O O . THR B 1 3 ? 29.422 -6.59 13.297 1 36.84 3 THR B O 1
ATOM 5991 N N . VAL B 1 4 ? 31.641 -6.793 12.656 1 39.59 4 VAL B N 1
ATOM 5992 C CA . VAL B 1 4 ? 32.156 -6.199 13.883 1 39.59 4 VAL B CA 1
ATOM 5993 C C . VAL B 1 4 ? 31.797 -4.719 13.93 1 39.59 4 VAL B C 1
ATOM 5995 O O . VAL B 1 4 ? 31.438 -4.195 14.984 1 39.59 4 VAL B O 1
ATOM 5998 N N . ILE B 1 5 ? 31.859 -4.09 12.812 1 38.56 5 ILE B N 1
ATOM 5999 C CA . ILE B 1 5 ? 31.594 -2.658 12.773 1 38.56 5 ILE B CA 1
ATOM 6000 C C . ILE B 1 5 ? 30.094 -2.418 12.961 1 38.56 5 ILE B C 1
ATOM 6002 O O . ILE B 1 5 ? 29.688 -1.491 13.664 1 38.56 5 ILE B O 1
ATOM 6006 N N . ILE B 1 6 ? 29.328 -3.32 12.508 1 40.25 6 ILE B N 1
ATOM 6007 C CA . ILE B 1 6 ? 27.891 -3.225 12.711 1 40.25 6 ILE B CA 1
ATOM 6008 C C . ILE B 1 6 ? 27.562 -3.455 14.188 1 40.25 6 ILE B C 1
ATOM 6010 O O . ILE B 1 6 ? 26.75 -2.734 14.766 1 40.25 6 ILE B O 1
ATOM 6014 N N . LEU B 1 7 ? 28.328 -4.348 14.828 1 40.91 7 LEU B N 1
ATOM 6015 C CA . LEU B 1 7 ? 28.125 -4.598 16.25 1 40.91 7 LEU B CA 1
ATOM 6016 C C . LEU B 1 7 ? 28.562 -3.395 17.078 1 40.91 7 LEU B C 1
ATOM 6018 O O . LEU B 1 7 ? 27.906 -3.043 18.062 1 40.91 7 LEU B O 1
ATOM 6022 N N . ALA B 1 8 ? 29.703 -2.924 16.812 1 41.62 8 ALA B N 1
ATOM 6023 C CA . ALA B 1 8 ? 30.234 -1.8 17.578 1 41.62 8 ALA B CA 1
ATOM 6024 C C . ALA B 1 8 ? 29.328 -0.573 17.438 1 41.62 8 ALA B C 1
ATOM 6026 O O . ALA B 1 8 ? 29.125 0.171 18.406 1 41.62 8 ALA B O 1
ATOM 6027 N N . GLY B 1 9 ? 28.781 -0.281 16.328 1 40.59 9 GLY B N 1
ATOM 6028 C CA . GLY B 1 9 ? 27.844 0.809 16.156 1 40.59 9 GLY B CA 1
ATOM 6029 C C . GLY B 1 9 ? 26.531 0.583 16.875 1 40.59 9 GLY B C 1
ATOM 6030 O O . GLY B 1 9 ? 25.922 1.528 17.375 1 40.59 9 GLY B O 1
ATOM 6031 N N . LEU B 1 10 ? 26.156 -0.617 17 1 41.44 10 LEU B N 1
ATOM 6032 C CA . LEU B 1 10 ? 24.953 -1.019 17.719 1 41.44 10 LEU B CA 1
ATOM 6033 C C . LEU B 1 10 ? 25.141 -0.873 19.219 1 41.44 10 LEU B C 1
ATOM 6035 O O . LEU B 1 10 ? 24.219 -0.474 19.938 1 41.44 10 LEU B O 1
ATOM 6039 N N . VAL B 1 11 ? 26.266 -1.409 19.781 1 41.38 11 VAL B N 1
ATOM 6040 C CA . VAL B 1 11 ? 26.547 -1.229 21.203 1 41.38 11 VAL B CA 1
ATOM 6041 C C . VAL B 1 11 ? 26.562 0.26 21.547 1 41.38 11 VAL B C 1
ATOM 6043 O O . VAL B 1 11 ? 26.094 0.666 22.609 1 41.38 11 VAL B O 1
ATOM 6046 N N . ALA B 1 12 ? 27.141 1.009 20.719 1 40.31 12 ALA B N 1
ATOM 6047 C CA . ALA B 1 12 ? 27.188 2.438 21.031 1 40.31 12 ALA B CA 1
ATOM 6048 C C . ALA B 1 12 ? 25.781 3.035 21.031 1 40.31 12 ALA B C 1
ATOM 6050 O O . ALA B 1 12 ? 25.5 3.969 21.781 1 40.31 12 ALA B O 1
ATOM 6051 N N . LEU B 1 13 ? 24.938 2.535 20.219 1 42.12 13 LEU B N 1
ATOM 6052 C CA . LEU B 1 13 ? 23.562 3.029 20.266 1 42.12 13 LEU B CA 1
ATOM 6053 C C . LEU B 1 13 ? 22.875 2.578 21.547 1 42.12 13 LEU B C 1
ATOM 6055 O O . LEU B 1 13 ? 22 3.279 22.078 1 42.12 13 LEU B O 1
ATOM 6059 N N . ALA B 1 14 ? 23.016 1.307 22 1 39.38 14 ALA B N 1
ATOM 6060 C CA . ALA B 1 14 ? 22.453 0.883 23.281 1 39.38 14 ALA B CA 1
ATOM 6061 C C . ALA B 1 14 ? 22.953 1.767 24.422 1 39.38 14 ALA B C 1
ATOM 6063 O O . ALA B 1 14 ? 22.266 1.922 25.438 1 39.38 14 ALA B O 1
ATOM 6064 N N . LEU B 1 15 ? 24.234 1.836 24.547 1 37.09 15 LEU B N 1
ATOM 6065 C CA . LEU B 1 15 ? 24.734 2.678 25.625 1 37.09 15 LEU B CA 1
ATOM 6066 C C . LEU B 1 15 ? 24.312 4.129 25.422 1 37.09 15 LEU B C 1
ATOM 6068 O O . LEU B 1 15 ? 24.875 5.035 26.047 1 37.09 15 LEU B O 1
ATOM 6072 N N . GLY B 1 16 ? 23.797 4.445 24.328 1 36.47 16 GLY B N 1
ATOM 6073 C CA . GLY B 1 16 ? 23.422 5.84 24.203 1 36.47 16 GLY B CA 1
ATOM 6074 C C . GLY B 1 16 ? 22.578 6.336 25.375 1 36.47 16 GLY B C 1
ATOM 6075 O O . GLY B 1 16 ? 21.828 5.566 25.969 1 36.47 16 GLY B O 1
ATOM 6076 N N . SER B 1 17 ? 23.109 7.324 26.031 1 37.5 17 SER B N 1
ATOM 6077 C CA . SER B 1 17 ? 22.594 8.242 27.047 1 37.5 17 SER B CA 1
ATOM 6078 C C . SER B 1 17 ? 21.141 8.578 26.797 1 37.5 17 SER B C 1
ATOM 6080 O O . SER B 1 17 ? 20.672 8.539 25.656 1 37.5 17 SER B O 1
ATOM 6082 N N . GLU B 1 18 ? 20.344 8.336 27.734 1 41.09 18 GLU B N 1
ATOM 6083 C CA . GLU B 1 18 ? 19.016 8.938 27.875 1 41.09 18 GLU B CA 1
ATOM 6084 C C . GLU B 1 18 ? 18.953 10.273 27.125 1 41.09 18 GLU B C 1
ATOM 6086 O O . GLU B 1 18 ? 19.766 11.164 27.359 1 41.09 18 GLU B O 1
ATOM 6091 N N . VAL B 1 19 ? 18.875 10.305 26.016 1 40.25 19 VAL B N 1
ATOM 6092 C CA . VAL B 1 19 ? 18.594 11.633 25.484 1 40.25 19 VAL B CA 1
ATOM 6093 C C . VAL B 1 19 ? 17.516 12.305 26.312 1 40.25 19 VAL B C 1
ATOM 6095 O O . VAL B 1 19 ? 16.344 11.93 26.234 1 40.25 19 VAL B O 1
ATOM 6098 N N . PRO B 1 20 ? 17.766 12.555 27.547 1 43.59 20 PRO B N 1
ATOM 6099 C CA . PRO B 1 20 ? 16.719 13.305 28.234 1 43.59 20 PRO B CA 1
ATOM 6100 C C . PRO B 1 20 ? 16.375 14.625 27.531 1 43.59 20 PRO B C 1
ATOM 6102 O O . PRO B 1 20 ? 17.234 15.508 27.422 1 43.59 20 PRO B O 1
ATOM 6105 N N . VAL B 1 21 ? 15.977 14.812 26.516 1 45.44 21 VAL B N 1
ATOM 6106 C CA . VAL B 1 21 ? 15.695 16.188 26.141 1 45.44 21 VAL B CA 1
ATOM 6107 C C . VAL B 1 21 ? 14.641 16.781 27.062 1 45.44 21 VAL B C 1
ATOM 6109 O O . VAL B 1 21 ? 13.484 16.359 27.062 1 45.44 21 VAL B O 1
ATOM 6112 N N . LYS B 1 22 ? 15 17.188 28.188 1 51.41 22 LYS B N 1
ATOM 6113 C CA . LYS B 1 22 ? 14.102 17.984 29 1 51.41 22 LYS B CA 1
ATOM 6114 C C . LYS B 1 22 ? 13.547 19.172 28.219 1 51.41 22 LYS B C 1
ATOM 6116 O O . LYS B 1 22 ? 14.297 20.047 27.797 1 51.41 22 LYS B O 1
ATOM 6121 N N . HIS B 1 23 ? 12.438 19 27.5 1 61 23 HIS B N 1
ATOM 6122 C CA . HIS B 1 23 ? 11.797 20.094 26.781 1 61 23 HIS B CA 1
ATOM 6123 C C . HIS B 1 23 ? 11.18 21.109 27.734 1 61 23 HIS B C 1
ATOM 6125 O O . HIS B 1 23 ? 10.375 20.75 28.594 1 61 23 HIS B O 1
ATOM 6131 N N . SER B 1 24 ? 11.867 22.188 27.984 1 73.25 24 SER B N 1
ATOM 6132 C CA . SER B 1 24 ? 11.289 23.25 28.797 1 73.25 24 SER B CA 1
ATOM 6133 C C . SER B 1 24 ? 10.141 23.938 28.047 1 73.25 24 SER B C 1
ATOM 6135 O O . SER B 1 24 ? 10.289 24.328 26.891 1 73.25 24 SER B O 1
ATOM 6137 N N . PHE B 1 25 ? 8.922 23.703 28.609 1 84.38 25 PHE B N 1
ATOM 6138 C CA . PHE B 1 25 ? 7.758 24.391 28.062 1 84.38 25 PHE B CA 1
ATOM 6139 C C . PHE B 1 25 ? 6.992 25.125 29.156 1 84.38 25 PHE B C 1
ATOM 6141 O O . PHE B 1 25 ? 7.125 24.797 30.344 1 84.38 25 PHE B O 1
ATOM 6148 N N . LYS B 1 26 ? 6.402 26.156 28.719 1 88.56 26 LYS B N 1
ATOM 6149 C CA . LYS B 1 26 ? 5.609 26.953 29.656 1 88.56 26 LYS B CA 1
ATOM 6150 C C . LYS B 1 26 ? 4.352 26.203 30.078 1 88.56 26 LYS B C 1
ATOM 6152 O O . LYS B 1 26 ? 3.717 25.531 29.266 1 88.56 26 LYS B O 1
ATOM 6157 N N . VAL B 1 27 ? 3.957 26.344 31.406 1 93.44 27 VAL B N 1
ATOM 6158 C CA . VAL B 1 27 ? 2.777 25.672 31.938 1 93.44 27 VAL B CA 1
ATOM 6159 C C . VAL B 1 27 ? 1.813 26.703 32.531 1 93.44 27 VAL B C 1
ATOM 6161 O O . VAL B 1 27 ? 2.211 27.828 32.844 1 93.44 27 VAL B O 1
ATOM 6164 N N . LYS B 1 28 ? 0.667 26.406 32.531 1 93.56 28 LYS B N 1
ATOM 6165 C CA . LYS B 1 28 ? -0.357 27.219 33.188 1 93.56 28 LYS B CA 1
ATOM 6166 C C . LYS B 1 28 ? -1.099 26.438 34.25 1 93.56 28 LYS B C 1
ATOM 6168 O O . LYS B 1 28 ? -1.351 25.25 34.094 1 93.56 28 LYS B O 1
ATOM 6173 N N . ASP B 1 29 ? -1.508 27.141 35.312 1 95.56 29 ASP B N 1
ATOM 6174 C CA . ASP B 1 29 ? -2.213 26.516 36.438 1 95.56 29 ASP B CA 1
ATOM 6175 C C . ASP B 1 29 ? -3.705 26.391 36.125 1 95.56 29 ASP B C 1
ATOM 6177 O O . ASP B 1 29 ? -4.297 27.281 35.5 1 95.56 29 ASP B O 1
ATOM 6181 N N . VAL B 1 30 ? -4.281 25.359 36.562 1 96.5 30 VAL B N 1
ATOM 6182 C CA . VAL B 1 30 ? -5.707 25.109 36.406 1 96.5 30 VAL B CA 1
ATOM 6183 C C . VAL B 1 30 ? -6.32 24.609 37.688 1 96.5 30 VAL B C 1
ATOM 6185 O O . VAL B 1 30 ? -5.598 24.188 38.594 1 96.5 30 VAL B O 1
ATOM 6188 N N . ASP B 1 31 ? -7.613 24.641 37.875 1 95.44 31 ASP B N 1
ATOM 6189 C CA . ASP B 1 31 ? -8.266 24.234 39.094 1 95.44 31 ASP B CA 1
ATOM 6190 C C . ASP B 1 31 ? -8.633 22.75 39.062 1 95.44 31 ASP B C 1
ATOM 6192 O O . ASP B 1 31 ? -8.469 22.094 38.062 1 95.44 31 ASP B O 1
ATOM 6196 N N . ALA B 1 32 ? -9.109 22.297 40.188 1 95.81 32 ALA B N 1
ATOM 6197 C CA . ALA B 1 32 ? -9.383 20.875 40.375 1 95.81 32 ALA B CA 1
ATOM 6198 C C . ALA B 1 32 ? -10.516 20.422 39.469 1 95.81 32 ALA B C 1
ATOM 6200 O O . ALA B 1 32 ? -10.5 19.281 38.969 1 95.81 32 ALA B O 1
ATOM 6201 N N . ALA B 1 33 ? -11.523 21.172 39.312 1 95.62 33 ALA B N 1
ATOM 6202 C CA . ALA B 1 33 ? -12.641 20.828 38.438 1 95.62 33 ALA B CA 1
ATOM 6203 C C . ALA B 1 33 ? -12.188 20.688 37 1 95.62 33 ALA B C 1
ATOM 6205 O O . ALA B 1 33 ? -12.641 19.797 36.281 1 95.62 33 ALA B O 1
ATOM 6206 N N . PHE B 1 34 ? -11.32 21.625 36.625 1 96.5 34 PHE B N 1
ATOM 6207 C CA . PHE B 1 34 ? -10.711 21.562 35.281 1 96.5 34 PHE B CA 1
ATOM 6208 C C . PHE B 1 34 ? -9.953 20.25 35.094 1 96.5 34 PHE B C 1
ATOM 6210 O O . PHE B 1 34 ? -10.086 19.609 34.062 1 96.5 34 PHE B O 1
ATOM 6217 N N . VAL B 1 35 ? -9.188 19.844 36.094 1 97.62 35 VAL B N 1
ATOM 6218 C CA . VAL B 1 35 ? -8.344 18.656 36 1 97.62 35 VAL B CA 1
ATOM 6219 C C . VAL B 1 35 ? -9.211 17.422 35.844 1 97.62 35 VAL B C 1
ATOM 6221 O O . VAL B 1 35 ? -8.898 16.547 35.031 1 97.62 35 VAL B O 1
ATOM 6224 N N . GLU B 1 36 ? -10.234 17.312 36.594 1 96.81 36 GLU B N 1
ATOM 6225 C CA . GLU B 1 36 ? -11.133 16.172 36.5 1 96.81 36 GLU B CA 1
ATOM 6226 C C . GLU B 1 36 ? -11.742 16.062 35.125 1 96.81 36 GLU B C 1
ATOM 6228 O O . GLU B 1 36 ? -11.75 14.977 34.531 1 96.81 36 GLU B O 1
ATOM 6233 N N . ARG B 1 37 ? -12.25 17.141 34.594 1 97.19 37 ARG B N 1
ATOM 6234 C CA . ARG B 1 37 ? -12.867 17.156 33.281 1 97.19 37 ARG B CA 1
ATOM 6235 C C . ARG B 1 37 ? -11.836 16.891 32.188 1 97.19 37 ARG B C 1
ATOM 6237 O O . ARG B 1 37 ? -12.117 16.188 31.234 1 97.19 37 ARG B O 1
ATOM 6244 N N . GLN B 1 38 ? -10.641 17.5 32.312 1 97.38 38 GLN B N 1
ATOM 6245 C CA . GLN B 1 38 ? -9.555 17.297 31.359 1 97.38 38 GLN B CA 1
ATOM 6246 C C . GLN B 1 38 ? -9.156 15.836 31.266 1 97.38 38 GLN B C 1
ATOM 6248 O O . GLN B 1 38 ? -8.914 15.32 30.172 1 97.38 38 GLN B O 1
ATOM 6253 N N . LYS B 1 39 ? -9.078 15.203 32.375 1 96.12 39 LYS B N 1
ATOM 6254 C CA . LYS B 1 39 ? -8.734 13.781 32.375 1 96.12 39 LYS B CA 1
ATOM 6255 C C . LYS B 1 39 ? -9.797 12.953 31.641 1 96.12 39 LYS B C 1
ATOM 6257 O O . LYS B 1 39 ? -9.461 12.047 30.875 1 96.12 39 LYS B O 1
ATOM 6262 N N . LYS B 1 40 ? -11.047 13.258 31.906 1 96.25 40 LYS B N 1
ATOM 6263 C CA . LYS B 1 40 ? -12.141 12.57 31.234 1 96.25 40 LYS B CA 1
ATOM 6264 C C . LYS B 1 40 ? -12.031 12.734 29.719 1 96.25 40 LYS B C 1
ATOM 6266 O O . LYS B 1 40 ? -12.25 11.773 28.969 1 96.25 40 LYS B O 1
ATOM 6271 N N . VAL B 1 41 ? -11.703 13.93 29.312 1 97.06 41 VAL B N 1
ATOM 6272 C CA . VAL B 1 41 ? -11.578 14.219 27.891 1 97.06 41 VAL B CA 1
ATOM 6273 C C . VAL B 1 41 ? -10.422 13.422 27.281 1 97.06 41 VAL B C 1
ATOM 6275 O O . VAL B 1 41 ? -10.562 12.812 26.219 1 97.06 41 VAL B O 1
ATOM 6278 N N . LEU B 1 42 ? -9.32 13.375 27.938 1 95.81 42 LEU B N 1
ATOM 6279 C CA . LEU B 1 42 ? -8.133 12.688 27.438 1 95.81 42 LEU B CA 1
ATOM 6280 C C . LEU B 1 42 ? -8.367 11.18 27.359 1 95.81 42 LEU B C 1
ATOM 6282 O O . LEU B 1 42 ? -7.891 10.523 26.438 1 95.81 42 LEU B O 1
ATOM 6286 N N . ASP B 1 43 ? -9.125 10.68 28.266 1 93.38 43 ASP B N 1
ATOM 6287 C CA . ASP B 1 43 ? -9.375 9.242 28.328 1 93.38 43 ASP B CA 1
ATOM 6288 C C . ASP B 1 43 ? -10.078 8.742 27.078 1 93.38 43 ASP B C 1
ATOM 6290 O O . ASP B 1 43 ? -9.875 7.605 26.656 1 93.38 43 ASP B O 1
ATOM 6294 N N . LEU B 1 44 ? -10.828 9.539 26.484 1 96.12 44 LEU B N 1
ATOM 6295 C CA . LEU B 1 44 ? -11.609 9.133 25.328 1 96.12 44 LEU B CA 1
ATOM 6296 C C . LEU B 1 44 ? -10.734 9.094 24.062 1 96.12 44 LEU B C 1
ATOM 6298 O O . LEU B 1 44 ? -11.148 8.547 23.047 1 96.12 44 LEU B O 1
ATOM 6302 N N . PHE B 1 45 ? -9.492 9.609 24.156 1 95.19 45 PHE B N 1
ATOM 6303 C CA . PHE B 1 45 ? -8.555 9.555 23.031 1 95.19 45 PHE B CA 1
ATOM 6304 C C . PHE B 1 45 ? -7.695 8.297 23.094 1 95.19 45 PHE B C 1
ATOM 6306 O O . PHE B 1 45 ? -6.977 7.984 22.156 1 95.19 45 PHE B O 1
ATOM 6313 N N . GLN B 1 46 ? -7.832 7.586 24.156 1 90.44 46 GLN B N 1
ATOM 6314 C CA . GLN B 1 46 ? -6.977 6.422 24.359 1 90.44 46 GLN B CA 1
ATOM 6315 C C . GLN B 1 46 ? -7.574 5.176 23.703 1 90.44 46 GLN B C 1
ATOM 6317 O O . GLN B 1 46 ? -8.758 4.883 23.891 1 90.44 46 GLN B O 1
ATOM 6322 N N . ASP B 1 47 ? -6.77 4.418 22.953 1 89.44 47 ASP B N 1
ATOM 6323 C CA . ASP B 1 47 ? -7.137 3.139 22.344 1 89.44 47 ASP B CA 1
ATOM 6324 C C . ASP B 1 47 ? -8.469 3.238 21.609 1 89.44 47 ASP B C 1
ATOM 6326 O O . ASP B 1 47 ? -9.383 2.443 21.859 1 89.44 47 ASP B O 1
ATOM 6330 N N . VAL B 1 48 ? -8.547 4.129 20.812 1 89.69 48 VAL B N 1
ATOM 6331 C CA . VAL B 1 48 ? -9.812 4.512 20.203 1 89.69 48 VAL B CA 1
ATOM 6332 C C . VAL B 1 48 ? -10.32 3.375 19.312 1 89.69 48 VAL B C 1
ATOM 6334 O O . VAL B 1 48 ? -11.531 3.193 19.172 1 89.69 48 VAL B O 1
ATOM 6337 N N . ASP B 1 49 ? -9.492 2.535 18.766 1 88.62 49 ASP B N 1
ATOM 6338 C CA . ASP B 1 49 ? -9.906 1.488 17.844 1 88.62 49 ASP B CA 1
ATOM 6339 C C . ASP B 1 49 ? -10.359 0.238 18.594 1 88.62 49 ASP B C 1
ATOM 6341 O O . ASP B 1 49 ? -10.672 -0.783 17.969 1 88.62 49 ASP B O 1
ATOM 6345 N N . GLN B 1 50 ? -10.367 0.32 19.875 1 89.19 50 GLN B N 1
ATOM 6346 C CA . GLN B 1 50 ? -10.898 -0.769 20.703 1 89.19 50 GLN B CA 1
ATOM 6347 C C . GLN B 1 50 ? -11.672 -0.231 21.906 1 89.19 50 GLN B C 1
ATOM 6349 O O . GLN B 1 50 ? -11.336 0.829 22.438 1 89.19 50 GLN B O 1
ATOM 6354 N N . VAL B 1 51 ? -12.719 -0.879 22.312 1 87.62 51 VAL B N 1
ATOM 6355 C CA . VAL B 1 51 ? -13.484 -0.472 23.484 1 87.62 51 VAL B CA 1
ATOM 6356 C C . VAL B 1 51 ? -12.938 -1.167 24.719 1 87.62 51 VAL B C 1
ATOM 6358 O O . VAL B 1 51 ? -12.312 -2.227 24.625 1 87.62 51 VAL B O 1
ATOM 6361 N N . ASN B 1 52 ? -13.062 -0.536 25.75 1 87.62 52 ASN B N 1
ATOM 6362 C CA . ASN B 1 52 ? -12.734 -1.104 27.047 1 87.62 52 ASN B CA 1
ATOM 6363 C C . ASN B 1 52 ? -13.969 -1.213 27.938 1 87.62 52 ASN B C 1
ATOM 6365 O O . ASN B 1 52 ? -14.352 -0.246 28.594 1 87.62 52 ASN B O 1
ATOM 6369 N N . PRO B 1 53 ? -14.516 -2.381 28.047 1 86.12 53 PRO B N 1
ATOM 6370 C CA . PRO B 1 53 ? -15.758 -2.559 28.812 1 86.12 53 PRO B CA 1
ATOM 6371 C C . PRO B 1 53 ? -15.586 -2.281 30.297 1 86.12 53 PRO B C 1
ATOM 6373 O O . PRO B 1 53 ? -16.578 -2.102 31.016 1 86.12 53 PRO B O 1
ATOM 6376 N N . ASN B 1 54 ? -14.352 -2.26 30.75 1 85.25 54 ASN B N 1
ATOM 6377 C CA . ASN B 1 54 ? -14.109 -2.053 32.188 1 85.25 54 ASN B CA 1
ATOM 6378 C C . ASN B 1 54 ? -13.969 -0.569 32.5 1 85.25 54 ASN B C 1
ATOM 6380 O O . ASN B 1 54 ? -13.922 -0.195 33.688 1 85.25 54 ASN B O 1
ATOM 6384 N N . ASP B 1 55 ? -13.914 0.195 31.547 1 88.31 55 ASP B N 1
ATOM 6385 C CA . ASP B 1 55 ? -13.727 1.626 31.781 1 88.31 55 ASP B CA 1
ATOM 6386 C C . ASP B 1 55 ? -15.062 2.312 32.062 1 88.31 55 ASP B C 1
ATOM 6388 O O . ASP B 1 55 ? -16.125 1.828 31.656 1 88.31 55 ASP B O 1
ATOM 6392 N N . GLU B 1 56 ? -15 3.391 32.719 1 91.5 56 GLU B N 1
ATOM 6393 C CA . GLU B 1 56 ? -16.172 4.16 33.125 1 91.5 56 GLU B CA 1
ATOM 6394 C C . GLU B 1 56 ? -16.922 4.672 31.891 1 91.5 56 GLU B C 1
ATOM 6396 O O . GLU B 1 56 ? -18.156 4.691 31.875 1 91.5 56 GLU B O 1
ATOM 6401 N N . TYR B 1 57 ? -16.219 5.141 30.875 1 93.81 57 TYR B N 1
ATOM 6402 C CA . TYR B 1 57 ? -16.859 5.711 29.688 1 93.81 57 TYR B CA 1
ATOM 6403 C C . TYR B 1 57 ? -17.75 4.68 29.016 1 93.81 57 TYR B C 1
ATOM 6405 O O . TYR B 1 57 ? -18.781 5.031 28.422 1 93.81 57 TYR B O 1
ATOM 6413 N N . TYR B 1 58 ? -17.328 3.355 29.047 1 93.19 58 TYR B N 1
ATOM 6414 C CA . TYR B 1 58 ? -18.062 2.293 28.375 1 93.19 58 TYR B CA 1
ATOM 6415 C C . TYR B 1 58 ? -19.422 2.076 29.047 1 93.19 58 TYR B C 1
ATOM 6417 O O . TYR B 1 58 ? -20.438 1.953 28.359 1 93.19 58 TYR B O 1
ATOM 6425 N N . LYS B 1 59 ? -19.438 2.055 30.359 1 94.81 59 LYS B N 1
ATOM 6426 C CA . LYS B 1 59 ? -20.672 1.897 31.125 1 94.81 59 LYS B CA 1
ATOM 6427 C C . LYS B 1 59 ? -21.609 3.074 30.891 1 94.81 59 LYS B C 1
ATOM 6429 O O . LYS B 1 59 ? -22.812 2.881 30.641 1 94.81 59 LYS B O 1
ATOM 6434 N N . ILE B 1 60 ? -21.047 4.227 30.953 1 97 60 ILE B N 1
ATOM 6435 C CA . ILE B 1 60 ? -21.828 5.441 30.734 1 97 60 ILE B CA 1
ATOM 6436 C C . ILE B 1 60 ? -22.406 5.426 29.328 1 97 60 ILE B C 1
ATOM 6438 O O . ILE B 1 60 ? -23.594 5.738 29.125 1 97 60 ILE B O 1
ATOM 6442 N N . GLY B 1 61 ? -21.594 5.121 28.359 1 96.31 61 GLY B N 1
ATOM 6443 C CA . GLY B 1 61 ? -22.016 5.094 26.969 1 96.31 61 GLY B CA 1
ATOM 6444 C C . GLY B 1 61 ? -23.141 4.102 26.719 1 96.31 61 GLY B C 1
ATOM 6445 O O . GLY B 1 61 ? -24.047 4.371 25.922 1 96.31 61 GLY B O 1
ATOM 6446 N N . LYS B 1 62 ? -23.109 2.982 27.359 1 94.31 62 LYS B N 1
ATOM 6447 C CA . LYS B 1 62 ? -24.125 1.95 27.156 1 94.31 62 LYS B CA 1
ATOM 6448 C C . LYS B 1 62 ? -25.438 2.355 27.797 1 94.31 62 LYS B C 1
ATOM 6450 O O . LYS B 1 62 ? -26.516 1.991 27.312 1 94.31 62 LYS B O 1
ATOM 6455 N N . GLU B 1 63 ? -25.375 3.08 28.828 1 96.12 63 GLU B N 1
ATOM 6456 C CA . GLU B 1 63 ? -26.562 3.426 29.609 1 96.12 63 GLU B CA 1
ATOM 6457 C C . GLU B 1 63 ? -27.219 4.695 29.078 1 96.12 63 GLU B C 1
ATOM 6459 O O . GLU B 1 63 ? -28.422 4.883 29.219 1 96.12 63 GLU B O 1
ATOM 6464 N N . TYR B 1 64 ? -26.469 5.59 28.531 1 97.31 64 TYR B N 1
ATOM 6465 C CA . TYR B 1 64 ? -26.984 6.898 28.141 1 97.31 64 TYR B CA 1
ATOM 6466 C C . TYR B 1 64 ? -27.875 6.789 26.906 1 97.31 64 TYR B C 1
ATOM 6468 O O . TYR B 1 64 ? -27.5 6.164 25.922 1 97.31 64 TYR B O 1
ATOM 6476 N N . ASN B 1 65 ? -29.031 7.316 27.016 1 97.25 65 ASN B N 1
ATOM 6477 C CA . ASN B 1 65 ? -29.984 7.383 25.922 1 97.25 65 ASN B CA 1
ATOM 6478 C C . ASN B 1 65 ? -30.156 8.812 25.406 1 97.25 65 ASN B C 1
ATOM 6480 O O . ASN B 1 65 ? -30.812 9.625 26.047 1 97.25 65 ASN B O 1
ATOM 6484 N N . ILE B 1 66 ? -29.703 9.125 24.266 1 97.44 66 ILE B N 1
ATOM 6485 C CA . ILE B 1 66 ? -29.656 10.469 23.703 1 97.44 66 ILE B CA 1
ATOM 6486 C C . ILE B 1 66 ? -31.094 10.984 23.516 1 97.44 66 ILE B C 1
ATOM 6488 O O . ILE B 1 66 ? -31.391 12.133 23.875 1 97.44 66 ILE B O 1
ATOM 6492 N N . GLU B 1 67 ? -31.969 10.141 22.953 1 96.12 67 GLU B N 1
ATOM 6493 C CA . GLU B 1 67 ? -33.344 10.539 22.672 1 96.12 67 GLU B CA 1
ATOM 6494 C C . GLU B 1 67 ? -34.094 10.852 23.953 1 96.12 67 GLU B C 1
ATOM 6496 O O . GLU B 1 67 ? -34.844 11.828 24.016 1 96.12 67 GLU B O 1
ATOM 6501 N N . ALA B 1 68 ? -33.938 10.031 24.984 1 96.88 68 ALA B N 1
ATOM 6502 C CA . ALA B 1 68 ? -34.594 10.234 26.266 1 96.88 68 ALA B CA 1
ATOM 6503 C C . ALA B 1 68 ? -34.125 11.508 26.953 1 96.88 68 ALA B C 1
ATOM 6505 O O . ALA B 1 68 ? -34.812 12.078 27.781 1 96.88 68 ALA B O 1
ATOM 6506 N N . ASN B 1 69 ? -32.938 11.977 26.578 1 97.88 69 ASN B N 1
ATOM 6507 C CA . ASN B 1 69 ? -32.344 13.148 27.219 1 97.88 69 ASN B CA 1
ATOM 6508 C C . ASN B 1 69 ? -32.25 14.32 26.234 1 97.88 69 ASN B C 1
ATOM 6510 O O . ASN B 1 69 ? -31.328 15.133 26.328 1 97.88 69 ASN B O 1
ATOM 6514 N N . ILE B 1 70 ? -33.062 14.422 25.312 1 97 70 ILE B N 1
ATOM 6515 C CA . ILE B 1 70 ? -33 15.391 24.234 1 97 70 ILE B CA 1
ATOM 6516 C C . ILE B 1 70 ? -33.094 16.812 24.797 1 97 70 ILE B C 1
ATOM 6518 O O . ILE B 1 70 ? -32.594 17.766 24.203 1 97 70 ILE B O 1
ATOM 6522 N N . ASP B 1 71 ? -33.688 17 25.953 1 97.06 71 ASP B N 1
ATOM 6523 C CA . ASP B 1 71 ? -33.875 18.312 26.578 1 97.06 71 ASP B CA 1
ATOM 6524 C C . ASP B 1 71 ? -32.531 18.875 27.078 1 97.06 71 ASP B C 1
ATOM 6526 O O . ASP B 1 71 ? -32.438 20.062 27.359 1 97.06 71 ASP B O 1
ATOM 6530 N N . ASN B 1 72 ? -31.562 18.047 27.172 1 97.94 72 ASN B N 1
ATOM 6531 C CA . ASN B 1 72 ? -30.25 18.469 27.656 1 97.94 72 ASN B CA 1
ATOM 6532 C C . ASN B 1 72 ? -29.406 19.078 26.531 1 97.94 72 ASN B C 1
ATOM 6534 O O . ASN B 1 72 ? -28.25 19.438 26.734 1 97.94 72 ASN B O 1
ATOM 6538 N N . TYR B 1 73 ? -30 19.25 25.406 1 97.94 73 TYR B N 1
ATOM 6539 C CA . TYR B 1 73 ? -29.312 19.844 24.266 1 97.94 73 TYR B CA 1
ATOM 6540 C C . TYR B 1 73 ? -29.953 21.172 23.875 1 97.94 73 TYR B C 1
ATOM 6542 O O . TYR B 1 73 ? -31.172 21.312 23.906 1 97.94 73 TYR B O 1
ATOM 6550 N N . SER B 1 74 ? -29.188 22.125 23.531 1 96.5 74 SER B N 1
ATOM 6551 C CA . SER B 1 74 ? -29.656 23.469 23.234 1 96.5 74 SER B CA 1
ATOM 6552 C C . SER B 1 74 ? -30.359 23.516 21.875 1 96.5 74 SER B C 1
ATOM 6554 O O . SER B 1 74 ? -31.266 24.328 21.656 1 96.5 74 SER B O 1
ATOM 6556 N N . ASN B 1 75 ? -29.938 22.719 20.953 1 96.25 75 ASN B N 1
ATOM 6557 C CA . ASN B 1 75 ? -30.562 22.609 19.641 1 96.25 75 ASN B CA 1
ATOM 6558 C C . ASN B 1 75 ? -31.156 21.203 19.422 1 96.25 75 ASN B C 1
ATOM 6560 O O . ASN B 1 75 ? -30.531 20.359 18.797 1 96.25 75 ASN B O 1
ATOM 6564 N N . LYS B 1 76 ? -32.375 21.062 19.797 1 96.5 76 LYS B N 1
ATOM 6565 C CA . LYS B 1 76 ? -33.062 19.766 19.766 1 96.5 76 LYS B CA 1
ATOM 6566 C C . LYS B 1 76 ? -33.219 19.266 18.344 1 96.5 76 LYS B C 1
ATOM 6568 O O . LYS B 1 76 ? -33.125 18.062 18.078 1 96.5 76 LYS B O 1
ATOM 6573 N N . LYS B 1 77 ? -33.469 20.156 17.469 1 94.81 77 LYS B N 1
ATOM 6574 C CA . LYS B 1 77 ? -33.656 19.797 16.078 1 94.81 77 LYS B CA 1
ATOM 6575 C C . LYS B 1 77 ? -32.438 19.125 15.492 1 94.81 77 LYS B C 1
ATOM 6577 O O . LYS B 1 77 ? -32.531 18.125 14.758 1 94.81 77 LYS B O 1
ATOM 6582 N N . ALA B 1 78 ? -31.281 19.688 15.727 1 94.94 78 ALA B N 1
ATOM 6583 C CA . ALA B 1 78 ? -30.031 19.109 15.242 1 94.94 78 ALA B CA 1
ATOM 6584 C C . ALA B 1 78 ? -29.828 17.703 15.781 1 94.94 78 ALA B C 1
ATOM 6586 O O . ALA B 1 78 ? -29.328 16.828 15.078 1 94.94 78 ALA B O 1
ATOM 6587 N N . VAL B 1 79 ? -30.188 17.469 17 1 97 79 VAL B N 1
ATOM 6588 C CA . VAL B 1 79 ? -30.031 16.156 17.625 1 97 79 VAL B CA 1
ATOM 6589 C C . VAL B 1 79 ? -31.031 15.18 17.016 1 97 79 VAL B C 1
ATOM 6591 O O . VAL B 1 79 ? -30.703 14.016 16.797 1 97 79 VAL B O 1
ATOM 6594 N N . GLU B 1 80 ? -32.25 15.664 16.75 1 95.56 80 GLU B N 1
ATOM 6595 C CA . GLU B 1 80 ? -33.25 14.828 16.094 1 95.56 80 GLU B CA 1
ATOM 6596 C C . GLU B 1 80 ? -32.781 14.414 14.695 1 95.56 80 GLU B C 1
ATOM 6598 O O . GLU B 1 80 ? -33 13.273 14.273 1 95.56 80 GLU B O 1
ATOM 6603 N N . GLU B 1 81 ? -32.188 15.336 14.055 1 93.12 81 GLU B N 1
ATOM 6604 C CA . GLU B 1 81 ? -31.656 15.039 12.727 1 93.12 81 GLU B CA 1
ATOM 6605 C C . GLU B 1 81 ? -30.562 13.977 12.805 1 93.12 81 GLU B C 1
ATOM 6607 O O . GLU B 1 81 ? -30.5 13.086 11.953 1 93.12 81 GLU B O 1
ATOM 6612 N N . PHE B 1 82 ? -29.719 14.109 13.766 1 96.06 82 PHE B N 1
ATOM 6613 C CA . PHE B 1 82 ? -28.688 13.102 13.992 1 96.06 82 PHE B CA 1
ATOM 6614 C C . PHE B 1 82 ? -29.312 11.734 14.227 1 96.06 82 PHE B C 1
ATOM 6616 O O . PHE B 1 82 ? -28.875 10.734 13.648 1 96.06 82 PHE B O 1
ATOM 6623 N N . LEU B 1 83 ? -30.281 11.711 15.102 1 94.88 83 LEU B N 1
ATOM 6624 C CA . LEU B 1 83 ? -30.922 10.453 15.445 1 94.88 83 LEU B CA 1
ATOM 6625 C C . LEU B 1 83 ? -31.609 9.836 14.227 1 94.88 83 LEU B C 1
ATOM 6627 O O . LEU B 1 83 ? -31.609 8.617 14.062 1 94.88 83 LEU B O 1
ATOM 6631 N N . GLN B 1 84 ? -32.188 10.672 13.422 1 91 84 GLN B N 1
ATOM 6632 C CA . GLN B 1 84 ? -32.781 10.188 12.188 1 91 84 GLN B CA 1
ATOM 6633 C C . GLN B 1 84 ? -31.75 9.578 11.258 1 91 84 GLN B C 1
ATOM 6635 O O . GLN B 1 84 ? -31.969 8.5 10.695 1 91 84 GLN B O 1
ATOM 6640 N N . LEU B 1 85 ? -30.672 10.305 11.117 1 90.81 85 LEU B N 1
ATOM 6641 C CA . LEU B 1 85 ? -29.578 9.805 10.289 1 90.81 85 LEU B CA 1
ATOM 6642 C C . LEU B 1 85 ? -29.031 8.5 10.844 1 90.81 85 LEU B C 1
ATOM 6644 O O . LEU B 1 85 ? -28.75 7.566 10.094 1 90.81 85 LEU B O 1
ATOM 6648 N N . TYR B 1 86 ? -28.859 8.461 12.117 1 92.62 86 TYR B N 1
ATOM 6649 C CA . TYR B 1 86 ? -28.328 7.281 12.781 1 92.62 86 TYR B CA 1
ATOM 6650 C C . TYR B 1 86 ? -29.219 6.07 12.57 1 92.62 86 TYR B C 1
ATOM 6652 O O . TYR B 1 86 ? -28.734 4.957 12.352 1 92.62 86 TYR B O 1
ATOM 6660 N N . ARG B 1 87 ? -30.516 6.234 12.539 1 89.5 87 ARG B N 1
ATOM 6661 C CA . ARG B 1 87 ? -31.484 5.152 12.383 1 89.5 87 ARG B CA 1
ATOM 6662 C C . ARG B 1 87 ? -31.484 4.625 10.953 1 89.5 87 ARG B C 1
ATOM 6664 O O . ARG B 1 87 ? -31.766 3.447 10.719 1 89.5 87 ARG B O 1
ATOM 6671 N N . THR B 1 88 ? -31.125 5.453 9.992 1 85.31 88 THR B N 1
ATOM 6672 C CA . THR B 1 88 ? -31.125 5.047 8.594 1 85.31 88 THR B CA 1
ATOM 6673 C C . THR B 1 88 ? -29.812 4.344 8.234 1 85.31 88 THR B C 1
ATOM 6675 O O . THR B 1 88 ? -29.75 3.615 7.242 1 85.31 88 THR B O 1
ATOM 6678 N N . GLY B 1 89 ? -28.828 4.594 8.984 1 86.75 89 GLY B N 1
ATOM 6679 C CA . GLY B 1 89 ? -27.547 3.955 8.727 1 86.75 89 GLY B CA 1
ATOM 6680 C C . GLY B 1 89 ? -26.359 4.883 8.922 1 86.75 89 GLY B C 1
ATOM 6681 O O . GLY B 1 89 ? -26.422 6.062 8.578 1 86.75 89 GLY B O 1
ATOM 6682 N N . PHE B 1 90 ? -25.328 4.41 9.539 1 90.31 90 PHE B N 1
ATOM 6683 C CA . PHE B 1 90 ? -24.094 5.141 9.844 1 90.31 90 PHE B CA 1
ATOM 6684 C C . PHE B 1 90 ? -22.875 4.332 9.43 1 90.31 90 PHE B C 1
ATOM 6686 O O . PHE B 1 90 ? -22.953 3.109 9.281 1 90.31 90 PHE B O 1
ATOM 6693 N N . LEU B 1 91 ? -21.812 5.125 9.117 1 92.62 91 LEU B N 1
ATOM 6694 C CA . LEU B 1 91 ? -20.547 4.461 8.828 1 92.62 91 LEU B CA 1
ATOM 6695 C C . LEU B 1 91 ? -20.234 3.412 9.891 1 92.62 91 LEU B C 1
ATOM 6697 O O . LEU B 1 91 ? -20.188 3.723 11.078 1 92.62 91 LEU B O 1
ATOM 6701 N N . PRO B 1 92 ? -20.094 2.16 9.461 1 88.62 92 PRO B N 1
ATOM 6702 C CA . PRO B 1 92 ? -19.797 1.119 10.445 1 88.62 92 PRO B CA 1
ATOM 6703 C C . PRO B 1 92 ? -18.406 1.292 11.078 1 88.62 92 PRO B C 1
ATOM 6705 O O . PRO B 1 92 ? -17.562 1.999 10.531 1 88.62 92 PRO B O 1
ATOM 6708 N N . LYS B 1 93 ? -18.219 0.665 12.219 1 89.56 93 LYS B N 1
ATOM 6709 C CA . LYS B 1 93 ? -16.906 0.639 12.859 1 89.56 93 LYS B CA 1
ATOM 6710 C C . LYS B 1 93 ? -15.867 -0.047 11.969 1 89.56 93 LYS B C 1
ATOM 6712 O O . LYS B 1 93 ? -16.219 -0.917 11.164 1 89.56 93 LYS B O 1
ATOM 6717 N N . TYR B 1 94 ? -14.648 0.375 12.047 1 87 94 TYR B N 1
ATOM 6718 C CA . TYR B 1 94 ? -13.492 -0.232 11.406 1 87 94 TYR B CA 1
ATOM 6719 C C . TYR B 1 94 ? -13.5 0.024 9.898 1 87 94 TYR B C 1
ATOM 6721 O O . TYR B 1 94 ? -13.094 -0.834 9.117 1 87 94 TYR B O 1
ATOM 6729 N N . TYR B 1 95 ? -14.211 1.053 9.508 1 89.38 95 TYR B N 1
ATOM 6730 C CA . TYR B 1 95 ? -14.102 1.619 8.164 1 89.38 95 TYR B CA 1
ATOM 6731 C C . TYR B 1 95 ? -13.32 2.928 8.195 1 89.38 95 TYR B C 1
ATOM 6733 O O . TYR B 1 95 ? -13.266 3.605 9.219 1 89.38 95 TYR B O 1
ATOM 6741 N N . GLU B 1 96 ? -12.742 3.207 7.062 1 92 96 GLU B N 1
ATOM 6742 C CA . GLU B 1 96 ? -11.977 4.445 6.961 1 92 96 GLU B CA 1
ATOM 6743 C C . GLU B 1 96 ? -12.898 5.66 6.898 1 92 96 GLU B C 1
ATOM 6745 O O . GLU B 1 96 ? -13.945 5.621 6.25 1 92 96 GLU B O 1
ATOM 6750 N N . PHE B 1 97 ? -12.453 6.734 7.559 1 95.75 97 PHE B N 1
ATOM 6751 C CA . PHE B 1 97 ? -13.219 7.977 7.531 1 95.75 97 PHE B CA 1
ATOM 6752 C C . PHE B 1 97 ? -12.398 9.102 6.906 1 95.75 97 PHE B C 1
ATOM 6754 O O . PHE B 1 97 ? -11.211 9.242 7.191 1 95.75 97 PHE B O 1
ATOM 6761 N N . SER B 1 98 ? -13.023 9.836 5.988 1 96.06 98 SER B N 1
ATOM 6762 C CA . SER B 1 98 ? -12.492 11.078 5.449 1 96.06 98 SER B CA 1
ATOM 6763 C C . SER B 1 98 ? -13.586 12.141 5.336 1 96.06 98 SER B C 1
ATOM 6765 O O . SER B 1 98 ? -14.711 11.844 4.934 1 96.06 98 SER B O 1
ATOM 6767 N N . PRO B 1 99 ? -13.266 13.344 5.723 1 95.69 99 PRO B N 1
ATOM 6768 C CA . PRO B 1 99 ? -14.273 14.398 5.605 1 95.69 99 PRO B CA 1
ATOM 6769 C C . PRO B 1 99 ? -14.516 14.828 4.16 1 95.69 99 PRO B C 1
ATOM 6771 O O . PRO B 1 99 ? -15.398 15.648 3.898 1 95.69 99 PRO B O 1
ATOM 6774 N N . PHE B 1 100 ? -13.836 14.266 3.197 1 94.94 100 PHE B N 1
ATOM 6775 C CA . PHE B 1 100 ? -13.906 14.75 1.822 1 94.94 100 PHE B CA 1
ATOM 6776 C C . PHE B 1 100 ? -14.898 13.914 1.011 1 94.94 100 PHE B C 1
ATOM 6778 O O . PHE B 1 100 ? -15.055 14.133 -0.193 1 94.94 100 PHE B O 1
ATOM 6785 N N . TYR B 1 101 ? -15.531 12.977 1.631 1 92.88 101 TYR B N 1
ATOM 6786 C CA . TYR B 1 101 ? -16.625 12.234 1.023 1 92.88 101 TYR B CA 1
ATOM 6787 C C . TYR B 1 101 ? -17.969 12.641 1.631 1 92.88 101 TYR B C 1
ATOM 6789 O O . TYR B 1 101 ? -18.109 12.703 2.855 1 92.88 101 TYR B O 1
ATOM 6797 N N . ASP B 1 102 ? -18.906 12.852 0.891 1 89 102 ASP B N 1
ATOM 6798 C CA . ASP B 1 102 ? -20.141 13.547 1.259 1 89 102 ASP B CA 1
ATOM 6799 C C . ASP B 1 102 ? -20.875 12.82 2.385 1 89 102 ASP B C 1
ATOM 6801 O O . ASP B 1 102 ? -21.172 13.414 3.42 1 89 102 ASP B O 1
ATOM 6805 N N . ARG B 1 103 ? -21.141 11.57 2.174 1 90.12 103 ARG B N 1
ATOM 6806 C CA . ARG B 1 103 ? -21.891 10.828 3.174 1 90.12 103 ARG B CA 1
ATOM 6807 C C . ARG B 1 103 ? -21.125 10.75 4.492 1 90.12 103 ARG B C 1
ATOM 6809 O O . ARG B 1 103 ? -21.719 10.898 5.566 1 90.12 103 ARG B O 1
ATOM 6816 N N . LEU B 1 104 ? -19.891 10.508 4.406 1 94.62 104 LEU B N 1
ATOM 6817 C CA . LEU B 1 104 ? -19.047 10.445 5.602 1 94.62 104 LEU B CA 1
ATOM 6818 C C . LEU B 1 104 ? -19.047 11.781 6.336 1 94.62 104 LEU B C 1
ATOM 6820 O O . LEU B 1 104 ? -19.188 11.82 7.559 1 94.62 104 LEU B O 1
ATOM 6824 N N . ARG B 1 105 ? -18.922 12.836 5.602 1 94 105 ARG B N 1
ATOM 6825 C CA . ARG B 1 105 ? -18.906 14.18 6.172 1 94 105 ARG B CA 1
ATOM 6826 C C . ARG B 1 105 ? -20.234 14.523 6.836 1 94 105 ARG B C 1
ATOM 6828 O O . ARG B 1 105 ? -20.266 15.047 7.949 1 94 105 ARG B O 1
ATOM 6835 N N . ASP B 1 106 ? -21.344 14.227 6.172 1 92 106 ASP B N 1
ATOM 6836 C CA . ASP B 1 106 ? -22.656 14.539 6.703 1 92 106 ASP B CA 1
ATOM 6837 C C . ASP B 1 106 ? -22.891 13.844 8.039 1 92 106 ASP B C 1
ATOM 6839 O O . ASP B 1 106 ? -23.422 14.445 8.977 1 92 106 ASP B O 1
ATOM 6843 N N . GLU B 1 107 ? -22.469 12.633 8.07 1 95.69 107 GLU B N 1
ATOM 6844 C CA . GLU B 1 107 ? -22.609 11.883 9.312 1 95.69 107 GLU B CA 1
ATOM 6845 C C . GLU B 1 107 ? -21.734 12.477 10.414 1 95.69 107 GLU B C 1
ATOM 6847 O O . GLU B 1 107 ? -22.172 12.602 11.562 1 95.69 107 GLU B O 1
ATOM 6852 N N . ALA B 1 108 ? -20.516 12.852 10.062 1 96.69 108 ALA B N 1
ATOM 6853 C CA . ALA B 1 108 ? -19.609 13.445 11.039 1 96.69 108 ALA B CA 1
ATOM 6854 C C . ALA B 1 108 ? -20.156 14.773 11.555 1 96.69 108 ALA B C 1
ATOM 6856 O O . ALA B 1 108 ? -19.969 15.117 12.727 1 96.69 108 ALA B O 1
ATOM 6857 N N . ILE B 1 109 ? -20.75 15.539 10.656 1 95.12 109 ILE B N 1
ATOM 6858 C CA . ILE B 1 109 ? -21.359 16.812 11.047 1 95.12 109 ILE B CA 1
ATOM 6859 C C . ILE B 1 109 ? -22.484 16.562 12.055 1 95.12 109 ILE B C 1
ATOM 6861 O O . ILE B 1 109 ? -22.609 17.281 13.047 1 95.12 109 ILE B O 1
ATOM 6865 N N . GLY B 1 110 ? -23.297 15.539 11.789 1 95.94 110 GLY B N 1
ATOM 6866 C CA . GLY B 1 110 ? -24.312 15.156 12.758 1 95.94 110 GLY B CA 1
ATOM 6867 C C . GLY B 1 110 ? -23.734 14.828 14.125 1 95.94 110 GLY B C 1
ATOM 6868 O O . GLY B 1 110 ? -24.297 15.25 15.148 1 95.94 110 GLY B O 1
ATOM 6869 N N . VAL B 1 111 ? -22.641 14.086 14.172 1 97.94 111 VAL B N 1
ATOM 6870 C CA . VAL B 1 111 ? -22 13.734 15.43 1 97.94 111 VAL B CA 1
ATOM 6871 C C . VAL B 1 111 ? -21.484 15 16.109 1 97.94 111 VAL B C 1
ATOM 6873 O O . VAL B 1 111 ? -21.609 15.148 17.328 1 97.94 111 VAL B O 1
ATOM 6876 N N . PHE B 1 112 ? -20.906 15.898 15.383 1 97.06 112 PHE B N 1
ATOM 6877 C CA . PHE B 1 112 ? -20.406 17.156 15.922 1 97.06 112 PHE B CA 1
ATOM 6878 C C . PHE B 1 112 ? -21.547 17.953 16.562 1 97.06 112 PHE B C 1
ATOM 6880 O O . PHE B 1 112 ? -21.391 18.5 17.656 1 97.06 112 PHE B O 1
ATOM 6887 N N . HIS B 1 113 ? -22.656 18.031 15.875 1 96.56 113 HIS B N 1
ATOM 6888 C CA . HIS B 1 113 ? -23.812 18.766 16.406 1 96.56 113 HIS B CA 1
ATOM 6889 C C . HIS B 1 113 ? -24.266 18.172 17.75 1 96.56 113 HIS B C 1
ATOM 6891 O O . HIS B 1 113 ? -24.625 18.906 18.656 1 96.56 113 HIS B O 1
ATOM 6897 N N . LEU B 1 114 ? -24.234 16.875 17.797 1 97.69 114 LEU B N 1
ATOM 6898 C CA . LEU B 1 114 ? -24.578 16.188 19.031 1 97.69 114 LEU B CA 1
ATOM 6899 C C . LEU B 1 114 ? -23.672 16.656 20.172 1 97.69 114 LEU B C 1
ATOM 6901 O O . LEU B 1 114 ? -24.141 16.891 21.281 1 97.69 114 LEU B O 1
ATOM 6905 N N . PHE B 1 115 ? -22.375 16.797 19.938 1 98.25 115 PHE B N 1
ATOM 6906 C CA . PHE B 1 115 ? -21.406 17.219 20.938 1 98.25 115 PHE B CA 1
ATOM 6907 C C . PHE B 1 115 ? -21.531 18.703 21.234 1 98.25 115 PHE B C 1
ATOM 6909 O O . PHE B 1 115 ? -21.562 19.109 22.391 1 98.25 115 PHE B O 1
ATOM 6916 N N . TYR B 1 116 ? -21.594 19.484 20.188 1 96 116 TYR B N 1
ATOM 6917 C CA . TYR B 1 116 ? -21.516 20.938 20.266 1 96 116 TYR B CA 1
ATOM 6918 C C . TYR B 1 116 ? -22.734 21.516 20.984 1 96 116 TYR B C 1
ATOM 6920 O O . TYR B 1 116 ? -22.609 22.469 21.75 1 96 116 TYR B O 1
ATOM 6928 N N . TYR B 1 117 ? -23.938 20.953 20.781 1 96.94 117 TYR B N 1
ATOM 6929 C CA . TYR B 1 117 ? -25.172 21.531 21.297 1 96.94 117 TYR B CA 1
ATOM 6930 C C . TYR B 1 117 ? -25.516 20.953 22.656 1 96.94 117 TYR B C 1
ATOM 6932 O O . TYR B 1 117 ? -26.562 21.25 23.234 1 96.94 117 TYR B O 1
ATOM 6940 N N . ALA B 1 118 ? -24.641 20.062 23.172 1 98.25 118 ALA B N 1
ATOM 6941 C CA . ALA B 1 118 ? -24.812 19.688 24.562 1 98.25 118 ALA B CA 1
ATOM 6942 C C . ALA B 1 118 ? -24.75 20.906 25.484 1 98.25 118 ALA B C 1
ATOM 6944 O O . ALA B 1 118 ? -23.844 21.734 25.359 1 98.25 118 ALA B O 1
ATOM 6945 N N . LYS B 1 119 ? -25.609 21.047 26.438 1 97.31 119 LYS B N 1
ATOM 6946 C CA . LYS B 1 119 ? -25.766 22.266 27.234 1 97.31 119 LYS B CA 1
ATOM 6947 C C . LYS B 1 119 ? -24.641 22.422 28.234 1 97.31 119 LYS B C 1
ATOM 6949 O O . LYS B 1 119 ? -24.281 23.547 28.609 1 97.31 119 LYS B O 1
ATOM 6954 N N . ASP B 1 120 ? -24.219 21.281 28.734 1 97.12 120 ASP B N 1
ATOM 6955 C CA . ASP B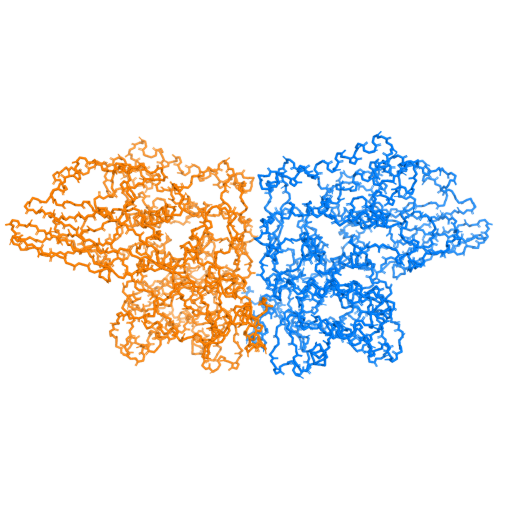 1 120 ? -23.188 21.297 29.766 1 97.12 120 ASP B CA 1
ATOM 6956 C C . ASP B 1 120 ? -22.172 20.188 29.531 1 97.12 120 ASP B C 1
ATOM 6958 O O . ASP B 1 120 ? -22.328 19.375 28.625 1 97.12 120 ASP B O 1
ATOM 6962 N N . PHE B 1 121 ? -21.125 20.234 30.328 1 97.94 121 PHE B N 1
ATOM 6963 C CA . PHE B 1 121 ? -20.031 19.281 30.156 1 97.94 121 PHE B CA 1
ATOM 6964 C C . PHE B 1 121 ? -20.531 17.844 30.406 1 97.94 121 PHE B C 1
ATOM 6966 O O . PHE B 1 121 ? -20.094 16.922 29.719 1 97.94 121 PHE B O 1
ATOM 6973 N N . ASP B 1 122 ? -21.391 17.672 31.375 1 97.69 122 ASP B N 1
ATOM 6974 C CA . ASP B 1 122 ? -21.891 16.344 31.688 1 97.69 122 ASP B CA 1
ATOM 6975 C C . ASP B 1 122 ? -22.609 15.719 30.5 1 97.69 122 ASP B C 1
ATOM 6977 O O . ASP B 1 122 ? -22.375 14.555 30.156 1 97.69 122 ASP B O 1
ATOM 6981 N N . THR B 1 123 ? -23.531 16.484 29.875 1 98.25 123 THR B N 1
ATOM 6982 C CA . THR B 1 123 ? -24.234 16.016 28.703 1 98.25 123 THR B CA 1
ATOM 6983 C C . THR B 1 123 ? -23.266 15.742 27.562 1 98.25 123 THR B C 1
ATOM 6985 O O . THR B 1 123 ? -23.406 14.758 26.828 1 98.25 123 THR B O 1
ATOM 6988 N N . PHE B 1 124 ? -22.359 16.688 27.422 1 98.38 124 PHE B N 1
ATOM 6989 C CA . PHE B 1 124 ? -21.328 16.516 26.406 1 98.38 124 PHE B CA 1
ATOM 6990 C C . PHE B 1 124 ? -20.562 15.219 26.609 1 98.38 124 PHE B C 1
ATOM 6992 O O . PHE B 1 124 ? -20.422 14.414 25.688 1 98.38 124 PHE B O 1
ATOM 6999 N N . TYR B 1 125 ? -20.062 14.969 27.812 1 98.5 125 TYR B N 1
ATOM 7000 C CA . TYR B 1 125 ? -19.266 13.789 28.125 1 98.5 125 TYR B CA 1
ATOM 7001 C C . TYR B 1 125 ? -20.062 12.516 27.922 1 98.5 125 TYR B C 1
ATOM 7003 O O . TYR B 1 125 ? -19.547 11.531 27.375 1 98.5 125 TYR B O 1
ATOM 7011 N N . LYS B 1 126 ? -21.328 12.438 28.359 1 98.38 126 LYS B N 1
ATOM 7012 C CA . LYS B 1 126 ? -22.172 11.266 28.188 1 98.38 126 LYS B CA 1
ATOM 7013 C C . LYS B 1 126 ? -22.422 10.977 26.703 1 98.38 126 LYS B C 1
ATOM 7015 O O . LYS B 1 126 ? -22.406 9.82 26.281 1 98.38 126 LYS B O 1
ATOM 7020 N N . SER B 1 127 ? -22.641 12.055 25.938 1 98.56 127 SER B N 1
ATOM 7021 C CA . SER B 1 127 ? -22.812 11.906 24.5 1 98.56 127 SER B CA 1
ATOM 7022 C C . SER B 1 127 ? -21.547 11.359 23.844 1 98.56 127 SER B C 1
ATOM 7024 O O . SER B 1 127 ? -21.625 10.5 22.953 1 98.56 127 SER B O 1
ATOM 7026 N N . ALA B 1 128 ? -20.406 11.914 24.25 1 98.56 128 ALA B N 1
ATOM 7027 C CA . ALA B 1 128 ? -19.125 11.477 23.719 1 98.56 128 ALA B CA 1
ATOM 7028 C C . ALA B 1 128 ? -18.844 10.023 24.078 1 98.56 128 ALA B C 1
ATOM 7030 O O . ALA B 1 128 ? -18.344 9.25 23.266 1 98.56 128 ALA B O 1
ATOM 7031 N N . ALA B 1 129 ? -19.125 9.688 25.297 1 98.19 129 ALA B N 1
ATOM 7032 C CA . ALA B 1 129 ? -18.953 8.305 25.734 1 98.19 129 ALA B CA 1
ATOM 7033 C C . ALA B 1 129 ? -19.828 7.359 24.906 1 98.19 129 ALA B C 1
ATOM 7035 O O . ALA B 1 129 ? -19.375 6.281 24.516 1 98.19 129 ALA B O 1
ATOM 7036 N N . TRP B 1 130 ? -21.078 7.738 24.719 1 97.81 130 TRP B N 1
ATOM 7037 C CA . TRP B 1 130 ? -21.969 6.957 23.859 1 97.81 130 TRP B CA 1
ATOM 7038 C C . TRP B 1 130 ? -21.375 6.785 22.469 1 97.81 130 TRP B C 1
ATOM 7040 O O . TRP B 1 130 ? -21.344 5.676 21.938 1 97.81 130 TRP B O 1
ATOM 7050 N N . ALA B 1 131 ? -20.953 7.852 21.875 1 97.88 131 ALA B N 1
ATOM 7051 C CA . ALA B 1 131 ? -20.406 7.832 20.516 1 97.88 131 ALA B CA 1
ATOM 7052 C C . ALA B 1 131 ? -19.141 6.965 20.453 1 97.88 131 ALA B C 1
ATOM 7054 O O . ALA B 1 131 ? -18.922 6.27 19.453 1 97.88 131 ALA B O 1
ATOM 7055 N N . ARG B 1 132 ? -18.312 7.043 21.484 1 96.31 132 ARG B N 1
ATOM 7056 C CA . ARG B 1 132 ? -17.094 6.238 21.562 1 96.31 132 ARG B CA 1
ATOM 7057 C C . ARG B 1 132 ? -17.422 4.75 21.516 1 96.31 132 ARG B C 1
ATOM 7059 O O . ARG B 1 132 ? -16.641 3.961 20.984 1 96.31 132 ARG B O 1
ATOM 7066 N N . VAL B 1 133 ? -18.484 4.371 22.031 1 93.81 133 VAL B N 1
ATOM 7067 C CA . VAL B 1 133 ? -18.875 2.969 22.109 1 93.81 133 VAL B CA 1
ATOM 7068 C C . VAL B 1 133 ? -19.5 2.525 20.797 1 93.81 133 VAL B C 1
ATOM 7070 O O . VAL B 1 133 ? -19.219 1.429 20.297 1 93.81 133 VAL B O 1
ATOM 7073 N N . TYR B 1 134 ? -20.266 3.393 20.141 1 92.75 134 TYR B N 1
ATOM 7074 C CA . TYR B 1 134 ? -21.156 2.875 19.109 1 92.75 134 TYR B CA 1
ATOM 7075 C C . TYR B 1 134 ? -20.734 3.373 17.719 1 92.75 134 TYR B C 1
ATOM 7077 O O . TYR B 1 134 ? -21.047 2.746 16.719 1 92.75 134 TYR B O 1
ATOM 7085 N N . LEU B 1 135 ? -20.062 4.434 17.625 1 95.88 135 LEU B N 1
ATOM 7086 C CA . LEU B 1 135 ? -19.828 5.043 16.312 1 95.88 135 LEU B CA 1
ATOM 7087 C C . LEU B 1 135 ? -18.453 4.668 15.781 1 95.88 135 LEU B C 1
ATOM 7089 O O . LEU B 1 135 ? -17.609 4.145 16.531 1 95.88 135 LEU B O 1
ATOM 7093 N N . ASN B 1 136 ? -18.25 4.922 14.453 1 95.06 136 ASN B N 1
ATOM 7094 C CA . ASN B 1 136 ? -16.969 4.738 13.805 1 95.06 136 ASN B CA 1
ATOM 7095 C C . ASN B 1 136 ? -15.867 5.551 14.484 1 95.06 136 ASN B C 1
ATOM 7097 O O . ASN B 1 136 ? -16.094 6.695 14.883 1 95.06 136 ASN B O 1
ATOM 7101 N N . GLU B 1 137 ? -14.766 5.012 14.609 1 94.81 137 GLU B N 1
ATOM 7102 C CA . GLU B 1 137 ? -13.664 5.602 15.359 1 94.81 137 GLU B CA 1
ATOM 7103 C C . GLU B 1 137 ? -13.172 6.887 14.703 1 94.81 137 GLU B C 1
ATOM 7105 O O . GLU B 1 137 ? -12.922 7.883 15.383 1 94.81 137 GLU B O 1
ATOM 7110 N N . GLY B 1 138 ? -12.961 6.836 13.359 1 95.06 138 GLY B N 1
ATOM 7111 C CA . GLY B 1 138 ? -12.516 8.023 12.648 1 95.06 138 GLY B CA 1
ATOM 7112 C C . GLY B 1 138 ? -13.508 9.164 12.711 1 95.06 138 GLY B C 1
ATOM 7113 O O . GLY B 1 138 ? -13.125 10.328 12.844 1 95.06 138 GLY B O 1
ATOM 7114 N N . GLN B 1 139 ? -14.789 8.828 12.602 1 96.38 139 GLN B N 1
ATOM 7115 C CA . GLN B 1 139 ? -15.852 9.82 12.688 1 96.38 139 GLN B CA 1
ATOM 7116 C C . GLN B 1 139 ? -15.914 10.438 14.086 1 96.38 139 GLN B C 1
ATOM 7118 O O . GLN B 1 139 ? -16.094 11.648 14.234 1 96.38 139 GLN B O 1
ATOM 7123 N N . PHE B 1 140 ? -15.82 9.562 15.078 1 97.5 140 PHE B N 1
ATOM 7124 C CA . PHE B 1 140 ? -15.82 10.016 16.469 1 97.5 140 PHE B CA 1
ATOM 7125 C C . PHE B 1 140 ? -14.672 10.969 16.719 1 97.5 140 PHE B C 1
ATOM 7127 O O . PHE B 1 140 ? -14.875 12.07 17.25 1 97.5 140 PHE B O 1
ATOM 7134 N N . LEU B 1 141 ? -13.445 10.586 16.281 1 97.38 141 LEU B N 1
ATOM 7135 C CA . LEU B 1 141 ? -12.25 11.375 16.562 1 97.38 141 LEU B CA 1
ATOM 7136 C C . LEU B 1 141 ? -12.328 12.742 15.875 1 97.38 141 LEU B C 1
ATOM 7138 O O . LEU B 1 141 ? -11.992 13.758 16.484 1 97.38 141 LEU B O 1
ATOM 7142 N N . TYR B 1 142 ? -12.758 12.727 14.617 1 97.5 142 TYR B N 1
ATOM 7143 C CA . TYR B 1 142 ? -12.867 13.977 13.867 1 97.5 142 TYR B CA 1
ATOM 7144 C C . TYR B 1 142 ? -13.82 14.945 14.555 1 97.5 142 TYR B C 1
ATOM 7146 O O . TYR B 1 142 ? -13.461 16.094 14.812 1 97.5 142 TYR B O 1
ATOM 7154 N N . ALA B 1 143 ? -15.008 14.484 14.938 1 98 143 ALA B N 1
ATOM 7155 C CA . ALA B 1 143 ? -16.016 15.32 15.578 1 98 143 ALA B CA 1
ATOM 7156 C C . ALA B 1 143 ? -15.594 15.703 17 1 98 143 ALA B C 1
ATOM 7158 O O . ALA B 1 143 ? -15.836 16.828 17.438 1 98 143 ALA B O 1
ATOM 7159 N N . TYR B 1 144 ? -14.961 14.742 17.656 1 98.25 144 TYR B N 1
ATOM 7160 C CA . TYR B 1 144 ? -14.562 14.945 19.031 1 98.25 144 TYR B CA 1
ATOM 7161 C C . TYR B 1 144 ? -13.484 16.016 19.141 1 98.25 144 TYR B C 1
ATOM 7163 O O . TYR B 1 144 ? -13.555 16.906 20 1 98.25 144 TYR B O 1
ATOM 7171 N N . TYR B 1 145 ? -12.469 15.992 18.266 1 96.62 145 TYR B N 1
ATOM 7172 C CA . TYR B 1 145 ? -11.438 17.016 18.219 1 96.62 145 TYR B CA 1
ATOM 7173 C C . TYR B 1 145 ? -12.047 18.406 18.078 1 96.62 145 TYR B C 1
ATOM 7175 O O . TYR B 1 145 ? -11.75 19.312 18.859 1 96.62 145 TYR B O 1
ATOM 7183 N N . ILE B 1 146 ? -12.898 18.547 17.141 1 95.69 146 ILE B N 1
ATOM 7184 C CA . ILE B 1 146 ? -13.484 19.844 16.812 1 95.69 146 ILE B CA 1
ATOM 7185 C C . ILE B 1 146 ? -14.375 20.328 17.953 1 95.69 146 ILE B C 1
ATOM 7187 O O . ILE B 1 146 ? -14.336 21.5 18.328 1 95.69 146 ILE B O 1
ATOM 7191 N N . ALA B 1 147 ? -15.148 19.422 18.547 1 96.94 147 ALA B N 1
ATOM 7192 C CA . ALA B 1 147 ? -16.062 19.797 19.625 1 96.94 147 ALA B CA 1
ATOM 7193 C C . ALA B 1 147 ? -15.297 20.281 20.844 1 96.94 147 ALA B C 1
ATOM 7195 O O . ALA B 1 147 ? -15.656 21.297 21.438 1 96.94 147 ALA B O 1
ATOM 7196 N N . VAL B 1 148 ? -14.227 19.578 21.203 1 96.56 148 VAL B N 1
ATOM 7197 C CA . VAL B 1 148 ? -13.445 19.953 22.375 1 96.56 148 VAL B CA 1
ATOM 7198 C C . VAL B 1 148 ? -12.82 21.328 22.172 1 96.56 148 VAL B C 1
ATOM 7200 O O . VAL B 1 148 ? -12.758 22.125 23.109 1 96.56 148 VAL B O 1
ATOM 7203 N N . ILE B 1 149 ? -12.445 21.641 21 1 90.75 149 ILE B N 1
ATOM 7204 C CA . ILE B 1 149 ? -11.781 22.891 20.672 1 90.75 149 ILE B CA 1
ATOM 7205 C C . ILE B 1 149 ? -12.805 24.031 20.641 1 90.75 149 ILE B C 1
ATOM 7207 O O . ILE B 1 149 ? -12.508 25.156 21.047 1 90.75 149 ILE B O 1
ATOM 7211 N N . GLN B 1 150 ? -14.047 23.734 20.328 1 89.94 150 GLN B N 1
ATOM 7212 C CA . GLN B 1 150 ? -14.984 24.797 19.984 1 89.94 150 GLN B CA 1
ATOM 7213 C C . GLN B 1 150 ? -15.953 25.078 21.141 1 89.94 150 GLN B C 1
ATOM 7215 O O . GLN B 1 150 ? -16.5 26.172 21.25 1 89.94 150 GLN B O 1
ATOM 7220 N N . ARG B 1 151 ? -16.203 24.141 21.953 1 93.75 151 ARG B N 1
ATOM 7221 C CA . ARG B 1 151 ? -17.203 24.312 23.016 1 93.75 151 ARG B CA 1
ATOM 7222 C C . ARG B 1 151 ? -16.703 25.312 24.062 1 93.75 151 ARG B C 1
ATOM 7224 O O . ARG B 1 151 ? -15.523 25.328 24.406 1 93.75 151 ARG B O 1
ATOM 7231 N N . LYS B 1 152 ? -17.609 26 24.656 1 89.94 152 LYS B N 1
ATOM 7232 C CA . LYS B 1 152 ? -17.281 27.031 25.641 1 89.94 152 LYS B CA 1
ATOM 7233 C C . LYS B 1 152 ? -16.828 26.406 26.953 1 89.94 152 LYS B C 1
ATOM 7235 O O . LYS B 1 152 ? -15.938 26.922 27.625 1 89.94 152 LYS B O 1
ATOM 7240 N N . ASP B 1 153 ? -17.469 25.344 27.359 1 94.5 153 ASP B N 1
ATOM 7241 C CA . ASP B 1 153 ? -17.188 24.734 28.656 1 94.5 153 ASP B CA 1
ATOM 7242 C C . ASP B 1 153 ? -15.945 23.859 28.578 1 94.5 153 ASP B C 1
ATOM 7244 O O . ASP B 1 153 ? -15.586 23.188 29.562 1 94.5 153 ASP B O 1
ATOM 7248 N N . THR B 1 154 ? -15.312 23.734 27.406 1 95 154 THR B N 1
ATOM 7249 C CA . THR B 1 154 ? -14.062 23 27.281 1 95 154 THR B CA 1
ATOM 7250 C C . THR B 1 154 ? -12.922 23.922 26.875 1 95 154 THR B C 1
ATOM 7252 O O . THR B 1 154 ? -11.867 23.469 26.438 1 95 154 THR B O 1
ATOM 7255 N N . GLN B 1 155 ? -13.141 25.172 27.016 1 90.38 155 GLN B N 1
ATOM 7256 C CA . GLN B 1 155 ? -12.109 26.141 26.703 1 90.38 155 GLN B CA 1
ATOM 7257 C C . GLN B 1 155 ? -10.859 25.906 27.531 1 90.38 155 GLN B C 1
ATOM 7259 O O . GLN B 1 155 ? -10.945 25.734 28.75 1 90.38 155 GLN B O 1
ATOM 7264 N N . GLY B 1 156 ? -9.742 25.875 26.859 1 91.44 156 GLY B N 1
ATOM 7265 C CA . GLY B 1 156 ? -8.469 25.703 27.547 1 91.44 156 GLY B CA 1
ATOM 7266 C C . GLY B 1 156 ? -8.031 24.266 27.641 1 91.44 156 GLY B C 1
ATOM 7267 O O . GLY B 1 156 ? -6.879 23.984 27.969 1 91.44 156 GLY B O 1
ATOM 7268 N N . PHE B 1 157 ? -8.945 23.312 27.375 1 95.62 157 PHE B N 1
ATOM 7269 C CA . PHE B 1 157 ? -8.578 21.906 27.422 1 95.62 157 PHE B CA 1
ATOM 7270 C C . PHE B 1 157 ? -7.504 21.594 26.391 1 95.62 157 PHE B C 1
ATOM 7272 O O . PHE B 1 157 ? -7.461 22.219 25.328 1 95.62 157 PHE B O 1
ATOM 7279 N N . VAL B 1 158 ? -6.672 20.672 26.797 1 95.31 158 VAL B N 1
ATOM 7280 C CA . VAL B 1 158 ? -5.598 20.25 25.906 1 95.31 158 VAL B CA 1
ATOM 7281 C C . VAL B 1 158 ? -5.973 18.922 25.25 1 95.31 158 VAL B C 1
ATOM 7283 O O . VAL B 1 158 ? -6.523 18.031 25.906 1 95.31 158 VAL B O 1
ATOM 7286 N N . VAL B 1 159 ? -5.781 18.812 23.969 1 95.06 159 VAL B N 1
ATOM 7287 C CA . VAL B 1 159 ? -6.008 17.562 23.219 1 95.06 159 VAL B CA 1
ATOM 7288 C C . VAL B 1 159 ? -4.668 16.953 22.812 1 95.06 159 VAL B C 1
ATOM 7290 O O . VAL B 1 159 ? -3.682 17.672 22.625 1 95.06 159 VAL B O 1
ATOM 7293 N N . PRO B 1 160 ? -4.59 15.641 22.75 1 95.06 160 PRO B N 1
ATOM 7294 C CA . PRO B 1 160 ? -3.336 15.016 22.312 1 95.06 160 PRO B CA 1
ATOM 7295 C C . PRO B 1 160 ? -2.965 15.383 20.875 1 95.06 160 PRO B C 1
ATOM 7297 O O . PRO B 1 160 ? -3.842 15.695 20.078 1 95.06 160 PRO B O 1
ATOM 7300 N N . ALA B 1 161 ? -1.656 15.312 20.641 1 94.94 161 ALA B N 1
ATOM 7301 C CA . ALA B 1 161 ? -1.207 15.531 19.266 1 94.94 161 ALA B CA 1
ATOM 7302 C C . ALA B 1 161 ? -1.806 14.492 18.312 1 94.94 161 ALA B C 1
ATOM 7304 O O . ALA B 1 161 ? -1.917 13.312 18.672 1 94.94 161 ALA B O 1
ATOM 7305 N N . PRO B 1 162 ? -2.166 14.867 17.141 1 95.5 162 PRO B N 1
ATOM 7306 C CA . PRO B 1 162 ? -2.752 13.93 16.172 1 95.5 162 PRO B CA 1
ATOM 7307 C C . PRO B 1 162 ? -1.859 12.719 15.914 1 95.5 162 PRO B C 1
ATOM 7309 O O . PRO B 1 162 ? -2.361 11.617 15.672 1 95.5 162 PRO B O 1
ATOM 7312 N N . TYR B 1 163 ? -0.546 12.898 15.961 1 95.56 163 TYR B N 1
ATOM 7313 C CA . TYR B 1 163 ? 0.335 11.781 15.641 1 95.56 163 TYR B CA 1
ATOM 7314 C C . TYR B 1 163 ? 0.33 10.742 16.75 1 95.56 163 TYR B C 1
ATOM 7316 O O . TYR B 1 163 ? 0.782 9.609 16.562 1 95.56 163 TYR B O 1
ATOM 7324 N N . GLU B 1 164 ? -0.173 11.094 17.938 1 95.19 164 GLU B N 1
ATOM 7325 C CA . GLU B 1 164 ? -0.318 10.102 19 1 95.19 164 GLU B CA 1
ATOM 7326 C C . GLU B 1 164 ? -1.667 9.398 18.922 1 95.19 164 GLU B C 1
ATOM 7328 O O . GLU B 1 164 ? -1.806 8.258 19.375 1 95.19 164 GLU B O 1
ATOM 7333 N N . VAL B 1 165 ? -2.613 10.102 18.344 1 95.25 165 VAL B N 1
ATOM 7334 C CA . VAL B 1 165 ? -3.963 9.555 18.234 1 95.25 165 VAL B CA 1
ATOM 7335 C C . VAL B 1 165 ? -4.074 8.703 16.969 1 95.25 165 VAL B C 1
ATOM 7337 O O . VAL B 1 165 ? -4.754 7.672 16.969 1 95.25 165 VAL B O 1
ATOM 7340 N N . TYR B 1 166 ? -3.393 9.148 15.883 1 93.5 166 TYR B N 1
ATOM 7341 C CA . TYR B 1 166 ? -3.383 8.477 14.594 1 93.5 166 TYR B CA 1
ATOM 7342 C C . TYR B 1 166 ? -1.965 8.078 14.195 1 93.5 166 TYR B C 1
ATOM 7344 O O . TYR B 1 166 ? -1.476 8.484 13.133 1 93.5 166 TYR B O 1
ATOM 7352 N N . PRO B 1 167 ? -1.32 7.242 14.883 1 93.75 167 PRO B N 1
ATOM 7353 C CA . PRO B 1 167 ? 0.076 6.977 14.531 1 93.75 167 PRO B CA 1
ATOM 7354 C C . PRO B 1 167 ? 0.232 6.43 13.117 1 93.75 167 PRO B C 1
ATOM 7356 O O . PRO B 1 167 ? 1.233 6.707 12.453 1 93.75 167 PRO B O 1
ATOM 7359 N N . GLN B 1 168 ? -0.696 5.703 12.594 1 92.75 168 GLN B N 1
ATOM 7360 C CA . GLN B 1 168 ? -0.607 5.082 11.281 1 92.75 168 GLN B CA 1
ATOM 7361 C C . GLN B 1 168 ? -0.561 6.133 10.18 1 92.75 168 GLN B C 1
ATOM 7363 O O . GLN B 1 168 ? -0.032 5.883 9.094 1 92.75 168 GLN B O 1
ATOM 7368 N N . PHE B 1 169 ? -1.057 7.328 10.461 1 94.25 169 PHE B N 1
ATOM 7369 C CA . PHE B 1 169 ? -1.056 8.398 9.477 1 94.25 169 PHE B CA 1
ATOM 7370 C C . PHE B 1 169 ? 0.26 9.164 9.508 1 94.25 169 PHE B C 1
ATOM 7372 O O . PHE B 1 169 ? 0.505 10.031 8.664 1 94.25 169 PHE B O 1
ATOM 7379 N N . PHE B 1 170 ? 1.121 8.797 10.445 1 93.88 170 PHE B N 1
ATOM 7380 C CA . PHE B 1 170 ? 2.326 9.602 10.617 1 93.88 170 PHE B CA 1
ATOM 7381 C C . PHE B 1 170 ? 3.574 8.734 10.531 1 93.88 170 PHE B C 1
ATOM 7383 O O . PHE B 1 170 ? 4.695 9.234 10.656 1 93.88 170 PHE B O 1
ATOM 7390 N N . ALA B 1 171 ? 3.369 7.461 10.328 1 91.06 171 ALA B N 1
ATOM 7391 C CA . ALA B 1 171 ? 4.5 6.547 10.18 1 91.06 171 ALA B CA 1
ATOM 7392 C C . ALA B 1 171 ? 4.27 5.578 9.023 1 91.06 171 ALA B C 1
ATOM 7394 O O . ALA B 1 171 ? 3.129 5.223 8.719 1 91.06 171 ALA B O 1
ATOM 7395 N N . ASN B 1 172 ? 5.355 5.098 8.461 1 89.19 172 ASN B N 1
ATOM 7396 C CA . ASN B 1 172 ? 5.262 4.141 7.363 1 89.19 172 ASN B CA 1
ATOM 7397 C C . ASN B 1 172 ? 4.867 2.754 7.855 1 89.19 172 ASN B C 1
ATOM 7399 O O . ASN B 1 172 ? 5.031 2.439 9.039 1 89.19 172 ASN B O 1
ATOM 7403 N N . LEU B 1 173 ? 4.406 1.966 6.926 1 89.44 173 LEU B N 1
ATOM 7404 C CA . LEU B 1 173 ? 3.941 0.621 7.25 1 89.44 173 LEU B CA 1
ATOM 7405 C C . LEU B 1 173 ? 5.066 -0.21 7.859 1 89.44 173 LEU B C 1
ATOM 7407 O O . LEU B 1 173 ? 4.832 -1.002 8.773 1 89.44 173 LEU B O 1
ATOM 7411 N N . ASN B 1 174 ? 6.262 -0.094 7.348 1 88.06 174 ASN B N 1
ATOM 7412 C CA . ASN B 1 174 ? 7.398 -0.831 7.887 1 88.06 174 ASN B CA 1
ATOM 7413 C C . ASN B 1 174 ? 7.57 -0.582 9.383 1 88.06 174 ASN B C 1
ATOM 7415 O O . ASN B 1 174 ? 7.801 -1.519 10.148 1 88.06 174 ASN B O 1
ATOM 7419 N N . THR B 1 175 ? 7.461 0.686 9.781 1 90.81 175 THR B N 1
ATOM 7420 C CA . THR B 1 175 ? 7.578 1.062 11.18 1 90.81 175 THR B CA 1
ATOM 7421 C C . THR B 1 175 ? 6.41 0.509 11.992 1 90.81 175 THR B C 1
ATOM 7423 O O . THR B 1 175 ? 6.598 -0.001 13.094 1 90.81 175 THR B O 1
ATOM 7426 N N . MET B 1 176 ? 5.238 0.562 11.453 1 92.12 176 MET B N 1
ATOM 7427 C CA . MET B 1 176 ? 4.062 0.056 12.148 1 92.12 176 MET B CA 1
ATOM 7428 C C . MET B 1 176 ? 4.16 -1.451 12.359 1 92.12 176 MET B C 1
ATOM 7430 O O . MET B 1 176 ? 3.777 -1.961 13.414 1 92.12 176 MET B O 1
ATOM 7434 N N . LEU B 1 177 ? 4.625 -2.117 11.352 1 90.94 177 LEU B N 1
ATOM 7435 C CA . LEU B 1 177 ? 4.762 -3.566 11.461 1 90.94 177 LEU B CA 1
ATOM 7436 C C . LEU B 1 177 ? 5.773 -3.939 12.531 1 90.94 177 LEU B C 1
ATOM 7438 O O . LEU B 1 177 ? 5.621 -4.961 13.211 1 90.94 177 LEU B O 1
ATOM 7442 N N . LYS B 1 178 ? 6.82 -3.143 12.727 1 92.25 178 LYS B N 1
ATOM 7443 C CA . LYS B 1 178 ? 7.766 -3.352 13.82 1 92.25 178 LYS B CA 1
ATOM 7444 C C . LYS B 1 178 ? 7.078 -3.209 15.172 1 92.25 178 LYS B C 1
ATOM 7446 O O . LYS B 1 178 ? 7.336 -3.988 16.094 1 92.25 178 LYS B O 1
ATOM 7451 N N . VAL B 1 179 ? 6.242 -2.203 15.227 1 94.12 179 VAL B N 1
ATOM 7452 C CA . VAL B 1 179 ? 5.488 -1.978 16.453 1 94.12 179 VAL B CA 1
ATOM 7453 C C . VAL B 1 179 ? 4.582 -3.176 16.734 1 94.12 179 VAL B C 1
ATOM 7455 O O . VAL B 1 179 ? 4.539 -3.68 17.859 1 94.12 179 VAL B O 1
ATOM 7458 N N . TYR B 1 180 ? 3.867 -3.688 15.719 1 93.12 180 TYR B N 1
ATOM 7459 C CA . TYR B 1 180 ? 2.975 -4.828 15.875 1 93.12 180 TYR B CA 1
ATOM 7460 C C . TYR B 1 180 ? 3.748 -6.074 16.297 1 93.12 180 TYR B C 1
ATOM 7462 O O . TYR B 1 180 ? 3.289 -6.836 17.156 1 93.12 180 TYR B O 1
ATOM 7470 N N . ARG B 1 181 ? 4.863 -6.223 15.672 1 92.44 181 ARG B N 1
ATOM 7471 C CA . ARG B 1 181 ? 5.703 -7.371 15.992 1 92.44 181 ARG B CA 1
ATOM 7472 C C . ARG B 1 181 ? 6.082 -7.371 17.469 1 92.44 181 ARG B C 1
ATOM 7474 O O . ARG B 1 181 ? 5.977 -8.398 18.141 1 92.44 181 ARG B O 1
ATOM 7481 N N . THR B 1 182 ? 6.559 -6.234 17.953 1 94.31 182 THR B N 1
ATOM 7482 C CA . THR B 1 182 ? 6.965 -6.105 19.359 1 94.31 182 THR B CA 1
ATOM 7483 C C . THR B 1 182 ? 5.789 -6.387 20.281 1 94.31 182 THR B C 1
ATOM 7485 O O . THR B 1 182 ? 5.949 -7.047 21.312 1 94.31 182 THR B O 1
ATOM 7488 N N . LYS B 1 183 ? 4.637 -5.887 19.922 1 94.12 183 LYS B N 1
ATOM 7489 C CA . LYS B 1 183 ? 3.441 -6.117 20.734 1 94.12 183 LYS B CA 1
ATOM 7490 C C . LYS B 1 183 ? 3.055 -7.594 20.734 1 94.12 183 LYS B C 1
ATOM 7492 O O . LYS B 1 183 ? 2.717 -8.148 21.781 1 94.12 183 LYS B O 1
ATOM 7497 N N . MET B 1 184 ? 3.062 -8.25 19.594 1 92.94 184 MET B N 1
ATOM 7498 C CA . MET B 1 184 ? 2.686 -9.656 19.484 1 92.94 184 MET B CA 1
ATOM 7499 C C . MET B 1 184 ? 3.658 -10.547 20.25 1 92.94 184 MET B C 1
ATOM 7501 O O . MET B 1 184 ? 3.248 -11.523 20.891 1 92.94 184 MET B O 1
ATOM 7505 N N . GLN B 1 185 ? 4.945 -10.141 20.219 1 91.06 185 GLN B N 1
ATOM 7506 C CA . GLN B 1 185 ? 5.977 -10.93 20.875 1 91.06 185 GLN B CA 1
ATOM 7507 C C . GLN B 1 185 ? 6.012 -10.641 22.375 1 91.06 185 GLN B C 1
ATOM 7509 O O . GLN B 1 185 ? 6.637 -11.375 23.141 1 91.06 185 GLN B O 1
ATOM 7514 N N . ASP B 1 186 ? 5.242 -9.578 22.75 1 88.94 186 ASP B N 1
ATOM 7515 C CA . ASP B 1 186 ? 5.379 -9.078 24.109 1 88.94 186 ASP B CA 1
ATOM 7516 C C . ASP B 1 186 ? 6.844 -8.805 24.453 1 88.94 186 ASP B C 1
ATOM 7518 O O . ASP B 1 186 ? 7.367 -9.328 25.438 1 88.94 186 ASP B O 1
ATOM 7522 N N . GLY B 1 187 ? 7.434 -8.016 23.578 1 89.44 187 GLY B N 1
ATOM 7523 C CA . GLY B 1 187 ? 8.852 -7.719 23.656 1 89.44 187 GLY B CA 1
ATOM 7524 C C . GLY B 1 187 ? 9.617 -8.109 22.406 1 89.44 187 GLY B C 1
ATOM 7525 O O . GLY B 1 187 ? 9.125 -7.93 21.297 1 89.44 187 GLY B O 1
ATOM 7526 N N . VAL B 1 188 ? 10.906 -8.398 22.594 1 87.75 188 VAL B N 1
ATOM 7527 C CA . VAL B 1 188 ? 11.742 -8.844 21.484 1 87.75 188 VAL B CA 1
ATOM 7528 C C . VAL B 1 188 ? 12.414 -10.164 21.844 1 87.75 188 VAL B C 1
ATOM 7530 O O . VAL B 1 188 ? 12.82 -10.375 22.984 1 87.75 188 VAL B O 1
ATOM 7533 N N . VAL B 1 189 ? 12.531 -11.062 20.906 1 83.75 189 VAL B N 1
ATOM 7534 C CA . VAL B 1 189 ? 13.117 -12.375 21.141 1 83.75 189 VAL B CA 1
ATOM 7535 C C . VAL B 1 189 ? 14.633 -12.258 21.25 1 83.75 189 VAL B C 1
ATOM 7537 O O . VAL B 1 189 ? 15.25 -12.859 22.141 1 83.75 189 VAL B O 1
ATOM 7540 N N . SER B 1 190 ? 15.227 -11.57 20.328 1 82.19 190 SER B N 1
ATOM 7541 C CA . SER B 1 190 ? 16.656 -11.297 20.312 1 82.19 190 SER B CA 1
ATOM 7542 C C . SER B 1 190 ? 16.938 -9.805 20.188 1 82.19 190 SER B C 1
ATOM 7544 O O . SER B 1 190 ? 16.609 -9.188 19.172 1 82.19 190 SER B O 1
ATOM 7546 N N . ALA B 1 191 ? 17.531 -9.234 21.234 1 82.94 191 ALA B N 1
ATOM 7547 C CA . ALA B 1 191 ? 17.812 -7.801 21.266 1 82.94 191 ALA B CA 1
ATOM 7548 C C . ALA B 1 191 ? 18.734 -7.395 20.125 1 82.94 191 ALA B C 1
ATOM 7550 O O . ALA B 1 191 ? 18.578 -6.32 19.531 1 82.94 191 ALA B O 1
ATOM 7551 N N . ASP B 1 192 ? 19.672 -8.297 19.828 1 80.31 192 ASP B N 1
ATOM 7552 C CA . ASP B 1 192 ? 20.656 -7.984 18.797 1 80.31 192 ASP B CA 1
ATOM 7553 C C . ASP B 1 192 ? 20 -7.941 17.406 1 80.31 192 ASP B C 1
ATOM 7555 O O . ASP B 1 192 ? 20.25 -7.027 16.625 1 80.31 192 ASP B O 1
ATOM 7559 N N . LEU B 1 193 ? 19.219 -8.906 17.203 1 80.19 193 LEU B N 1
ATOM 7560 C CA . LEU B 1 193 ? 18.531 -8.953 15.914 1 80.19 193 LEU B CA 1
ATOM 7561 C C . L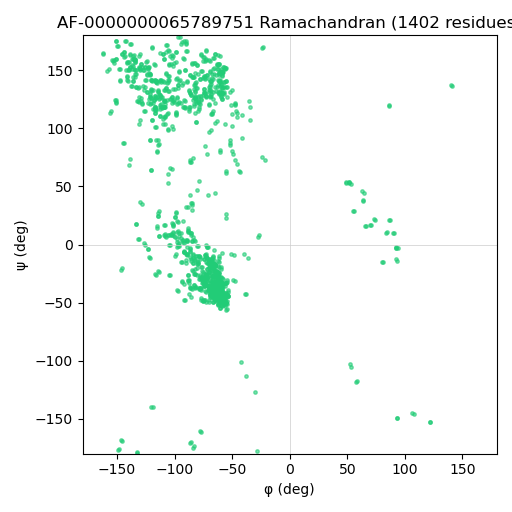EU B 1 193 ? 17.531 -7.805 15.789 1 80.19 193 LEU B C 1
ATOM 7563 O O . LEU B 1 193 ? 17.359 -7.238 14.703 1 80.19 193 LEU B O 1
ATOM 7567 N N . ALA B 1 194 ? 16.891 -7.535 16.875 1 86.12 194 ALA B N 1
ATOM 7568 C CA . ALA B 1 194 ? 15.938 -6.43 16.875 1 86.12 194 ALA B CA 1
ATOM 7569 C C . ALA B 1 194 ? 16.625 -5.105 16.578 1 86.12 194 ALA B C 1
ATOM 7571 O O . ALA B 1 194 ? 16.109 -4.277 15.828 1 86.12 194 ALA B O 1
ATOM 7572 N N . ALA B 1 195 ? 17.75 -4.918 17.125 1 83.06 195 ALA B N 1
ATOM 7573 C CA . ALA B 1 195 ? 18.5 -3.686 16.922 1 83.06 195 ALA B CA 1
ATOM 7574 C C . ALA B 1 195 ? 18.906 -3.533 15.453 1 83.06 195 ALA B C 1
ATOM 7576 O O . ALA B 1 195 ? 18.922 -2.424 14.914 1 83.06 195 ALA B O 1
ATOM 7577 N N . GLN B 1 196 ? 19.188 -4.66 14.844 1 78 196 GLN B N 1
ATOM 7578 C CA . GLN B 1 196 ? 19.547 -4.645 13.43 1 78 196 GLN B CA 1
ATOM 7579 C C . GLN B 1 196 ? 18.344 -4.246 12.57 1 78 196 GLN B C 1
ATOM 7581 O O . GLN B 1 196 ? 18.516 -3.76 11.445 1 78 196 GLN B O 1
ATOM 7586 N N . HIS B 1 197 ? 17.312 -4.445 13.195 1 80.44 197 HIS B N 1
ATOM 7587 C CA . HIS B 1 197 ? 16.094 -4.113 12.469 1 80.44 197 HIS B CA 1
ATOM 7588 C C . HIS B 1 197 ? 15.539 -2.764 12.906 1 80.44 197 HIS B C 1
ATOM 7590 O O . HIS B 1 197 ? 14.406 -2.408 12.555 1 80.44 197 HIS B O 1
ATOM 7596 N N . GLY B 1 198 ? 16.203 -2.018 13.703 1 83.5 198 GLY B N 1
ATOM 7597 C CA . GLY B 1 198 ? 15.812 -0.676 14.102 1 83.5 198 GLY B CA 1
ATOM 7598 C C . GLY B 1 198 ? 14.883 -0.659 15.297 1 83.5 198 GLY B C 1
ATOM 7599 O O . GLY B 1 198 ? 14.07 0.26 15.453 1 83.5 198 GLY B O 1
ATOM 7600 N N . ILE B 1 199 ? 14.844 -1.698 16.094 1 89.5 199 ILE B N 1
ATOM 7601 C CA . ILE B 1 199 ? 14.086 -1.778 17.328 1 89.5 199 ILE B CA 1
ATOM 7602 C C . ILE B 1 199 ? 15.039 -1.835 18.516 1 89.5 199 ILE B C 1
ATOM 7604 O O . ILE B 1 199 ? 15.867 -2.742 18.625 1 89.5 199 ILE B O 1
ATOM 7608 N N . VAL B 1 200 ? 14.938 -0.868 19.422 1 89.5 200 VAL B N 1
ATOM 7609 C CA . VAL B 1 200 ? 15.828 -0.829 20.578 1 89.5 200 VAL B CA 1
ATOM 7610 C C . VAL B 1 200 ? 15.016 -0.626 21.859 1 89.5 200 VAL B C 1
ATOM 7612 O O . VAL B 1 200 ? 14.062 0.156 21.875 1 89.5 200 VAL B O 1
ATOM 7615 N N . LYS B 1 201 ? 15.328 -1.353 22.828 1 89.62 201 LYS B N 1
ATOM 7616 C CA . LYS B 1 201 ? 14.695 -1.156 24.125 1 89.62 201 LYS B CA 1
ATOM 7617 C C . LYS B 1 201 ? 15.438 -0.107 24.953 1 89.62 201 LYS B C 1
ATOM 7619 O O . LYS B 1 201 ? 16.656 -0.199 25.125 1 89.62 201 LYS B O 1
ATOM 7624 N N . GLU B 1 202 ? 14.789 0.917 25.266 1 87 202 GLU B N 1
ATOM 7625 C CA . GLU B 1 202 ? 15.305 1.962 26.156 1 87 202 GLU B CA 1
ATOM 7626 C C . GLU B 1 202 ? 14.461 2.074 27.422 1 87 202 GLU B C 1
ATOM 7628 O O . GLU B 1 202 ? 13.266 2.361 27.359 1 87 202 GLU B O 1
ATOM 7633 N N . LYS B 1 203 ? 15.008 1.847 28.5 1 83.56 203 LYS B N 1
ATOM 7634 C CA . LYS B 1 203 ? 14.281 1.863 29.766 1 83.56 203 LYS B CA 1
ATOM 7635 C C . LYS B 1 203 ? 13.125 0.875 29.75 1 83.56 203 LYS B C 1
ATOM 7637 O O . LYS B 1 203 ? 13.312 -0.308 29.453 1 83.56 203 LYS B O 1
ATOM 7642 N N . ASN B 1 204 ? 11.961 1.447 29.891 1 83.81 204 ASN B N 1
ATOM 7643 C CA . ASN B 1 204 ? 10.797 0.569 29.953 1 83.81 204 ASN B CA 1
ATOM 7644 C C . ASN B 1 204 ? 9.961 0.648 28.688 1 83.81 204 ASN B C 1
ATOM 7646 O O . ASN B 1 204 ? 8.797 0.245 28.672 1 83.81 204 ASN B O 1
ATOM 7650 N N . TYR B 1 205 ? 10.57 1.193 27.641 1 90 205 TYR B N 1
ATOM 7651 C CA . TYR B 1 205 ? 9.828 1.27 26.391 1 90 205 TYR B CA 1
ATOM 7652 C C . TYR B 1 205 ? 10.695 0.864 25.203 1 90 205 TYR B C 1
ATOM 7654 O O . TYR B 1 205 ? 11.922 0.755 25.328 1 90 205 TYR B O 1
ATOM 7662 N N . TYR B 1 206 ? 10.078 0.5 24.141 1 92.38 206 TYR B N 1
ATOM 7663 C CA . TYR B 1 206 ? 10.75 0.166 22.891 1 92.38 206 TYR B CA 1
ATOM 7664 C C . TYR B 1 206 ? 10.75 1.354 21.938 1 92.38 206 TYR B C 1
ATOM 7666 O O . TYR B 1 206 ? 9.75 2.078 21.844 1 92.38 206 TYR B O 1
ATOM 7674 N N . VAL B 1 207 ? 11.867 1.591 21.281 1 92.38 207 VAL B N 1
ATOM 7675 C CA . VAL B 1 207 ? 12.031 2.68 20.328 1 92.38 207 VAL B CA 1
ATOM 7676 C C . VAL B 1 207 ? 12.18 2.113 18.922 1 92.38 207 VAL B C 1
ATOM 7678 O O . VAL B 1 207 ? 12.984 1.212 18.688 1 92.38 207 VAL B O 1
ATOM 7681 N N . TYR B 1 208 ? 11.383 2.572 18.031 1 91.88 208 TYR B N 1
ATOM 7682 C CA . TYR B 1 208 ? 11.414 2.178 16.641 1 91.88 208 TYR B CA 1
ATOM 7683 C C . TYR B 1 208 ? 11.945 3.311 15.758 1 91.88 208 TYR B C 1
ATOM 7685 O O . TYR B 1 208 ? 11.297 4.355 15.633 1 91.88 208 TYR B O 1
ATOM 7693 N N . TYR B 1 209 ? 13 3.129 15.102 1 85.94 209 TYR B N 1
ATOM 7694 C CA . TYR B 1 209 ? 13.586 4.152 14.242 1 85.94 209 TYR B CA 1
ATOM 7695 C C . TYR B 1 209 ? 12.852 4.23 12.914 1 85.94 209 TYR B C 1
ATOM 7697 O O . TYR B 1 209 ? 12.727 3.225 12.211 1 85.94 209 TYR B O 1
ATOM 7705 N N . ALA B 1 210 ? 12.266 5.332 12.664 1 82.62 210 ALA B N 1
ATOM 7706 C CA . ALA B 1 210 ? 11.531 5.559 11.422 1 82.62 210 ALA B CA 1
ATOM 7707 C C . ALA B 1 210 ? 12.305 6.488 10.492 1 82.62 210 ALA B C 1
ATOM 7709 O O . ALA B 1 210 ? 12.836 7.512 10.93 1 82.62 210 ALA B O 1
ATOM 7710 N N . ASN B 1 211 ? 12.547 5.98 9.234 1 65.94 211 ASN B N 1
ATOM 7711 C CA . ASN B 1 211 ? 13.211 6.84 8.258 1 65.94 211 ASN B CA 1
ATOM 7712 C C . ASN B 1 211 ? 12.258 7.25 7.141 1 65.94 211 ASN B C 1
ATOM 7714 O O . ASN B 1 211 ? 11.688 6.395 6.457 1 65.94 211 ASN B O 1
ATOM 7718 N N . TYR B 1 212 ? 11.883 8.391 7.133 1 61.34 212 TYR B N 1
ATOM 7719 C CA . TYR B 1 212 ? 10.977 8.844 6.086 1 61.34 212 TYR B CA 1
ATOM 7720 C C . TYR B 1 212 ? 11.742 9.188 4.812 1 61.34 212 TYR B C 1
ATOM 7722 O O . TYR B 1 212 ? 11.141 9.375 3.752 1 61.34 212 TYR B O 1
ATOM 7730 N N . SER B 1 213 ? 13.039 9.469 4.859 1 57.62 213 SER B N 1
ATOM 7731 C CA . SER B 1 213 ? 13.766 9.93 3.68 1 57.62 213 SER B CA 1
ATOM 7732 C C . SER B 1 213 ? 14.234 8.758 2.824 1 57.62 213 SER B C 1
ATOM 7734 O O . SER B 1 213 ? 15.25 8.852 2.133 1 57.62 213 SER B O 1
ATOM 7736 N N . ASN B 1 214 ? 13.422 7.715 2.934 1 53.22 214 ASN B N 1
ATOM 7737 C CA . ASN B 1 214 ? 13.992 6.719 2.039 1 53.22 214 ASN B CA 1
ATOM 7738 C C . ASN B 1 214 ? 13.594 6.965 0.588 1 53.22 214 ASN B C 1
ATOM 7740 O O . ASN B 1 214 ? 12.547 7.559 0.324 1 53.22 214 ASN B O 1
ATOM 7744 N N . SER B 1 215 ? 14.586 7.051 -0.223 1 46.22 215 SER B N 1
ATOM 7745 C CA . SER B 1 215 ? 14.461 7.293 -1.656 1 46.22 215 SER B CA 1
ATOM 7746 C C . SER B 1 215 ? 13.281 6.523 -2.246 1 46.22 215 SER B C 1
ATOM 7748 O O . SER B 1 215 ? 12.859 6.793 -3.373 1 46.22 215 SER B O 1
ATOM 7750 N N . LEU B 1 216 ? 12.656 5.664 -1.51 1 52.25 216 LEU B N 1
ATOM 7751 C CA . LEU B 1 216 ? 11.586 4.891 -2.125 1 52.25 216 LEU B CA 1
ATOM 7752 C C . LEU B 1 216 ? 10.312 5.727 -2.242 1 52.25 216 LEU B C 1
ATOM 7754 O O . LEU B 1 216 ? 9.539 5.551 -3.186 1 52.25 216 LEU B O 1
ATOM 7758 N N . VAL B 1 217 ? 10.219 6.652 -1.325 1 51.22 217 VAL B N 1
ATOM 7759 C CA . VAL B 1 217 ? 8.938 7.355 -1.239 1 51.22 217 VAL B CA 1
ATOM 7760 C C . VAL B 1 217 ? 8.844 8.391 -2.357 1 51.22 217 VAL B C 1
ATOM 7762 O O . VAL B 1 217 ? 7.762 8.625 -2.898 1 51.22 217 VAL B O 1
ATOM 7765 N N . TYR B 1 218 ? 10.078 8.844 -2.781 1 54.03 218 TYR B N 1
ATOM 7766 C CA . TYR B 1 218 ? 10.055 9.867 -3.82 1 54.03 218 TYR B CA 1
ATOM 7767 C C . TYR B 1 218 ? 10.984 9.5 -4.969 1 54.03 218 TYR B C 1
ATOM 7769 O O . TYR B 1 218 ? 12.188 9.312 -4.766 1 54.03 218 TYR B O 1
ATOM 7777 N N . ASN B 1 219 ? 10.297 9.148 -6 1 62.88 219 ASN B N 1
ATOM 7778 C CA . ASN B 1 219 ? 11.125 8.844 -7.164 1 62.88 219 ASN B CA 1
ATOM 7779 C C . ASN B 1 219 ? 11.367 10.078 -8.016 1 62.88 219 ASN B C 1
ATOM 7781 O O . ASN B 1 219 ? 11.273 10.023 -9.242 1 62.88 219 ASN B O 1
ATOM 7785 N N . ASN B 1 220 ? 11.422 11.188 -7.297 1 74.69 220 ASN B N 1
ATOM 7786 C CA . ASN B 1 220 ? 11.727 12.461 -7.953 1 74.69 220 ASN B CA 1
ATOM 7787 C C . ASN B 1 220 ? 12.477 13.406 -7.023 1 74.69 220 ASN B C 1
ATOM 7789 O O . ASN B 1 220 ? 12.844 13.023 -5.91 1 74.69 220 ASN B O 1
ATOM 7793 N N . GLU B 1 221 ? 12.719 14.57 -7.473 1 79.56 221 GLU B N 1
ATOM 7794 C CA . GLU B 1 221 ? 13.578 15.5 -6.75 1 79.56 221 GLU B CA 1
ATOM 7795 C C . GLU B 1 221 ? 12.906 16 -5.473 1 79.56 221 GLU B C 1
ATOM 7797 O O . GLU B 1 221 ? 13.57 16.516 -4.574 1 79.56 221 GLU B O 1
ATOM 7802 N N . GLU B 1 222 ? 11.641 15.758 -5.363 1 85.88 222 GLU B N 1
ATOM 7803 C CA . GLU B 1 222 ? 10.898 16.25 -4.203 1 85.88 222 GLU B CA 1
ATOM 7804 C C . GLU B 1 222 ? 11.273 15.461 -2.945 1 85.88 222 GLU B C 1
ATOM 7806 O O . GLU B 1 222 ? 10.992 15.898 -1.828 1 85.88 222 GLU B O 1
ATOM 7811 N N . GLN B 1 223 ? 11.945 14.398 -3.105 1 79.25 223 GLN B N 1
ATOM 7812 C CA . GLN B 1 223 ? 12.383 13.562 -1.991 1 79.25 223 GLN B CA 1
ATOM 7813 C C . GLN B 1 223 ? 13.344 14.328 -1.081 1 79.25 223 GLN B C 1
ATOM 7815 O O . GLN B 1 223 ? 13.438 14.031 0.112 1 79.25 223 GLN B O 1
ATOM 7820 N N . ARG B 1 224 ? 14.008 15.305 -1.646 1 83.12 224 ARG B N 1
ATOM 7821 C CA . ARG B 1 224 ? 14.961 16.094 -0.885 1 83.12 224 ARG B CA 1
ATOM 7822 C C . ARG B 1 224 ? 14.266 16.891 0.211 1 83.12 224 ARG B C 1
ATOM 7824 O O . ARG B 1 224 ? 14.898 17.312 1.184 1 83.12 224 ARG B O 1
ATOM 7831 N N . LEU B 1 225 ? 12.977 17.047 0.099 1 90.31 225 LEU B N 1
ATOM 7832 C CA . LEU B 1 225 ? 12.219 17.891 1.02 1 90.31 225 LEU B CA 1
ATOM 7833 C C . LEU B 1 225 ? 11.461 17.031 2.035 1 90.31 225 LEU B C 1
ATOM 7835 O O . LEU B 1 225 ? 10.695 17.562 2.848 1 90.31 225 LEU B O 1
ATOM 7839 N N . SER B 1 226 ? 11.711 15.719 2.068 1 87.88 226 SER B N 1
ATOM 7840 C CA . SER B 1 226 ? 10.906 14.797 2.863 1 87.88 226 SER B CA 1
ATOM 7841 C C . SER B 1 226 ? 11.008 15.117 4.352 1 87.88 226 SER B C 1
ATOM 7843 O O . SER B 1 226 ? 10.055 14.906 5.102 1 87.88 226 SER B O 1
ATOM 7845 N N . TYR B 1 227 ? 12.188 15.656 4.852 1 89.25 227 TYR B N 1
ATOM 7846 C CA . TYR B 1 227 ? 12.32 15.984 6.266 1 89.25 227 TYR B CA 1
ATOM 7847 C C . TYR B 1 227 ? 11.32 17.062 6.68 1 89.25 227 TYR B C 1
ATOM 7849 O O . TYR B 1 227 ? 10.906 17.109 7.84 1 89.25 227 TYR B O 1
ATOM 7857 N N . PHE B 1 228 ? 10.906 17.891 5.746 1 93.62 228 PHE B N 1
ATOM 7858 C CA . PHE B 1 228 ? 9.938 18.938 6.02 1 93.62 228 PHE B CA 1
ATOM 7859 C C . PHE B 1 228 ? 8.516 18.438 5.777 1 93.62 228 PHE B C 1
ATOM 7861 O O . PHE B 1 228 ? 7.645 18.594 6.633 1 93.62 228 PHE B O 1
ATOM 7868 N N . THR B 1 229 ? 8.273 17.781 4.613 1 93.69 229 THR B N 1
ATOM 7869 C CA . THR B 1 229 ? 6.914 17.406 4.223 1 93.69 229 THR B CA 1
ATOM 7870 C C . THR B 1 229 ? 6.402 16.25 5.07 1 93.69 229 THR B C 1
ATOM 7872 O O . THR B 1 229 ? 5.199 16.125 5.301 1 93.69 229 THR B O 1
ATOM 7875 N N . GLU B 1 230 ? 7.27 15.445 5.617 1 91.69 230 GLU B N 1
ATOM 7876 C CA . GLU B 1 230 ? 6.879 14.297 6.434 1 91.69 230 GLU B CA 1
ATOM 7877 C C . GLU B 1 230 ? 6.93 14.641 7.922 1 91.69 230 GLU B C 1
ATOM 7879 O O . GLU B 1 230 ? 6.641 13.789 8.766 1 91.69 230 GLU B O 1
ATOM 7884 N N . ASP B 1 231 ? 7.289 15.859 8.25 1 94.25 231 ASP B N 1
ATOM 7885 C CA . ASP B 1 231 ? 7.367 16.266 9.648 1 94.25 231 ASP B CA 1
ATOM 7886 C C . ASP B 1 231 ? 6.023 16.078 10.352 1 94.25 231 ASP B C 1
ATOM 7888 O O . ASP B 1 231 ? 4.992 16.562 9.867 1 94.25 231 ASP B O 1
ATOM 7892 N N . ILE B 1 232 ? 6.016 15.461 11.461 1 94.5 232 ILE B N 1
ATOM 7893 C CA . ILE B 1 232 ? 4.777 15.109 12.141 1 94.5 232 ILE B CA 1
ATOM 7894 C C . ILE B 1 232 ? 4.152 16.359 12.766 1 94.5 232 ILE B C 1
ATOM 7896 O O . ILE B 1 232 ? 2.93 16.453 12.859 1 94.5 232 ILE B O 1
ATOM 7900 N N . GLY B 1 233 ? 4.969 17.297 13.211 1 95.44 233 GLY B N 1
ATOM 7901 C CA . GLY B 1 233 ? 4.449 18.547 13.742 1 95.44 233 GLY B CA 1
ATOM 7902 C C . GLY B 1 233 ? 3.775 19.406 12.688 1 95.44 233 GLY B C 1
ATOM 7903 O O . GLY B 1 233 ? 2.75 20.031 12.961 1 95.44 233 GLY B O 1
ATOM 7904 N N . LEU B 1 234 ? 4.402 19.422 11.5 1 96.94 234 LEU B N 1
ATOM 7905 C CA . LEU B 1 234 ? 3.834 20.203 10.406 1 96.94 234 LEU B CA 1
ATOM 7906 C C . LEU B 1 234 ? 2.473 19.656 10 1 96.94 234 LEU B C 1
ATOM 7908 O O . LEU B 1 234 ? 1.521 20.422 9.812 1 96.94 234 LEU B O 1
ATOM 7912 N N . ASN B 1 235 ? 2.395 18.391 9.859 1 96.5 235 ASN B N 1
ATOM 7913 C CA . ASN B 1 235 ? 1.134 17.766 9.469 1 96.5 235 ASN B CA 1
ATOM 7914 C C . ASN B 1 235 ? 0.077 17.906 10.562 1 96.5 235 ASN B C 1
ATOM 7916 O O . ASN B 1 235 ? -1.113 18.031 10.266 1 96.5 235 ASN B O 1
ATOM 7920 N N . SER B 1 236 ? 0.493 17.891 11.805 1 96.38 236 SER B N 1
ATOM 7921 C CA . SER B 1 236 ? -0.428 18.156 12.906 1 96.38 236 SER B CA 1
ATOM 7922 C C . SER B 1 236 ? -0.938 19.594 12.875 1 96.38 236 SER B C 1
ATOM 7924 O O . SER B 1 236 ? -2.115 19.844 13.141 1 96.38 236 SER B O 1
ATOM 7926 N N . TYR B 1 237 ? 0.021 20.516 12.578 1 96.19 237 TYR B N 1
ATOM 7927 C CA . TYR B 1 237 ? -0.336 21.922 12.422 1 96.19 237 TYR B CA 1
ATOM 7928 C C . TYR B 1 237 ? -1.454 22.094 11.406 1 96.19 237 TYR B C 1
ATOM 7930 O O . TYR B 1 237 ? -2.42 22.812 11.648 1 96.19 237 TYR B O 1
ATOM 7938 N N . TYR B 1 238 ? -1.32 21.391 10.297 1 97.38 238 TYR B N 1
ATOM 7939 C CA . TYR B 1 238 ? -2.322 21.453 9.242 1 97.38 238 TYR B CA 1
ATOM 7940 C C . TYR B 1 238 ? -3.654 20.875 9.711 1 97.38 238 TYR B C 1
ATOM 7942 O O . TYR B 1 238 ? -4.715 21.438 9.414 1 97.38 238 TYR B O 1
ATOM 7950 N N . TYR B 1 239 ? -3.613 19.844 10.453 1 96.5 239 TYR B N 1
ATOM 7951 C CA . TYR B 1 239 ? -4.816 19.234 11 1 96.5 239 TYR B CA 1
ATOM 7952 C C . TYR B 1 239 ? -5.527 20.188 11.953 1 96.5 239 TYR B C 1
ATOM 7954 O O . TYR B 1 239 ? -6.75 20.328 11.906 1 96.5 239 TYR B O 1
ATOM 7962 N N . TYR B 1 240 ? -4.84 20.859 12.805 1 94.56 240 TYR B N 1
ATOM 7963 C CA . TYR B 1 240 ? -5.414 21.797 13.773 1 94.56 240 TYR B CA 1
ATOM 7964 C C . TYR B 1 240 ? -6.051 22.984 13.078 1 94.56 240 TYR B C 1
ATOM 7966 O O . TYR B 1 240 ? -7.109 23.469 13.492 1 94.56 240 TYR B O 1
ATOM 7974 N N . PHE B 1 241 ? -5.359 23.422 12.023 1 94.06 241 PHE B N 1
ATOM 7975 C CA . PHE B 1 241 ? -5.902 24.562 11.289 1 94.06 241 PHE B CA 1
ATOM 7976 C C . PHE B 1 241 ? -7.32 24.266 10.805 1 94.06 241 PHE B C 1
ATOM 7978 O O . PHE B 1 241 ? -8.211 25.109 10.945 1 94.06 241 PHE B O 1
ATOM 7985 N N . HIS B 1 242 ? -7.531 23.109 10.344 1 93.94 242 HIS B N 1
ATOM 7986 C CA . HIS B 1 242 ? -8.828 22.75 9.773 1 93.94 242 HIS B CA 1
ATOM 7987 C C . HIS B 1 242 ? -9.789 22.281 10.859 1 93.94 242 HIS B C 1
ATOM 7989 O O . HIS B 1 242 ? -11 22.172 10.617 1 93.94 242 HIS B O 1
ATOM 7995 N N . SER B 1 243 ? -9.266 22 12.031 1 91.25 243 SER B N 1
ATOM 7996 C CA . SER B 1 243 ? -10.133 21.641 13.156 1 91.25 243 SER B CA 1
ATOM 7997 C C . SER B 1 243 ? -10.688 22.891 13.836 1 91.25 243 SER B C 1
ATOM 7999 O O . SER B 1 243 ? -11.758 22.859 14.438 1 91.25 243 SER B O 1
ATOM 8001 N N . HIS B 1 244 ? -9.961 24 13.703 1 86.75 244 HIS B N 1
ATOM 8002 C CA . HIS B 1 244 ? -10.398 25.25 14.297 1 86.75 244 HIS B CA 1
ATOM 8003 C C . HIS B 1 244 ? -11.641 25.797 13.602 1 86.75 244 HIS B C 1
ATOM 8005 O O . HIS B 1 244 ? -12.531 26.359 14.242 1 86.75 244 HIS B O 1
ATOM 8011 N N . LEU B 1 245 ? -11.602 25.719 12.352 1 85.56 245 LEU B N 1
ATOM 8012 C CA . LEU B 1 245 ? -12.773 26.125 11.578 1 85.56 245 LEU B CA 1
ATOM 8013 C C . LEU B 1 245 ? -12.945 25.25 10.344 1 85.56 245 LEU B C 1
ATOM 8015 O O . LEU B 1 245 ? -12.555 25.641 9.242 1 85.56 245 LEU B O 1
ATOM 8019 N N . PRO B 1 246 ? -13.633 24.188 10.594 1 91.62 246 PRO B N 1
ATOM 8020 C CA . PRO B 1 246 ? -13.859 23.297 9.461 1 91.62 246 PRO B CA 1
ATOM 8021 C C . PRO B 1 246 ? -14.594 23.969 8.305 1 91.62 246 PRO B C 1
ATOM 8023 O O . PRO B 1 246 ? -15.445 24.828 8.531 1 91.62 246 PRO B O 1
ATOM 8026 N N . PHE B 1 247 ? -14.328 23.578 7.086 1 91.44 247 PHE B N 1
ATOM 8027 C CA . PHE B 1 247 ? -14.867 24.234 5.902 1 91.44 247 PHE B CA 1
ATOM 8028 C C . PHE B 1 247 ? -16.375 24.125 5.859 1 91.44 247 PHE B C 1
ATOM 8030 O O . PHE B 1 247 ? -17.062 24.969 5.277 1 91.44 247 PHE B O 1
ATOM 8037 N N . TRP B 1 248 ? -17 23.141 6.535 1 90.19 248 TRP B N 1
ATOM 8038 C CA . TRP B 1 248 ? -18.438 22.891 6.461 1 90.19 248 TRP B CA 1
ATOM 8039 C C . TRP B 1 248 ? -19.172 23.641 7.562 1 90.19 248 TRP B C 1
ATOM 8041 O O . TRP B 1 248 ? -20.406 23.609 7.625 1 90.19 248 TRP B O 1
ATOM 8051 N N . TRP B 1 249 ? -18.5 24.281 8.453 1 88.38 249 TRP B N 1
ATOM 8052 C CA . TRP B 1 249 ? -19.109 24.969 9.586 1 88.38 249 TRP B CA 1
ATOM 8053 C C . TRP B 1 249 ? -19.078 26.484 9.383 1 88.38 249 TRP B C 1
ATOM 8055 O O . TRP B 1 249 ? -18.094 27.031 8.875 1 88.38 249 TRP B O 1
ATOM 8065 N N . ASN B 1 250 ? -20.078 27.125 9.758 1 83.81 250 ASN B N 1
ATOM 8066 C CA . ASN B 1 250 ? -20.125 28.578 9.625 1 83.81 250 ASN B CA 1
ATOM 8067 C C . ASN B 1 250 ? -19.406 29.281 10.773 1 83.81 250 ASN B C 1
ATOM 8069 O O . ASN B 1 250 ? -19.297 28.734 11.875 1 83.81 250 ASN B O 1
ATOM 8073 N N . SER B 1 251 ? -18.969 30.453 10.555 1 77.38 251 SER B N 1
ATOM 8074 C CA . SER B 1 251 ? -18.125 31.172 11.523 1 77.38 251 SER B CA 1
ATOM 8075 C C . SER B 1 251 ? -18.969 32.125 12.367 1 77.38 251 SER B C 1
ATOM 8077 O O . SER B 1 251 ? -18.422 33.062 12.969 1 77.38 251 SER B O 1
ATOM 8079 N N . GLU B 1 252 ? -20.156 31.953 12.43 1 72.62 252 GLU B N 1
ATOM 8080 C CA . GLU B 1 252 ? -21.016 32.875 13.156 1 72.62 252 GLU B CA 1
ATOM 8081 C C . GLU B 1 252 ? -20.578 33.031 14.609 1 72.62 252 GLU B C 1
ATOM 8083 O O . GLU B 1 252 ? -20.625 34.125 15.172 1 72.62 252 GLU B O 1
ATOM 8088 N N . ARG B 1 253 ? -20.094 32 15.086 1 69.75 253 ARG B N 1
ATOM 8089 C CA . ARG B 1 253 ? -19.688 32 16.484 1 69.75 253 ARG B CA 1
ATOM 8090 C C . ARG B 1 253 ? -18.453 32.875 16.688 1 69.75 253 ARG B C 1
ATOM 8092 O O . ARG B 1 253 ? -18.188 33.344 17.812 1 69.75 253 ARG B O 1
ATOM 8099 N N . TYR B 1 254 ? -17.859 33.125 15.609 1 69 254 TYR B N 1
ATOM 8100 C CA . TYR B 1 254 ? -16.578 33.812 15.758 1 69 254 TYR B CA 1
ATOM 8101 C C . TYR B 1 254 ? -16.734 35.312 15.555 1 69 254 TYR B C 1
ATOM 8103 O O . TYR B 1 254 ? -15.742 36.031 15.516 1 69 254 TYR B O 1
ATOM 8111 N N . GLY B 1 255 ? -17.938 35.719 15.508 1 64.38 255 GLY B N 1
ATOM 8112 C CA . GLY B 1 255 ? -18.188 37.156 15.461 1 64.38 255 GLY B CA 1
ATOM 8113 C C . GLY B 1 255 ? -17.422 37.875 14.359 1 64.38 255 GLY B C 1
ATOM 8114 O O . GLY B 1 255 ? -17.641 37.594 13.172 1 64.38 255 GLY B O 1
ATOM 8115 N N . ALA B 1 256 ? -16.375 38.531 14.852 1 59.16 256 ALA B N 1
ATOM 8116 C CA . ALA B 1 256 ? -15.586 39.406 13.969 1 59.16 256 ALA B CA 1
ATOM 8117 C C . ALA B 1 256 ? -14.797 38.562 12.969 1 59.16 256 ALA B C 1
ATOM 8119 O O . ALA B 1 256 ? -14.43 39.031 11.898 1 59.16 256 ALA B O 1
ATOM 8120 N N . LEU B 1 257 ? -14.602 37.406 13.219 1 68.94 257 LEU B N 1
ATOM 8121 C CA . LEU B 1 257 ? -13.812 36.562 12.336 1 68.94 257 LEU B CA 1
ATOM 8122 C C . LEU B 1 257 ? -14.641 36.125 11.125 1 68.94 257 LEU B C 1
ATOM 8124 O O . LEU B 1 257 ? -14.086 35.688 10.109 1 68.94 257 LEU B O 1
ATOM 8128 N N . LYS B 1 258 ? -15.852 36.375 11.289 1 75.12 258 LYS B N 1
ATOM 8129 C CA . LYS B 1 258 ? -16.719 36 10.164 1 75.12 258 LYS B CA 1
ATOM 8130 C C . LYS B 1 258 ? -16.328 36.781 8.914 1 75.12 258 LYS B C 1
ATOM 8132 O O . LYS B 1 258 ? -16.359 36.25 7.805 1 75.12 258 LYS B O 1
ATOM 8137 N N . SER B 1 259 ? -15.836 37.938 9.195 1 80.44 259 SER B N 1
ATOM 8138 C CA . SER B 1 259 ? -15.539 38.812 8.062 1 80.44 259 SER B CA 1
ATOM 8139 C C . SER B 1 259 ? -14.086 38.656 7.609 1 80.44 259 SER B C 1
ATOM 8141 O O . SER B 1 259 ? -13.664 39.281 6.629 1 80.44 259 SER B O 1
ATOM 8143 N N . ARG B 1 260 ? -13.305 37.719 8.211 1 87.62 260 ARG B N 1
ATOM 8144 C CA . ARG B 1 260 ? -11.898 37.625 7.84 1 87.62 260 ARG B CA 1
ATOM 8145 C C . ARG B 1 260 ? -11.523 36.156 7.562 1 87.62 260 ARG B C 1
ATOM 8147 O O . ARG B 1 260 ? -10.344 35.844 7.371 1 87.62 260 ARG B O 1
ATOM 8154 N N . ARG B 1 261 ? -12.453 35.25 7.586 1 90 261 ARG B N 1
ATOM 8155 C CA . ARG B 1 261 ? -12.172 33.844 7.383 1 90 261 ARG B CA 1
ATOM 8156 C C . ARG B 1 261 ? -11.43 33.625 6.07 1 90 261 ARG B C 1
ATOM 8158 O O . ARG B 1 261 ? -10.438 32.875 6.031 1 90 261 ARG B O 1
ATOM 8165 N N . GLY B 1 262 ? -12.008 34.25 5.027 1 92.5 262 GLY B N 1
ATOM 8166 C CA . GLY B 1 262 ? -11.359 34.125 3.732 1 92.5 262 GLY B CA 1
ATOM 8167 C C . GLY B 1 262 ? -9.938 34.656 3.725 1 92.5 262 GLY B C 1
ATOM 8168 O O . GLY B 1 262 ? -9.062 34.094 3.051 1 92.5 262 GLY B O 1
ATOM 8169 N N . GLU B 1 263 ? -9.727 35.75 4.469 1 93.44 263 GLU B N 1
ATOM 8170 C CA . GLU B 1 263 ? -8.391 36.312 4.602 1 93.44 263 GLU B CA 1
ATOM 8171 C C . GLU B 1 263 ? -7.445 35.375 5.328 1 93.44 263 GLU B C 1
ATOM 8173 O O . GLU B 1 263 ? -6.289 35.219 4.926 1 93.44 263 GLU B O 1
ATOM 8178 N N . ILE B 1 264 ? -7.965 34.719 6.344 1 92.44 264 ILE B N 1
ATOM 8179 C CA . ILE B 1 264 ? -7.176 33.75 7.121 1 92.44 264 ILE B CA 1
ATOM 8180 C C . ILE B 1 264 ? -6.785 32.562 6.242 1 92.44 264 ILE B C 1
ATOM 8182 O O . ILE B 1 264 ? -5.648 32.094 6.301 1 92.44 264 ILE B O 1
ATOM 8186 N N . TYR B 1 265 ? -7.754 32.125 5.469 1 95 265 TYR B N 1
ATOM 8187 C CA . TYR B 1 265 ? -7.492 31.047 4.527 1 95 265 TYR B CA 1
ATOM 8188 C C . TYR B 1 265 ? -6.344 31.406 3.59 1 95 265 TYR B C 1
ATOM 8190 O O . TYR B 1 265 ? -5.391 30.641 3.441 1 95 265 TYR B O 1
ATOM 8198 N N . TYR B 1 266 ? -6.426 32.562 3.002 1 96.38 266 TYR B N 1
ATOM 8199 C CA . TYR B 1 266 ? -5.383 33.031 2.094 1 96.38 266 TYR B CA 1
ATOM 8200 C C . TYR B 1 266 ? -4.039 33.125 2.807 1 96.38 266 TYR B C 1
ATOM 8202 O O . TYR B 1 266 ? -3.037 32.594 2.322 1 96.38 266 TYR B O 1
ATOM 8210 N N . TYR B 1 267 ? -4.047 33.781 3.895 1 95.69 267 TYR B N 1
ATOM 8211 C CA . TYR B 1 267 ? -2.818 34.031 4.645 1 95.69 267 TYR B CA 1
ATOM 8212 C C . TYR B 1 267 ? -2.146 32.719 5.027 1 95.69 267 TYR B C 1
ATOM 8214 O O . TYR B 1 267 ? -0.932 32.562 4.875 1 95.69 267 TYR B O 1
ATOM 8222 N N . PHE B 1 268 ? -2.922 31.781 5.508 1 96.44 268 PHE B N 1
ATOM 8223 C CA . PHE B 1 268 ? -2.398 30.484 5.934 1 96.44 268 PHE B CA 1
ATOM 8224 C C . PHE B 1 268 ? -1.653 29.797 4.793 1 96.44 268 PHE B C 1
ATOM 8226 O O . PHE B 1 268 ? -0.502 29.391 4.957 1 96.44 268 PHE B O 1
ATOM 8233 N N . TYR B 1 269 ? -2.277 29.703 3.674 1 97.94 269 TYR B N 1
ATOM 8234 C CA . TYR B 1 269 ? -1.689 28.969 2.559 1 97.94 269 TYR B CA 1
ATOM 8235 C C . TYR B 1 269 ? -0.535 29.75 1.94 1 97.94 269 TYR B C 1
ATOM 8237 O O . TYR B 1 269 ? 0.437 29.156 1.466 1 97.94 269 TYR B O 1
ATOM 8245 N N . GLN B 1 270 ? -0.674 31.047 1.931 1 97.88 270 GLN B N 1
ATOM 8246 C CA . GLN B 1 270 ? 0.438 31.859 1.435 1 97.88 270 GLN B CA 1
ATOM 8247 C C . GLN B 1 270 ? 1.695 31.625 2.27 1 97.88 270 GLN B C 1
ATOM 8249 O O . GLN B 1 270 ? 2.787 31.469 1.723 1 97.88 270 GLN B O 1
ATOM 8254 N N . GLN B 1 271 ? 1.532 31.641 3.6 1 97.06 271 GLN B N 1
ATOM 8255 C CA . GLN B 1 271 ? 2.662 31.422 4.496 1 97.06 271 GLN B CA 1
ATOM 8256 C C . GLN B 1 271 ? 3.227 30.016 4.344 1 97.06 271 GLN B C 1
ATOM 8258 O O . GLN B 1 271 ? 4.445 29.828 4.332 1 97.06 271 GLN B O 1
ATOM 8263 N N . LEU B 1 272 ? 2.338 29.047 4.199 1 97.75 272 LEU B N 1
ATOM 8264 C CA . LEU B 1 272 ? 2.768 27.656 4.051 1 97.75 272 LEU B CA 1
ATOM 8265 C C . LEU B 1 272 ? 3.543 27.469 2.75 1 97.75 272 LEU B C 1
ATOM 8267 O O . LEU B 1 272 ? 4.562 26.781 2.727 1 97.75 272 LEU B O 1
ATOM 8271 N N . MET B 1 273 ? 3.082 28.062 1.643 1 97.94 273 MET B N 1
ATOM 8272 C CA . MET B 1 273 ? 3.758 27.922 0.355 1 97.94 273 MET B CA 1
ATOM 8273 C C . MET B 1 273 ? 5.102 28.641 0.37 1 97.94 273 MET B C 1
ATOM 8275 O O . MET B 1 273 ? 6.07 28.172 -0.226 1 97.94 273 MET B O 1
ATOM 8279 N N . ALA B 1 274 ? 5.121 29.766 1.034 1 97.06 274 ALA B N 1
ATOM 8280 C CA . ALA B 1 274 ? 6.387 30.484 1.156 1 97.06 274 ALA B CA 1
ATOM 8281 C C . ALA B 1 274 ? 7.422 29.656 1.898 1 97.06 274 ALA B C 1
ATOM 8283 O O . ALA B 1 274 ? 8.57 29.547 1.461 1 97.06 274 ALA B O 1
ATOM 8284 N N . ARG B 1 275 ? 6.992 29.094 2.984 1 97.25 275 ARG B N 1
ATOM 8285 C CA . ARG B 1 275 ? 7.891 28.25 3.781 1 97.25 275 ARG B CA 1
ATOM 8286 C C . ARG B 1 275 ? 8.375 27.047 2.982 1 97.25 275 ARG B C 1
ATOM 8288 O O . ARG B 1 275 ? 9.547 26.672 3.076 1 97.25 275 ARG B O 1
ATOM 8295 N N . TYR B 1 276 ? 7.484 26.422 2.281 1 97.5 276 TYR B N 1
ATOM 8296 C CA . TYR B 1 276 ? 7.84 25.312 1.411 1 97.5 276 TYR B CA 1
ATOM 8297 C C . TYR B 1 276 ? 8.836 25.75 0.343 1 97.5 276 TYR B C 1
ATOM 8299 O O . TYR B 1 276 ? 9.789 25.031 0.047 1 97.5 276 TYR B O 1
ATOM 8307 N N . TYR B 1 277 ? 8.633 26.906 -0.238 1 96.75 277 TYR B N 1
ATOM 8308 C CA . TYR B 1 277 ? 9.516 27.453 -1.256 1 96.75 277 TYR B CA 1
ATOM 8309 C C . TYR B 1 277 ? 10.93 27.641 -0.707 1 96.75 277 TYR B C 1
ATOM 8311 O O . TYR B 1 277 ? 11.914 27.391 -1.404 1 96.75 277 TYR B O 1
ATOM 8319 N N . PHE B 1 278 ? 11.055 28.109 0.58 1 97.25 278 PHE B N 1
ATOM 8320 C CA . PHE B 1 278 ? 12.359 28.266 1.21 1 97.25 278 PHE B CA 1
ATOM 8321 C C . PHE B 1 278 ? 13.117 26.953 1.212 1 97.25 278 PHE B C 1
ATOM 8323 O O . PHE B 1 278 ? 14.305 26.906 0.893 1 97.25 278 PHE B O 1
ATOM 8330 N N . GLU B 1 279 ? 12.352 25.875 1.61 1 96.25 279 GLU B N 1
ATOM 8331 C CA . GLU B 1 279 ? 12.969 24.547 1.643 1 96.25 279 GLU B CA 1
ATOM 8332 C C . GLU B 1 279 ? 13.445 24.125 0.253 1 96.25 279 GLU B C 1
ATOM 8334 O O . GLU B 1 279 ? 14.484 23.469 0.115 1 96.25 279 GLU B O 1
ATOM 8339 N N . ARG B 1 280 ? 12.648 24.422 -0.749 1 95.25 280 ARG B N 1
ATOM 8340 C CA . ARG B 1 280 ? 13.023 24.078 -2.117 1 95.25 280 ARG B CA 1
ATOM 8341 C C . ARG B 1 280 ? 14.32 24.781 -2.518 1 95.25 280 ARG B C 1
ATOM 8343 O O . ARG B 1 280 ? 15.227 24.141 -3.066 1 95.25 280 ARG B O 1
ATOM 8350 N N . LEU B 1 281 ? 14.5 25.984 -2.191 1 93.38 281 LEU B N 1
ATOM 8351 C CA . LEU B 1 281 ? 15.672 26.766 -2.574 1 93.38 281 LEU B CA 1
ATOM 8352 C C . LEU B 1 281 ? 16.922 26.219 -1.897 1 93.38 281 LEU B C 1
ATOM 8354 O O . LEU B 1 281 ? 17.953 26.047 -2.547 1 93.38 281 LEU B O 1
ATOM 8358 N N . SER B 1 282 ? 16.828 26.031 -0.638 1 92.75 282 SER B N 1
ATOM 8359 C CA . SER B 1 282 ? 18 25.594 0.106 1 92.75 282 SER B CA 1
ATOM 8360 C C . SER B 1 282 ? 18.422 24.172 -0.304 1 92.75 282 SER B C 1
ATOM 8362 O O . SER B 1 282 ? 19.531 23.734 0.002 1 92.75 282 SER B O 1
ATOM 8364 N N . ASN B 1 283 ? 17.516 23.438 -0.972 1 90.44 283 ASN B N 1
ATOM 8365 C CA . ASN B 1 283 ? 17.812 22.109 -1.476 1 90.44 283 ASN B CA 1
ATOM 8366 C C . ASN B 1 283 ? 18.109 22.125 -2.973 1 90.44 283 ASN B C 1
ATOM 8368 O O . ASN B 1 283 ? 18.125 21.078 -3.623 1 90.44 283 ASN B O 1
ATOM 8372 N N . GLY B 1 284 ? 18.25 23.266 -3.512 1 87.44 284 GLY B N 1
ATOM 8373 C CA . GLY B 1 284 ? 18.672 23.406 -4.898 1 87.44 284 GLY B CA 1
ATOM 8374 C C . GLY B 1 284 ? 17.516 23.297 -5.879 1 87.44 284 GLY B C 1
ATOM 8375 O O . GLY B 1 284 ? 17.719 23.109 -7.078 1 87.44 284 GLY B O 1
ATOM 8376 N N . LEU B 1 285 ? 16.359 23.328 -5.289 1 91.5 285 LEU B N 1
ATOM 8377 C CA . LEU B 1 285 ? 15.18 23.312 -6.152 1 91.5 285 LEU B CA 1
ATOM 8378 C C . LEU B 1 285 ? 14.688 24.734 -6.422 1 91.5 285 LEU B C 1
ATOM 8380 O O . LEU B 1 285 ? 15.281 25.703 -5.949 1 91.5 285 LEU B O 1
ATOM 8384 N N . GLY B 1 286 ? 13.766 25.016 -7.242 1 90.06 286 GLY B N 1
ATOM 8385 C CA . GLY B 1 286 ? 13.266 26.312 -7.629 1 90.06 286 GLY B CA 1
ATOM 8386 C C . GLY B 1 286 ? 11.797 26.516 -7.293 1 90.06 286 GLY B C 1
ATOM 8387 O O . GLY B 1 286 ? 11.328 26.062 -6.246 1 90.06 286 GLY B O 1
ATOM 8388 N N . ASP B 1 287 ? 11.133 27.094 -8.125 1 91.62 287 ASP B N 1
ATOM 8389 C CA . ASP B 1 287 ? 9.719 27.406 -7.93 1 91.62 287 ASP B CA 1
ATOM 8390 C C . ASP B 1 287 ? 8.898 26.125 -7.789 1 91.62 287 ASP B C 1
ATOM 8392 O O . ASP B 1 287 ? 9.297 25.062 -8.273 1 91.62 287 ASP B O 1
ATOM 8396 N N . ILE B 1 288 ? 7.848 26.25 -7.082 1 94.69 288 ILE B N 1
ATOM 8397 C CA . ILE B 1 288 ? 6.902 25.141 -7.012 1 94.69 288 ILE B CA 1
ATOM 8398 C C . ILE B 1 288 ? 6.402 24.812 -8.414 1 94.69 288 ILE B C 1
ATOM 8400 O O . ILE B 1 288 ? 5.891 25.672 -9.125 1 94.69 288 ILE B O 1
ATOM 8404 N N . PRO B 1 289 ? 6.551 23.578 -8.797 1 92.75 289 PRO B N 1
ATOM 8405 C CA . PRO B 1 289 ? 6.133 23.219 -10.148 1 92.75 289 PRO B CA 1
ATOM 8406 C C . PRO B 1 289 ? 4.641 23.453 -10.391 1 92.75 289 PRO B C 1
ATOM 8408 O O . PRO B 1 289 ? 3.842 23.359 -9.453 1 92.75 289 PRO B O 1
ATOM 8411 N N . GLU B 1 290 ? 4.324 23.781 -11.586 1 93.12 290 GLU B N 1
ATOM 8412 C CA . GLU B 1 290 ? 2.934 23.922 -12.008 1 93.12 290 GLU B CA 1
ATOM 8413 C C . GLU B 1 290 ? 2.467 22.688 -12.766 1 93.12 290 GLU B C 1
ATOM 8415 O O . GLU B 1 290 ? 3.285 21.906 -13.266 1 93.12 290 GLU B O 1
ATOM 8420 N N . PHE B 1 291 ? 1.126 22.469 -12.773 1 93.5 291 PHE B N 1
ATOM 8421 C CA . PHE B 1 291 ? 0.569 21.344 -13.5 1 93.5 291 PHE B CA 1
ATOM 8422 C C . PHE B 1 291 ? -0.647 21.766 -14.312 1 93.5 291 PHE B C 1
ATOM 8424 O O . PHE B 1 291 ? -1.175 22.859 -14.125 1 93.5 291 PHE B O 1
ATOM 8431 N N . SER B 1 292 ? -0.975 21 -15.305 1 92.12 292 SER B N 1
ATOM 8432 C CA . SER B 1 292 ? -2.17 21.172 -16.125 1 92.12 292 SER B CA 1
ATOM 8433 C C . SER B 1 292 ? -3.162 20.031 -15.906 1 92.12 292 SER B C 1
ATOM 8435 O O . SER B 1 292 ? -2.764 18.891 -15.734 1 92.12 292 SER B O 1
ATOM 8437 N N . TRP B 1 293 ? -4.438 20.438 -15.898 1 93.31 293 TRP B N 1
ATOM 8438 C CA . TRP B 1 293 ? -5.469 19.422 -15.773 1 93.31 293 TRP B CA 1
ATOM 8439 C C . TRP B 1 293 ? -5.516 18.547 -17.016 1 93.31 293 TRP B C 1
ATOM 8441 O O . TRP B 1 293 ? -6.148 17.484 -17.016 1 93.31 293 TRP B O 1
ATOM 8451 N N . TYR B 1 294 ? -4.883 18.969 -18.078 1 89 294 TYR B N 1
ATOM 8452 C CA . TYR B 1 294 ? -5.051 18.297 -19.359 1 89 294 TYR B CA 1
ATOM 8453 C C . TYR B 1 294 ? -3.758 17.625 -19.797 1 89 294 TYR B C 1
ATOM 8455 O O . TYR B 1 294 ? -3.674 17.078 -20.906 1 89 294 TYR B O 1
ATOM 8463 N N . SER B 1 295 ? -2.736 17.594 -18.953 1 87.5 295 SER B N 1
ATOM 8464 C CA . SER B 1 295 ? -1.473 16.906 -19.203 1 87.5 295 SER B CA 1
ATOM 8465 C C . SER B 1 295 ? -1.097 16 -18.031 1 87.5 295 SER B C 1
ATOM 8467 O O . SER B 1 295 ? -1.537 16.219 -16.906 1 87.5 295 SER B O 1
ATOM 8469 N N . PRO B 1 296 ? -0.239 14.914 -18.359 1 87.75 296 PRO B N 1
ATOM 8470 C CA . PRO B 1 296 ? 0.199 14.07 -17.25 1 87.75 296 PRO B CA 1
ATOM 8471 C C . PRO B 1 296 ? 0.946 14.852 -16.172 1 87.75 296 PRO B C 1
ATOM 8473 O O . PRO B 1 296 ? 1.767 15.719 -16.484 1 87.75 296 PRO B O 1
ATOM 8476 N N . VAL B 1 297 ? 0.6 14.594 -14.953 1 90.31 297 VAL B N 1
ATOM 8477 C CA . VAL B 1 297 ? 1.257 15.242 -13.828 1 90.31 297 VAL B CA 1
ATOM 8478 C C . VAL B 1 297 ? 2.648 14.648 -13.625 1 90.31 297 VAL B C 1
ATOM 8480 O O . VAL B 1 297 ? 2.793 13.438 -13.453 1 90.31 297 VAL B O 1
ATOM 8483 N N . LYS B 1 298 ? 3.584 15.383 -13.523 1 84.81 298 LYS B N 1
ATOM 8484 C CA . LYS B 1 298 ? 4.977 14.945 -13.539 1 84.81 298 LYS B CA 1
ATOM 8485 C C . LYS B 1 298 ? 5.375 14.328 -12.203 1 84.81 298 LYS B C 1
ATOM 8487 O O . LYS B 1 298 ? 6.137 13.352 -12.164 1 84.81 298 LYS B O 1
ATOM 8492 N N . SER B 1 299 ? 4.91 14.891 -11.156 1 87.12 299 SER B N 1
ATOM 8493 C CA . SER B 1 299 ? 5.375 14.477 -9.836 1 87.12 299 SER B CA 1
ATOM 8494 C C . SER B 1 299 ? 4.551 13.312 -9.297 1 87.12 299 SER B C 1
ATOM 8496 O O . SER B 1 299 ? 3.346 13.453 -9.07 1 87.12 299 SER B O 1
ATOM 8498 N N . GLY B 1 300 ? 5.18 12.18 -9.094 1 87.69 300 GLY B N 1
ATOM 8499 C CA . GLY B 1 300 ? 4.551 11.047 -8.438 1 87.69 300 GLY B CA 1
ATOM 8500 C C . GLY B 1 300 ? 4.738 11.055 -6.93 1 87.69 300 GLY B C 1
ATOM 8501 O O . GLY B 1 300 ? 5.477 11.883 -6.395 1 87.69 300 GLY B O 1
ATOM 8502 N N . TYR B 1 301 ? 4.012 10.258 -6.199 1 90.38 301 TYR B N 1
ATOM 8503 C CA . TYR B 1 301 ? 4.105 10.109 -4.75 1 90.38 301 TYR B CA 1
ATOM 8504 C C . TYR B 1 301 ? 3.705 8.703 -4.316 1 90.38 301 TYR B C 1
ATOM 8506 O O . TYR B 1 301 ? 2.602 8.242 -4.625 1 90.38 301 TYR B O 1
ATOM 8514 N N . TYR B 1 302 ? 4.586 8.031 -3.658 1 87.44 302 TYR B N 1
ATOM 8515 C CA . TYR B 1 302 ? 4.359 6.676 -3.168 1 87.44 302 TYR B CA 1
ATOM 8516 C C . TYR B 1 302 ? 4.332 6.641 -1.646 1 87.44 302 TYR B C 1
ATOM 8518 O O . TYR B 1 302 ? 5.332 6.312 -1.006 1 87.44 302 TYR B O 1
ATOM 8526 N N . PRO B 1 303 ? 3.127 6.902 -1.121 1 88.5 303 PRO B N 1
ATOM 8527 C CA . PRO B 1 303 ? 3.055 6.824 0.339 1 88.5 303 PRO B CA 1
ATOM 8528 C C . PRO B 1 303 ? 3.242 5.398 0.861 1 88.5 303 PRO B C 1
ATOM 8530 O O . PRO B 1 303 ? 2.561 4.477 0.406 1 88.5 303 PRO B O 1
ATOM 8533 N N . LEU B 1 304 ? 4.246 5.043 1.535 1 86.38 304 LEU B N 1
ATOM 8534 C CA . LEU B 1 304 ? 4.484 3.705 2.072 1 86.38 304 LEU B CA 1
ATOM 8535 C C . LEU B 1 304 ? 3.781 3.527 3.414 1 86.38 304 LEU B C 1
ATOM 8537 O O . LEU B 1 304 ? 4.336 2.918 4.332 1 86.38 304 LEU B O 1
ATOM 8541 N N . MET B 1 305 ? 2.59 4.172 3.479 1 88.62 305 MET B N 1
ATOM 8542 C CA . MET B 1 305 ? 1.78 4.098 4.691 1 88.62 305 MET B CA 1
ATOM 8543 C C . MET B 1 305 ? 0.534 3.25 4.461 1 88.62 305 MET B C 1
ATOM 8545 O O . MET B 1 305 ? 0.168 2.973 3.316 1 88.62 305 MET B O 1
ATOM 8549 N N . SER B 1 306 ? 0.036 2.826 5.469 1 86 306 SER B N 1
ATOM 8550 C CA . SER B 1 306 ? -1.285 2.205 5.473 1 86 306 SER B CA 1
ATOM 8551 C C . SER B 1 306 ? -2.221 2.902 6.453 1 86 306 SER B C 1
ATOM 8553 O O . SER B 1 306 ? -1.769 3.498 7.434 1 86 306 SER B O 1
ATOM 8555 N N . SER B 1 307 ? -3.432 2.881 5.988 1 83.56 307 SER B N 1
ATOM 8556 C CA . SER B 1 307 ? -4.43 3.26 6.984 1 83.56 307 SER B CA 1
ATOM 8557 C C . SER B 1 307 ? -4.699 2.119 7.961 1 83.56 307 SER B C 1
ATOM 8559 O O . SER B 1 307 ? -3.855 1.237 8.141 1 83.56 307 SER B O 1
ATOM 8561 N N . TYR B 1 308 ? -5.762 2.209 8.602 1 74.25 308 TYR B N 1
ATOM 8562 C CA . TYR B 1 308 ? -6.137 1.161 9.547 1 74.25 308 TYR B CA 1
ATOM 8563 C C . TYR B 1 308 ? -6.574 -0.102 8.812 1 74.25 308 TYR B C 1
ATOM 8565 O O . TYR B 1 308 ? -6.59 -1.189 9.391 1 74.25 308 TYR B O 1
ATOM 8573 N N . TYR B 1 309 ? -6.676 0.133 7.398 1 78.12 309 TYR B N 1
ATOM 8574 C CA . TYR B 1 309 ? -7.344 -1 6.766 1 78.12 309 TYR B CA 1
ATOM 8575 C C . TYR B 1 309 ? -6.801 -1.243 5.363 1 78.12 309 TYR B C 1
ATOM 8577 O O . TYR B 1 309 ? -6.93 -2.344 4.824 1 78.12 309 TYR B O 1
ATOM 8585 N N . TYR B 1 310 ? -6.203 -0.192 4.793 1 85.06 310 TYR B N 1
ATOM 8586 C CA . TYR B 1 310 ? -5.758 -0.303 3.408 1 85.06 310 TYR B CA 1
ATOM 8587 C C . TYR B 1 310 ? -4.402 0.37 3.213 1 85.06 310 TYR B C 1
ATOM 8589 O O . TYR B 1 310 ? -4.066 1.318 3.926 1 85.06 310 TYR B O 1
ATOM 8597 N N . PRO B 1 311 ? -3.648 -0.143 2.26 1 88.88 311 PRO B N 1
ATOM 8598 C CA . PRO B 1 311 ? -2.521 0.688 1.826 1 88.88 311 PRO B CA 1
ATOM 8599 C C . PRO B 1 311 ? -2.969 1.967 1.123 1 88.88 311 PRO B C 1
ATOM 8601 O O . PRO B 1 311 ? -4.016 1.984 0.471 1 88.88 311 PRO B O 1
ATOM 8604 N N . PHE B 1 312 ? -2.213 2.975 1.201 1 92.44 312 PHE B N 1
ATOM 8605 C CA . PHE B 1 312 ? -2.531 4.23 0.532 1 92.44 312 PHE B CA 1
ATOM 8606 C C . PHE B 1 312 ? -2.348 4.105 -0.975 1 92.44 312 PHE B C 1
ATOM 8608 O O . PHE B 1 312 ? -1.465 3.379 -1.438 1 92.44 312 PHE B O 1
ATOM 8615 N N . ALA B 1 313 ? -3.166 4.793 -1.697 1 92.06 313 ALA B N 1
ATOM 8616 C CA . ALA B 1 313 ? -3.031 4.867 -3.15 1 92.06 313 ALA B CA 1
ATOM 8617 C C . ALA B 1 313 ? -1.691 5.48 -3.545 1 92.06 313 ALA B C 1
ATOM 8619 O O . ALA B 1 313 ? -1.22 6.426 -2.904 1 92.06 313 ALA B O 1
ATOM 8620 N N . GLN B 1 314 ? -1.116 4.938 -4.555 1 90.88 314 GLN B N 1
ATOM 8621 C CA . GLN B 1 314 ? 0.16 5.414 -5.078 1 90.88 314 GLN B CA 1
ATOM 8622 C C . GLN B 1 314 ? -0.018 6.078 -6.441 1 90.88 314 GLN B C 1
ATOM 8624 O O . GLN B 1 314 ? -0.856 5.656 -7.238 1 90.88 314 GLN B O 1
ATOM 8629 N N . ARG B 1 315 ? 0.708 7.168 -6.676 1 91.31 315 ARG B N 1
ATOM 8630 C CA . ARG B 1 315 ? 0.671 7.895 -7.941 1 91.31 315 ARG B CA 1
ATOM 8631 C C . ARG B 1 315 ? 2.033 7.863 -8.625 1 91.31 315 ARG B C 1
ATOM 8633 O O . ARG B 1 315 ? 2.994 8.461 -8.133 1 91.31 315 ARG B O 1
ATOM 8640 N N . PRO B 1 316 ? 2.158 7.207 -9.75 1 85.94 316 PRO B N 1
ATOM 8641 C CA . PRO B 1 316 ? 3.43 7.207 -10.477 1 85.94 316 PRO B CA 1
ATOM 8642 C C . PRO B 1 316 ? 3.725 8.547 -11.148 1 85.94 316 PRO B C 1
ATOM 8644 O O . PRO B 1 316 ? 2.812 9.352 -11.352 1 85.94 316 PRO B O 1
ATOM 8647 N N . ASN B 1 317 ? 5.008 8.797 -11.445 1 83.56 317 ASN B N 1
ATOM 8648 C CA . ASN B 1 317 ? 5.352 9.961 -12.258 1 83.56 317 ASN B CA 1
ATOM 8649 C C . ASN B 1 317 ? 4.605 9.953 -13.594 1 83.56 317 ASN B C 1
ATOM 8651 O O . ASN B 1 317 ? 4.352 8.891 -14.164 1 83.56 317 ASN B O 1
ATOM 8655 N N . TYR B 1 318 ? 4.176 11.18 -13.992 1 84.5 318 TYR B N 1
ATOM 8656 C CA . TYR B 1 318 ? 3.502 11.414 -15.266 1 84.5 318 TYR B CA 1
ATOM 8657 C C . TYR B 1 318 ? 2.172 10.672 -15.32 1 84.5 318 TYR B C 1
ATOM 8659 O O . TYR B 1 318 ? 1.838 10.055 -16.344 1 84.5 318 TYR B O 1
ATOM 8667 N N . TRP B 1 319 ? 1.537 10.641 -14.219 1 86.75 319 TRP B N 1
ATOM 8668 C CA . TRP B 1 319 ? 0.197 10.07 -14.125 1 86.75 319 TRP B CA 1
ATOM 8669 C C . TRP B 1 319 ? -0.792 10.859 -14.977 1 86.75 319 TRP B C 1
ATOM 8671 O O . TRP B 1 319 ? -0.809 12.094 -14.938 1 86.75 319 TRP B O 1
ATOM 8681 N N . ASN B 1 320 ? -1.627 10.109 -15.711 1 85.5 320 ASN B N 1
ATOM 8682 C CA . ASN B 1 320 ? -2.594 10.758 -16.594 1 85.5 320 ASN B CA 1
ATOM 8683 C C . ASN B 1 320 ? -3.832 11.211 -15.82 1 85.5 320 ASN B C 1
ATOM 8685 O O . ASN B 1 320 ? -4.754 10.43 -15.602 1 85.5 320 ASN B O 1
ATOM 8689 N N . VAL B 1 321 ? -3.883 12.477 -15.625 1 87.06 321 VAL B N 1
ATOM 8690 C CA . VAL B 1 321 ? -4.98 13.047 -14.852 1 87.06 321 VAL B CA 1
ATOM 8691 C C . VAL B 1 321 ? -6.238 13.125 -15.711 1 87.06 321 VAL B C 1
ATOM 8693 O O . VAL B 1 321 ? -7.344 12.883 -15.227 1 87.06 321 VAL B O 1
ATOM 8696 N N . HIS B 1 322 ? -6.043 13.453 -16.984 1 86.25 322 HIS B N 1
ATOM 8697 C CA . HIS B 1 322 ? -7.168 13.609 -17.906 1 86.25 322 HIS B CA 1
ATOM 8698 C C . HIS B 1 322 ? -7.555 12.273 -18.531 1 86.25 322 HIS B C 1
ATOM 8700 O O . HIS B 1 322 ? -7.293 12.031 -19.703 1 86.25 322 HIS B O 1
ATOM 8706 N N . SER B 1 323 ? -8.156 11.43 -17.734 1 81.62 323 SER B N 1
ATOM 8707 C CA . SER B 1 323 ? -8.609 10.109 -18.156 1 81.62 323 SER B CA 1
ATOM 8708 C C . SER B 1 323 ? -10.133 10.055 -18.266 1 81.62 323 SER B C 1
ATOM 8710 O O . SER B 1 323 ? -10.82 10.992 -17.859 1 81.62 323 SER B O 1
ATOM 8712 N N . GLU B 1 324 ? -10.641 9.023 -18.781 1 76.19 324 GLU B N 1
ATOM 8713 C CA . GLU B 1 324 ? -12.086 8.852 -18.891 1 76.19 324 GLU B CA 1
ATOM 8714 C C . GLU B 1 324 ? -12.75 8.82 -17.531 1 76.19 324 GLU B C 1
ATOM 8716 O O . GLU B 1 324 ? -13.883 9.281 -17.375 1 76.19 324 GLU B O 1
ATOM 8721 N N . GLU B 1 325 ? -12.016 8.391 -16.641 1 77.88 325 GLU B N 1
ATOM 8722 C CA . GLU B 1 325 ? -12.562 8.281 -15.297 1 77.88 325 GLU B CA 1
ATOM 8723 C C . GLU B 1 325 ? -12.656 9.648 -14.625 1 77.88 325 GLU B C 1
ATOM 8725 O O . GLU B 1 325 ? -13.531 9.875 -13.781 1 77.88 325 GLU B O 1
ATOM 8730 N N . ASN B 1 326 ? -11.789 10.562 -15.023 1 86.25 326 ASN B N 1
ATOM 8731 C CA . ASN B 1 326 ? -11.688 11.852 -14.344 1 86.25 326 ASN B CA 1
ATOM 8732 C C . ASN B 1 326 ? -12.234 12.984 -15.219 1 86.25 326 ASN B C 1
ATOM 8734 O O . ASN B 1 326 ? -12.234 14.141 -14.805 1 86.25 326 ASN B O 1
ATOM 8738 N N . TYR B 1 327 ? -12.836 12.695 -16.297 1 85.31 327 TYR B N 1
ATOM 8739 C CA . TYR B 1 327 ? -13.148 13.703 -17.297 1 85.31 327 TYR B CA 1
ATOM 8740 C C . TYR B 1 327 ? -14.133 14.734 -16.75 1 85.31 327 TYR B C 1
ATOM 8742 O O . TYR B 1 327 ? -13.922 15.938 -16.906 1 85.31 327 TYR B O 1
ATOM 8750 N N . GLU B 1 328 ? -15.18 14.305 -16.094 1 84.5 328 GLU B N 1
ATOM 8751 C CA . GLU B 1 328 ? -16.172 15.234 -15.57 1 84.5 328 GLU B CA 1
ATOM 8752 C C . GLU B 1 328 ? -15.594 16.078 -14.438 1 84.5 328 GLU B C 1
ATOM 8754 O O . GLU B 1 328 ? -15.906 17.281 -14.328 1 84.5 328 GLU B O 1
ATOM 8759 N N . LYS B 1 329 ? -14.82 15.438 -13.656 1 91 329 LYS B N 1
ATOM 8760 C CA . LYS B 1 329 ? -14.203 16.156 -12.555 1 91 329 LYS B CA 1
ATOM 8761 C C . LYS B 1 329 ? -13.227 17.219 -13.062 1 91 329 LYS B C 1
ATOM 8763 O O . LYS B 1 329 ? -13.188 18.328 -12.555 1 91 329 LYS B O 1
ATOM 8768 N N . VAL B 1 330 ? -12.461 16.859 -14.078 1 92.5 330 VAL B N 1
ATOM 8769 C CA . VAL B 1 330 ? -11.5 17.781 -14.664 1 92.5 330 VAL B CA 1
ATOM 8770 C C . VAL B 1 330 ? -12.234 18.953 -15.312 1 92.5 330 VAL B C 1
ATOM 8772 O O . VAL B 1 330 ? -11.82 20.109 -15.188 1 92.5 330 VAL B O 1
ATOM 8775 N N . ARG B 1 331 ? -13.297 18.641 -16 1 88.38 331 ARG B N 1
ATOM 8776 C CA . ARG B 1 331 ? -14.109 19.688 -16.609 1 88.38 331 ARG B CA 1
ATOM 8777 C C . ARG B 1 331 ? -14.656 20.641 -15.555 1 88.38 331 ARG B C 1
ATOM 8779 O O . ARG B 1 331 ? -14.648 21.859 -15.75 1 88.38 331 ARG B O 1
ATOM 8786 N N . PHE B 1 332 ? -15.102 20.094 -14.539 1 91.62 332 PHE B N 1
ATOM 8787 C CA . PHE B 1 332 ? -15.594 20.922 -13.445 1 91.62 332 PHE B CA 1
ATOM 8788 C C . PHE B 1 332 ? -14.492 21.828 -12.914 1 91.62 332 PHE B C 1
ATOM 8790 O O . PHE B 1 332 ? -14.703 23.031 -12.719 1 91.62 332 PHE B O 1
ATOM 8797 N N . LEU B 1 333 ? -13.352 21.266 -12.625 1 94.94 333 LEU B N 1
ATOM 8798 C CA . LEU B 1 333 ? -12.234 22.016 -12.062 1 94.94 333 LEU B CA 1
ATOM 8799 C C . LEU B 1 333 ? -11.812 23.141 -13 1 94.94 333 LEU B C 1
ATOM 8801 O O . LEU B 1 333 ? -11.609 24.281 -12.555 1 94.94 333 LEU B O 1
ATOM 8805 N N . ASP B 1 334 ? -11.758 22.828 -14.219 1 91.75 334 ASP B N 1
ATOM 8806 C CA . ASP B 1 334 ? -11.383 23.812 -15.211 1 91.75 334 ASP B CA 1
ATOM 8807 C C . ASP B 1 334 ? -12.43 24.922 -15.305 1 91.75 334 ASP B C 1
ATOM 8809 O O . ASP B 1 334 ? -12.086 26.109 -15.367 1 91.75 334 ASP B O 1
ATOM 8813 N N . THR B 1 335 ? -13.711 24.562 -15.312 1 90.88 335 THR B N 1
ATOM 8814 C CA . THR B 1 335 ? -14.805 25.531 -15.383 1 90.88 335 THR B CA 1
ATOM 8815 C C . THR B 1 335 ? -14.812 26.422 -14.148 1 90.88 335 THR B C 1
ATOM 8817 O O . THR B 1 335 ? -15.07 27.625 -14.258 1 90.88 335 THR B O 1
ATOM 8820 N N . TYR B 1 336 ? -14.547 25.812 -13.039 1 92.69 336 TYR B N 1
ATOM 8821 C CA . TYR B 1 336 ? -14.492 26.562 -11.797 1 92.69 336 TYR B CA 1
ATOM 8822 C C . TYR B 1 336 ? -13.422 27.656 -11.859 1 92.69 336 TYR B C 1
ATOM 8824 O O . TYR B 1 336 ? -13.664 28.797 -11.469 1 92.69 336 TYR B O 1
ATOM 8832 N N . GLU B 1 337 ? -12.297 27.359 -12.312 1 94.75 337 GLU B N 1
ATOM 8833 C CA . GLU B 1 337 ? -11.18 28.297 -12.461 1 94.75 337 GLU B CA 1
ATOM 8834 C C . GLU B 1 337 ? -11.508 29.375 -13.477 1 94.75 337 GLU B C 1
ATOM 8836 O O . GLU B 1 337 ? -11.258 30.562 -13.227 1 94.75 337 GLU B O 1
ATOM 8841 N N . MET B 1 338 ? -12.086 28.984 -14.562 1 89.38 338 MET B N 1
ATOM 8842 C CA . MET B 1 338 ? -12.43 29.938 -15.617 1 89.38 338 MET B CA 1
ATOM 8843 C C . MET B 1 338 ? -13.523 30.891 -15.148 1 89.38 338 MET B C 1
ATOM 8845 O O . MET B 1 338 ? -13.516 32.062 -15.5 1 89.38 338 MET B O 1
ATOM 8849 N N . SER B 1 339 ? -14.469 30.312 -14.453 1 88.25 339 SER B N 1
ATOM 8850 C CA . SER B 1 339 ? -15.531 31.156 -13.914 1 88.25 339 SER B CA 1
ATOM 8851 C C . SER B 1 339 ? -14.961 32.25 -13.008 1 88.25 339 SER B C 1
ATOM 8853 O O . SER B 1 339 ? -15.391 33.406 -13.07 1 88.25 339 SER B O 1
ATOM 8855 N N . PHE B 1 340 ? -14.047 31.891 -12.195 1 91.75 340 PHE B N 1
ATOM 8856 C CA . PHE B 1 340 ? -13.43 32.875 -11.32 1 91.75 340 PHE B CA 1
ATOM 8857 C C . PHE B 1 340 ? -12.719 33.938 -12.133 1 91.75 340 PHE B C 1
ATOM 8859 O O . PHE B 1 340 ? -12.812 35.125 -11.812 1 91.75 340 PHE B O 1
ATOM 8866 N N . LEU B 1 341 ? -11.984 33.562 -13.195 1 89.62 341 LEU B N 1
ATOM 8867 C CA . LEU B 1 341 ? -11.289 34.5 -14.062 1 89.62 341 LEU B CA 1
ATOM 8868 C C . LEU B 1 341 ? -12.281 35.438 -14.742 1 89.62 341 LEU B C 1
ATOM 8870 O O . LEU B 1 341 ? -11.992 36.625 -14.938 1 89.62 341 LEU B O 1
ATOM 8874 N N . GLN B 1 342 ? -13.383 34.906 -15.047 1 86.12 342 GLN B N 1
ATOM 8875 C CA . GLN B 1 342 ? -14.422 35.719 -15.664 1 86.12 342 GLN B CA 1
ATOM 8876 C C . GLN B 1 342 ? -14.961 36.75 -14.68 1 86.12 342 GLN B C 1
ATOM 8878 O O . GLN B 1 342 ? -15.219 37.906 -15.047 1 86.12 342 GLN B O 1
ATOM 8883 N N . PHE B 1 343 ? -15.133 36.312 -13.469 1 86.88 343 PHE B N 1
ATOM 8884 C CA . PHE B 1 343 ? -15.539 37.281 -12.438 1 86.88 343 PHE B CA 1
ATOM 8885 C C . PHE B 1 343 ? -14.516 38.375 -12.281 1 86.88 343 PHE B C 1
ATOM 8887 O O . PHE B 1 343 ? -14.875 39.562 -12.156 1 86.88 343 PHE B O 1
ATOM 8894 N N . LEU B 1 344 ? -13.297 38.062 -12.305 1 88.31 344 LEU B N 1
ATOM 8895 C CA . LEU B 1 344 ? -12.219 39.031 -12.156 1 88.31 344 LEU B CA 1
ATOM 8896 C C . LEU B 1 344 ? -12.219 40 -13.312 1 88.31 344 LEU B C 1
ATOM 8898 O O . LEU B 1 344 ? -12.078 41.219 -13.102 1 88.31 344 LEU B O 1
ATOM 8902 N N . GLN B 1 345 ? -12.375 39.562 -14.492 1 84.44 345 GLN B N 1
ATOM 8903 C CA . GLN B 1 345 ? -12.352 40.406 -15.68 1 84.44 345 GLN B CA 1
ATOM 8904 C C . GLN B 1 345 ? -13.5 41.406 -15.656 1 84.44 345 GLN B C 1
ATOM 8906 O O . GLN B 1 345 ? -13.359 42.531 -16.141 1 84.44 345 GLN B O 1
ATOM 8911 N N . ASN B 1 346 ? -14.539 41 -15.023 1 83.94 346 ASN B N 1
ATOM 8912 C CA . ASN B 1 346 ? -15.695 41.875 -14.914 1 83.94 346 ASN B CA 1
ATOM 8913 C C . ASN B 1 346 ? -15.531 42.875 -13.773 1 83.94 346 ASN B C 1
ATOM 8915 O O . ASN B 1 346 ? -16.281 43.844 -13.672 1 83.94 346 ASN B O 1
ATOM 8919 N N . GLY B 1 347 ? -14.555 42.594 -12.945 1 79.88 347 GLY B N 1
ATOM 8920 C CA . GLY B 1 347 ? -14.242 43.5 -11.836 1 79.88 347 GLY B CA 1
ATOM 8921 C C . GLY B 1 347 ? -15.164 43.312 -10.648 1 79.88 347 GLY B C 1
ATOM 8922 O O . GLY B 1 347 ? -14.961 43.906 -9.594 1 79.88 347 GLY B O 1
ATOM 8923 N N . HIS B 1 348 ? -16.25 42.625 -10.875 1 81.81 348 HIS B N 1
ATOM 8924 C CA . HIS B 1 348 ? -17.234 42.375 -9.812 1 81.81 348 HIS B CA 1
ATOM 8925 C C . HIS B 1 348 ? -17.703 40.938 -9.82 1 81.81 348 HIS B C 1
ATOM 8927 O O . HIS B 1 348 ? -17.641 40.25 -10.844 1 81.81 348 HIS B O 1
ATOM 8933 N N . PHE B 1 349 ? -17.891 40.562 -8.602 1 77 349 PHE B N 1
ATOM 8934 C CA . PHE B 1 349 ? -18.547 39.281 -8.43 1 77 349 PHE B CA 1
ATOM 8935 C C . PHE B 1 349 ? -20.047 39.469 -8.148 1 77 349 PHE B C 1
ATOM 8937 O O . PHE B 1 349 ? -20.422 40.281 -7.309 1 77 349 PHE B O 1
ATOM 8944 N N . LYS B 1 350 ? -20.766 39.094 -9.039 1 73.31 350 LYS B N 1
ATOM 8945 C CA . LYS B 1 350 ? -22.219 39.125 -8.82 1 73.31 350 LYS B CA 1
ATOM 8946 C C . LYS B 1 350 ? -22.797 37.688 -8.836 1 73.31 350 LYS B C 1
ATOM 8948 O O . LYS B 1 350 ? -23.062 37.156 -9.898 1 73.31 350 LYS B O 1
ATOM 8953 N N . ALA B 1 351 ? -22.641 37.031 -7.758 1 63.81 351 ALA B N 1
ATOM 8954 C CA . ALA B 1 351 ? -23.266 35.719 -7.605 1 63.81 351 ALA B CA 1
ATOM 8955 C C . ALA B 1 351 ? -23.688 35.5 -6.16 1 63.81 351 ALA B C 1
ATOM 8957 O O . ALA B 1 351 ? -23.234 36.188 -5.25 1 63.81 351 ALA B O 1
ATOM 8958 N N . PHE B 1 352 ? -24.531 34.531 -5.953 1 60.44 352 PHE B N 1
ATOM 8959 C CA . PHE B 1 352 ? -25 34.125 -4.633 1 60.44 352 PHE B CA 1
ATOM 8960 C C . PHE B 1 352 ? -25.609 35.281 -3.885 1 60.44 352 PHE B C 1
ATOM 8962 O O . PHE B 1 352 ? -25.391 35.438 -2.684 1 60.44 352 PHE B O 1
ATOM 8969 N N . ASP B 1 353 ? -26.156 36.219 -4.594 1 63.62 353 ASP B N 1
ATOM 8970 C CA . ASP B 1 353 ? -26.828 37.406 -4.074 1 63.62 353 ASP B CA 1
ATOM 8971 C C . ASP B 1 353 ? -25.828 38.375 -3.416 1 63.62 353 ASP B C 1
ATOM 8973 O O . ASP B 1 353 ? -26.156 39 -2.422 1 63.62 353 ASP B O 1
ATOM 8977 N N . GLN B 1 354 ? -24.625 38.125 -3.758 1 72.94 354 GLN B N 1
ATOM 8978 C CA . GLN B 1 354 ? -23.594 39.031 -3.236 1 72.94 354 GLN B CA 1
ATOM 8979 C C . GLN B 1 354 ? -22.938 39.812 -4.363 1 72.94 354 GLN B C 1
ATOM 8981 O O . GLN B 1 354 ? -22.766 39.312 -5.473 1 72.94 354 GLN B O 1
ATOM 8986 N N . LYS B 1 355 ? -22.891 41.031 -4.098 1 79.94 355 LYS B N 1
ATOM 8987 C CA . LYS B 1 355 ? -22.125 41.875 -5 1 79.94 355 LYS B CA 1
ATOM 8988 C C . LYS B 1 355 ? -20.812 42.312 -4.355 1 79.94 355 LYS B C 1
ATOM 8990 O O . LYS B 1 355 ? -20.812 42.969 -3.309 1 79.94 355 LYS B O 1
ATOM 8995 N N . ILE B 1 356 ? -19.797 41.812 -4.895 1 86.19 356 ILE B N 1
ATOM 8996 C CA . ILE B 1 356 ? -18.484 42.094 -4.32 1 86.19 356 ILE B CA 1
ATOM 8997 C C . ILE B 1 356 ? -17.641 42.906 -5.312 1 86.19 356 ILE B C 1
ATOM 8999 O O . ILE B 1 356 ? -17.547 42.531 -6.488 1 86.19 356 ILE B O 1
ATOM 9003 N N . ASP B 1 357 ? -17.141 44 -4.844 1 88.56 357 ASP B N 1
ATOM 9004 C CA . ASP B 1 357 ? -16.203 44.781 -5.625 1 88.56 357 ASP B CA 1
ATOM 9005 C C . ASP B 1 357 ? -14.766 44.375 -5.363 1 88.56 357 ASP B C 1
ATOM 9007 O O . ASP B 1 357 ? -14.258 44.531 -4.25 1 88.56 357 ASP B O 1
ATOM 9011 N N . PHE B 1 358 ? -14.094 43.906 -6.383 1 89.69 358 PHE B N 1
ATOM 9012 C CA . PHE B 1 358 ? -12.758 43.344 -6.242 1 89.69 358 PHE B CA 1
ATOM 9013 C C . PHE B 1 358 ? -11.734 44.438 -5.98 1 89.69 358 PHE B C 1
ATOM 9015 O O . PHE B 1 358 ? -10.602 44.156 -5.59 1 89.69 358 PHE B O 1
ATOM 9022 N N . HIS B 1 359 ? -12.125 45.656 -6.133 1 89.44 359 HIS B N 1
ATOM 9023 C CA . HIS B 1 359 ? -11.219 46.75 -5.832 1 89.44 359 HIS B CA 1
ATOM 9024 C C . HIS B 1 359 ? -11.227 47.094 -4.344 1 89.44 359 HIS B C 1
ATOM 9026 O O . HIS B 1 359 ? -10.367 47.844 -3.867 1 89.44 359 HIS B O 1
ATOM 9032 N N . ASP B 1 360 ? -12.188 46.531 -3.689 1 88.88 360 ASP B N 1
ATOM 9033 C CA . ASP B 1 360 ? -12.227 46.625 -2.234 1 88.88 360 ASP B CA 1
ATOM 9034 C C . ASP B 1 360 ? -11.328 45.594 -1.58 1 88.88 360 ASP B C 1
ATOM 9036 O O . ASP B 1 360 ? -11.398 44.406 -1.917 1 88.88 360 ASP B O 1
ATOM 9040 N N . PHE B 1 361 ? -10.508 46.062 -0.629 1 86.88 361 PHE B N 1
ATOM 9041 C CA . PHE B 1 361 ? -9.578 45.125 0.01 1 86.88 361 PHE B CA 1
ATOM 9042 C C . PHE B 1 361 ? -10.32 44.094 0.84 1 86.88 361 PHE B C 1
ATOM 9044 O O . PHE B 1 361 ? -9.797 43 1.101 1 86.88 361 PHE B O 1
ATOM 9051 N N . LYS B 1 362 ? -11.531 44.344 1.196 1 87.38 362 LYS B N 1
ATOM 9052 C CA . LYS B 1 362 ? -12.336 43.406 1.986 1 87.38 362 LYS B CA 1
ATOM 9053 C C . LYS B 1 362 ? -12.812 42.219 1.138 1 87.38 362 LYS B C 1
ATOM 9055 O O . LYS B 1 362 ? -13.25 41.219 1.671 1 87.38 362 LYS B O 1
ATOM 9060 N N . ALA B 1 363 ? -12.641 42.375 -0.124 1 91.69 363 ALA B N 1
ATOM 9061 C CA . ALA B 1 363 ? -13.078 41.344 -1.042 1 91.69 363 ALA B CA 1
ATOM 9062 C C . ALA B 1 363 ? -12.281 40.062 -0.836 1 91.69 363 ALA B C 1
ATOM 9064 O O . ALA B 1 363 ? -12.711 38.969 -1.252 1 91.69 363 ALA B O 1
ATOM 9065 N N . ILE B 1 364 ? -11.133 40.156 -0.154 1 93.31 364 ILE B N 1
ATOM 9066 C CA . ILE B 1 364 ? -10.297 39 0.101 1 93.31 364 ILE B CA 1
ATOM 9067 C C . ILE B 1 364 ? -11.078 37.969 0.908 1 93.31 364 ILE B C 1
ATOM 9069 O O . ILE B 1 364 ? -10.891 36.75 0.736 1 93.31 364 ILE B O 1
ATOM 9073 N N . ASN B 1 365 ? -11.953 38.406 1.753 1 90.75 365 ASN B N 1
ATOM 9074 C CA . ASN B 1 365 ? -12.789 37.5 2.518 1 90.75 365 ASN B CA 1
ATOM 9075 C C . ASN B 1 365 ? -13.648 36.625 1.602 1 90.75 365 ASN B C 1
ATOM 9077 O O . ASN B 1 365 ? -13.727 35.406 1.785 1 90.75 365 ASN B O 1
ATOM 9081 N N . PHE B 1 366 ? -14.234 37.25 0.666 1 89.44 366 PHE B N 1
ATOM 9082 C CA . PHE B 1 366 ? -15.047 36.531 -0.296 1 89.44 366 PHE B CA 1
ATOM 9083 C C . PHE B 1 366 ? -14.18 35.594 -1.129 1 89.44 366 PHE B C 1
ATOM 9085 O O . PHE B 1 366 ? -14.539 34.438 -1.338 1 89.44 366 PHE B O 1
ATOM 9092 N N . VAL B 1 367 ? -13.07 36.094 -1.663 1 93.38 367 VAL B N 1
ATOM 9093 C CA . VAL B 1 367 ? -12.195 35.312 -2.545 1 93.38 367 VAL B CA 1
ATOM 9094 C C . VAL B 1 367 ? -11.695 34.062 -1.82 1 93.38 367 VAL B C 1
ATOM 9096 O O . VAL B 1 367 ? -11.711 32.969 -2.379 1 93.38 367 VAL B O 1
ATOM 9099 N N . GLY B 1 368 ? -11.25 34.281 -0.566 1 94.12 368 GLY B N 1
ATOM 9100 C CA . GLY B 1 368 ? -10.828 33.125 0.23 1 94.12 368 GLY B CA 1
ATOM 9101 C C . GLY B 1 368 ? -11.938 32.125 0.476 1 94.12 368 GLY B C 1
ATOM 9102 O O . GLY B 1 368 ? -11.719 30.922 0.371 1 94.12 368 GLY B O 1
ATOM 9103 N N . ASN B 1 369 ? -13.133 32.594 0.813 1 91.31 369 ASN B N 1
ATOM 9104 C CA . ASN B 1 369 ? -14.289 31.734 1.021 1 91.31 369 ASN B CA 1
ATOM 9105 C C . ASN B 1 369 ? -14.648 30.969 -0.251 1 91.31 369 ASN B C 1
ATOM 9107 O O . ASN B 1 369 ? -15.047 29.797 -0.191 1 91.31 369 ASN B O 1
ATOM 9111 N N . TYR B 1 370 ? -14.539 31.656 -1.375 1 90.56 370 TYR B N 1
ATOM 9112 C CA . TYR B 1 370 ? -14.867 31.078 -2.668 1 90.56 370 TYR B CA 1
ATOM 9113 C C . TYR B 1 370 ? -13.969 29.875 -2.969 1 90.56 370 TYR B C 1
ATOM 9115 O O . TYR B 1 370 ? -14.461 28.812 -3.342 1 90.56 370 TYR B O 1
ATOM 9123 N N . TRP B 1 371 ? -12.727 30.047 -2.791 1 94.38 371 TRP B N 1
ATOM 9124 C CA . TRP B 1 371 ? -11.781 29 -3.156 1 94.38 371 TRP B CA 1
ATOM 9125 C C . TRP B 1 371 ? -11.82 27.844 -2.15 1 94.38 371 TRP B C 1
ATOM 9127 O O . TRP B 1 371 ? -11.648 26.688 -2.518 1 94.38 371 TRP B O 1
ATOM 9137 N N . GLN B 1 372 ? -12.07 28.203 -0.883 1 92.75 372 GLN B N 1
ATOM 9138 C CA . GLN B 1 372 ? -12.227 27.125 0.097 1 92.75 372 GLN B CA 1
ATOM 9139 C C . GLN B 1 372 ? -13.594 26.453 -0.034 1 92.75 372 GLN B C 1
ATOM 9141 O O . GLN B 1 372 ? -13.781 25.328 0.411 1 92.75 372 GLN B O 1
ATOM 9146 N N . ASP B 1 373 ? -14.5 27.203 -0.68 1 89.06 373 ASP B N 1
ATOM 9147 C CA . ASP B 1 373 ? -15.883 26.75 -0.779 1 89.06 373 ASP B CA 1
ATOM 9148 C C . ASP B 1 373 ? -16.438 26.375 0.594 1 89.06 373 ASP B C 1
ATOM 9150 O O . ASP B 1 373 ? -16.922 25.266 0.794 1 89.06 373 ASP B O 1
ATOM 9154 N N . ASN B 1 374 ? -16.328 27.281 1.51 1 89.12 374 ASN B N 1
ATOM 9155 C CA . ASN B 1 374 ? -16.734 27 2.881 1 89.12 374 ASN B CA 1
ATOM 9156 C C . ASN B 1 374 ? -18.156 27.469 3.156 1 89.12 374 ASN B C 1
ATOM 9158 O O . ASN B 1 374 ? -18.812 28.047 2.277 1 89.12 374 ASN B O 1
ATOM 9162 N N . ALA B 1 375 ? -18.656 27.266 4.305 1 85.56 375 ALA B N 1
ATOM 9163 C CA . ALA B 1 375 ? -20.047 27.453 4.676 1 85.56 375 ALA B CA 1
ATOM 9164 C C . ALA B 1 375 ? -20.406 28.938 4.691 1 85.56 375 ALA B C 1
ATOM 9166 O O . ALA B 1 375 ? -21.594 29.297 4.609 1 85.56 375 ALA B O 1
ATOM 9167 N N . ASP B 1 376 ? -19.422 29.828 4.777 1 83.56 376 ASP B N 1
ATOM 9168 C CA . ASP B 1 376 ? -19.703 31.266 4.863 1 83.56 376 ASP B CA 1
ATOM 9169 C C . ASP B 1 376 ? -19.922 31.875 3.477 1 83.56 376 ASP B C 1
ATOM 9171 O O . ASP B 1 376 ? -20.359 33 3.354 1 83.56 376 ASP B O 1
ATOM 9175 N N . LEU B 1 377 ? -19.516 31.141 2.484 1 80.31 377 LEU B N 1
ATOM 9176 C CA . LEU B 1 377 ? -19.703 31.625 1.121 1 80.31 377 LEU B CA 1
ATOM 9177 C C . LEU B 1 377 ? -21.172 31.844 0.808 1 80.31 377 LEU B C 1
ATOM 9179 O O . LEU B 1 377 ? -21.531 32.812 0.128 1 80.31 377 LEU B O 1
ATOM 9183 N N . TYR B 1 378 ? -21.984 30.797 1.43 1 67.12 378 TYR B N 1
ATOM 9184 C CA . TYR B 1 378 ? -23.406 30.797 1.063 1 67.12 378 TYR B CA 1
ATOM 9185 C C . TYR B 1 378 ? -24.25 31.406 2.18 1 67.12 378 TYR B C 1
ATOM 9187 O O . TYR B 1 378 ? -23.875 31.328 3.354 1 67.12 378 TYR B O 1
ATOM 9195 N N . GLY B 1 379 ? -24.688 32.594 2.115 1 56.09 379 GLY B N 1
ATOM 9196 C CA . GLY B 1 379 ? -25.578 33.062 3.168 1 56.09 379 GLY B CA 1
ATOM 9197 C C . GLY B 1 379 ? -26.312 31.922 3.855 1 56.09 379 GLY B C 1
ATOM 9198 O O . GLY B 1 379 ? -26.047 30.75 3.58 1 56.09 379 GLY B O 1
ATOM 9199 N N . GLU B 1 380 ? -27.016 32.156 5.027 1 47.97 380 GLU B N 1
ATOM 9200 C CA . GLU B 1 380 ? -27.719 31.188 5.875 1 47.97 380 GLU B CA 1
ATOM 9201 C C . GLU B 1 380 ? -28.406 30.125 5.035 1 47.97 380 GLU B C 1
ATOM 9203 O O . GLU B 1 380 ? -28.547 28.969 5.465 1 47.97 380 GLU B O 1
ATOM 9208 N N . GLU B 1 381 ? -29.031 30.531 3.967 1 43.84 381 GLU B N 1
ATOM 9209 C CA . GLU B 1 381 ? -30.031 29.672 3.344 1 43.84 381 GLU B CA 1
ATOM 9210 C C . GLU B 1 381 ? -29.391 28.719 2.336 1 43.84 381 GLU B C 1
ATOM 9212 O O . GLU B 1 381 ? -30.062 27.844 1.8 1 43.84 381 GLU B O 1
ATOM 9217 N N . VAL B 1 382 ? -28.469 29.078 1.75 1 45.19 382 VAL B N 1
ATOM 9218 C CA . VAL B 1 382 ? -28.078 28.25 0.601 1 45.19 382 VAL B CA 1
ATOM 9219 C C . VAL B 1 382 ? -27.328 27.016 1.074 1 45.19 382 VAL B C 1
ATOM 9221 O O . VAL B 1 382 ? -26.203 27.109 1.577 1 45.19 382 VAL B O 1
ATOM 9224 N N . THR B 1 383 ? -27.922 26.406 1.854 1 42.94 383 THR B N 1
ATOM 9225 C CA . THR B 1 383 ? -27.406 25.156 2.381 1 42.94 383 THR B CA 1
ATOM 9226 C C . THR B 1 383 ? -26.531 24.453 1.346 1 42.94 383 THR B C 1
ATOM 9228 O O . THR B 1 383 ? -25.391 24.109 1.626 1 42.94 383 THR B O 1
ATOM 9231 N N . LYS B 1 384 ? -26.891 23.094 1.08 1 45.91 384 LYS B N 1
ATOM 9232 C CA . LYS B 1 384 ? -26.422 21.734 1.234 1 45.91 384 LYS B CA 1
ATOM 9233 C C . LYS B 1 384 ? -25.641 21.281 0.006 1 45.91 384 LYS B C 1
ATOM 9235 O O . LYS B 1 384 ? -25.203 20.125 -0.072 1 45.91 384 LYS B O 1
ATOM 9240 N N . ASP B 1 385 ? -26.047 21.75 -1.159 1 44.62 385 ASP B N 1
ATOM 9241 C CA . ASP B 1 385 ? -25.453 20.797 -2.096 1 44.62 385 ASP B CA 1
ATOM 9242 C C . ASP B 1 385 ? -23.938 20.969 -2.186 1 44.62 385 ASP B C 1
ATOM 9244 O O . ASP B 1 385 ? -23.453 21.672 -3.078 1 44.62 385 ASP B O 1
ATOM 9248 N N . TYR B 1 386 ? -23.344 21.156 -1.045 1 48.84 386 TYR B N 1
ATOM 9249 C CA . TYR B 1 386 ? -21.891 21.141 -1.027 1 48.84 386 TYR B CA 1
ATOM 9250 C C . TYR B 1 386 ? -21.344 20.297 -2.172 1 48.84 386 TYR B C 1
ATOM 9252 O O . TYR B 1 386 ? -20.172 19.906 -2.168 1 48.84 386 TYR B O 1
ATOM 9260 N N . GLN B 1 387 ? -22.188 19.859 -3.078 1 52.59 387 GLN B N 1
ATOM 9261 C CA . GLN B 1 387 ? -21.812 18.75 -3.961 1 52.59 387 GLN B CA 1
ATOM 9262 C C . GLN B 1 387 ? -20.609 19.125 -4.82 1 52.59 387 GLN B C 1
ATOM 9264 O O . GLN B 1 387 ? -19.859 18.234 -5.238 1 52.59 387 GLN B O 1
ATOM 9269 N N . ARG B 1 388 ? -20.188 20.484 -4.941 1 70.25 388 ARG B N 1
ATOM 9270 C CA . ARG B 1 388 ? -19.062 20.438 -5.863 1 70.25 388 ARG B CA 1
ATOM 9271 C C . ARG B 1 388 ? -17.938 21.375 -5.426 1 70.25 388 ARG B C 1
ATOM 9273 O O . ARG B 1 388 ? -17.922 22.547 -5.832 1 70.25 388 ARG B O 1
ATOM 9280 N N . SER B 1 389 ? -17.203 21.125 -4.309 1 88.88 389 SER B N 1
ATOM 9281 C CA . SER B 1 389 ? -16.031 21.859 -3.836 1 88.88 389 SER B CA 1
ATOM 9282 C C . SER B 1 389 ? -14.844 21.641 -4.762 1 88.88 389 SER B C 1
ATOM 9284 O O . SER B 1 389 ? -14.508 20.5 -5.102 1 88.88 389 SER B O 1
ATOM 9286 N N . TYR B 1 390 ? -14.312 22.812 -5.141 1 93.81 390 TYR B N 1
ATOM 9287 C CA . TYR B 1 390 ? -13.117 22.766 -5.977 1 93.81 390 TYR B CA 1
ATOM 9288 C C . TYR B 1 390 ? -12.008 21.969 -5.301 1 93.81 390 TYR B C 1
ATOM 9290 O O . TYR B 1 390 ? -11.43 21.078 -5.91 1 93.81 390 TYR B O 1
ATOM 9298 N N . GLU B 1 391 ? -11.773 22.25 -4.023 1 95.62 391 GLU B N 1
ATOM 9299 C CA . GLU B 1 391 ? -10.68 21.609 -3.303 1 95.62 391 GLU B CA 1
ATOM 9300 C C . GLU B 1 391 ? -10.906 20.109 -3.188 1 95.62 391 GLU B C 1
ATOM 9302 O O . GLU B 1 391 ? -9.977 19.312 -3.379 1 95.62 391 GLU B O 1
ATOM 9307 N N . ILE B 1 392 ? -12.109 19.703 -2.883 1 94.88 392 ILE B N 1
ATOM 9308 C CA . ILE B 1 392 ? -12.406 18.297 -2.662 1 94.88 392 ILE B CA 1
ATOM 9309 C C . ILE B 1 392 ? -12.219 17.516 -3.963 1 94.88 392 ILE B C 1
ATOM 9311 O O . ILE B 1 392 ? -11.555 16.484 -3.986 1 94.88 392 ILE B O 1
ATOM 9315 N N . ILE B 1 393 ? -12.758 18.062 -5.051 1 94.06 393 ILE B N 1
ATOM 9316 C CA . ILE B 1 393 ? -12.695 17.375 -6.336 1 94.06 393 ILE B CA 1
ATOM 9317 C C . ILE B 1 393 ? -11.25 17.328 -6.824 1 94.06 393 ILE B C 1
ATOM 9319 O O . ILE B 1 393 ? -10.789 16.312 -7.348 1 94.06 393 ILE B O 1
ATOM 9323 N N . ALA B 1 394 ? -10.531 18.422 -6.656 1 96.81 394 ALA B N 1
ATOM 9324 C CA . ALA B 1 394 ? -9.133 18.469 -7.066 1 96.81 394 ALA B CA 1
ATOM 9325 C C . ALA B 1 394 ? -8.305 17.438 -6.309 1 96.81 394 ALA B C 1
ATOM 9327 O O . ALA B 1 394 ? -7.457 16.766 -6.898 1 96.81 394 ALA B O 1
ATOM 9328 N N . ARG B 1 395 ? -8.531 17.359 -5 1 96.69 395 ARG B N 1
ATOM 9329 C CA . ARG B 1 395 ? -7.82 16.391 -4.172 1 96.69 395 ARG B CA 1
ATOM 9330 C C . ARG B 1 395 ? -8.125 14.961 -4.617 1 96.69 395 ARG B C 1
ATOM 9332 O O . ARG B 1 395 ? -7.227 14.117 -4.652 1 96.69 395 ARG B O 1
ATOM 9339 N N . GLN B 1 396 ? -9.367 14.688 -4.953 1 93.62 396 GLN B N 1
ATOM 9340 C CA . GLN B 1 396 ? -9.766 13.359 -5.391 1 93.62 396 GLN B CA 1
ATOM 9341 C C . GLN B 1 396 ? -9.094 12.984 -6.711 1 93.62 396 GLN B C 1
ATOM 9343 O O . GLN B 1 396 ? -8.625 11.859 -6.883 1 93.62 396 GLN B O 1
ATOM 9348 N N . VAL B 1 397 ? -9.047 13.93 -7.621 1 94.12 397 VAL B N 1
ATOM 9349 C CA . VAL B 1 397 ? -8.469 13.68 -8.938 1 94.12 397 VAL B CA 1
ATOM 9350 C C . VAL B 1 397 ? -6.961 13.492 -8.812 1 94.12 397 VAL B C 1
ATOM 9352 O O . VAL B 1 397 ? -6.398 12.539 -9.367 1 94.12 397 VAL B O 1
ATOM 9355 N N . LEU B 1 398 ? -6.305 14.344 -8.016 1 95.94 398 LEU B N 1
ATOM 9356 C CA . LEU B 1 398 ? -4.852 14.344 -7.922 1 95.94 398 LEU B CA 1
ATOM 9357 C C . LEU B 1 398 ? -4.363 13.227 -7 1 95.94 398 LEU B C 1
ATOM 9359 O O . LEU B 1 398 ? -3.182 12.875 -7.016 1 95.94 398 LEU B O 1
ATOM 9363 N N . GLY B 1 399 ? -5.254 12.688 -6.199 1 94 399 GLY B N 1
ATOM 9364 C CA . GLY B 1 399 ? -4.887 11.594 -5.309 1 94 399 GLY B CA 1
ATOM 9365 C C . GLY B 1 399 ? -4.645 10.289 -6.035 1 94 399 GLY B C 1
ATOM 9366 O O . GLY B 1 399 ? -4.016 9.375 -5.488 1 94 399 GLY B O 1
ATOM 9367 N N . ALA B 1 400 ? -5.176 10.125 -7.25 1 90.94 400 ALA B N 1
ATOM 9368 C CA . ALA B 1 400 ? -4.961 9.008 -8.164 1 90.94 400 ALA B CA 1
ATOM 9369 C C . ALA B 1 400 ? -5.543 7.715 -7.586 1 90.94 400 ALA B C 1
ATOM 9371 O O . ALA B 1 400 ? -5.113 6.617 -7.949 1 90.94 400 ALA B O 1
ATOM 9372 N N . ALA B 1 401 ? -6.395 7.836 -6.594 1 89.12 401 ALA B N 1
ATOM 9373 C CA . ALA B 1 401 ? -7.113 6.664 -6.098 1 89.12 401 ALA B CA 1
ATOM 9374 C C . ALA B 1 401 ? -8.25 6.281 -7.039 1 89.12 401 ALA B C 1
ATOM 9376 O O . ALA B 1 401 ? -8.844 7.145 -7.688 1 89.12 401 ALA B O 1
ATOM 9377 N N . PRO B 1 402 ? -8.57 5.016 -7.117 1 84.12 402 PRO B N 1
ATOM 9378 C CA . PRO B 1 402 ? -9.758 4.633 -7.895 1 84.12 402 PRO B CA 1
ATOM 9379 C C . PRO B 1 402 ? -11.055 5.164 -7.293 1 84.12 402 PRO B C 1
ATOM 9381 O O . PRO B 1 402 ? -11.062 5.621 -6.145 1 84.12 402 PRO B O 1
ATOM 9384 N N . LYS B 1 403 ? -12.078 5.141 -8.078 1 83.56 403 LYS B N 1
ATOM 9385 C CA . LYS B 1 403 ? -13.391 5.555 -7.59 1 83.56 403 LYS B CA 1
ATOM 9386 C C . LYS B 1 403 ? -13.828 4.707 -6.398 1 83.56 403 LYS B C 1
ATOM 9388 O O . LYS B 1 403 ? -13.562 3.506 -6.355 1 83.56 403 LYS B O 1
ATOM 9393 N N . PRO B 1 404 ? -14.516 5.371 -5.512 1 84.81 404 PRO B N 1
ATOM 9394 C CA . PRO B 1 404 ? -15.008 4.613 -4.359 1 84.81 404 PRO B CA 1
ATOM 9395 C C . PRO B 1 404 ? -15.93 3.463 -4.762 1 84.81 404 PRO B C 1
ATOM 9397 O O . PRO B 1 404 ? -16.672 3.578 -5.734 1 84.81 404 PRO B O 1
ATOM 9400 N N . PHE B 1 405 ? -15.945 2.443 -3.982 1 75.31 405 PHE B N 1
ATOM 9401 C CA . PHE B 1 405 ? -16.766 1.263 -4.242 1 75.31 405 PHE B CA 1
ATOM 9402 C C . PHE B 1 405 ? -18.219 1.523 -3.883 1 75.31 405 PHE B C 1
ATOM 9404 O O . PHE B 1 405 ? -19.125 1.083 -4.59 1 75.31 405 PHE B O 1
ATOM 9411 N N . ASP B 1 406 ? -18.359 2.082 -2.689 1 81.31 406 ASP B N 1
ATOM 9412 C CA . ASP B 1 406 ? -19.672 2.482 -2.203 1 81.31 406 ASP B CA 1
ATOM 9413 C C . ASP B 1 406 ? -19.578 3.746 -1.354 1 81.31 406 ASP B C 1
ATOM 9415 O O . ASP B 1 406 ? -18.578 4.465 -1.404 1 81.31 406 ASP B O 1
ATOM 9419 N N . LYS B 1 407 ? -20.609 4.012 -0.74 1 84.69 407 LYS B N 1
ATOM 9420 C CA . LYS B 1 407 ? -20.688 5.273 -0.01 1 84.69 407 LYS B CA 1
ATOM 9421 C C . LYS B 1 407 ? -19.75 5.266 1.194 1 84.69 407 LYS B C 1
ATOM 9423 O O . LYS B 1 407 ? -19.422 6.32 1.739 1 84.69 407 LYS B O 1
ATOM 9428 N N . TYR B 1 408 ? -19.234 4.055 1.609 1 87.38 408 TYR B N 1
ATOM 9429 C CA . TYR B 1 408 ? -18.438 3.99 2.824 1 87.38 408 TYR B CA 1
ATOM 9430 C C . TYR B 1 408 ? -17.047 3.445 2.531 1 87.38 408 TYR B C 1
ATOM 9432 O O . TYR B 1 408 ? -16.141 3.537 3.369 1 87.38 408 TYR B O 1
ATOM 9440 N N . THR B 1 409 ? -16.797 2.879 1.301 1 86.12 409 THR B N 1
ATOM 9441 C CA . THR B 1 409 ? -15.539 2.178 1.028 1 86.12 409 THR B CA 1
ATOM 9442 C C . THR B 1 409 ? -14.742 2.895 -0.059 1 86.12 409 THR B C 1
ATOM 9444 O O . THR B 1 409 ? -15.211 3.025 -1.192 1 86.12 409 THR B O 1
ATOM 9447 N N . PHE B 1 410 ? -13.609 3.377 0.328 1 89.44 410 PHE B N 1
ATOM 9448 C CA . PHE B 1 410 ? -12.719 4.047 -0.61 1 89.44 410 PHE B CA 1
ATOM 9449 C C . PHE B 1 410 ? -11.266 3.684 -0.323 1 89.44 410 PHE B C 1
ATOM 9451 O O . PHE B 1 410 ? -10.922 3.307 0.8 1 89.44 410 PHE B O 1
ATOM 9458 N N . MET B 1 411 ? -10.461 3.674 -1.341 1 89.5 411 MET B N 1
ATOM 9459 C CA . MET B 1 411 ? -9.016 3.549 -1.153 1 89.5 411 MET B CA 1
ATOM 9460 C C . MET B 1 411 ? -8.406 4.879 -0.722 1 89.5 411 MET B C 1
ATOM 9462 O O . MET B 1 411 ? -8.539 5.883 -1.425 1 89.5 411 MET B O 1
ATOM 9466 N N . PRO B 1 412 ? -7.773 4.918 0.4 1 93.62 412 PRO B N 1
ATOM 9467 C CA . PRO B 1 412 ? -7.234 6.184 0.9 1 93.62 412 PRO B CA 1
ATOM 9468 C C . PRO B 1 412 ? -6.059 6.695 0.072 1 93.62 412 PRO B C 1
ATOM 9470 O O . PRO B 1 412 ? -5.215 5.902 -0.362 1 93.62 412 PRO B O 1
ATOM 9473 N N . SER B 1 413 ? -6.02 7.957 -0.242 1 95 413 SER B N 1
ATOM 9474 C CA . SER B 1 413 ? -4.859 8.68 -0.759 1 95 413 SER B CA 1
ATOM 9475 C C . SER B 1 413 ? -4.32 9.664 0.27 1 95 413 SER B C 1
ATOM 9477 O O . SER B 1 413 ? -5.004 10 1.238 1 95 413 SER B O 1
ATOM 9479 N N . ALA B 1 414 ? -3.131 10.133 0.095 1 95.62 414 ALA B N 1
ATOM 9480 C CA . ALA B 1 414 ? -2.545 11.086 1.027 1 95.62 414 ALA B CA 1
ATOM 9481 C C . ALA B 1 414 ? -3.367 12.375 1.08 1 95.62 414 ALA B C 1
ATOM 9483 O O . ALA B 1 414 ? -3.398 13.055 2.105 1 95.62 414 ALA B O 1
ATOM 9484 N N . LEU B 1 415 ? -4.105 12.68 0.022 1 97.38 415 LEU B N 1
ATOM 9485 C CA . LEU B 1 415 ? -4.828 13.938 -0.08 1 97.38 415 LEU B CA 1
ATOM 9486 C C . LEU B 1 415 ? -6.23 13.812 0.506 1 97.38 415 LEU B C 1
ATOM 9488 O O . LEU B 1 415 ? -6.984 14.789 0.539 1 97.38 415 LEU B O 1
ATOM 9492 N N . ASP B 1 416 ? -6.555 12.617 1.087 1 96.62 416 ASP B N 1
ATOM 9493 C CA . ASP B 1 416 ? -7.883 12.383 1.643 1 96.62 416 ASP B CA 1
ATOM 9494 C C . ASP B 1 416 ? -7.949 12.805 3.107 1 96.62 416 ASP B C 1
ATOM 9496 O O . ASP B 1 416 ? -9.023 12.82 3.707 1 96.62 416 ASP B O 1
ATOM 9500 N N . PHE B 1 417 ? -6.797 13.148 3.695 1 96.94 417 PHE B N 1
ATOM 9501 C CA . PHE B 1 417 ? -6.73 13.438 5.125 1 96.94 417 PHE B CA 1
ATOM 9502 C C . PHE B 1 417 ? -5.891 14.68 5.387 1 96.94 417 PHE B C 1
ATOM 9504 O O . PHE B 1 417 ? -4.863 14.891 4.738 1 96.94 417 PHE B O 1
ATOM 9511 N N . TYR B 1 418 ? -6.312 15.469 6.305 1 97.19 418 TYR B N 1
ATOM 9512 C CA . TYR B 1 418 ? -5.508 16.625 6.684 1 97.19 418 TYR B CA 1
ATOM 9513 C C . TYR B 1 418 ? -4.191 16.188 7.32 1 97.19 418 TYR B C 1
ATOM 9515 O O . TYR B 1 418 ? -3.178 16.875 7.191 1 97.19 418 TYR B O 1
ATOM 9523 N N . GLN B 1 419 ? -4.172 15.023 7.922 1 96.31 419 GLN B N 1
ATOM 9524 C CA . GLN B 1 419 ? -3.004 14.492 8.625 1 96.31 419 GLN B CA 1
ATOM 9525 C C . GLN B 1 419 ? -1.9 14.109 7.648 1 96.31 419 GLN B C 1
ATOM 9527 O O . GLN B 1 419 ? -0.728 14.039 8.023 1 96.31 419 GLN B O 1
ATOM 9532 N N . THR B 1 420 ? -2.285 13.836 6.379 1 96.44 420 THR B N 1
ATOM 9533 C CA . THR B 1 420 ? -1.31 13.234 5.473 1 96.44 420 THR B CA 1
ATOM 9534 C C . THR B 1 420 ? -1.13 14.102 4.23 1 96.44 420 THR B C 1
ATOM 9536 O O . THR B 1 420 ? -0.208 13.875 3.441 1 96.44 420 THR B O 1
ATOM 9539 N N . SER B 1 421 ? -1.836 15.156 4.051 1 97.5 421 SER B N 1
ATOM 9540 C CA . SER B 1 421 ? -1.913 15.898 2.795 1 97.5 421 SER B CA 1
ATOM 9541 C C . SER B 1 421 ? -0.589 16.578 2.477 1 97.5 421 SER B C 1
ATOM 9543 O O . SER B 1 421 ? -0.183 16.656 1.314 1 97.5 421 SER B O 1
ATOM 9545 N N . LEU B 1 422 ? 0.086 17.062 3.473 1 97.44 422 LEU B N 1
ATOM 9546 C CA . LEU B 1 422 ? 1.265 17.891 3.221 1 97.44 422 LEU B CA 1
ATOM 9547 C C . LEU B 1 422 ? 2.43 17.031 2.738 1 97.44 422 LEU B C 1
ATOM 9549 O O . LEU B 1 422 ? 3.426 17.562 2.232 1 97.44 422 LEU B O 1
ATOM 9553 N N . ARG B 1 423 ? 2.273 15.773 2.803 1 94.38 423 ARG B N 1
ATOM 9554 C CA . ARG B 1 423 ? 3.334 14.867 2.371 1 94.38 423 ARG B CA 1
ATOM 9555 C C . ARG B 1 423 ? 3.406 14.797 0.849 1 94.38 423 ARG B C 1
ATOM 9557 O O . ARG B 1 423 ? 4.469 14.523 0.285 1 94.38 423 ARG B O 1
ATOM 9564 N N . ASP B 1 424 ? 2.334 14.969 0.21 1 95.5 424 ASP B N 1
ATOM 9565 C CA . ASP B 1 424 ? 2.223 14.812 -1.237 1 95.5 424 ASP B CA 1
ATOM 9566 C C . ASP B 1 424 ? 2.678 16.078 -1.959 1 95.5 424 ASP B C 1
ATOM 9568 O O . ASP B 1 424 ? 2.107 17.156 -1.757 1 95.5 424 ASP B O 1
ATOM 9572 N N . PRO B 1 425 ? 3.602 15.961 -2.891 1 94.38 425 PRO B N 1
ATOM 9573 C CA . PRO B 1 425 ? 4.043 17.141 -3.645 1 94.38 425 PRO B CA 1
ATOM 9574 C C . PRO B 1 425 ? 2.904 17.797 -4.414 1 94.38 425 PRO B C 1
ATOM 9576 O O . PRO B 1 425 ? 2.93 19.016 -4.637 1 94.38 425 PRO B O 1
ATOM 9579 N N . MET B 1 426 ? 1.906 17.031 -4.797 1 96.12 426 MET B N 1
ATOM 9580 C CA . MET B 1 426 ? 0.8 17.609 -5.562 1 96.12 426 MET B CA 1
ATOM 9581 C C . MET B 1 426 ? -0.028 18.547 -4.699 1 96.12 426 MET B C 1
ATOM 9583 O O . MET B 1 426 ? -0.698 19.438 -5.215 1 96.12 426 MET B O 1
ATOM 9587 N N . PHE B 1 427 ? -0.003 18.375 -3.406 1 97.69 427 PHE B N 1
ATOM 9588 C CA . PHE B 1 427 ? -0.664 19.328 -2.51 1 97.69 427 PHE B CA 1
ATOM 9589 C C . PHE B 1 427 ? -0.139 20.734 -2.729 1 97.69 427 PHE B C 1
ATOM 9591 O O . PHE B 1 427 ? -0.921 21.672 -2.887 1 97.69 427 PHE B O 1
ATOM 9598 N N . TYR B 1 428 ? 1.12 20.828 -2.742 1 97.88 428 TYR B N 1
ATOM 9599 C CA . TYR B 1 428 ? 1.759 22.141 -2.855 1 97.88 428 TYR B CA 1
ATOM 9600 C C . TYR B 1 428 ? 1.511 22.75 -4.23 1 97.88 428 TYR B C 1
ATOM 9602 O O . TYR B 1 428 ? 1.313 23.953 -4.352 1 97.88 428 TYR B O 1
ATOM 9610 N N . GLN B 1 429 ? 1.528 21.922 -5.23 1 97.25 429 GLN B N 1
ATOM 9611 C CA . GLN B 1 429 ? 1.249 22.422 -6.574 1 97.25 429 GLN B CA 1
ATOM 9612 C C . GLN B 1 429 ? -0.198 22.891 -6.695 1 97.25 429 GLN B C 1
ATOM 9614 O O . GLN B 1 429 ? -0.472 23.938 -7.305 1 97.25 429 GLN B O 1
ATOM 9619 N N . LEU B 1 430 ? -1.077 22.156 -6.125 1 98 430 LEU B N 1
ATOM 9620 C CA . LEU B 1 430 ? -2.494 22.5 -6.16 1 98 430 LEU B CA 1
ATOM 9621 C C . LEU B 1 430 ? -2.748 23.828 -5.461 1 98 430 LEU B C 1
ATOM 9623 O O . LEU B 1 430 ? -3.396 24.719 -6.023 1 98 430 LEU B O 1
ATOM 9627 N N . TYR B 1 431 ? -2.289 23.984 -4.289 1 98.25 431 TYR B N 1
ATOM 9628 C CA . TYR B 1 431 ? -2.594 25.188 -3.52 1 98.25 431 TYR B CA 1
ATOM 9629 C C . TYR B 1 431 ? -1.804 26.391 -4.039 1 98.25 431 TYR B C 1
ATOM 9631 O O . TYR B 1 431 ? -2.258 27.531 -3.938 1 98.25 431 TYR B O 1
ATOM 9639 N N . ASN B 1 432 ? -0.619 26.109 -4.57 1 97.69 432 ASN B N 1
ATOM 9640 C CA . ASN B 1 432 ? 0.052 27.188 -5.289 1 97.69 432 ASN B CA 1
ATOM 9641 C C . ASN B 1 432 ? -0.787 27.672 -6.461 1 97.69 432 ASN B C 1
ATOM 9643 O O . ASN B 1 432 ? -0.805 28.875 -6.754 1 97.69 432 ASN B O 1
ATOM 9647 N N . ARG B 1 433 ? -1.413 26.781 -7.117 1 96.88 433 ARG B N 1
ATOM 9648 C CA . ARG B 1 433 ? -2.305 27.125 -8.219 1 96.88 433 ARG B CA 1
ATOM 9649 C C . ARG B 1 433 ? -3.469 27.984 -7.73 1 96.88 433 ARG B C 1
ATOM 9651 O O . ARG B 1 433 ? -3.791 29.016 -8.336 1 96.88 433 ARG B O 1
ATOM 9658 N N . ILE B 1 434 ? -4.094 27.609 -6.688 1 97.94 434 ILE B N 1
ATOM 9659 C CA . ILE B 1 434 ? -5.176 28.375 -6.082 1 97.94 434 ILE B CA 1
ATOM 9660 C C . ILE B 1 434 ? -4.68 29.781 -5.727 1 97.94 434 ILE B C 1
ATOM 9662 O O . ILE B 1 434 ? -5.336 30.766 -6.031 1 97.94 434 ILE B O 1
ATOM 9666 N N . LEU B 1 435 ? -3.516 29.875 -5.113 1 97.81 435 LEU B N 1
ATOM 9667 C CA . LEU B 1 435 ? -2.955 31.156 -4.715 1 97.81 435 LEU B CA 1
ATOM 9668 C C . LEU B 1 435 ? -2.693 32.031 -5.934 1 97.81 435 LEU B C 1
ATOM 9670 O O . LEU B 1 435 ? -2.846 33.25 -5.867 1 97.81 435 LEU B O 1
ATOM 9674 N N . LYS B 1 436 ? -2.314 31.453 -6.992 1 96.06 436 LYS B N 1
ATOM 9675 C CA . LYS B 1 436 ? -2.066 32.219 -8.203 1 96.06 436 LYS B CA 1
ATOM 9676 C C . LYS B 1 436 ? -3.336 32.938 -8.672 1 96.06 436 LYS B C 1
ATOM 9678 O O . LYS B 1 436 ? -3.283 34.094 -9.133 1 96.06 436 LYS B O 1
ATOM 9683 N N . TYR B 1 437 ? -4.426 32.281 -8.578 1 95.62 437 TYR B N 1
ATOM 9684 C CA . TYR B 1 437 ? -5.691 32.938 -8.914 1 95.62 437 TYR B CA 1
ATOM 9685 C C . TYR B 1 437 ? -6.023 34.031 -7.914 1 95.62 437 TYR B C 1
ATOM 9687 O O . TYR B 1 437 ? -6.566 35.062 -8.289 1 95.62 437 TYR B O 1
ATOM 9695 N N . ILE B 1 438 ? -5.703 33.781 -6.672 1 96.88 438 ILE B N 1
ATOM 9696 C CA . ILE B 1 438 ? -5.945 34.812 -5.664 1 96.88 438 ILE B CA 1
ATOM 9697 C C . ILE B 1 438 ? -5.023 36 -5.91 1 96.88 438 ILE B C 1
ATOM 9699 O O . ILE B 1 438 ? -5.426 37.156 -5.727 1 96.88 438 ILE B O 1
ATOM 9703 N N . TYR B 1 439 ? -3.805 35.719 -6.316 1 95.62 439 TYR B N 1
ATOM 9704 C CA . TYR B 1 439 ? -2.883 36.812 -6.648 1 95.62 439 TYR B CA 1
ATOM 9705 C C . TYR B 1 439 ? -3.404 37.625 -7.82 1 95.62 439 TYR B C 1
ATOM 9707 O O . TYR B 1 439 ? -3.186 38.844 -7.887 1 95.62 439 TYR B O 1
ATOM 9715 N N . GLU B 1 440 ? -4.031 37 -8.766 1 92.75 440 GLU B N 1
ATOM 9716 C CA . GLU B 1 440 ? -4.648 37.719 -9.859 1 92.75 440 GLU B CA 1
ATOM 9717 C C . GLU B 1 440 ? -5.695 38.719 -9.352 1 92.75 440 GLU B C 1
ATOM 9719 O O . GLU B 1 440 ? -5.785 39.844 -9.836 1 92.75 440 GLU B O 1
ATOM 9724 N N . TYR B 1 441 ? -6.469 38.344 -8.43 1 93.75 441 TYR B N 1
ATOM 9725 C CA . TYR B 1 441 ? -7.387 39.25 -7.77 1 93.75 441 TYR B CA 1
ATOM 9726 C C . TYR B 1 441 ? -6.633 40.375 -7.066 1 93.75 441 TYR B C 1
ATOM 9728 O O . TYR B 1 441 ? -7.016 41.531 -7.164 1 93.75 441 TYR B O 1
ATOM 9736 N N . LYS B 1 442 ? -5.559 39.969 -6.336 1 95 442 LYS B N 1
ATOM 9737 C CA . LYS B 1 442 ? -4.816 40.938 -5.547 1 95 442 LYS B CA 1
ATOM 9738 C C . LYS B 1 442 ? -4.242 42.031 -6.434 1 95 442 LYS B C 1
ATOM 9740 O O . LYS B 1 442 ? -3.984 43.156 -5.965 1 95 442 LYS B O 1
ATOM 9745 N N . GLN B 1 443 ? -4.117 41.812 -7.691 1 90.56 443 GLN B N 1
ATOM 9746 C CA . GLN B 1 443 ? -3.609 42.812 -8.633 1 90.56 443 GLN B CA 1
ATOM 9747 C C . GLN B 1 443 ? -4.605 43.969 -8.82 1 90.56 443 GLN B C 1
ATOM 9749 O O . GLN B 1 443 ? -4.242 45.031 -9.297 1 90.56 443 GLN B O 1
ATOM 9754 N N . TYR B 1 444 ? -5.82 43.75 -8.484 1 90.31 444 TYR B N 1
ATOM 9755 C CA . TYR B 1 444 ? -6.84 44.781 -8.594 1 90.31 444 TYR B CA 1
ATOM 9756 C C . TYR B 1 444 ? -6.754 45.75 -7.43 1 90.31 444 TYR B C 1
ATOM 9758 O O . TYR B 1 444 ? -7.328 46.844 -7.484 1 90.31 444 TYR B O 1
ATOM 9766 N N . LEU B 1 445 ? -6.031 45.375 -6.395 1 92.69 445 LEU B N 1
ATOM 9767 C CA . LEU B 1 445 ? -5.863 46.25 -5.238 1 92.69 445 LEU B CA 1
ATOM 9768 C C . LEU B 1 445 ? -4.754 47.281 -5.488 1 92.69 445 LEU B C 1
ATOM 9770 O O . LEU B 1 445 ? -3.713 46.938 -6.059 1 92.69 445 LEU B O 1
ATOM 9774 N N . GLN B 1 446 ? -5.008 48.469 -5.074 1 92.69 446 GLN B N 1
ATOM 9775 C CA . GLN B 1 446 ? -3.967 49.469 -5.184 1 92.69 446 GLN B CA 1
ATOM 9776 C C . GLN B 1 446 ? -2.861 49.25 -4.156 1 92.69 446 GLN B C 1
ATOM 9778 O O . GLN B 1 446 ? -3.141 49.031 -2.979 1 92.69 446 GLN B O 1
ATOM 9783 N N . PRO B 1 447 ? -1.604 49.25 -4.613 1 94.06 447 PRO B N 1
ATOM 9784 C CA . PRO B 1 447 ? -0.52 49.156 -3.635 1 94.06 447 PRO B CA 1
ATOM 9785 C C . PRO B 1 447 ? -0.602 50.25 -2.57 1 94.06 447 PRO B C 1
ATOM 9787 O O . PRO B 1 447 ? -1.156 51.344 -2.822 1 94.06 447 PRO B O 1
ATOM 9790 N N . TYR B 1 448 ? -0.11 49.938 -1.457 1 95.19 448 TYR B N 1
ATOM 9791 C CA . TYR B 1 448 ? -0.066 50.969 -0.431 1 95.19 448 TYR B CA 1
ATOM 9792 C C . TYR B 1 448 ? 0.798 52.156 -0.879 1 95.19 448 TYR B C 1
ATOM 9794 O O . TYR B 1 448 ? 1.855 51.938 -1.482 1 95.19 448 TYR B O 1
ATOM 9802 N N . SER B 1 449 ? 0.319 53.344 -0.543 1 94.56 449 SER B N 1
ATOM 9803 C CA . SER B 1 449 ? 1.099 54.531 -0.871 1 94.56 449 SER B CA 1
ATOM 9804 C C . SER B 1 449 ? 2.268 54.719 0.092 1 94.56 449 SER B C 1
ATOM 9806 O O . SER B 1 449 ? 2.283 54.125 1.174 1 94.56 449 SER B O 1
ATOM 9808 N N . SER B 1 450 ? 3.186 55.531 -0.338 1 94.25 450 SER B N 1
ATOM 9809 C CA . SER B 1 450 ? 4.344 55.812 0.5 1 94.25 450 SER B CA 1
ATOM 9810 C C . SER B 1 450 ? 3.922 56.438 1.826 1 94.25 450 SER B C 1
ATOM 9812 O O . SER B 1 450 ? 4.516 56.156 2.869 1 94.25 450 SER B O 1
ATOM 9814 N N . GLU B 1 451 ? 2.85 57.219 1.793 1 93.75 451 GLU B N 1
ATOM 9815 C CA . GLU B 1 451 ? 2.359 57.906 2.986 1 93.75 451 GLU B CA 1
ATOM 9816 C C . GLU B 1 451 ? 1.761 56.906 3.98 1 93.75 451 GLU B C 1
ATOM 9818 O O . GLU B 1 451 ? 1.97 57.031 5.191 1 93.75 451 GLU B O 1
ATOM 9823 N N . LYS B 1 452 ? 1.085 55.938 3.432 1 92.56 452 LYS B N 1
ATOM 9824 C CA . LYS B 1 452 ? 0.433 54.938 4.281 1 92.56 452 LYS B CA 1
ATOM 9825 C C . LYS B 1 452 ? 1.46 54.031 4.957 1 92.56 452 LYS B C 1
ATOM 9827 O O . LYS B 1 452 ? 1.217 53.531 6.047 1 92.56 452 LYS B O 1
ATOM 9832 N N . LEU B 1 453 ? 2.576 53.875 4.336 1 95.56 453 LEU B N 1
ATOM 9833 C CA . LEU B 1 453 ? 3.605 52.969 4.832 1 95.56 453 LEU B CA 1
ATOM 9834 C C . LEU B 1 453 ? 4.562 53.688 5.77 1 95.56 453 LEU B C 1
ATOM 9836 O O . LEU B 1 453 ? 5.277 53.062 6.547 1 95.56 453 LEU B O 1
ATOM 9840 N N . ALA B 1 454 ? 4.523 54.969 5.73 1 95.06 454 ALA B N 1
ATOM 9841 C CA . ALA B 1 454 ? 5.492 55.781 6.48 1 95.06 454 ALA B CA 1
ATOM 9842 C C . ALA B 1 454 ? 5.086 55.875 7.945 1 95.06 454 ALA B C 1
ATOM 9844 O O . ALA B 1 454 ? 3.898 55.812 8.273 1 95.06 454 ALA B O 1
ATOM 9845 N N . PHE B 1 455 ? 6.004 55.938 8.812 1 96 455 PHE B N 1
ATOM 9846 C CA . PHE B 1 455 ? 5.867 56.281 10.227 1 96 455 PHE B CA 1
ATOM 9847 C C . PHE B 1 455 ? 6.727 57.5 10.578 1 96 455 PHE B C 1
ATOM 9849 O O . PHE B 1 455 ? 7.875 57.344 10.992 1 96 455 PHE B O 1
ATOM 9856 N N . LYS B 1 456 ? 6.098 58.625 10.43 1 94.06 456 LYS B N 1
ATOM 9857 C CA . LYS B 1 456 ? 6.848 59.844 10.594 1 94.06 456 LYS B CA 1
ATOM 9858 C C . LYS B 1 456 ? 7.438 59.969 12 1 94.06 456 LYS B C 1
ATOM 9860 O O . LYS B 1 456 ? 6.746 59.719 12.992 1 94.06 456 LYS B O 1
ATOM 9865 N N . GLY B 1 457 ? 8.695 60.25 12.047 1 95.31 457 GLY B N 1
ATOM 9866 C CA . GLY B 1 457 ? 9.367 60.469 13.32 1 95.31 457 GLY B CA 1
ATOM 9867 C C . GLY B 1 457 ? 10.016 59.219 13.867 1 95.31 457 GLY B C 1
ATOM 9868 O O . GLY B 1 457 ? 10.672 59.25 14.914 1 95.31 457 GLY B O 1
ATOM 9869 N N . VAL B 1 458 ? 9.891 58.094 13.258 1 97.19 458 VAL B N 1
ATOM 9870 C CA . VAL B 1 458 ? 10.469 56.844 13.727 1 97.19 458 VAL B CA 1
ATOM 9871 C C . VAL B 1 458 ? 11.414 56.281 12.664 1 97.19 458 VAL B C 1
ATOM 9873 O O . VAL B 1 458 ? 11.047 56.156 11.492 1 97.19 458 VAL B O 1
ATOM 9876 N N . LYS B 1 459 ? 12.617 55.938 13.031 1 97.25 459 LYS B N 1
ATOM 9877 C CA . LYS B 1 459 ? 13.633 55.438 12.117 1 97.25 459 LYS B CA 1
ATOM 9878 C C . LYS B 1 459 ? 14.273 54.156 12.68 1 97.25 459 LYS B C 1
ATOM 9880 O O . LYS B 1 459 ? 14.727 54.156 13.828 1 97.25 459 LYS B O 1
ATOM 9885 N N . VAL B 1 460 ? 14.273 53.125 11.891 1 98.06 460 VAL B N 1
ATOM 9886 C CA . VAL B 1 460 ? 15.055 51.938 12.234 1 98.06 460 VAL B CA 1
ATOM 9887 C C . VAL B 1 460 ? 16.516 52.125 11.828 1 98.06 460 VAL B C 1
ATOM 9889 O O . VAL B 1 460 ? 16.844 52.188 10.641 1 98.06 460 VAL B O 1
ATOM 9892 N N . VAL B 1 461 ? 17.359 52.188 12.742 1 96.81 461 VAL B N 1
ATOM 9893 C CA . VAL B 1 461 ? 18.75 52.562 12.523 1 96.81 461 VAL B CA 1
ATOM 9894 C C . VAL B 1 461 ? 19.547 51.312 12.125 1 96.81 461 VAL B C 1
ATOM 9896 O O . VAL B 1 461 ? 20.406 51.375 11.234 1 96.81 461 VAL B O 1
ATOM 9899 N N . ASP B 1 462 ? 19.266 50.281 12.898 1 96.62 462 ASP B N 1
ATOM 9900 C CA . ASP B 1 462 ? 20.047 49.094 12.641 1 96.62 462 ASP B CA 1
ATOM 9901 C C . ASP B 1 462 ? 19.312 47.844 13.141 1 96.62 462 ASP B C 1
ATOM 9903 O O . ASP B 1 462 ? 18.469 47.938 14.039 1 96.62 462 ASP B O 1
ATOM 9907 N N . VAL B 1 463 ? 19.625 46.75 12.445 1 98.19 463 VAL B N 1
ATOM 9908 C CA . VAL B 1 463 ? 19.141 45.438 12.844 1 98.19 463 VAL B CA 1
ATOM 9909 C C . VAL B 1 463 ? 20.281 44.438 12.867 1 98.19 463 VAL B C 1
ATOM 9911 O O . VAL B 1 463 ? 21 44.281 11.875 1 98.19 463 VAL B O 1
ATOM 9914 N N . VAL B 1 464 ? 20.484 43.844 14 1 98 464 VAL B N 1
ATOM 9915 C CA . VAL B 1 464 ? 21.5 42.812 14.141 1 98 464 VAL B CA 1
ATOM 9916 C C . VAL B 1 464 ? 20.859 41.469 14.484 1 98 464 VAL B C 1
ATOM 9918 O O . VAL B 1 464 ? 20.031 41.375 15.398 1 98 464 VAL B O 1
ATOM 9921 N N . VAL B 1 465 ? 21.172 40.5 13.703 1 98.12 465 VAL B N 1
ATOM 9922 C CA . VAL B 1 465 ? 20.625 39.156 13.898 1 98.12 465 VAL B CA 1
ATOM 9923 C C . VAL B 1 465 ? 21.75 38.188 14.273 1 98.12 465 VAL B C 1
ATOM 9925 O O . VAL B 1 465 ? 22.797 38.156 13.633 1 98.12 465 VAL B O 1
ATOM 9928 N N . ASP B 1 466 ? 21.484 37.438 15.281 1 97.5 466 ASP B N 1
ATOM 9929 C CA . ASP B 1 466 ? 22.422 36.375 15.648 1 97.5 466 ASP B CA 1
ATOM 9930 C C . ASP B 1 466 ? 22.594 35.375 14.523 1 97.5 466 ASP B C 1
ATOM 9932 O O . ASP B 1 466 ? 21.781 35.312 13.602 1 97.5 466 ASP B O 1
ATOM 9936 N N . LYS B 1 467 ? 23.672 34.625 14.648 1 97 467 LYS B N 1
ATOM 9937 C CA . LYS B 1 467 ? 23.891 33.562 13.664 1 97 467 LYS B CA 1
ATOM 9938 C C . LYS B 1 467 ? 22.734 32.562 13.656 1 97 467 LYS B C 1
ATOM 9940 O O . LYS B 1 467 ? 22.328 32.062 14.711 1 97 467 LYS B O 1
ATOM 9945 N N . LEU B 1 468 ? 22.188 32.344 12.492 1 98.31 468 LEU B N 1
ATOM 9946 C CA . LEU B 1 468 ? 21.094 31.391 12.344 1 98.31 468 LEU B CA 1
ATOM 9947 C C . LEU B 1 468 ? 21.609 30 11.992 1 98.31 468 LEU B C 1
ATOM 9949 O O . LEU B 1 468 ? 22.219 29.812 10.93 1 98.31 468 LEU B O 1
ATOM 9953 N N . VAL B 1 469 ? 21.328 29.016 12.883 1 97.38 469 VAL B N 1
ATOM 9954 C CA . VAL B 1 469 ? 21.906 27.688 12.695 1 97.38 469 VAL B CA 1
ATOM 9955 C C . VAL B 1 469 ? 20.812 26.625 12.852 1 97.38 469 VAL B C 1
ATOM 9957 O O . VAL B 1 469 ? 20.156 26.562 13.898 1 97.38 469 VAL B O 1
ATOM 9960 N N . THR B 1 470 ? 20.641 25.797 11.836 1 96.81 470 THR B N 1
ATOM 9961 C CA . THR B 1 470 ? 19.703 24.688 11.898 1 96.81 470 THR B CA 1
ATOM 9962 C C . THR B 1 470 ? 20.453 23.359 12.109 1 96.81 470 THR B C 1
ATOM 9964 O O . THR B 1 470 ? 21.672 23.297 11.914 1 96.81 470 THR B O 1
ATOM 9967 N N . PHE B 1 471 ? 19.766 22.359 12.523 1 93.25 471 PHE B N 1
ATOM 9968 C CA . PHE B 1 471 ? 20.297 21.016 12.734 1 93.25 471 PHE B CA 1
ATOM 9969 C C . PHE B 1 471 ? 19.172 19.984 12.789 1 93.25 471 PHE B C 1
ATOM 9971 O O . PHE B 1 471 ? 17.984 20.359 12.828 1 93.25 471 PHE B O 1
ATOM 9978 N N . PHE B 1 472 ? 19.484 18.719 12.648 1 88.88 472 PHE B N 1
ATOM 9979 C CA . PHE B 1 472 ? 18.516 17.641 12.867 1 88.88 472 PHE B CA 1
ATOM 9980 C C . PHE B 1 472 ? 18.672 17.047 14.258 1 88.88 472 PHE B C 1
ATOM 9982 O O . PHE B 1 472 ? 19.797 16.953 14.781 1 88.88 472 PHE B O 1
ATOM 9989 N N . GLU B 1 473 ? 17.578 16.703 14.844 1 88 473 GLU B N 1
ATOM 9990 C CA . GLU B 1 473 ? 17.594 16.031 16.141 1 88 473 GLU B CA 1
ATOM 9991 C C . GLU B 1 473 ? 16.516 14.938 16.188 1 88 473 GLU B C 1
ATOM 9993 O O . GLU B 1 473 ? 15.547 14.977 15.438 1 88 473 GLU B O 1
ATOM 9998 N N . TYR B 1 474 ? 16.688 13.961 17.062 1 86.75 474 TYR B N 1
ATOM 9999 C CA . TYR B 1 474 ? 15.703 12.898 17.219 1 86.75 474 TYR B CA 1
ATOM 10000 C C . TYR B 1 474 ? 14.508 13.375 18.031 1 86.75 474 TYR B C 1
ATOM 10002 O O . TYR B 1 474 ? 14.664 14.188 18.953 1 86.75 474 TYR B O 1
ATOM 10010 N N . TYR B 1 475 ? 13.414 12.93 17.656 1 89.88 475 TYR B N 1
ATOM 10011 C CA . TYR B 1 475 ? 12.18 13.133 18.406 1 89.88 475 TYR B CA 1
ATOM 10012 C C . TYR B 1 475 ? 11.398 11.828 18.531 1 89.88 475 TYR B C 1
ATOM 10014 O O . TYR B 1 475 ? 11.312 11.055 17.578 1 89.88 475 TYR B O 1
ATOM 10022 N N . ASP B 1 476 ? 10.891 11.555 19.719 1 91.19 476 ASP B N 1
ATOM 10023 C CA . ASP B 1 476 ? 10.109 10.352 20 1 91.19 476 ASP B CA 1
ATOM 10024 C C . ASP B 1 476 ? 8.633 10.695 20.203 1 91.19 476 ASP B C 1
ATOM 10026 O O . ASP B 1 476 ? 8.305 11.656 20.906 1 91.19 476 ASP B O 1
ATOM 10030 N N . PHE B 1 477 ? 7.793 9.992 19.609 1 93 477 PHE B N 1
ATOM 10031 C CA . PHE B 1 477 ? 6.379 10.141 19.922 1 93 477 PHE B CA 1
ATOM 10032 C C . PHE B 1 477 ? 5.742 8.781 20.203 1 93 477 PHE B C 1
ATOM 10034 O O . PHE B 1 477 ? 6.211 7.758 19.719 1 93 477 PHE B O 1
ATOM 10041 N N . ASP B 1 478 ? 4.723 8.836 21.016 1 93.94 478 ASP B N 1
ATOM 10042 C CA . ASP B 1 478 ? 4.055 7.625 21.484 1 93.94 478 ASP B CA 1
ATOM 10043 C C . ASP B 1 478 ? 3.115 7.059 20.422 1 93.94 478 ASP B C 1
ATOM 10045 O O . ASP B 1 478 ? 2.264 7.777 19.891 1 93.94 478 ASP B O 1
ATOM 10049 N N . ALA B 1 479 ? 3.301 5.742 20.125 1 93.81 479 ALA B N 1
ATOM 10050 C CA . ALA B 1 479 ? 2.471 5.094 19.109 1 93.81 479 ALA B CA 1
ATOM 10051 C C . ALA B 1 479 ? 1.593 4.012 19.734 1 93.81 479 ALA B C 1
ATOM 10053 O O . ALA B 1 479 ? 1.159 3.084 19.047 1 93.81 479 ALA B O 1
ATOM 10054 N N . SER B 1 480 ? 1.309 4.094 20.938 1 92.19 480 SER B N 1
ATOM 10055 C CA . SER B 1 480 ? 0.58 3.062 21.672 1 92.19 480 SER B CA 1
ATOM 10056 C C . SER B 1 480 ? -0.844 2.914 21.156 1 92.19 480 SER B C 1
ATOM 10058 O O . SER B 1 480 ? -1.425 1.828 21.219 1 92.19 480 SER B O 1
ATOM 10060 N N . ASN B 1 481 ? -1.387 3.984 20.562 1 91.94 481 ASN B N 1
ATOM 10061 C CA . ASN B 1 481 ? -2.74 3.93 20.031 1 91.94 481 ASN B CA 1
ATOM 10062 C C . ASN B 1 481 ? -2.811 3.061 18.766 1 91.94 481 ASN B C 1
ATOM 10064 O O . ASN B 1 481 ? -3.898 2.768 18.266 1 91.94 481 ASN B O 1
ATOM 10068 N N . SER B 1 482 ? -1.699 2.545 18.328 1 92.5 482 SER B N 1
ATOM 10069 C CA . SER B 1 482 ? -1.687 1.727 17.109 1 92.5 482 SER B CA 1
ATOM 10070 C C . SER B 1 482 ? -1.811 0.245 17.453 1 92.5 482 SER B C 1
ATOM 10072 O O . SER B 1 482 ? -2.092 -0.575 16.578 1 92.5 482 SER B O 1
ATOM 10074 N N . VAL B 1 483 ? -1.602 -0.107 18.672 1 93.19 483 VAL B N 1
ATOM 10075 C CA . VAL B 1 483 ? -1.624 -1.517 19.047 1 93.19 483 VAL B CA 1
ATOM 10076 C C . VAL B 1 483 ? -2.926 -1.834 19.781 1 93.19 483 VAL B C 1
ATOM 10078 O O . VAL B 1 483 ? -3.666 -0.926 20.172 1 93.19 483 VAL B O 1
ATOM 10081 N N . PHE B 1 484 ? -3.213 -3.094 19.938 1 91.88 484 PHE B N 1
ATOM 10082 C CA . PHE B 1 484 ? -4.43 -3.562 20.594 1 91.88 484 PHE B CA 1
ATOM 10083 C C . PHE B 1 484 ? -4.102 -4.328 21.875 1 91.88 484 PHE B C 1
ATOM 10085 O O . PHE B 1 484 ? -3.117 -5.066 21.922 1 91.88 484 PHE B O 1
ATOM 10092 N N . TRP B 1 485 ? -4.879 -4.094 22.812 1 91.19 485 TRP B N 1
ATOM 10093 C CA . TRP B 1 485 ? -4.609 -4.637 24.141 1 91.19 485 TRP B CA 1
ATOM 10094 C C . TRP B 1 485 ? -5.539 -5.805 24.453 1 91.19 485 TRP B C 1
ATOM 10096 O O . TRP B 1 485 ? -6.695 -5.816 24.031 1 91.19 485 TRP B O 1
ATOM 10106 N N . SER B 1 486 ? -4.977 -6.738 25.172 1 88.62 486 SER B N 1
ATOM 10107 C CA . SER B 1 486 ? -5.801 -7.848 25.641 1 88.62 486 SER B CA 1
ATOM 10108 C C . SER B 1 486 ? -6.734 -7.402 26.766 1 88.62 486 SER B C 1
ATOM 10110 O O . SER B 1 486 ? -6.559 -6.324 27.328 1 88.62 486 SER B O 1
ATOM 10112 N N . LYS B 1 487 ? -7.711 -8.25 27.094 1 83.69 487 LYS B N 1
ATOM 10113 C CA . LYS B 1 487 ? -8.648 -7.953 28.172 1 83.69 487 LYS B CA 1
ATOM 10114 C C . LYS B 1 487 ? -7.926 -7.781 29.516 1 83.69 487 LYS B C 1
ATOM 10116 O O . LYS B 1 487 ? -8.312 -6.949 30.328 1 83.69 487 LYS B O 1
ATOM 10121 N N . GLU B 1 488 ? -6.859 -8.516 29.641 1 82.94 488 GLU B N 1
ATOM 10122 C CA . GLU B 1 488 ? -6.094 -8.461 30.875 1 82.94 488 GLU B CA 1
ATOM 10123 C C . GLU B 1 488 ? -5.238 -7.203 30.953 1 82.94 488 GLU B C 1
ATOM 10125 O O . GLU B 1 488 ? -5.078 -6.609 32.031 1 82.94 488 GLU B O 1
ATOM 10130 N N . GLU B 1 489 ? -4.719 -6.84 29.844 1 83.38 489 GLU B N 1
ATOM 10131 C CA . GLU B 1 489 ? -3.85 -5.664 29.797 1 83.38 489 GLU B CA 1
ATOM 10132 C C . GLU B 1 489 ? -4.645 -4.383 30.016 1 83.38 489 GLU B C 1
ATOM 10134 O O . GLU B 1 489 ? -4.129 -3.42 30.594 1 83.38 489 GLU B O 1
ATOM 10139 N N . VAL B 1 490 ? -5.832 -4.359 29.516 1 78.38 490 VAL B N 1
ATOM 10140 C CA . VAL B 1 490 ? -6.652 -3.156 29.609 1 78.38 490 VAL B CA 1
ATOM 10141 C C . VAL B 1 490 ? -7.031 -2.891 31.062 1 78.38 490 VAL B C 1
ATOM 10143 O O . VAL B 1 490 ? -7.293 -1.747 31.438 1 78.38 490 VAL B O 1
ATOM 10146 N N . LYS B 1 491 ? -7.074 -3.924 31.828 1 74.19 491 LYS B N 1
ATOM 10147 C CA . LYS B 1 491 ? -7.406 -3.775 33.25 1 74.19 491 LYS B CA 1
ATOM 10148 C C . LYS B 1 491 ? -6.285 -3.076 34 1 74.19 491 LYS B C 1
ATOM 10150 O O . LYS B 1 491 ? -6.531 -2.389 35 1 74.19 491 LYS B O 1
ATOM 10155 N N . SER B 1 492 ? -5.156 -3.426 33.438 1 66.25 492 SER B N 1
ATOM 10156 C CA . SER B 1 492 ? -4.008 -2.83 34.125 1 66.25 492 SER B CA 1
ATOM 10157 C C . SER B 1 492 ? -3.631 -1.492 33.5 1 66.25 492 SER B C 1
ATOM 10159 O O . SER B 1 492 ? -4.207 -1.091 32.469 1 66.25 492 SER B O 1
ATOM 10161 N N . SER B 1 493 ? -2.67 -0.755 34.062 1 60.69 493 SER B N 1
ATOM 10162 C CA . SER B 1 493 ? -2.256 0.556 33.562 1 60.69 493 SER B CA 1
ATOM 10163 C C . SER B 1 493 ? -1.822 0.487 32.125 1 60.69 493 SER B C 1
ATOM 10165 O O . SER B 1 493 ? -1.317 -0.542 31.656 1 60.69 493 SER B O 1
ATOM 10167 N N . TYR B 1 494 ? -2.289 1.336 31.281 1 63.16 494 TYR B N 1
ATOM 10168 C CA . TYR B 1 494 ? -2.016 1.479 29.859 1 63.16 494 TYR B CA 1
ATOM 10169 C C . TYR B 1 494 ? -0.525 1.663 29.594 1 63.16 494 TYR B C 1
ATOM 10171 O O . TYR B 1 494 ? 0.048 2.697 29.953 1 63.16 494 TYR B O 1
ATOM 10179 N N . PRO B 1 495 ? 0.075 0.575 29.125 1 65.88 495 PRO B N 1
ATOM 10180 C CA . PRO B 1 495 ? 1.505 0.744 28.844 1 65.88 495 PRO B CA 1
ATOM 10181 C C . PRO B 1 495 ? 1.772 1.654 27.656 1 65.88 495 PRO B C 1
ATOM 10183 O O . PRO B 1 495 ? 0.999 1.662 26.688 1 65.88 495 PRO B O 1
ATOM 10186 N N . HIS B 1 496 ? 2.529 2.582 27.859 1 67.94 496 HIS B N 1
ATOM 10187 C CA . HIS B 1 496 ? 3 3.457 26.797 1 67.94 496 HIS B CA 1
ATOM 10188 C C . HIS B 1 496 ? 4.426 3.111 26.391 1 67.94 496 HIS B C 1
ATOM 10190 O O . HIS B 1 496 ? 5.285 3.992 26.312 1 67.94 496 HIS B O 1
ATOM 10196 N N . ASP B 1 497 ? 4.555 1.924 25.859 1 82.19 497 ASP B N 1
ATOM 10197 C CA . ASP B 1 497 ? 5.887 1.349 25.688 1 82.19 497 ASP B CA 1
ATOM 10198 C C . ASP B 1 497 ? 6.328 1.41 24.219 1 82.19 497 ASP B C 1
ATOM 10200 O O . ASP B 1 497 ? 7.375 0.866 23.859 1 82.19 497 ASP B O 1
ATOM 10204 N N . PHE B 1 498 ? 5.613 2.043 23.438 1 93.38 498 PHE B N 1
ATOM 10205 C CA . PHE B 1 498 ? 5.953 2.027 22.031 1 93.38 498 PHE B CA 1
ATOM 10206 C C . PHE B 1 498 ? 6.238 3.438 21.516 1 93.38 498 PHE B C 1
ATOM 10208 O O . PHE B 1 498 ? 5.316 4.227 21.312 1 93.38 498 PHE B O 1
ATOM 10215 N N . LYS B 1 499 ? 7.492 3.746 21.266 1 93.88 499 LYS B N 1
ATOM 10216 C CA . LYS B 1 499 ? 7.898 5.078 20.828 1 93.88 499 LYS B CA 1
ATOM 10217 C C . LYS B 1 499 ? 8.523 5.039 19.438 1 93.88 499 LYS B C 1
ATOM 10219 O O . LYS B 1 499 ? 9.391 4.207 19.172 1 93.88 499 LYS B O 1
ATOM 10224 N N . ILE B 1 500 ? 8.039 5.758 18.531 1 93.75 500 ILE B N 1
ATOM 10225 C CA . ILE B 1 500 ? 8.648 5.902 17.219 1 93.75 500 ILE B CA 1
ATOM 10226 C C . ILE B 1 500 ? 9.609 7.094 17.219 1 93.75 500 ILE B C 1
ATOM 10228 O O . ILE B 1 500 ? 9.242 8.195 17.641 1 93.75 500 ILE B O 1
ATOM 10232 N N . ARG B 1 501 ? 10.898 6.953 16.875 1 93 501 ARG B N 1
ATOM 10233 C CA . ARG B 1 501 ? 11.938 7.98 16.859 1 93 501 ARG B CA 1
ATOM 10234 C C . ARG B 1 501 ? 12.227 8.438 15.438 1 93 501 ARG B C 1
ATOM 10236 O O . ARG B 1 501 ? 12.516 7.613 14.562 1 93 501 ARG B O 1
ATOM 10243 N N . GLN B 1 502 ? 12.141 9.695 15.172 1 87.88 502 GLN B N 1
ATOM 10244 C CA . GLN B 1 502 ? 12.43 10.25 13.852 1 87.88 502 GLN B CA 1
ATOM 10245 C C . GLN B 1 502 ? 13.305 11.492 13.953 1 87.88 502 GLN B C 1
ATOM 10247 O O . GLN B 1 502 ? 13.203 12.25 14.922 1 87.88 502 GLN B O 1
ATOM 10252 N N . PRO B 1 503 ? 14.148 11.688 12.969 1 87.44 503 PRO B N 1
ATOM 10253 C CA . PRO B 1 503 ? 14.867 12.969 12.922 1 87.44 503 PRO B CA 1
ATOM 10254 C C . PRO B 1 503 ? 13.984 14.117 12.453 1 87.44 503 PRO B C 1
ATOM 10256 O O . PRO B 1 503 ? 13.148 13.938 11.555 1 87.44 503 PRO B O 1
ATOM 10259 N N . ARG B 1 504 ? 14.211 15.273 13.039 1 91.06 504 ARG B N 1
ATOM 10260 C CA . ARG B 1 504 ? 13.438 16.453 12.664 1 91.06 504 ARG B CA 1
ATOM 10261 C C . ARG B 1 504 ? 14.328 17.688 12.578 1 91.06 504 ARG B C 1
ATOM 10263 O O . ARG B 1 504 ? 15.359 17.766 13.25 1 91.06 504 ARG B O 1
ATOM 10270 N N . LEU B 1 505 ? 13.875 18.547 11.773 1 93.69 505 LEU B N 1
ATOM 10271 C CA . LEU B 1 505 ? 14.578 19.812 11.633 1 93.69 505 LEU B CA 1
ATOM 10272 C C . LEU B 1 505 ? 14.336 20.703 12.844 1 93.69 505 LEU B C 1
ATOM 10274 O O . LEU B 1 505 ? 13.211 20.781 13.352 1 93.69 505 LEU B O 1
ATOM 10278 N N . ASN B 1 506 ? 15.383 21.281 13.359 1 94.94 506 ASN B N 1
ATOM 10279 C CA . ASN B 1 506 ? 15.328 22.281 14.422 1 94.94 506 ASN B CA 1
ATOM 10280 C C . ASN B 1 506 ? 16.375 23.375 14.219 1 94.94 506 ASN B C 1
ATOM 10282 O O . ASN B 1 506 ? 17.094 23.375 13.227 1 94.94 506 ASN B O 1
ATOM 10286 N N . HIS B 1 507 ? 16.391 24.391 15.023 1 96.94 507 HIS B N 1
ATOM 10287 C CA . HIS B 1 507 ? 17.375 25.469 14.961 1 96.94 507 HIS B CA 1
ATOM 10288 C C . HIS B 1 507 ? 17.781 25.922 16.359 1 96.94 507 HIS B C 1
ATOM 10290 O O . HIS B 1 507 ? 17.016 25.766 17.312 1 96.94 507 HIS B O 1
ATOM 10296 N N . LYS B 1 508 ? 18.938 26.516 16.453 1 96.25 508 LYS B N 1
ATOM 10297 C CA . LYS B 1 508 ? 19.375 27.141 17.703 1 96.25 508 LYS B CA 1
ATOM 10298 C C . LYS B 1 508 ? 18.641 28.453 17.938 1 96.25 508 LYS B C 1
ATOM 10300 O O . LYS B 1 508 ? 18.312 29.172 17 1 96.25 508 LYS B O 1
ATOM 10305 N N . PRO B 1 509 ? 18.391 28.703 19.234 1 96.12 509 PRO B N 1
ATOM 10306 C CA . PRO B 1 509 ? 17.781 30.016 19.516 1 96.12 509 PRO B CA 1
ATOM 10307 C C . PRO B 1 509 ? 18.641 31.172 19.031 1 96.12 509 PRO B C 1
ATOM 10309 O O . PRO B 1 509 ? 19.875 31.094 19.047 1 96.12 509 PRO B O 1
ATOM 10312 N N . PHE B 1 510 ? 17.984 32.219 18.625 1 97.88 510 PHE B N 1
ATOM 10313 C CA . PHE B 1 510 ? 18.688 33.438 18.172 1 97.88 510 PHE B CA 1
ATOM 10314 C C . PHE B 1 510 ? 17.938 34.688 18.594 1 97.88 510 PHE B C 1
ATOM 10316 O O . PHE B 1 510 ? 16.766 34.625 18.969 1 97.88 510 PHE B O 1
ATOM 10323 N N . SER B 1 511 ? 18.625 35.781 18.578 1 97.75 511 SER B N 1
ATOM 10324 C CA . SER B 1 511 ? 18.016 37.062 18.922 1 97.75 511 SER B CA 1
ATOM 10325 C C . SER B 1 511 ? 18.125 38.062 17.766 1 97.75 511 SER B C 1
ATOM 10327 O O . SER B 1 511 ? 19.062 37.969 16.969 1 97.75 511 SER B O 1
ATOM 10329 N N . VAL B 1 512 ? 17.188 38.844 17.672 1 98.12 512 VAL B N 1
ATOM 10330 C CA . VAL B 1 512 ? 17.188 40 16.75 1 98.12 512 VAL B CA 1
ATOM 10331 C C . VAL B 1 512 ? 17.219 41.281 17.547 1 98.12 512 VAL B C 1
ATOM 10333 O O . VAL B 1 512 ? 16.328 41.562 18.359 1 98.12 512 VAL B O 1
ATOM 10336 N N . SER B 1 513 ? 18.25 42.031 17.344 1 98.06 513 SER B N 1
ATOM 10337 C CA . SER B 1 513 ? 18.391 43.344 17.969 1 98.06 513 SER B CA 1
ATOM 10338 C C . SER B 1 513 ? 18.047 44.469 17 1 98.06 513 SER B C 1
ATOM 10340 O O . SER B 1 513 ? 18.656 44.594 15.945 1 98.06 513 SER B O 1
ATOM 10342 N N . ILE B 1 514 ? 17.109 45.281 17.391 1 98.19 514 ILE B N 1
ATOM 10343 C CA . ILE B 1 514 ? 16.641 46.375 16.547 1 98.19 514 ILE B CA 1
ATOM 10344 C C . ILE B 1 514 ? 16.891 47.719 17.234 1 98.19 514 ILE B C 1
ATOM 10346 O O . ILE B 1 514 ? 16.391 47.938 18.328 1 98.19 514 ILE B O 1
ATOM 10350 N N . ASP B 1 515 ? 17.609 48.562 16.625 1 97.75 515 ASP B N 1
ATOM 10351 C CA . ASP B 1 515 ? 17.859 49.906 17.094 1 97.75 515 ASP B CA 1
ATOM 10352 C C . ASP B 1 515 ? 16.922 50.906 16.422 1 97.75 515 ASP B C 1
ATOM 10354 O O . ASP B 1 515 ? 16.938 51.062 15.195 1 97.75 515 ASP B O 1
ATOM 10358 N N . ILE B 1 516 ? 16.141 51.625 17.219 1 97.75 516 ILE B N 1
ATOM 10359 C CA . ILE B 1 516 ? 15.125 52.531 16.688 1 97.75 516 ILE B CA 1
ATOM 10360 C C . ILE B 1 516 ? 15.32 53.906 17.297 1 97.75 516 ILE B C 1
ATOM 10362 O O . ILE B 1 516 ? 15.609 54.031 18.5 1 97.75 516 ILE B O 1
ATOM 10366 N N . LYS B 1 517 ? 15.227 54.938 16.484 1 97.38 517 LYS B N 1
ATOM 10367 C CA . LYS B 1 517 ? 15.172 56.312 16.938 1 97.38 517 LYS B CA 1
ATOM 10368 C C . LYS B 1 517 ? 13.781 56.906 16.719 1 97.38 517 LYS B C 1
ATOM 10370 O O . LYS B 1 517 ? 13.25 56.875 15.617 1 97.38 517 LYS B O 1
ATOM 10375 N N . SER B 1 518 ? 13.242 57.375 17.812 1 97.19 518 SER B N 1
ATOM 10376 C CA . SER B 1 518 ? 11.922 58 17.734 1 97.19 518 SER B CA 1
ATOM 10377 C C . SER B 1 518 ? 11.953 59.469 18.188 1 97.19 518 SER B C 1
ATOM 10379 O O . SER B 1 518 ? 12.633 59.781 19.156 1 97.19 518 SER B O 1
ATOM 10381 N N . GLU B 1 519 ? 11.219 60.281 17.516 1 96.25 519 GLU B N 1
ATOM 10382 C CA . GLU B 1 519 ? 11.18 61.688 17.859 1 96.25 519 GLU B CA 1
ATOM 10383 C C . GLU B 1 519 ? 10.281 61.938 19.078 1 96.25 519 GLU B C 1
ATOM 10385 O O . GLU B 1 519 ? 10.461 62.938 19.797 1 96.25 519 GLU B O 1
ATOM 10390 N N . ALA B 1 520 ? 9.297 61.125 19.234 1 94.88 520 ALA B N 1
ATOM 10391 C CA . ALA B 1 520 ? 8.344 61.25 20.328 1 94.88 520 ALA B CA 1
ATOM 10392 C C . ALA B 1 520 ? 7.996 59.875 20.922 1 94.88 520 ALA B C 1
ATOM 10394 O O . ALA B 1 520 ? 8.367 58.844 20.375 1 94.88 520 ALA B O 1
ATOM 10395 N N . ALA B 1 521 ? 7.434 59.969 22.078 1 94.56 521 ALA B N 1
ATOM 10396 C CA . ALA B 1 521 ? 6.898 58.75 22.672 1 94.56 521 ALA B CA 1
ATOM 10397 C C . ALA B 1 521 ? 5.656 58.281 21.906 1 94.56 521 ALA B C 1
ATOM 10399 O O . ALA B 1 521 ? 4.68 59.031 21.797 1 94.56 521 ALA B O 1
ATOM 10400 N N . VAL B 1 522 ? 5.73 57.062 21.359 1 92.75 522 VAL B N 1
ATOM 10401 C CA . VAL B 1 522 ? 4.617 56.594 20.547 1 92.75 522 VAL B CA 1
ATOM 10402 C C . VAL B 1 522 ? 4.477 55.062 20.688 1 92.75 522 VAL B C 1
ATOM 10404 O O . VAL B 1 522 ? 5.461 54.375 20.953 1 92.75 522 VAL B O 1
ATOM 10407 N N . ASP B 1 523 ? 3.279 54.594 20.547 1 90.5 523 ASP B N 1
ATOM 10408 C CA . ASP B 1 523 ? 3.008 53.156 20.484 1 90.5 523 ASP B CA 1
ATOM 10409 C C . ASP B 1 523 ? 3.152 52.656 19.062 1 90.5 523 ASP B C 1
ATOM 10411 O O . ASP B 1 523 ? 2.621 53.219 18.109 1 90.5 523 ASP B O 1
ATOM 10415 N N . ALA B 1 524 ? 3.932 51.562 18.969 1 93.25 524 ALA B N 1
ATOM 10416 C CA . ALA B 1 524 ? 4.234 51.062 17.625 1 93.25 524 ALA B CA 1
ATOM 10417 C C . ALA B 1 524 ? 4.062 49.531 17.547 1 93.25 524 ALA B C 1
ATOM 10419 O O . ALA B 1 524 ? 3.961 48.875 18.578 1 93.25 524 ALA B O 1
ATOM 10420 N N . VAL B 1 525 ? 3.836 49.062 16.312 1 93.19 525 VAL B N 1
ATOM 10421 C CA . VAL B 1 525 ? 3.865 47.625 16 1 93.19 525 VAL B CA 1
ATOM 10422 C C . VAL B 1 525 ? 5.141 47.281 15.234 1 93.19 525 VAL B C 1
ATOM 10424 O O . VAL B 1 525 ? 5.551 48.031 14.336 1 93.19 525 VAL B O 1
ATOM 10427 N N . VAL B 1 526 ? 5.824 46.25 15.633 1 95.38 526 VAL B N 1
ATOM 10428 C CA . VAL B 1 526 ? 7.023 45.781 14.953 1 95.38 526 VAL B CA 1
ATOM 10429 C C . VAL B 1 526 ? 6.754 44.406 14.328 1 95.38 526 VAL B C 1
ATOM 10431 O O . VAL B 1 526 ? 6.309 43.5 15.008 1 95.38 526 VAL B O 1
ATOM 10434 N N . LYS B 1 527 ? 6.996 44.312 13.047 1 96 527 LYS B N 1
ATOM 10435 C CA . LYS B 1 527 ? 6.898 43.031 12.336 1 96 527 LYS B CA 1
ATOM 10436 C C . LYS B 1 527 ? 8.25 42.625 11.773 1 96 527 LYS B C 1
ATOM 10438 O O . LYS B 1 527 ? 9.031 43.469 11.32 1 96 527 LYS B O 1
ATOM 10443 N N . ILE B 1 528 ? 8.523 41.375 11.836 1 97.69 528 ILE B N 1
ATOM 10444 C CA . ILE B 1 528 ? 9.727 40.781 11.25 1 97.69 528 ILE B CA 1
ATOM 10445 C C . ILE B 1 528 ? 9.336 39.75 10.227 1 97.69 528 ILE B C 1
ATOM 10447 O O . ILE B 1 528 ? 8.562 38.812 10.523 1 97.69 528 ILE B O 1
ATOM 10451 N N . PHE B 1 529 ? 9.836 39.844 8.977 1 97.94 529 PHE B N 1
ATOM 10452 C CA . PHE B 1 529 ? 9.609 38.875 7.906 1 97.94 529 PHE B CA 1
ATOM 10453 C C . PHE B 1 529 ? 10.922 38.25 7.453 1 97.94 529 PHE B C 1
ATOM 10455 O O . PHE B 1 529 ? 11.992 38.812 7.68 1 97.94 529 PHE B O 1
ATOM 10462 N N . MET B 1 530 ? 10.82 37.094 6.914 1 97.88 530 MET B N 1
ATOM 10463 C CA . MET B 1 530 ? 11.938 36.438 6.246 1 97.88 530 MET B CA 1
ATOM 10464 C C . MET B 1 530 ? 11.602 36.156 4.785 1 97.88 530 MET B C 1
ATOM 10466 O O . MET B 1 530 ? 10.469 35.812 4.461 1 97.88 530 MET B O 1
ATOM 10470 N N . ALA B 1 531 ? 12.57 36.312 3.883 1 96.94 531 ALA B N 1
ATOM 10471 C CA . ALA B 1 531 ? 12.414 36 2.461 1 96.94 531 ALA B CA 1
ATOM 10472 C C . ALA B 1 531 ? 13.75 35.625 1.83 1 96.94 531 ALA B C 1
ATOM 10474 O O . ALA B 1 531 ? 14.812 35.969 2.371 1 96.94 531 ALA B O 1
ATOM 10475 N N . PRO B 1 532 ? 13.672 34.938 0.75 1 93.69 532 PRO B N 1
ATOM 10476 C CA . PRO B 1 532 ? 14.938 34.656 0.05 1 93.69 532 PRO B CA 1
ATOM 10477 C C . PRO B 1 532 ? 15.555 35.938 -0.534 1 93.69 532 PRO B C 1
ATOM 10479 O O . PRO B 1 532 ? 14.836 36.844 -0.978 1 93.69 532 PRO B O 1
ATOM 10482 N N . LYS B 1 533 ? 16.812 35.938 -0.54 1 92.12 533 LYS B N 1
ATOM 10483 C CA . LYS B 1 533 ? 17.516 37.062 -1.163 1 92.12 533 LYS B CA 1
ATOM 10484 C C . LYS B 1 533 ? 17.625 36.875 -2.674 1 92.12 533 LYS B C 1
ATOM 10486 O O . LYS B 1 533 ? 17.516 37.812 -3.436 1 92.12 533 LYS B O 1
ATOM 10491 N N . TYR B 1 534 ? 17.781 35.625 -3.029 1 89.81 534 TYR B N 1
ATOM 10492 C CA . TYR B 1 534 ? 17.984 35.25 -4.43 1 89.81 534 TYR B CA 1
ATOM 10493 C C . TYR B 1 534 ? 16.984 34.219 -4.883 1 89.81 534 TYR B C 1
ATOM 10495 O O . TYR B 1 534 ? 16.438 33.469 -4.059 1 89.81 534 TYR B O 1
ATOM 10503 N N . ASP B 1 535 ? 16.719 34.219 -6.141 1 85.06 535 ASP B N 1
ATOM 10504 C CA . ASP B 1 535 ? 15.914 33.156 -6.699 1 85.06 535 ASP B CA 1
ATOM 10505 C C . ASP B 1 535 ? 16.781 31.922 -7.02 1 85.06 535 ASP B C 1
ATOM 10507 O O . ASP B 1 535 ? 17.953 31.875 -6.641 1 85.06 535 ASP B O 1
ATOM 10511 N N . ASP B 1 536 ? 16.203 30.922 -7.629 1 84 536 ASP B N 1
ATOM 10512 C CA . ASP B 1 536 ? 16.875 29.641 -7.867 1 84 536 ASP B CA 1
ATOM 10513 C C . ASP B 1 536 ? 18 29.797 -8.883 1 84 536 ASP B C 1
ATOM 10515 O O . ASP B 1 536 ? 18.891 28.953 -8.961 1 84 536 ASP B O 1
ATOM 10519 N N . ASN B 1 537 ? 17.969 30.969 -9.609 1 78.88 537 ASN B N 1
ATOM 10520 C CA . ASN B 1 537 ? 19.031 31.219 -10.578 1 78.88 537 ASN B CA 1
ATOM 10521 C C . ASN B 1 537 ? 20.125 32.125 -10.008 1 78.88 537 ASN B C 1
ATOM 10523 O O . ASN B 1 537 ? 21.078 32.469 -10.703 1 78.88 537 ASN B O 1
ATOM 10527 N N . GLY B 1 538 ? 19.906 32.531 -8.82 1 80.56 538 GLY B N 1
ATOM 10528 C CA . GLY B 1 538 ? 20.922 33.344 -8.164 1 80.56 538 GLY B CA 1
ATOM 10529 C C . GLY B 1 538 ? 20.719 34.812 -8.391 1 80.56 538 GLY B C 1
ATOM 10530 O O . GLY B 1 538 ? 21.578 35.625 -8.031 1 80.56 538 GLY B O 1
ATOM 10531 N N . PHE B 1 539 ? 19.609 35.188 -8.945 1 82.81 539 PHE B N 1
ATOM 10532 C CA . PHE B 1 539 ? 19.312 36.594 -9.156 1 82.81 539 PHE B CA 1
ATOM 10533 C C . PHE B 1 539 ? 18.594 37.188 -7.953 1 82.81 539 PHE B C 1
ATOM 10535 O O . PHE B 1 539 ? 17.75 36.531 -7.336 1 82.81 539 PHE B O 1
ATOM 10542 N N . PRO B 1 540 ? 18.969 38.375 -7.641 1 86.56 540 PRO B N 1
ATOM 10543 C CA . PRO B 1 540 ? 18.266 39 -6.523 1 86.56 540 PRO B CA 1
ATOM 10544 C C . PRO B 1 540 ? 16.75 39.125 -6.77 1 86.56 540 PRO B C 1
ATOM 10546 O O . PRO B 1 540 ? 16.328 39.469 -7.875 1 86.56 540 PRO B O 1
ATOM 10549 N N . LEU B 1 541 ? 16.031 38.844 -5.824 1 85.69 541 LEU B N 1
ATOM 10550 C CA . LEU B 1 541 ? 14.578 38.906 -5.93 1 85.69 541 LEU B CA 1
ATOM 10551 C C . LEU B 1 541 ? 14.094 40.344 -5.895 1 85.69 541 LEU B C 1
ATOM 10553 O O . LEU B 1 541 ? 14.555 41.156 -5.066 1 85.69 541 LEU B O 1
ATOM 10557 N N . LYS B 1 542 ? 13.312 40.656 -6.836 1 86.81 542 LYS B N 1
ATOM 10558 C CA . LYS B 1 542 ? 12.633 41.969 -6.816 1 86.81 542 LYS B CA 1
ATOM 10559 C C . LYS B 1 542 ? 11.383 41.906 -5.941 1 86.81 542 LYS B C 1
ATOM 10561 O O . LYS B 1 542 ? 10.602 40.938 -6.023 1 86.81 542 LYS B O 1
ATOM 10566 N N . LEU B 1 543 ? 11.242 42.875 -5.117 1 91.44 543 LEU B N 1
ATOM 10567 C CA . LEU B 1 543 ? 10.133 42.906 -4.164 1 91.44 543 LEU B CA 1
ATOM 10568 C C . LEU B 1 543 ? 8.797 42.812 -4.887 1 91.44 543 LEU B C 1
ATOM 10570 O O . LEU B 1 543 ? 7.879 42.125 -4.402 1 91.44 543 LEU B O 1
ATOM 10574 N N . GLU B 1 544 ? 8.688 43.406 -6.055 1 90.94 544 GLU B N 1
ATOM 10575 C CA . GLU B 1 544 ? 7.434 43.438 -6.801 1 90.94 544 GLU B CA 1
ATOM 10576 C C . GLU B 1 544 ? 7.027 42.062 -7.273 1 90.94 544 GLU B C 1
ATOM 10578 O O . GLU B 1 544 ? 5.84 41.75 -7.352 1 90.94 544 GLU B O 1
ATOM 10583 N N . ASN B 1 545 ? 8 41.281 -7.441 1 87.81 545 ASN B N 1
ATOM 10584 C CA . ASN B 1 545 ? 7.711 39.938 -7.965 1 87.81 545 ASN B CA 1
ATOM 10585 C C . ASN B 1 545 ? 7.668 38.906 -6.855 1 87.81 545 ASN B C 1
ATOM 10587 O O . ASN B 1 545 ? 7.219 37.781 -7.074 1 87.81 545 ASN B O 1
ATOM 10591 N N . ASN B 1 546 ? 8.086 39.312 -5.637 1 91.06 546 ASN B N 1
ATOM 10592 C CA . ASN B 1 546 ? 8.266 38.312 -4.613 1 91.06 546 ASN B CA 1
ATOM 10593 C C . ASN B 1 546 ? 7.637 38.719 -3.285 1 91.06 546 ASN B C 1
ATOM 10595 O O . ASN B 1 546 ? 7.996 38.188 -2.232 1 91.06 546 ASN B O 1
ATOM 10599 N N . TRP B 1 547 ? 6.75 39.688 -3.383 1 94.38 547 TRP B N 1
ATOM 10600 C CA . TRP B 1 547 ? 6.094 40.156 -2.168 1 94.38 547 TRP B CA 1
ATOM 10601 C C . TRP B 1 547 ? 5.348 39.031 -1.479 1 94.38 547 TRP B C 1
ATOM 10603 O O . TRP B 1 547 ? 5.219 39 -0.252 1 94.38 547 TRP B O 1
ATOM 10613 N N . ASN B 1 548 ? 4.871 38.031 -2.264 1 94.75 548 ASN B N 1
ATOM 10614 C CA . ASN B 1 548 ? 4.082 36.906 -1.741 1 94.75 548 ASN B CA 1
ATOM 10615 C C . ASN B 1 548 ? 4.969 35.812 -1.16 1 94.75 548 ASN B C 1
ATOM 10617 O O . ASN B 1 548 ? 4.469 34.781 -0.695 1 94.75 548 ASN B O 1
ATOM 10621 N N . LYS B 1 549 ? 6.281 36 -1.133 1 95.19 549 LYS B N 1
ATOM 10622 C CA . LYS B 1 549 ? 7.211 35 -0.622 1 95.19 549 LYS B CA 1
ATOM 10623 C C . LYS B 1 549 ? 7.789 35.406 0.726 1 95.19 549 LYS B C 1
ATOM 10625 O O . LYS B 1 549 ? 8.703 34.781 1.243 1 95.19 549 LYS B O 1
ATOM 10630 N N . PHE B 1 550 ? 7.289 36.5 1.289 1 96.94 550 PHE B N 1
ATOM 10631 C CA . PHE B 1 550 ? 7.73 36.906 2.609 1 96.94 550 PHE B CA 1
ATOM 10632 C C . PHE B 1 550 ? 6.984 36.156 3.705 1 96.94 550 PHE B C 1
ATOM 10634 O O . PHE B 1 550 ? 5.754 36.219 3.773 1 96.94 550 PHE B O 1
ATOM 10641 N N . PHE B 1 551 ? 7.711 35.469 4.496 1 97.5 551 PHE B N 1
ATOM 10642 C CA . PHE B 1 551 ? 7.227 34.656 5.609 1 97.5 551 PHE B CA 1
ATOM 10643 C C . PHE B 1 551 ? 7.301 35.438 6.918 1 97.5 551 PHE B C 1
ATOM 10645 O O . PHE B 1 551 ? 8.367 35.938 7.289 1 97.5 551 PHE B O 1
ATOM 10652 N N . GLU B 1 552 ? 6.176 35.594 7.594 1 96.5 552 GLU B N 1
ATOM 10653 C CA . GLU B 1 552 ? 6.129 36.375 8.82 1 96.5 552 GLU B CA 1
ATOM 10654 C C . GLU B 1 552 ? 6.715 35.594 10 1 96.5 552 GLU B C 1
ATOM 10656 O O . GLU B 1 552 ? 6.266 34.5 10.305 1 96.5 552 GLU B O 1
ATOM 10661 N N . LEU B 1 553 ? 7.68 36.156 10.664 1 97 553 LEU B N 1
ATOM 10662 C CA . LEU B 1 553 ? 8.359 35.5 11.773 1 97 553 LEU B CA 1
ATOM 10663 C C . LEU B 1 553 ? 7.797 35.969 13.109 1 97 553 LEU B C 1
ATOM 10665 O O . LEU B 1 553 ? 7.762 35.219 14.086 1 97 553 LEU B O 1
ATOM 10669 N N . ASP B 1 554 ? 7.52 37.25 13.156 1 94.75 554 ASP B N 1
ATOM 10670 C CA . ASP B 1 554 ? 7.082 37.781 14.43 1 94.75 554 ASP B CA 1
ATOM 10671 C C . ASP B 1 554 ? 6.219 39.031 14.227 1 94.75 554 ASP B C 1
ATOM 10673 O O . ASP B 1 554 ? 6.223 39.625 13.148 1 94.75 554 ASP B O 1
ATOM 10677 N N . TRP B 1 555 ? 5.488 39.281 15.219 1 92.12 555 TRP B N 1
ATOM 10678 C CA . TRP B 1 555 ? 4.57 40.406 15.266 1 92.12 555 TRP B CA 1
ATOM 10679 C C . TRP B 1 555 ? 4.277 40.812 16.703 1 92.12 555 TRP B C 1
ATOM 10681 O O . TRP B 1 555 ? 3.691 40.031 17.469 1 92.12 555 TRP B O 1
ATOM 10691 N N . PHE B 1 556 ? 4.742 42.094 17.172 1 90.44 556 PHE B N 1
ATOM 10692 C CA . PHE B 1 556 ? 4.523 42.469 18.562 1 90.44 556 PHE B CA 1
ATOM 10693 C C . PHE B 1 556 ? 4.395 44 18.688 1 90.44 556 PHE B C 1
ATOM 10695 O O . PHE B 1 556 ? 4.793 44.719 17.781 1 90.44 556 PHE B O 1
ATOM 10702 N N . THR B 1 557 ? 3.812 44.375 19.75 1 90.5 557 THR B N 1
ATOM 10703 C CA . THR B 1 557 ? 3.676 45.812 20.031 1 90.5 557 THR B CA 1
ATOM 10704 C C . THR B 1 557 ? 4.797 46.281 20.953 1 90.5 557 THR B C 1
ATOM 10706 O O . THR B 1 557 ? 5.363 45.5 21.719 1 90.5 557 THR B O 1
ATOM 10709 N N . TYR B 1 558 ? 5.164 47.531 20.781 1 92 558 TYR B N 1
ATOM 10710 C CA . TYR B 1 558 ? 6.211 48.125 21.594 1 92 558 TYR B CA 1
ATOM 10711 C C . TYR B 1 558 ? 5.938 49.625 21.812 1 92 558 TYR B C 1
ATOM 10713 O O . TYR B 1 558 ? 5.465 50.312 20.922 1 92 558 TYR B O 1
ATOM 10721 N N . LYS B 1 559 ? 6.215 50.062 23 1 93.38 559 LYS B N 1
ATOM 10722 C CA . LYS B 1 559 ? 6.105 51.5 23.312 1 93.38 559 LYS B CA 1
ATOM 10723 C C . LYS B 1 559 ? 7.469 52.188 23.25 1 93.38 559 LYS B C 1
ATOM 10725 O O . LYS B 1 559 ? 8.289 52.031 24.156 1 93.38 559 LYS B O 1
ATOM 10730 N N . PHE B 1 560 ? 7.574 53.062 22.281 1 95.38 560 PHE B N 1
ATOM 10731 C CA . PHE B 1 560 ? 8.844 53.781 22.109 1 95.38 560 PHE B CA 1
ATOM 10732 C C . PHE B 1 560 ? 8.891 55.031 22.969 1 95.38 560 PHE B C 1
ATOM 10734 O O . PHE B 1 560 ? 7.871 55.688 23.172 1 95.38 560 PHE B O 1
ATOM 10741 N N . VAL B 1 561 ? 10.086 55.344 23.438 1 96.12 561 VAL B N 1
ATOM 10742 C CA . VAL B 1 561 ? 10.359 56.625 24.078 1 96.12 561 VAL B CA 1
ATOM 10743 C C . VAL B 1 561 ? 11.086 57.562 23.109 1 96.12 561 VAL B C 1
ATOM 10745 O O . VAL B 1 561 ? 11.602 57.094 22.078 1 96.12 561 VAL B O 1
ATOM 10748 N N . ALA B 1 562 ? 11.047 58.875 23.406 1 96.56 562 ALA B N 1
ATOM 10749 C CA . ALA B 1 562 ? 11.773 59.781 22.562 1 96.56 562 ALA B CA 1
ATOM 10750 C C . ALA B 1 562 ? 13.273 59.531 22.625 1 96.56 562 ALA B C 1
ATOM 10752 O O . ALA B 1 562 ? 13.836 59.375 23.719 1 96.56 562 ALA B O 1
ATOM 10753 N N . GLY B 1 563 ? 13.867 59.469 21.469 1 96.25 563 GLY B N 1
ATOM 10754 C CA . GLY B 1 563 ? 15.297 59.188 21.422 1 96.25 563 GLY B CA 1
ATOM 10755 C C . GLY B 1 563 ? 15.609 57.781 20.953 1 96.25 563 GLY B C 1
ATOM 10756 O O . GLY B 1 563 ? 14.945 57.25 20.062 1 96.25 563 GLY B O 1
ATOM 10757 N N . ASP B 1 564 ? 16.656 57.281 21.547 1 96.44 564 ASP B N 1
ATOM 10758 C CA . ASP B 1 564 ? 17.156 55.969 21.141 1 96.44 564 ASP B CA 1
ATOM 10759 C C . ASP B 1 564 ? 16.422 54.875 21.875 1 96.44 564 ASP B C 1
ATOM 10761 O O . ASP B 1 564 ? 16.219 54.938 23.094 1 96.44 564 ASP B O 1
ATOM 10765 N N . ASN B 1 565 ? 15.891 53.875 21.188 1 97.44 565 ASN B N 1
ATOM 10766 C CA . ASN B 1 565 ? 15.25 52.656 21.703 1 97.44 565 ASN B CA 1
ATOM 10767 C C . ASN B 1 565 ? 15.961 51.406 21.219 1 97.44 565 ASN B C 1
ATOM 10769 O O . ASN B 1 565 ? 16.297 51.281 20.047 1 97.44 565 ASN B O 1
ATOM 10773 N N . LYS B 1 566 ? 16.25 50.5 22.094 1 96.12 566 LYS B N 1
ATOM 10774 C CA . LYS B 1 566 ? 16.859 49.219 21.75 1 96.12 566 LYS B CA 1
ATOM 10775 C C . LYS B 1 566 ? 15.93 48.062 22.094 1 96.12 566 LYS B C 1
ATOM 10777 O O . LYS B 1 566 ? 15.602 47.844 23.266 1 96.12 566 LYS B O 1
ATOM 10782 N N . ILE B 1 567 ? 15.555 47.344 21.078 1 96.81 567 ILE B N 1
ATOM 10783 C CA . ILE B 1 567 ? 14.711 46.156 21.266 1 96.81 567 ILE B CA 1
ATOM 10784 C C . ILE B 1 567 ? 15.539 44.875 21.016 1 96.81 567 ILE B C 1
ATOM 10786 O O . ILE B 1 567 ? 16.188 44.75 19.984 1 96.81 567 ILE B O 1
ATOM 10790 N N . VAL B 1 568 ? 15.602 44 21.938 1 97 568 VAL B N 1
ATOM 10791 C CA . VAL B 1 568 ? 16.172 42.688 21.75 1 97 568 VAL B CA 1
ATOM 10792 C C . VAL B 1 568 ? 15.086 41.625 21.859 1 97 568 VAL B C 1
ATOM 10794 O O . VAL B 1 568 ? 14.469 41.469 22.922 1 97 568 VAL B O 1
ATOM 10797 N N . ARG B 1 569 ? 14.773 41 20.781 1 95.81 569 ARG B N 1
ATOM 10798 C CA . ARG B 1 569 ? 13.719 39.969 20.703 1 95.81 569 ARG B CA 1
ATOM 10799 C C . ARG B 1 569 ? 14.305 38.594 20.469 1 95.81 569 ARG B C 1
ATOM 10801 O O . ARG B 1 569 ? 14.977 38.344 19.469 1 95.81 569 ARG B O 1
ATOM 10808 N N . ASN B 1 570 ? 14.094 37.719 21.406 1 96.31 570 ASN B N 1
ATOM 10809 C CA . ASN B 1 570 ? 14.562 36.344 21.281 1 96.31 570 ASN B CA 1
ATOM 10810 C C . ASN B 1 570 ? 13.57 35.5 20.484 1 96.31 570 ASN B C 1
ATOM 10812 O O . ASN B 1 570 ? 12.359 35.688 20.609 1 96.31 570 ASN B O 1
ATOM 10816 N N . SER B 1 571 ? 14.125 34.594 19.719 1 95.88 571 SER B N 1
ATOM 10817 C CA . SER B 1 571 ? 13.281 33.719 18.891 1 95.88 571 SER B CA 1
ATOM 10818 C C . SER B 1 571 ? 12.242 33 19.734 1 95.88 571 SER B C 1
ATOM 10820 O O . SER B 1 571 ? 11.148 32.688 19.266 1 95.88 571 SER B O 1
ATOM 10822 N N . ASN B 1 572 ? 12.469 32.656 20.969 1 92.12 572 ASN B N 1
ATOM 10823 C CA . ASN B 1 572 ? 11.539 32 21.875 1 92.12 572 ASN B CA 1
ATOM 10824 C C . ASN B 1 572 ? 10.344 32.906 22.203 1 92.12 572 ASN B C 1
ATOM 10826 O O . ASN B 1 572 ? 9.32 32.406 22.703 1 92.12 572 ASN B O 1
ATOM 10830 N N . ASP B 1 573 ? 10.484 34.156 21.859 1 91.5 573 ASP B N 1
ATOM 10831 C CA . ASP B 1 573 ? 9.422 35.094 22.172 1 91.5 573 ASP B CA 1
ATOM 10832 C C . ASP B 1 573 ? 8.602 35.438 20.938 1 91.5 573 ASP B C 1
ATOM 10834 O O . ASP B 1 573 ? 7.668 36.25 21 1 91.5 573 ASP B O 1
ATOM 10838 N N . PHE B 1 574 ? 8.953 34.875 19.844 1 93.94 574 PHE B N 1
ATOM 10839 C CA . PHE B 1 574 ? 8.172 35.125 18.641 1 93.94 574 PHE B CA 1
ATOM 10840 C C . PHE B 1 574 ? 6.738 34.625 18.812 1 93.94 574 PHE B C 1
ATOM 10842 O O . PHE B 1 574 ? 6.5 33.531 19.328 1 93.94 574 PHE B O 1
ATOM 10849 N N . LEU B 1 575 ? 5.812 35.312 18.422 1 87.81 575 LEU B N 1
ATOM 10850 C CA . LEU B 1 575 ? 4.406 35.188 18.797 1 87.81 575 LEU B CA 1
ATOM 10851 C C . LEU B 1 575 ? 3.75 34.031 18.031 1 87.81 575 LEU B C 1
ATOM 10853 O O . LEU B 1 575 ? 2.902 33.312 18.578 1 87.81 575 LEU B O 1
ATOM 10857 N N . ILE B 1 576 ? 4.043 33.781 16.844 1 90 576 ILE B N 1
ATOM 10858 C CA . ILE B 1 576 ? 3.215 32.938 15.984 1 90 576 ILE B CA 1
ATOM 10859 C C . ILE B 1 576 ? 3.793 31.531 15.922 1 90 576 ILE B C 1
ATOM 10861 O O . ILE B 1 576 ? 3.6 30.812 14.93 1 90 576 ILE B O 1
ATOM 10865 N N . PHE B 1 577 ? 4.555 31.125 16.922 1 93.44 577 PHE B N 1
ATOM 10866 C CA . PHE B 1 577 ? 5.141 29.781 17 1 93.44 577 PHE B CA 1
ATOM 10867 C C . PHE B 1 577 ? 4.875 29.141 18.359 1 93.44 577 PHE B C 1
ATOM 10869 O O . PHE B 1 577 ? 4.711 29.844 19.359 1 93.44 577 PHE B O 1
ATOM 10876 N N . LYS B 1 578 ? 4.805 27.859 18.375 1 92.69 578 LYS B N 1
ATOM 10877 C CA . LYS B 1 578 ? 4.562 27.141 19.609 1 92.69 578 LYS B CA 1
ATOM 10878 C C . LYS B 1 578 ? 5.566 26.016 19.797 1 92.69 578 LYS B C 1
ATOM 10880 O O . LYS B 1 578 ? 6.211 25.578 18.844 1 92.69 578 LYS B O 1
ATOM 10885 N N . ASP B 1 579 ? 5.609 25.562 21.016 1 91.94 579 ASP B N 1
ATOM 10886 C CA . ASP B 1 579 ? 6.414 24.391 21.312 1 91.94 579 ASP B CA 1
ATOM 10887 C C . ASP B 1 579 ? 5.727 23.125 20.812 1 91.94 579 ASP B C 1
ATOM 10889 O O . ASP B 1 579 ? 4.512 23.109 20.594 1 91.94 579 ASP B O 1
ATOM 10893 N N . ASP B 1 580 ? 6.531 22.109 20.625 1 91.12 580 ASP B N 1
ATOM 10894 C CA . ASP B 1 580 ? 5.953 20.828 20.25 1 91.12 580 ASP B CA 1
ATOM 10895 C C . ASP B 1 580 ? 5.035 20.297 21.344 1 91.12 580 ASP B C 1
ATOM 10897 O O . ASP B 1 580 ? 5.211 20.625 22.516 1 91.12 580 ASP B O 1
ATOM 10901 N N . SER B 1 581 ? 4.102 19.484 20.938 1 92.62 581 SER B N 1
ATOM 10902 C CA . SER B 1 581 ? 3.115 18.953 21.875 1 92.62 581 SER B CA 1
ATOM 10903 C C . SER B 1 581 ? 3.762 18.016 22.891 1 92.62 581 SER B C 1
ATOM 10905 O O . SER B 1 581 ? 4.676 17.25 22.547 1 92.62 581 SER B O 1
ATOM 10907 N N . VAL B 1 582 ? 3.242 18.141 24.047 1 92.62 582 VAL B N 1
ATOM 10908 C CA . VAL B 1 582 ? 3.66 17.234 25.109 1 92.62 582 VAL B CA 1
ATOM 10909 C C . VAL B 1 582 ? 2.904 15.914 25 1 92.62 582 VAL B C 1
ATOM 10911 O O . VAL B 1 582 ? 1.704 15.898 24.719 1 92.62 582 VAL B O 1
ATOM 10914 N N . PRO B 1 583 ? 3.639 14.844 25.188 1 91.25 583 PRO B N 1
ATOM 10915 C CA . PRO B 1 583 ? 2.971 13.547 25.094 1 91.25 583 PRO B CA 1
ATOM 10916 C C . PRO B 1 583 ? 1.868 13.367 26.125 1 91.25 583 PRO B C 1
ATOM 10918 O O . PRO B 1 583 ? 1.947 13.945 27.219 1 91.25 583 PRO B O 1
ATOM 10921 N N . MET B 1 584 ? 0.93 12.531 25.859 1 91.25 584 MET B N 1
ATOM 10922 C CA . MET B 1 584 ? -0.223 12.305 26.734 1 91.25 584 MET B CA 1
ATOM 10923 C C . MET B 1 584 ? 0.217 11.789 28.094 1 91.25 584 MET B C 1
ATOM 10925 O O . MET B 1 584 ? -0.377 12.141 29.125 1 91.25 584 MET B O 1
ATOM 10929 N N . THR B 1 585 ? 1.206 10.961 28.156 1 88.88 585 THR B N 1
ATOM 10930 C CA . THR B 1 585 ? 1.713 10.414 29.406 1 88.88 585 THR B CA 1
ATOM 10931 C C . THR B 1 585 ? 2.221 11.531 30.312 1 88.88 585 THR B C 1
ATOM 10933 O O . THR B 1 585 ? 2.004 11.508 31.531 1 88.88 585 THR B O 1
ATOM 10936 N N . GLU B 1 586 ? 2.855 12.461 29.719 1 90.38 586 GLU B N 1
ATOM 10937 C CA . GLU B 1 586 ? 3.361 13.602 30.469 1 90.38 586 GLU B CA 1
ATOM 10938 C C . GLU B 1 586 ? 2.234 14.562 30.844 1 90.38 586 GLU B C 1
ATOM 10940 O O . GLU B 1 586 ? 2.283 15.211 31.891 1 90.38 586 GLU B O 1
ATOM 10945 N N . LEU B 1 587 ? 1.25 14.648 29.984 1 93.75 587 LEU B N 1
ATOM 10946 C CA . LEU B 1 587 ? 0.09 15.477 30.281 1 93.75 587 LEU B CA 1
ATOM 10947 C C . LEU B 1 587 ? -0.601 15.016 31.562 1 93.75 587 LEU B C 1
ATOM 10949 O O . LEU B 1 587 ? -1.001 15.836 32.375 1 93.75 587 LEU B O 1
ATOM 10953 N N . TYR B 1 588 ? -0.739 13.727 31.75 1 92.5 588 TYR B N 1
ATOM 10954 C CA . TYR B 1 588 ? -1.369 13.195 32.938 1 92.5 588 TYR B CA 1
ATOM 10955 C C . TYR B 1 588 ? -0.562 13.555 34.188 1 92.5 588 TYR B C 1
ATOM 10957 O O . TYR B 1 588 ? -1.131 13.867 35.25 1 92.5 588 TYR B O 1
ATOM 10965 N N . LYS B 1 589 ? 0.728 13.531 34.062 1 92.62 589 LYS B N 1
ATOM 10966 C CA . LYS B 1 589 ? 1.584 13.906 35.188 1 92.62 589 LYS B CA 1
ATOM 10967 C C . LYS B 1 589 ? 1.416 15.383 35.562 1 92.62 589 LYS B C 1
ATOM 10969 O O . LYS B 1 589 ? 1.416 15.75 36.719 1 92.62 589 LYS B O 1
ATOM 10974 N N . LEU B 1 590 ? 1.336 16.188 34.531 1 95.38 590 LEU B N 1
ATOM 10975 C CA . LEU B 1 590 ? 1.135 17.609 34.719 1 95.38 590 LEU B CA 1
ATOM 10976 C C . LEU B 1 590 ? -0.209 17.875 35.406 1 95.38 590 LEU B C 1
ATOM 10978 O O . LEU B 1 590 ? -0.318 18.766 36.25 1 95.38 590 LEU B O 1
ATOM 10982 N N . LEU B 1 591 ? -1.191 17.125 35 1 96.31 591 LEU B N 1
ATOM 10983 C CA . LEU B 1 591 ? -2.525 17.297 35.562 1 96.31 591 LEU B CA 1
ATOM 10984 C C . LEU B 1 591 ? -2.537 16.953 37.062 1 96.31 591 LEU B C 1
ATOM 10986 O O . LEU B 1 591 ? -3.289 17.547 37.844 1 96.31 591 LEU B O 1
ATOM 10990 N N . GLU B 1 592 ? -1.707 16.031 37.469 1 95.81 592 GLU B N 1
ATOM 10991 C CA . GLU B 1 592 ? -1.576 15.719 38.875 1 95.81 592 GLU B CA 1
ATOM 10992 C C . GLU B 1 592 ? -1.035 16.906 39.656 1 95.81 592 GLU B C 1
ATOM 10994 O O . GLU B 1 592 ? -1.257 17.016 40.875 1 95.81 592 GLU B O 1
ATOM 10999 N N . GLN B 1 593 ? -0.36 17.766 39 1 96.44 593 GLN B N 1
ATOM 11000 C CA . GLN B 1 593 ? 0.199 18.969 39.594 1 96.44 593 GLN B CA 1
ATOM 11001 C C . GLN B 1 593 ? -0.683 20.188 39.344 1 96.44 593 GLN B C 1
ATOM 11003 O O . GLN B 1 593 ? -0.272 21.328 39.562 1 96.44 593 GLN B O 1
ATOM 11008 N N . ASN B 1 594 ? -1.806 19.938 38.75 1 96.62 594 ASN B N 1
ATOM 11009 C CA . ASN B 1 594 ? -2.758 21 38.406 1 96.62 594 ASN B CA 1
ATOM 11010 C C . ASN B 1 594 ? -2.18 21.969 37.375 1 96.62 594 ASN B C 1
ATOM 11012 O O . ASN B 1 594 ? -2.287 23.172 37.531 1 96.62 594 ASN B O 1
ATOM 11016 N N . LYS B 1 595 ? -1.58 21.375 36.406 1 96.56 595 LYS B N 1
ATOM 11017 C CA . LYS B 1 595 ? -0.965 22.172 35.344 1 96.56 595 LYS B CA 1
ATOM 11018 C C . LYS B 1 595 ? -1.251 21.594 33.969 1 96.56 595 LYS B C 1
ATOM 11020 O O . LYS B 1 595 ? -1.531 20.391 33.844 1 96.56 595 LYS B O 1
ATOM 11025 N N . VAL B 1 596 ? -1.304 22.406 32.938 1 95.94 596 VAL B N 1
ATOM 11026 C CA . VAL B 1 596 ? -1.341 22.016 31.547 1 95.94 596 VAL B CA 1
ATOM 11027 C C . VAL B 1 596 ? -0.345 22.844 30.734 1 95.94 596 VAL B C 1
ATOM 11029 O O . VAL B 1 596 ? 0.031 23.938 31.156 1 95.94 596 VAL B O 1
ATOM 11032 N N . PRO B 1 597 ? 0.199 22.297 29.672 1 94.12 597 PRO B N 1
ATOM 11033 C CA . PRO B 1 597 ? 1.067 23.125 28.828 1 94.12 597 PRO B CA 1
ATOM 11034 C C . PRO B 1 597 ? 0.346 24.328 28.25 1 94.12 597 PRO B C 1
ATOM 11036 O O . PRO B 1 597 ? -0.695 24.188 27.609 1 94.12 597 PRO B O 1
ATOM 11039 N N . HIS B 1 598 ? 0.947 25.391 28.375 1 91.94 598 HIS B N 1
ATOM 11040 C CA . HIS B 1 598 ? 0.323 26.656 27.969 1 91.94 598 HIS B CA 1
ATOM 11041 C C . HIS B 1 598 ? 0.042 26.656 26.469 1 91.94 598 HIS B C 1
ATOM 11043 O O . HIS B 1 598 ? -1.072 26.969 26.047 1 91.94 598 HIS B O 1
ATOM 11049 N N . ASP B 1 599 ? 0.973 26.359 25.656 1 88.94 599 ASP B N 1
ATOM 11050 C CA . ASP B 1 599 ? 0.865 26.438 24.203 1 88.94 599 ASP B CA 1
ATOM 11051 C C . ASP B 1 599 ? -0.204 25.484 23.688 1 88.94 599 ASP B C 1
ATOM 11053 O O . ASP B 1 599 ? -0.89 25.797 22.703 1 88.94 599 ASP B O 1
ATOM 11057 N N . MET B 1 600 ? -0.314 24.344 24.297 1 90.81 600 MET B N 1
ATOM 11058 C CA . MET B 1 600 ? -1.311 23.375 23.859 1 90.81 600 MET B CA 1
ATOM 11059 C C . MET B 1 600 ? -2.715 23.812 24.25 1 90.81 600 MET B C 1
ATOM 11061 O O . MET B 1 600 ? -3.695 23.438 23.609 1 90.81 600 MET B O 1
ATOM 11065 N N . SER B 1 601 ? -2.779 24.562 25.266 1 89.31 601 SER B N 1
ATOM 11066 C CA . SER B 1 601 ? -4.066 25.016 25.781 1 89.31 601 SER B CA 1
ATOM 11067 C C . SER B 1 601 ? -4.535 26.281 25.047 1 89.31 601 SER B C 1
ATOM 11069 O O . SER B 1 601 ? -5.703 26.391 24.672 1 89.31 601 SER B O 1
ATOM 11071 N N . GLU B 1 602 ? -3.594 27.156 24.734 1 83.81 602 GLU B N 1
ATOM 11072 C CA . GLU B 1 602 ? -3.99 28.484 24.281 1 83.81 602 GLU B CA 1
ATOM 11073 C C . GLU B 1 602 ? -3.541 28.734 22.844 1 83.81 602 GLU B C 1
ATOM 11075 O O . GLU B 1 602 ? -4.137 29.531 22.125 1 83.81 602 GLU B O 1
ATOM 11080 N N . ASP B 1 603 ? -2.516 28.062 22.422 1 80.38 603 ASP B N 1
ATOM 11081 C CA . ASP B 1 603 ? -1.884 28.406 21.141 1 80.38 603 ASP B CA 1
ATOM 11082 C C . ASP B 1 603 ? -1.707 27.172 20.266 1 80.38 603 ASP B C 1
ATOM 11084 O O . ASP B 1 603 ? -0.682 27.016 19.594 1 80.38 603 ASP B O 1
ATOM 11088 N N . TYR B 1 604 ? -2.598 26.328 20.312 1 77 604 TYR B N 1
ATOM 11089 C CA . TYR B 1 604 ? -2.424 25.031 19.688 1 77 604 TYR B CA 1
ATOM 11090 C C . TYR B 1 604 ? -2.416 25.156 18.156 1 77 604 TYR B C 1
ATOM 11092 O O . TYR B 1 604 ? -1.952 24.25 17.453 1 77 604 TYR B O 1
ATOM 11100 N N . GLY B 1 605 ? -2.811 26.266 17.562 1 84.44 605 GLY B N 1
ATOM 11101 C CA . GLY B 1 605 ? -2.943 26.422 16.125 1 84.44 605 GLY B CA 1
ATOM 11102 C C . GLY B 1 605 ? -1.714 27.016 15.469 1 84.44 605 GLY B C 1
ATOM 11103 O O . GLY B 1 605 ? -1.671 27.172 14.242 1 84.44 605 GLY B O 1
ATOM 11104 N N . TYR B 1 606 ? -0.646 27.219 16.188 1 90.19 606 TYR B N 1
ATOM 11105 C CA . TYR B 1 606 ? 0.539 27.859 15.648 1 90.19 606 TYR B CA 1
ATOM 11106 C C . TYR B 1 606 ? 1.521 26.844 15.094 1 90.19 606 TYR B C 1
ATOM 11108 O O . TYR B 1 606 ? 1.427 25.656 15.406 1 90.19 606 TYR B O 1
ATOM 11116 N N . LEU B 1 607 ? 2.375 27.297 14.25 1 95.19 607 LEU B N 1
ATOM 11117 C CA . LEU B 1 607 ? 3.428 26.484 13.656 1 95.19 607 LEU B CA 1
ATOM 11118 C C . LEU B 1 607 ? 4.465 26.094 14.695 1 95.19 607 LEU B C 1
ATOM 11120 O O . LEU B 1 607 ? 4.805 26.875 15.578 1 95.19 607 LEU B O 1
ATOM 11124 N N . PRO B 1 608 ? 4.969 24.859 14.648 1 95.12 608 PRO B N 1
ATOM 11125 C CA . PRO B 1 608 ? 6.035 24.484 15.578 1 95.12 608 PRO B CA 1
ATOM 11126 C C . PRO B 1 608 ? 7.227 25.438 15.523 1 95.12 608 PRO B C 1
ATOM 11128 O O . PRO B 1 608 ? 7.703 25.766 14.438 1 95.12 608 PRO B O 1
ATOM 11131 N N . LYS B 1 609 ? 7.699 25.797 16.641 1 95.06 609 LYS B N 1
ATOM 11132 C CA . LYS B 1 609 ? 8.812 26.75 16.766 1 95.06 609 LYS B CA 1
ATOM 11133 C C . LYS B 1 609 ? 10.055 26.234 16.062 1 95.06 609 LYS B C 1
ATOM 11135 O O . LYS B 1 609 ? 10.828 27.016 15.5 1 95.06 609 LYS B O 1
ATOM 11140 N N . ARG B 1 610 ? 10.258 24.953 16.031 1 95.44 610 ARG B N 1
ATOM 11141 C CA . ARG B 1 610 ? 11.438 24.359 15.422 1 95.44 610 ARG B CA 1
ATOM 11142 C C . ARG B 1 610 ? 11.461 24.609 13.914 1 95.44 610 ARG B C 1
ATOM 11144 O O . ARG B 1 610 ? 12.508 24.531 13.281 1 95.44 610 ARG B O 1
ATOM 11151 N N . LEU B 1 611 ? 10.359 24.938 13.344 1 96.38 611 LEU B N 1
ATOM 11152 C CA . LEU B 1 611 ? 10.258 25.047 11.891 1 96.38 611 LEU B CA 1
ATOM 11153 C C . LEU B 1 611 ? 10.305 26.5 11.453 1 96.38 611 LEU B C 1
ATOM 11155 O O . LEU B 1 611 ? 10.008 26.812 10.297 1 96.38 611 LEU B O 1
ATOM 11159 N N . MET B 1 612 ? 10.766 27.359 12.344 1 95.75 612 MET B N 1
ATOM 11160 C CA . MET B 1 612 ? 10.852 28.797 12.078 1 95.75 612 MET B CA 1
ATOM 11161 C C . MET B 1 612 ? 11.789 29.078 10.906 1 95.75 612 MET B C 1
ATOM 11163 O O . MET B 1 612 ? 11.562 30.016 10.141 1 95.75 612 MET B O 1
ATOM 11167 N N . LEU B 1 613 ? 12.852 28.328 10.867 1 97.75 613 LEU B N 1
ATOM 11168 C CA . LEU B 1 613 ? 13.875 28.531 9.844 1 97.75 613 LEU B CA 1
ATOM 11169 C C . LEU B 1 613 ? 13.914 27.344 8.875 1 97.75 613 LEU B C 1
ATOM 11171 O O . LEU B 1 613 ? 13.742 26.203 9.281 1 97.75 613 LEU B O 1
ATOM 11175 N N . PRO B 1 614 ? 14.102 27.688 7.617 1 97.31 614 PRO B N 1
ATOM 11176 C CA . PRO B 1 614 ? 14.383 26.594 6.684 1 97.31 614 PRO B CA 1
ATOM 11177 C C . PRO B 1 614 ? 15.758 25.969 6.902 1 97.31 614 PRO B C 1
ATOM 11179 O O . PRO B 1 614 ? 16.641 26.594 7.508 1 97.31 614 PRO B O 1
ATOM 11182 N N . ARG B 1 615 ? 15.875 24.797 6.438 1 95.56 615 ARG B N 1
ATOM 11183 C CA . ARG B 1 615 ? 17.188 24.156 6.559 1 95.56 615 ARG B CA 1
ATOM 11184 C C . ARG B 1 615 ? 18.25 24.969 5.832 1 95.56 615 ARG B C 1
ATOM 11186 O O . ARG B 1 615 ? 18.094 25.328 4.66 1 95.56 615 ARG B O 1
ATOM 11193 N N . GLY B 1 616 ? 19.328 25.25 6.516 1 95.31 616 GLY B N 1
ATOM 11194 C CA . GLY B 1 616 ? 20.438 25.953 5.906 1 95.31 616 GLY B CA 1
ATOM 11195 C C . GLY B 1 616 ? 21.406 25.047 5.195 1 95.31 616 GLY B C 1
ATOM 11196 O O . GLY B 1 616 ? 21.047 23.938 4.797 1 95.31 616 GLY B O 1
ATOM 11197 N N . THR B 1 617 ? 22.469 25.625 4.84 1 91.5 617 THR B N 1
ATOM 11198 C CA . THR B 1 617 ? 23.578 24.875 4.27 1 91.5 617 THR B CA 1
ATOM 11199 C C . THR B 1 617 ? 24.828 25.031 5.125 1 91.5 617 THR B C 1
ATOM 11201 O O . THR B 1 617 ? 24.875 25.859 6.035 1 91.5 617 THR B O 1
ATOM 11204 N N . GLU B 1 618 ? 25.828 24.281 4.863 1 88.06 618 GLU B N 1
ATOM 11205 C CA . GLU B 1 618 ? 27.062 24.344 5.633 1 88.06 618 GLU B CA 1
ATOM 11206 C C . GLU B 1 618 ? 27.703 25.734 5.516 1 88.06 618 GLU B C 1
ATOM 11208 O O . GLU B 1 618 ? 28.219 26.266 6.496 1 88.06 618 GLU B O 1
ATOM 11213 N N . GLY B 1 619 ? 27.656 26.25 4.348 1 90.31 619 GLY B N 1
ATOM 11214 C CA . GLY B 1 619 ? 28.266 27.547 4.105 1 90.31 619 GLY B CA 1
ATOM 11215 C C . GLY B 1 619 ? 27.312 28.703 4.344 1 90.31 619 GLY B C 1
ATOM 11216 O O . GLY B 1 619 ? 27.672 29.875 4.156 1 90.31 619 GLY B O 1
ATOM 11217 N N . GLY B 1 620 ? 26.141 28.438 4.777 1 93.5 620 GLY B N 1
ATOM 11218 C CA . GLY B 1 620 ? 25.141 29.469 4.965 1 93.5 620 GLY B CA 1
ATOM 11219 C C . GLY B 1 620 ? 24.344 29.766 3.707 1 93.5 620 GLY B C 1
ATOM 11220 O O . GLY B 1 620 ? 24.922 30.094 2.666 1 93.5 620 GLY B O 1
ATOM 11221 N N . PHE B 1 621 ? 23.125 29.594 3.725 1 94.38 621 PHE B N 1
ATOM 11222 C CA . PHE B 1 621 ? 22.266 29.938 2.602 1 94.38 621 PHE B CA 1
ATOM 11223 C C . PHE B 1 621 ? 21.719 31.344 2.742 1 94.38 621 PHE B C 1
ATOM 11225 O O . PHE B 1 621 ? 21.219 31.719 3.809 1 94.38 621 PHE B O 1
ATOM 11232 N N . PRO B 1 622 ? 21.672 32.062 1.715 1 94.81 622 PRO B N 1
ATOM 11233 C CA . PRO B 1 622 ? 21.328 33.5 1.829 1 94.81 622 PRO B CA 1
ATOM 11234 C C . PRO B 1 622 ? 19.828 33.719 1.9 1 94.81 622 PRO B C 1
ATOM 11236 O O . PRO B 1 622 ? 19.078 33.281 1.027 1 94.81 622 PRO B O 1
ATOM 11239 N N . PHE B 1 623 ? 19.391 34.438 2.883 1 97.12 623 PHE B N 1
ATOM 11240 C CA . PHE B 1 623 ? 18.047 34.969 3.07 1 97.12 623 PHE B CA 1
ATOM 11241 C C . PHE B 1 623 ? 18.109 36.438 3.465 1 97.12 623 PHE B C 1
ATOM 11243 O O . PHE B 1 623 ? 19.172 37.062 3.424 1 97.12 623 PHE B O 1
ATOM 11250 N N . GLN B 1 624 ? 16.938 37.062 3.705 1 96.25 624 GLN B N 1
ATOM 11251 C CA . GLN B 1 624 ? 16.859 38.406 4.238 1 96.25 624 GLN B CA 1
ATOM 11252 C C . GLN B 1 624 ? 15.719 38.562 5.238 1 96.25 624 GLN B C 1
ATOM 11254 O O . GLN B 1 624 ? 14.688 37.906 5.102 1 96.25 624 GLN B O 1
ATOM 11259 N N . PHE B 1 625 ? 16 39.312 6.238 1 97.75 625 PHE B N 1
ATOM 11260 C CA . PHE B 1 625 ? 14.945 39.75 7.152 1 97.75 625 PHE B CA 1
ATOM 11261 C C . PHE B 1 625 ? 14.422 41.125 6.777 1 97.75 625 PHE B C 1
ATOM 11263 O O . PHE B 1 625 ? 15.188 41.969 6.289 1 97.75 625 PHE B O 1
ATOM 11270 N N . PHE B 1 626 ? 13.195 41.344 6.883 1 97.56 626 PHE B N 1
ATOM 11271 C CA . PHE B 1 626 ? 12.547 42.656 6.719 1 97.56 626 PHE B CA 1
ATOM 11272 C C . PHE B 1 626 ? 11.852 43.062 8.008 1 97.56 626 PHE B C 1
ATOM 11274 O O . PHE B 1 626 ? 10.953 42.375 8.492 1 97.56 626 PHE B O 1
ATOM 11281 N N . VAL B 1 627 ? 12.305 44.125 8.594 1 98.12 627 VAL B N 1
ATOM 11282 C CA . VAL B 1 627 ? 11.711 44.688 9.797 1 98.12 627 VAL B CA 1
ATOM 11283 C C . VAL B 1 627 ? 10.867 45.906 9.445 1 98.12 627 VAL B C 1
ATOM 11285 O O . VAL B 1 627 ? 11.359 46.844 8.789 1 98.12 627 VAL B O 1
ATOM 11288 N N . PHE B 1 628 ? 9.664 45.938 9.844 1 97.81 628 PHE B N 1
ATOM 11289 C CA . PHE B 1 628 ? 8.703 46.969 9.539 1 97.81 628 PHE B CA 1
ATOM 11290 C C . PHE B 1 628 ? 8.047 47.5 10.812 1 97.81 628 PHE B C 1
ATOM 11292 O O . PHE B 1 628 ? 7.496 46.719 11.594 1 97.81 628 PHE B O 1
ATOM 11299 N N . VAL B 1 629 ? 8.18 48.812 11.086 1 96.88 629 VAL B N 1
ATOM 11300 C CA . VAL B 1 629 ? 7.586 49.438 12.258 1 96.88 629 VAL B CA 1
ATOM 11301 C C . VAL B 1 629 ? 6.492 50.406 11.812 1 96.88 629 VAL B C 1
ATOM 11303 O O . VAL B 1 629 ? 6.727 51.281 10.969 1 96.88 629 VAL B O 1
ATOM 11306 N N . TYR B 1 630 ? 5.34 50.312 12.352 1 94.62 630 TYR B N 1
ATOM 11307 C CA . TYR B 1 630 ? 4.234 51.188 11.977 1 94.62 630 TYR B CA 1
ATOM 11308 C C . TYR B 1 630 ? 3.375 51.531 13.188 1 94.62 630 TYR B C 1
ATOM 11310 O O . TYR B 1 630 ? 3.506 50.906 14.242 1 94.62 630 TYR B O 1
ATOM 11318 N N . PRO B 1 631 ? 2.521 52.5 13.109 1 91.88 631 PRO B N 1
ATOM 11319 C CA . PRO B 1 631 ? 1.758 52.969 14.273 1 91.88 631 PRO B CA 1
ATOM 11320 C C . PRO B 1 631 ? 0.729 51.938 14.742 1 91.88 631 PRO B C 1
ATOM 11322 O O . PRO B 1 631 ? 0.072 51.281 13.914 1 91.88 631 PRO B O 1
ATOM 11325 N N . PHE B 1 632 ? 0.716 51.844 16.062 1 88.88 632 PHE B N 1
ATOM 11326 C CA . PHE B 1 632 ? -0.277 50.969 16.656 1 88.88 632 PHE B CA 1
ATOM 11327 C C . PHE B 1 632 ? -1.631 51.656 16.75 1 88.88 632 PHE B C 1
ATOM 11329 O O . PHE B 1 632 ? -1.723 52.781 17.219 1 88.88 632 PHE B O 1
ATOM 11336 N N . ASN B 1 633 ? -2.641 51.125 16.219 1 76.81 633 ASN B N 1
ATOM 11337 C CA . ASN B 1 633 ? -4.012 51.594 16.359 1 76.81 633 ASN B CA 1
ATOM 11338 C C . ASN B 1 633 ? -4.863 50.656 17.203 1 76.81 633 ASN B C 1
ATOM 11340 O O . ASN B 1 633 ? -5.145 49.531 16.781 1 76.81 633 ASN B O 1
ATOM 11344 N N . ALA B 1 634 ? -5.184 50.969 18.5 1 64.06 634 ALA B N 1
ATOM 11345 C CA . ALA B 1 634 ? -5.879 50.156 19.484 1 64.06 634 ALA B CA 1
ATOM 11346 C C . ALA B 1 634 ? -7.332 49.906 19.078 1 64.06 634 ALA B C 1
ATOM 11348 O O . ALA B 1 634 ? -8.023 49.094 19.656 1 64.06 634 ALA B O 1
ATOM 11349 N N . ASP B 1 635 ? -7.953 50.688 18.297 1 56.94 635 ASP B N 1
ATOM 11350 C CA . ASP B 1 635 ? -9.391 50.562 18.062 1 56.94 635 ASP B CA 1
ATOM 11351 C C . ASP B 1 635 ? -9.75 49.156 17.594 1 56.94 635 ASP B C 1
ATOM 11353 O O . ASP B 1 635 ? -10.375 48.969 16.547 1 56.94 635 ASP B O 1
ATOM 11357 N N . SER B 1 636 ? -8.914 48.281 18 1 55.06 636 SER B N 1
ATOM 11358 C CA . SER B 1 636 ? -9.25 46.938 17.484 1 55.06 636 SER B CA 1
ATOM 11359 C C . SER B 1 636 ? -10.25 46.25 18.391 1 55.06 636 SER B C 1
ATOM 11361 O O . SER B 1 636 ? -9.922 45.875 19.516 1 55.06 636 SER B O 1
ATOM 11363 N N . LYS B 1 637 ? -11.523 46.688 18.422 1 51.66 637 LYS B N 1
ATOM 11364 C CA . LYS B 1 637 ? -12.609 46.156 19.25 1 51.66 637 LYS B CA 1
ATOM 11365 C C . LYS B 1 637 ? -12.586 44.625 19.266 1 51.66 637 LYS B C 1
ATOM 11367 O O . LYS B 1 637 ? -12.562 44.031 20.344 1 51.66 637 LYS B O 1
ATOM 11372 N N . ASP B 1 638 ? -13.469 44 18.469 1 45.91 638 ASP B N 1
ATOM 11373 C CA . ASP B 1 638 ? -14.172 42.75 18.594 1 45.91 638 ASP B CA 1
ATOM 11374 C C . ASP B 1 638 ? -13.32 41.594 18.047 1 45.91 638 ASP B C 1
ATOM 11376 O O . ASP B 1 638 ? -13.805 40.75 17.281 1 45.91 638 ASP B O 1
ATOM 11380 N N . LEU B 1 639 ? -12.164 41.531 18.281 1 50.53 639 LEU B N 1
ATOM 11381 C CA . LEU B 1 639 ? -11.477 40.406 17.641 1 50.53 639 LEU B CA 1
ATOM 11382 C C . LEU B 1 639 ? -11.445 39.219 18.562 1 50.53 639 LEU B C 1
ATOM 11384 O O . LEU B 1 639 ? -10.562 38.344 18.438 1 50.53 639 LEU B O 1
ATOM 11388 N N . ALA B 1 640 ? -12.172 39 19.531 1 46.44 640 ALA B N 1
ATOM 11389 C CA . ALA B 1 640 ? -12.188 37.75 20.312 1 46.44 640 ALA B CA 1
ATOM 11390 C C . ALA B 1 640 ? -12.508 36.562 19.422 1 46.44 640 ALA B C 1
ATOM 11392 O O . ALA B 1 640 ? -13.305 36.656 18.484 1 46.44 640 ALA B O 1
ATOM 11393 N N . PRO B 1 641 ? -12.039 35.406 19.812 1 42.38 641 PRO B N 1
ATOM 11394 C CA . PRO B 1 641 ? -10.922 34.719 20.453 1 42.38 641 PRO B CA 1
ATOM 11395 C C . PRO B 1 641 ? -9.602 34.938 19.719 1 42.38 641 PRO B C 1
ATOM 11397 O O . PRO B 1 641 ? -8.594 34.281 20.062 1 42.38 641 PRO B O 1
ATOM 11400 N N . PHE B 1 642 ? -9.625 35.562 18.562 1 49.25 642 PHE B N 1
ATOM 11401 C CA . PHE B 1 642 ? -8.352 35.719 17.875 1 49.25 642 PHE B CA 1
ATOM 11402 C C . PHE B 1 642 ? -7.633 36.969 18.375 1 49.25 642 PHE B C 1
ATOM 11404 O O . PHE B 1 642 ? -6.746 37.5 17.703 1 49.25 642 PHE B O 1
ATOM 11411 N N . GLU B 1 643 ? -8.219 37.469 19.422 1 50.78 643 GLU B N 1
ATOM 11412 C CA . GLU B 1 643 ? -7.633 38.656 20.031 1 50.78 643 GLU B CA 1
ATOM 11413 C C . GLU B 1 643 ? -6.133 38.469 20.25 1 50.78 643 GLU B C 1
ATOM 11415 O O . GLU B 1 643 ? -5.367 39.438 20.156 1 50.78 643 GLU B O 1
ATOM 11420 N N . ALA B 1 644 ? -5.973 37.188 20.453 1 49.81 644 ALA B N 1
ATOM 11421 C CA . ALA B 1 644 ? -4.559 36.906 20.703 1 49.81 644 ALA B CA 1
ATOM 11422 C C . ALA B 1 644 ? -3.752 36.969 19.406 1 49.81 644 ALA B C 1
ATOM 11424 O O . ALA B 1 644 ? -2.545 37.219 19.438 1 49.81 644 ALA B O 1
ATOM 11425 N N . PHE B 1 645 ? -4.516 36.75 18.328 1 54.59 645 PHE B N 1
ATOM 11426 C CA . PHE B 1 645 ? -3.795 36.625 17.062 1 54.59 645 PHE B CA 1
ATOM 11427 C C . PHE B 1 645 ? -3.727 37.969 16.344 1 54.59 645 PHE B C 1
ATOM 11429 O O . PHE B 1 645 ? -2.783 38.219 15.602 1 54.59 645 PHE B O 1
ATOM 11436 N N . ILE B 1 646 ? -4.75 38.75 16.547 1 57.34 646 ILE B N 1
ATOM 11437 C CA . ILE B 1 646 ? -4.801 39.969 15.742 1 57.34 646 ILE B CA 1
ATOM 11438 C C . ILE B 1 646 ? -4.445 41.188 16.609 1 57.34 646 ILE B C 1
ATOM 11440 O O . ILE B 1 646 ? -5.23 41.594 17.453 1 57.34 646 ILE B O 1
ATOM 11444 N N . GLN B 1 647 ? -3.217 41.594 16.5 1 54.03 647 GLN B N 1
ATOM 11445 C CA . GLN B 1 647 ? -2.648 42.688 17.281 1 54.03 647 GLN B CA 1
ATOM 11446 C C . GLN B 1 647 ? -3.201 44.031 16.812 1 54.03 647 GLN B C 1
ATOM 11448 O O . GLN B 1 647 ? -3.244 44.969 17.594 1 54.03 647 GLN B O 1
ATOM 11453 N N . ASP B 1 648 ? -3.564 43.969 15.469 1 65.94 648 ASP B N 1
ATOM 11454 C CA . ASP B 1 648 ? -4.059 45.25 14.961 1 65.94 648 ASP B CA 1
ATOM 11455 C C . ASP B 1 648 ? -5.074 45.031 13.836 1 65.94 648 ASP B C 1
ATOM 11457 O O . ASP B 1 648 ? -5.41 43.906 13.508 1 65.94 648 ASP B O 1
ATOM 11461 N N . ASN B 1 649 ? -5.676 46.062 13.352 1 75.88 649 ASN B N 1
ATOM 11462 C CA . ASN B 1 649 ? -6.766 46 12.383 1 75.88 649 ASN B CA 1
ATOM 11463 C C . ASN B 1 649 ? -6.238 45.969 10.953 1 75.88 649 ASN B C 1
ATOM 11465 O O . ASN B 1 649 ? -7.008 46.125 10 1 75.88 649 ASN B O 1
ATOM 11469 N N . LYS B 1 650 ? -4.957 45.781 10.789 1 87.19 650 LYS B N 1
ATOM 11470 C CA . LYS B 1 650 ? -4.395 45.688 9.438 1 87.19 650 LYS B CA 1
ATOM 11471 C C . LYS B 1 650 ? -4.609 44.281 8.852 1 87.19 650 LYS B C 1
ATOM 11473 O O . LYS B 1 650 ? -4.816 43.312 9.586 1 87.19 650 LYS B O 1
ATOM 11478 N N . PRO B 1 651 ? -4.633 44.25 7.539 1 89.56 651 PRO B N 1
ATOM 11479 C CA . PRO B 1 651 ? -4.746 42.938 6.918 1 89.56 651 PRO B CA 1
ATOM 11480 C C . PRO B 1 651 ? -3.619 42 7.324 1 89.56 651 PRO B C 1
ATOM 11482 O O . PRO B 1 651 ? -2.5 42.438 7.59 1 89.56 651 PRO B O 1
ATOM 11485 N N . LEU B 1 652 ? -3.934 40.719 7.383 1 91.62 652 LEU B N 1
ATOM 11486 C CA . LEU B 1 652 ? -2.9 39.75 7.668 1 91.62 652 LEU B CA 1
ATOM 11487 C C . LEU B 1 652 ? -1.824 39.75 6.586 1 91.62 652 LEU B C 1
ATOM 11489 O O . LEU B 1 652 ? -2.135 39.781 5.395 1 91.62 652 LEU B O 1
ATOM 11493 N N . GLY B 1 653 ? -0.582 39.812 7.035 1 93.19 653 GLY B N 1
ATOM 11494 C CA . GLY B 1 653 ? 0.526 39.844 6.094 1 93.19 653 GLY B CA 1
ATOM 11495 C C . GLY B 1 653 ? 0.944 41.281 5.738 1 93.19 653 GLY B C 1
ATOM 11496 O O . GLY B 1 653 ? 1.882 41.469 4.961 1 93.19 653 GLY B O 1
ATOM 11497 N N . TYR B 1 654 ? 0.237 42.219 6.277 1 94.19 654 TYR B N 1
ATOM 11498 C CA . TYR B 1 654 ? 0.594 43.625 6.027 1 94.19 654 TYR B CA 1
ATOM 11499 C C . TYR B 1 654 ? 2.066 43.875 6.332 1 94.19 654 TYR B C 1
ATOM 11501 O O . TYR B 1 654 ? 2.57 43.438 7.379 1 94.19 654 TYR B O 1
ATOM 11509 N N . PRO B 1 655 ? 2.891 44.531 5.473 1 95.56 655 PRO B N 1
ATOM 11510 C CA . PRO B 1 655 ? 2.424 45.25 4.285 1 95.56 655 PRO B CA 1
ATOM 11511 C C . PRO B 1 655 ? 2.512 44.406 3.014 1 95.56 655 PRO B C 1
ATOM 11513 O O . PRO B 1 655 ? 2.352 44.938 1.91 1 95.56 655 PRO B O 1
ATOM 11516 N N . PHE B 1 656 ? 2.783 43.125 3.15 1 96.38 656 PHE B N 1
ATOM 11517 C CA . PHE B 1 656 ? 2.961 42.281 1.989 1 96.38 656 PHE B CA 1
ATOM 11518 C C . PHE B 1 656 ? 1.684 41.5 1.692 1 96.38 656 PHE B C 1
ATOM 11520 O O . PHE B 1 656 ? 1.739 40.375 1.216 1 96.38 656 PHE B O 1
ATOM 11527 N N . ASP B 1 657 ? 0.499 42 2.039 1 94.88 657 ASP B N 1
ATOM 11528 C CA . ASP B 1 657 ? -0.793 41.375 1.795 1 94.88 657 ASP B CA 1
ATOM 11529 C C . ASP B 1 657 ? -1.298 41.688 0.387 1 94.88 657 ASP B C 1
ATOM 11531 O O . ASP B 1 657 ? -2.307 41.125 -0.052 1 94.88 657 ASP B O 1
ATOM 11535 N N . ARG B 1 658 ? -0.647 42.562 -0.315 1 94.25 658 ARG B N 1
ATOM 11536 C CA . ARG B 1 658 ? -0.981 42.938 -1.684 1 94.25 658 ARG B CA 1
ATOM 11537 C C . ARG B 1 658 ? 0.264 43.344 -2.455 1 94.25 658 ARG B C 1
ATOM 11539 O O . ARG B 1 658 ? 1.35 43.469 -1.88 1 94.25 658 ARG B O 1
ATOM 11546 N N . PRO B 1 659 ? 0.088 43.531 -3.783 1 93.88 659 PRO B N 1
ATOM 11547 C CA . PRO B 1 659 ? 1.259 43.906 -4.578 1 93.88 659 PRO B CA 1
ATOM 11548 C C . PRO B 1 659 ? 1.931 45.188 -4.074 1 93.88 659 PRO B C 1
ATOM 11550 O O . PRO B 1 659 ? 1.255 46.094 -3.562 1 93.88 659 PRO B O 1
ATOM 11553 N N . VAL B 1 660 ? 3.252 45.281 -4.336 1 95.62 660 VAL B N 1
ATOM 11554 C CA . VAL B 1 660 ? 4.031 46.344 -3.74 1 95.62 660 VAL B CA 1
ATOM 11555 C C . VAL B 1 660 ? 4.75 47.125 -4.836 1 95.62 660 VAL B C 1
ATOM 11557 O O . VAL B 1 660 ? 4.875 46.656 -5.965 1 95.62 660 VAL B O 1
ATOM 11560 N N . VAL B 1 661 ? 5.086 48.344 -4.492 1 92.38 661 VAL B N 1
ATOM 11561 C CA . VAL B 1 661 ? 5.992 49.156 -5.281 1 92.38 661 VAL B CA 1
ATOM 11562 C C . VAL B 1 661 ? 7.328 49.312 -4.555 1 92.38 661 VAL B C 1
ATOM 11564 O O . VAL B 1 661 ? 7.383 49.844 -3.449 1 92.38 661 VAL B O 1
ATOM 11567 N N . ASP B 1 662 ? 8.336 48.844 -5.16 1 91.38 662 ASP B N 1
ATOM 11568 C CA . ASP B 1 662 ? 9.648 48.75 -4.543 1 91.38 662 ASP B CA 1
ATOM 11569 C C . ASP B 1 662 ? 10.102 50.094 -3.979 1 91.38 662 ASP B C 1
ATOM 11571 O O . ASP B 1 662 ? 10.688 50.156 -2.893 1 91.38 662 ASP B O 1
ATOM 11575 N N . ALA B 1 663 ? 9.844 51.125 -4.648 1 90.88 663 ALA B N 1
ATOM 11576 C CA . ALA B 1 663 ? 10.305 52.469 -4.285 1 90.88 663 ALA B CA 1
ATOM 11577 C C . ALA B 1 663 ? 9.695 52.906 -2.959 1 90.88 663 ALA B C 1
ATOM 11579 O O . ALA B 1 663 ? 10.289 53.719 -2.236 1 90.88 663 ALA B O 1
ATOM 11580 N N . TYR B 1 664 ? 8.594 52.344 -2.656 1 93.5 664 TYR B N 1
ATOM 11581 C CA . TYR B 1 664 ? 7.887 52.781 -1.453 1 93.5 664 TYR B CA 1
ATOM 11582 C C . TYR B 1 664 ? 8.391 52.031 -0.229 1 93.5 664 TYR B C 1
ATOM 11584 O O . TYR B 1 664 ? 8.023 52.344 0.903 1 93.5 664 TYR B O 1
ATOM 11592 N N . PHE B 1 665 ? 9.227 51.062 -0.4 1 93.75 665 PHE B N 1
ATOM 11593 C CA . PHE B 1 665 ? 9.727 50.25 0.708 1 93.75 665 PHE B CA 1
ATOM 11594 C C . PHE B 1 665 ? 11.141 50.688 1.1 1 93.75 665 PHE B C 1
ATOM 11596 O O . PHE B 1 665 ? 11.867 49.938 1.74 1 93.75 665 PHE B O 1
ATOM 11603 N N . LYS B 1 666 ? 11.5 51.875 0.676 1 90.19 666 LYS B N 1
ATOM 11604 C CA . LYS B 1 666 ? 12.75 52.531 1.082 1 90.19 666 LYS B CA 1
ATOM 11605 C C . LYS B 1 666 ? 12.5 53.656 2.074 1 90.19 666 LYS B C 1
ATOM 11607 O O . LYS B 1 666 ? 12.875 54.812 1.828 1 90.19 666 LYS B O 1
ATOM 11612 N N . GLN B 1 667 ? 11.805 53.281 3.107 1 93.81 667 GLN B N 1
ATOM 11613 C CA . GLN B 1 667 ? 11.422 54.281 4.117 1 93.81 667 GLN B CA 1
ATOM 11614 C C . GLN B 1 667 ? 12.234 54.094 5.398 1 93.81 667 GLN B C 1
ATOM 11616 O O . GLN B 1 667 ? 12.836 53.031 5.609 1 93.81 667 GLN B O 1
ATOM 11621 N N . HIS B 1 668 ? 12.195 55.094 6.266 1 95.12 668 HIS B N 1
ATOM 11622 C CA . HIS B 1 668 ? 13.016 55.125 7.465 1 95.12 668 HIS B CA 1
ATOM 11623 C C . HIS B 1 668 ? 12.516 54.094 8.5 1 95.12 668 HIS B C 1
ATOM 11625 O O . HIS B 1 668 ? 13.289 53.625 9.336 1 95.12 668 HIS B O 1
ATOM 11631 N N . ASN B 1 669 ? 11.281 53.812 8.469 1 97.38 669 ASN B N 1
ATOM 11632 C CA . ASN B 1 669 ? 10.727 52.906 9.453 1 97.38 669 ASN B CA 1
ATOM 11633 C C . ASN B 1 669 ? 10.82 51.438 8.984 1 97.38 669 ASN B C 1
ATOM 11635 O O . ASN B 1 669 ? 10.133 50.562 9.516 1 97.38 669 ASN B O 1
ATOM 11639 N N . MET B 1 670 ? 11.555 51.219 7.938 1 97.25 670 MET B N 1
ATOM 11640 C CA . MET B 1 670 ? 11.781 49.906 7.371 1 97.25 670 MET B CA 1
ATOM 11641 C C . MET B 1 670 ? 13.273 49.594 7.305 1 97.25 670 MET B C 1
ATOM 11643 O O . MET B 1 670 ? 14.102 50.5 7.207 1 97.25 670 MET B O 1
ATOM 11647 N N . PHE B 1 671 ? 13.609 48.281 7.383 1 97.38 671 PHE B N 1
ATOM 11648 C CA . PHE B 1 671 ? 15.008 47.844 7.297 1 97.38 671 PHE B CA 1
ATOM 11649 C C . PHE B 1 671 ? 15.125 46.438 6.727 1 97.38 671 PHE B C 1
ATOM 11651 O O . PHE B 1 671 ? 14.477 45.531 7.211 1 97.38 671 PHE B O 1
ATOM 11658 N N . PHE B 1 672 ? 15.891 46.281 5.66 1 95.81 672 PHE B N 1
ATOM 11659 C CA . PHE B 1 672 ? 16.234 44.969 5.102 1 95.81 672 PHE B CA 1
ATOM 11660 C C . PHE B 1 672 ? 17.609 44.531 5.582 1 95.81 672 PHE B C 1
ATOM 11662 O O . PHE B 1 672 ? 18.578 45.25 5.473 1 95.81 672 PHE B O 1
ATOM 11669 N N . LYS B 1 673 ? 17.656 43.344 6.148 1 97.06 673 LYS B N 1
ATOM 11670 C CA . LYS B 1 673 ? 18.906 42.781 6.645 1 97.06 673 LYS B CA 1
ATOM 11671 C C . LYS B 1 673 ? 19.234 41.469 5.977 1 97.06 673 LYS B C 1
ATOM 11673 O O . LYS B 1 673 ? 18.453 40.5 6.074 1 97.06 673 LYS B O 1
ATOM 11678 N N . ASP B 1 674 ? 20.344 41.375 5.332 1 96.12 674 ASP B N 1
ATOM 11679 C CA . ASP B 1 674 ? 20.797 40.125 4.789 1 96.12 674 ASP B CA 1
ATOM 11680 C C . ASP B 1 674 ? 21.219 39.156 5.91 1 96.12 674 ASP B C 1
ATOM 11682 O O . ASP B 1 674 ? 21.891 39.562 6.863 1 96.12 674 ASP B O 1
ATOM 11686 N N . VAL B 1 675 ? 20.75 37.969 5.797 1 97.5 675 VAL B N 1
ATOM 11687 C CA . VAL B 1 675 ? 21.109 36.969 6.781 1 97.5 675 VAL B CA 1
ATOM 11688 C C . VAL B 1 675 ? 21.469 35.656 6.07 1 97.5 675 VAL B C 1
ATOM 11690 O O . VAL B 1 675 ? 21.141 35.469 4.898 1 97.5 675 VAL B O 1
ATOM 11693 N N . PHE B 1 676 ? 22.219 34.812 6.801 1 96.94 676 PHE B N 1
ATOM 11694 C CA . PHE B 1 676 ? 22.594 33.5 6.301 1 96.94 676 PHE B CA 1
ATOM 11695 C C . PHE B 1 676 ? 22.141 32.375 7.262 1 96.94 676 PHE B C 1
ATOM 11697 O O . PHE B 1 676 ? 22.312 32.531 8.477 1 96.94 676 PHE B O 1
ATOM 11704 N N . VAL B 1 677 ? 21.531 31.391 6.75 1 97.69 677 VAL B N 1
ATOM 11705 C CA . VAL B 1 677 ? 21.109 30.266 7.57 1 97.69 677 VAL B CA 1
ATOM 11706 C C . VAL B 1 677 ? 22.078 29.094 7.371 1 97.69 677 VAL B C 1
ATOM 11708 O O . VAL B 1 677 ? 22.25 28.609 6.25 1 97.69 677 VAL B O 1
ATOM 11711 N N . TYR B 1 678 ? 22.641 28.688 8.445 1 96.5 678 TYR B N 1
ATOM 11712 C CA . TYR B 1 678 ? 23.625 27.609 8.438 1 96.5 678 TYR B CA 1
ATOM 11713 C C . TYR B 1 678 ? 23.016 26.297 8.891 1 96.5 678 TYR B C 1
ATOM 11715 O O . TYR B 1 678 ? 21.953 26.281 9.516 1 96.5 678 TYR B O 1
ATOM 11723 N N . HIS B 1 679 ? 23.562 25.219 8.469 1 94.5 679 HIS B N 1
ATOM 11724 C CA . HIS B 1 679 ? 23.172 23.891 8.945 1 94.5 679 HIS B CA 1
ATOM 11725 C C . HIS B 1 679 ? 24.344 23.156 9.586 1 94.5 679 HIS B C 1
ATOM 11727 O O . HIS B 1 679 ? 25.391 23 8.953 1 94.5 679 HIS B O 1
ATOM 11733 N N . ASP B 1 680 ? 24.109 22.75 10.719 1 91.69 680 ASP B N 1
ATOM 11734 C CA . ASP B 1 680 ? 25.141 22.031 11.469 1 91.69 680 ASP B CA 1
ATOM 11735 C C . AS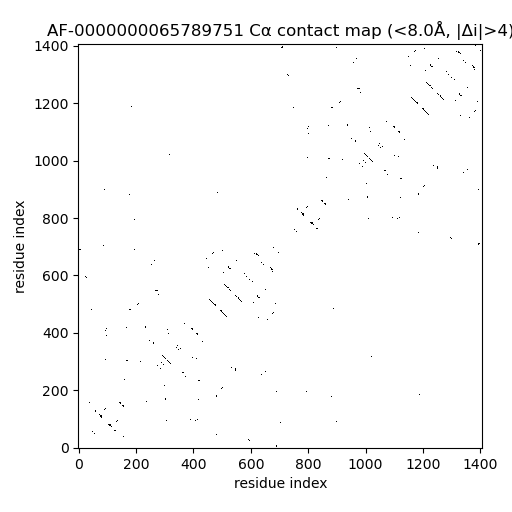P B 1 680 ? 24.812 20.531 11.523 1 91.69 680 ASP B C 1
ATOM 11737 O O . ASP B 1 680 ? 23.656 20.141 11.656 1 91.69 680 ASP B O 1
ATOM 11741 N N . GLY B 1 681 ? 25.828 19.75 11.375 1 83.62 681 GLY B N 1
ATOM 11742 C CA . GLY B 1 681 ? 25.641 18.312 11.5 1 83.62 681 GLY B CA 1
ATOM 11743 C C . GLY B 1 681 ? 25.375 17.609 10.18 1 83.62 681 GLY B C 1
ATOM 11744 O O . GLY B 1 681 ? 25.922 18 9.148 1 83.62 681 GLY B O 1
ATOM 11745 N N . GLU B 1 682 ? 24.578 16.484 10.242 1 76.69 682 GLU B N 1
ATOM 11746 C CA . GLU B 1 682 ? 24.297 15.68 9.062 1 76.69 682 GLU B CA 1
ATOM 11747 C C . GLU B 1 682 ? 23.391 16.438 8.086 1 76.69 682 GLU B C 1
ATOM 11749 O O . GLU B 1 682 ? 22.406 17.047 8.492 1 76.69 682 GLU B O 1
ATOM 11754 N N . TYR B 1 683 ? 23.812 16.375 6.922 1 69.12 683 TYR B N 1
ATOM 11755 C CA . TYR B 1 683 ? 23.094 17.125 5.898 1 69.12 683 TYR B CA 1
ATOM 11756 C C . TYR B 1 683 ? 21.766 16.453 5.555 1 69.12 683 TYR B C 1
ATOM 11758 O O . TYR B 1 683 ? 20.781 17.125 5.223 1 69.12 683 TYR B O 1
ATOM 11766 N N . PHE B 1 684 ? 21.859 15.047 5.605 1 68.5 684 PHE B N 1
ATOM 11767 C CA . PHE B 1 684 ? 20.656 14.305 5.254 1 68.5 684 PHE B CA 1
ATOM 11768 C C . PHE B 1 684 ? 20.141 13.523 6.457 1 68.5 684 PHE B C 1
ATOM 11770 O O . PHE B 1 684 ? 20.906 12.906 7.188 1 68.5 684 PHE B O 1
ATOM 11777 N N . PRO B 1 685 ? 18.844 13.531 6.598 1 64.81 685 PRO B N 1
ATOM 11778 C CA . PRO B 1 685 ? 18.234 12.852 7.75 1 64.81 685 PRO B CA 1
ATOM 11779 C C . PRO B 1 685 ? 18.5 11.352 7.758 1 64.81 685 PRO B C 1
ATOM 11781 O O . PRO B 1 685 ? 18.578 10.734 8.82 1 64.81 685 PRO B O 1
ATOM 11784 N N . TYR B 1 686 ? 18.547 10.773 6.578 1 58.91 686 TYR B N 1
ATOM 11785 C CA . TYR B 1 686 ? 18.688 9.32 6.52 1 58.91 686 TYR B CA 1
ATOM 11786 C C . TYR B 1 686 ? 20 8.875 7.164 1 58.91 686 TYR B C 1
ATOM 11788 O O . TYR B 1 686 ? 20.156 7.699 7.5 1 58.91 686 TYR B O 1
ATOM 11796 N N . LYS B 1 687 ? 20.953 9.75 7.309 1 60.28 687 LYS B N 1
ATOM 11797 C CA . LYS B 1 687 ? 22.203 9.414 7.965 1 60.28 687 LYS B CA 1
ATOM 11798 C C . LYS B 1 687 ? 22 9.117 9.445 1 60.28 687 LYS B C 1
ATOM 11800 O O . LYS B 1 687 ? 22.875 8.555 10.109 1 60.28 687 LYS B O 1
ATOM 11805 N N . PHE B 1 688 ? 20.75 9.445 9.867 1 54 688 PHE B N 1
ATOM 11806 C CA . PHE B 1 688 ? 20.359 9.148 11.242 1 54 688 PHE B CA 1
ATOM 11807 C C . PHE B 1 688 ? 19.766 7.75 11.344 1 54 688 PHE B C 1
ATOM 11809 O O . PHE B 1 688 ? 19.438 7.289 12.438 1 54 688 PHE B O 1
ATOM 11816 N N . ASN B 1 689 ? 19.656 7.055 10.211 1 56.75 689 ASN B N 1
ATOM 11817 C CA . ASN B 1 689 ? 19.031 5.742 10.211 1 56.75 689 ASN B CA 1
ATOM 11818 C C . ASN B 1 689 ? 19.875 4.715 10.961 1 56.75 689 ASN B C 1
ATOM 11820 O O . ASN B 1 689 ? 21.109 4.824 11 1 56.75 689 ASN B O 1
ATOM 11824 N N . VAL B 1 690 ? 19.297 3.885 11.984 1 48.81 690 VAL B N 1
ATOM 11825 C CA . VAL B 1 690 ? 19.875 2.744 12.68 1 48.81 690 VAL B CA 1
ATOM 11826 C C . VAL B 1 690 ? 19.406 1.444 12.023 1 48.81 690 VAL B C 1
ATOM 11828 O O . VAL B 1 690 ? 18.203 1.181 11.938 1 48.81 690 VAL B O 1
ATOM 11831 N N . PRO B 1 691 ? 20.406 0.429 11.781 1 46.06 691 PRO B N 1
ATOM 11832 C CA . PRO B 1 691 ? 21.844 0.643 11.969 1 46.06 691 PRO B CA 1
ATOM 11833 C C . PRO B 1 691 ? 22.422 1.684 11.008 1 46.06 691 PRO B C 1
ATOM 11835 O O . PRO B 1 691 ? 21.906 1.85 9.891 1 46.06 691 PRO B O 1
ATOM 11838 N N . SER B 1 692 ? 23.016 2.752 11.695 1 47.22 692 SER B N 1
ATOM 11839 C CA . SER B 1 692 ? 23.703 3.766 10.898 1 47.22 692 SER B CA 1
ATOM 11840 C C . SER B 1 692 ? 24.703 3.131 9.938 1 47.22 692 SER B C 1
ATOM 11842 O O . SER B 1 692 ? 25.547 2.33 10.344 1 47.22 692 SER B O 1
ATOM 11844 N N . HIS B 1 693 ? 24.344 2.74 8.867 1 40.69 693 HIS B N 1
ATOM 11845 C CA . HIS B 1 693 ? 25.5 2.344 8.07 1 40.69 693 HIS B CA 1
ATOM 11846 C C . HIS B 1 693 ? 26.547 3.443 8.039 1 40.69 693 HIS B C 1
ATOM 11848 O O . HIS B 1 693 ? 27.578 3.312 7.363 1 40.69 693 HIS B O 1
ATOM 11854 N N . VAL B 1 694 ? 26.203 4.676 8.586 1 36.38 694 VAL B N 1
ATOM 11855 C CA . VAL B 1 694 ? 27.188 5.746 8.562 1 36.38 694 VAL B CA 1
ATOM 11856 C C . VAL B 1 694 ? 27.375 6.305 9.977 1 36.38 694 VAL B C 1
ATOM 11858 O O . VAL B 1 694 ? 26.453 6.301 10.781 1 36.38 694 VAL B O 1
ATOM 11861 N N . MET B 1 695 ? 28.609 6.48 10.438 1 32.81 695 MET B N 1
ATOM 11862 C CA . MET B 1 695 ? 29.094 7.188 11.625 1 32.81 695 MET B CA 1
ATOM 11863 C C . MET B 1 695 ? 28.5 8.594 11.688 1 32.81 695 MET B C 1
ATOM 11865 O O . MET B 1 695 ? 28.453 9.297 10.68 1 32.81 695 MET B O 1
ATOM 11869 N N . HIS B 1 696 ? 27.609 8.883 12.688 1 38.88 696 HIS B N 1
ATOM 11870 C CA . HIS B 1 696 ? 27.062 10.219 12.914 1 38.88 696 HIS B CA 1
ATOM 11871 C C . HIS B 1 696 ? 28.156 11.195 13.328 1 38.88 696 HIS B C 1
ATOM 11873 O O . HIS B 1 696 ? 28.969 10.891 14.203 1 38.88 696 HIS B O 1
ATOM 11879 N N . SER B 1 697 ? 28.547 11.969 12.555 1 33.44 697 SER B N 1
ATOM 11880 C CA . SER B 1 697 ? 29.562 12.961 12.922 1 33.44 697 SER B CA 1
ATOM 11881 C C . SER B 1 697 ? 29.016 13.938 13.961 1 33.44 697 SER B C 1
ATOM 11883 O O . SER B 1 697 ? 29.781 14.68 14.586 1 33.44 697 SER B O 1
ATOM 11885 N N . ASN B 1 698 ? 27.781 14.469 13.75 1 33.84 698 ASN B N 1
ATOM 11886 C CA . ASN B 1 698 ? 27.453 15.633 14.57 1 33.84 698 ASN B CA 1
ATOM 11887 C C . ASN B 1 698 ? 27.016 15.227 15.977 1 33.84 698 ASN B C 1
ATOM 11889 O O . ASN B 1 698 ? 26.312 14.227 16.156 1 33.84 698 ASN B O 1
ATOM 11893 N N . VAL B 1 699 ? 27.672 15.719 16.953 1 34.91 699 VAL B N 1
ATOM 11894 C CA . VAL B 1 699 ? 27.312 15.719 18.359 1 34.91 699 VAL B CA 1
ATOM 11895 C C . VAL B 1 699 ? 25.875 16.219 18.531 1 34.91 699 VAL B C 1
ATOM 11897 O O . VAL B 1 699 ? 25.562 17.359 18.188 1 34.91 699 VAL B O 1
ATOM 11900 N N . VAL B 1 700 ? 24.953 15.5 18.297 1 36.41 700 VAL B N 1
ATOM 11901 C CA . VAL B 1 700 ? 23.625 15.969 18.672 1 36.41 700 VAL B CA 1
ATOM 11902 C C . VAL B 1 700 ? 23.703 16.797 19.953 1 36.41 700 VAL B C 1
ATOM 11904 O O . VAL B 1 700 ? 24.234 16.328 20.969 1 36.41 700 VAL B O 1
ATOM 11907 N N . PRO B 1 701 ? 23.547 18.141 19.828 1 27.97 701 PRO B N 1
ATOM 11908 C CA . PRO B 1 701 ? 23.688 18.938 21.047 1 27.97 701 PRO B CA 1
ATOM 11909 C C . PRO B 1 701 ? 22.922 18.344 22.219 1 27.97 701 PRO B C 1
ATOM 11911 O O . PRO B 1 701 ? 21.812 17.844 22.047 1 27.97 701 PRO B O 1
ATOM 11914 N N . LYS B 1 702 ? 23.625 17.797 23.25 1 30.44 702 LYS B N 1
ATOM 11915 C CA . LYS B 1 702 ? 23.125 17.453 24.578 1 30.44 702 LYS B CA 1
ATOM 11916 C C . LYS B 1 702 ? 22.266 18.578 25.156 1 30.44 702 LYS B C 1
ATOM 11918 O O . LYS B 1 702 ? 22.781 19.672 25.406 1 30.44 702 LYS B O 1
ATOM 11923 N N . HIS B 1 703 ? 21.109 18.891 24.703 1 22.81 703 HIS B N 1
ATOM 11924 C CA . HIS B 1 703 ? 20.484 19.75 25.703 1 22.81 703 HIS B CA 1
ATOM 11925 C C . HIS B 1 703 ? 20.188 18.969 26.984 1 22.81 703 HIS B C 1
ATOM 11927 O O . HIS B 1 703 ? 19.812 17.797 26.922 1 22.81 703 HIS B O 1
#

Nearest PDB structures (foldseek):
  3gwj-assembly1_F  TM=9.864E-01  e=1.345E-99  Antheraea pernyi
  4l37-assembly1_B  TM=9.796E-01  e=1.352E-98  Bombyx mori
  4l37-assembly1_A  TM=9.853E-01  e=3.578E-92  Bombyx mori
  8ca9-assembly1_D  TM=9.820E-01  e=1.157E-87  Galleria mellonella
  7ze1-assembly1_A  TM=8.968E-01  e=1.327E-59  Tribolium castaneum

Solvent-accessible surface area (backbone atoms only — not comparable to full-atom values): 75932 Å² total; per-residue (Å²): 105,71,65,56,52,53,46,53,58,47,52,53,56,67,66,46,67,76,76,57,70,79,74,86,71,63,66,37,81,55,54,72,71,55,41,56,52,44,50,55,58,51,56,67,58,54,40,54,89,52,83,51,80,85,40,70,51,40,53,45,16,70,68,54,52,65,78,87,47,42,84,52,30,75,49,48,66,54,42,51,51,29,52,52,44,54,74,75,57,64,72,56,64,92,47,77,66,38,74,72,39,67,64,49,28,54,52,27,51,31,52,24,44,48,44,53,32,25,68,45,64,67,51,23,51,43,50,50,24,26,37,64,69,70,42,18,47,50,43,42,50,56,23,48,55,31,30,48,69,65,31,77,89,35,60,59,52,65,73,72,49,53,52,41,61,40,26,47,63,63,40,40,37,44,50,50,48,52,52,50,44,30,56,33,18,71,45,73,93,46,67,70,61,34,38,66,67,21,37,43,78,54,92,85,28,38,37,34,58,47,67,77,55,43,64,75,39,27,91,51,79,68,38,80,46,32,62,62,38,59,28,62,60,55,22,36,30,49,34,38,50,47,44,74,59,36,52,83,48,62,46,72,87,35,55,54,45,51,69,36,48,12,40,49,52,46,46,52,52,42,42,52,50,24,52,52,40,48,43,28,44,60,70,74,35,48,77,79,61,81,81,52,73,82,41,53,36,63,77,40,40,40,56,56,30,27,59,97,52,43,53,38,32,43,32,57,60,47,37,66,51,64,32,86,88,34,42,68,60,46,51,47,50,52,50,54,55,50,51,51,52,52,29,56,76,66,46,36,40,78,54,89,92,37,78,42,50,46,64,40,79,67,34,42,22,53,53,26,20,56,62,62,52,24,40,69,60,38,56,96,73,59,72,74,72,70,77,76,37,59,55,50,53,50,32,51,58,73,23,51,35,67,79,56,79,51,85,64,44,63,59,48,23,47,54,50,36,58,57,34,23,62,54,36,68,62,47,57,32,51,53,50,52,54,47,50,56,50,48,58,49,35,64,54,38,78,50,78,49,53,73,75,63,53,31,89,58,35,30,49,75,44,72,46,69,50,78,40,38,20,35,66,44,79,43,73,44,52,35,45,43,68,56,53,66,22,77,69,48,64,75,40,81,79,74,77,35,35,29,42,33,33,65,36,66,32,56,58,82,38,41,41,35,39,33,34,39,23,72,48,68,43,56,28,32,43,34,35,29,37,30,65,39,44,46,73,85,67,45,70,58,50,55,60,81,42,38,70,39,53,28,79,57,33,64,48,76,48,78,45,49,57,38,82,40,81,45,77,48,46,56,89,67,34,61,65,42,20,73,76,77,66,54,62,74,56,47,54,57,33,37,75,69,33,29,46,52,36,42,54,30,74,40,58,65,34,46,46,47,43,63,73,58,60,62,28,32,77,86,39,38,67,29,27,36,40,39,43,39,39,76,54,55,78,86,52,75,65,41,55,86,44,46,82,70,50,86,47,80,63,62,72,59,62,85,44,62,42,52,54,56,63,79,54,69,73,44,54,27,34,47,79,39,82,41,48,28,19,32,47,58,66,90,50,67,54,56,69,37,61,71,41,90,48,84,73,77,48,77,67,77,85,105,106,71,64,54,52,52,47,54,56,48,52,53,56,68,67,47,67,77,76,55,66,79,76,87,71,62,68,37,81,54,54,71,69,55,41,56,52,45,51,58,57,50,55,68,57,53,40,54,88,52,84,52,80,86,40,69,52,40,54,44,14,71,67,54,53,66,79,87,47,42,82,53,29,76,48,47,66,55,40,51,50,29,52,52,44,53,73,77,57,64,74,56,65,91,48,76,65,37,74,73,40,69,64,49,27,54,53,27,50,30,54,24,46,47,42,54,32,25,68,43,64,68,50,24,50,41,51,49,23,26,38,65,69,71,43,18,47,51,41,42,48,56,24,47,55,31,30,47,70,66,31,78,89,35,60,60,54,64,73,70,49,53,52,40,58,41,27,47,63,62,40,40,38,44,51,50,48,51,51,49,45,32,56,32,19,71,45,73,94,45,68,69,61,33,35,64,69,19,36,43,79,52,91,87,28,37,37,34,59,47,69,76,55,46,64,76,39,26,91,52,80,68,39,80,45,30,63,62,37,59,28,60,61,57,21,36,28,50,34,39,50,46,44,73,58,37,53,82,50,63,44,70,86,34,54,55,45,50,70,38,48,12,41,49,51,45,46,52,52,41,41,51,51,25,52,52,41,47,42,27,43,60,70,74,34,47,76,78,61,82,80,52,71,82,38,54,36,63,78,40,37,38,57,55,29,26,60,98,52,44,54,36,29,43,33,57,62,48,36,64,51,63,34,86,89,33,41,69,59,46,50,48,50,50,49,54,54,49,49,52,53,50,30,56,75,65,46,36,42,79,53,88,94,37,78,40,51,46,63,40,80,68,34,42,21,55,54,28,20,55,61,63,51,24,40,69,59,36,59,92,75,60,64,73,77,70,79,76,38,59,57,51,52,50,33,51,59,73,24,52,34,68,76,56,76,51,86,66,44,63,60,47,23,49,52,50,37,57,58,33,23,61,54,36,68,62,47,57,31,50,52,49,51,53,47,51,57,50,50,58,50,36,64,55,37,77,49,77,49,52,73,76,64,52,31,90,60,36,30,49,75,45,73,46,66,50,77,40,40,20,33,62,41,79,46,73,46,51,35,45,42,69,56,51,66,22,79,70,49,64,74,40,81,79,74,76,36,36,28,43,32,33,65,34,66,30,54,58,84,37,41,40,35,40,35,34,38,22,72,49,68,42,56,29,32,44,35,35,29,37,31,66,40,45,47,73,86,65,45,71,58,50,54,58,81,41,38,70,39,52,27,79,58,34,63,49,76,46,76,44,47,57,39,81,39,79,46,76,48,44,56,90,66,32,60,66,41,19,72,76,78,69,53,61,74,56,48,57,57,33,38,75,68,34,30,45,52,35,42,55,30,75,40,56,63,33,45,46,48,44,63,74,58,59,62,27,31,79,86,38,38,66,28,26,36,40,39,41,41,39,76,56,57,75,88,54,76,62,42,57,87,45,45,83,71,50,85,46,81,64,63,76,59,62,86,44,64,42,53,55,55,64,79,54,69,75,42,53,27,34,47,81,39,81,41,48,28,20,33,47,59,65,88,50,68,55,54,70,37,55,62,45,91,45,86,73,78,47,76,64,79,81,98

Foldseek 3Di:
DLVVLLVVLLVCVQPDDPLPPPDDFDWDFFDPVLLVLLVLLAVLLFLLLDDFCPDPLQVLLVPDDCVVPLVQFQDSPLLVVLVVLVVVDAQFAPFDAFCLFQRRVVNLVSLLSQLQRRNASVSNSSSLSNCSNGHYSNSSVLSSLLNLPPHPNNALRFYFQVCQSFVLLQAFPLQLVLVQVCVVVVHDPDQVVNLQSQWHADDQFIEHEGDQLDCVFFVDPCSLCQLPLSDQQQLSLLVVVCSPPPQADQCVVQPVCNLCVLLVLLLVLLQVLLLVQQQQQQSLHFHQDADDLQWFAATWGHGSGDGSPGHADTGDGRHGLCDPQLPVLSVVLVVLLVVLVVCVVVQWDDPLNDIDGLQDPSCSSQLSCSLSVGPSNHPPPPDDCSVRHSLSSQLVSVQPWDDAPDSRGGRHGLSSDSSRNSSGSVSSNVVVVSSVSVQSSLQSYDADDLVRQADPQKFWDDKDKDAKEKEKDKDKAFHLSSYDDDSVVSVDDRDRRYIYIFIHMFIDKMKMKIKMAGQAWAKKKKWKWKAFQAGSVRHGDDCQVCLSSIHTQAIDIDIDHHGIDMDIGMSVRGQQAGADDDHPVVQSVQSVVSMGRPCSSQPVSGRHSRSSDHAFEAVFHKMKMKMGMHHADPPPPSSPPCVSVDRHPDRPSPPSSHGHDRVSQPYRRMDMGMHTHHYDWDPDRCCVRPVNPDDGPGPPPSD/DLVVVQVVLLVCVQPDDPLPPPDDFDWDFFDPVLLVLLVLLAVLLFLLLDDFCPDPLQVLLVPDDCVVPLVQFQDSPLLVVLVVLVVVDAQFAPFDAFCLFARRVVNLVSLLSCLQRRNASVSNSSSLSNCSNGHYSNSSVLSSLLSLPPHPNNALRFYFQVCQSFVLLQAFPLQLVLVQVCVVVVHDPDQVVNLQSQWHADDQFIEHEGDQLDCVFWVDLCSLCQLPLSDQQQLSLLSVVCSPPPQADQCVVQPVCNLCVLLVLLLVLLQVLLLVQQQQQQSLHFHQDADDLQWFAATWGQGSGDGSHGHADTGDGRHGLCDPQCPVLSVVLVVLLVVLVVCVVVQWDDPLNDTDGLQDPSCSSQLSCSLSVGPSNHPPPPDDCSVRHSLSSQLVSVQPWDDAPDSRGGRHGLSSDSSRNSSGSVSSNVVVVSSVSVQSSLQSYDADDLVRQADPQKFWDDKDKPAKEKEKDKDKAFHLSSYDDDSVVSVDPRDRRYIYIFIHMFIDKMKMKIKMAGQAWAKKKKWKWKAFQAGSVRHGDDCQVCLSSIHTQAIDIDIDHHGIDMDIGMSVRGQQAGADDDYPVVQSVQSVVSMGRPCSSQPVSGRHSRSSDHAFEAVFHKMKMKMGMGHADPPPPSSPPCVSVDSHPDRPSPPSSHGHDRVSQPYRRMDMGMHTHHYDWDPDRCCVPPVNPDDGPDPNPSD